Protein 4B4H (pdb70)

Sequence (826 aa):
EKVDNPFEGAKLYVNPVWSAKAAAEPGGSAVANNESTAVWLDRRIGAIEGNMGLRRDHLEEAVRQSGGDPLTIQVVIYNLPGRDCAALASNGELGPDELDRYKSSEYIDPIADIMWDFADYENLRIVAIIEIDSLPNLVTNVGGNGGTELCAYMKQNGGYVNGVGYALRKLLGEIPNVYNYIDAAHHGWIGWDSNFGPSVDIFYEAANASGSTVDYVHGFISNTANYSATVEPYLDVNGTVNGQLIRRQSKKWVDWNQYVDELSFVQDLRQALIAKGFRSDIGMLIDTSRNGWGGPNRPTGPSSSTDLNTYVDESRIDRRIHPGNWCNQAGAGLGERPTVNPAPGVDAYVWVKPPGESDGASEEIPNDEGKGFDRMCDPTYQGNARNGNNPSGALPNNAPISSGHWFSAQFRELLANAYPPLEKVDNPFEGAKLYVNPVWSSAKAAAEPGGSSAVANESTAVWLDRRIGAIEGNMGLRRDHLEEAVRQSGGDPLTIQVVIYNLPGRDCAALASNGELGPDELDRYKSSEYIDPIADIMWDFADYENLRIVAIIEIDSLPNLVTNVGGNGGTELCAYMKQNGGYVNGVGYALRKLGEIPNVYNYIDAAHHGWIGWDSNFGPSVDIFYEAANASGSTVDYVHGFISNTANYSATVEPYLDVNGTVNGQLIRQSSKWVDWNQYVDELSSFVQDLRQALIAKGFRSDIGMLIDTSRNGWGGPNRPTGPSSSTDLNTYVDESRIDRRIHPGNWCNQAGAGLGERPTVNPAPGVDAYVWVKPPGESDGASEEIPNDEGKGFDRMCDPTYQGNARNGNNPSGALPNNAPISSGHWFSAQFRELLANAYPPL

B-factor: mean 16.22, std 5.9, range [4.01, 44.19]

Radius of gyration: 32.82 Å; Cα contacts (8 Å, |Δi|>4): 1994; chains: 2; bounding box: 62×59×100 Å

Nearest PDB structures (foldseek):
  4b4h-assembly2_B  TM=1.001E+00  e=7.498E-89  Thermobifida fusca
  4b4f-assembly2_B  TM=9.931E-01  e=6.959E-86  Thermobifida fusca
  4avo-assembly1_A  TM=9.911E-01  e=8.023E-85  Thermobifida fusca YX
  4avn-assembly1_A  TM=9.928E-01  e=1.930E-84  Thermobifida fusca YX
  5xyh-assembly1_A  TM=9.459E-01  e=1.295E-52  Xanthomonas oryzae pv. oryzae

CATH classification: 3.20.20.40

Organism: Thermobifida fusca (NCBI:txid2021)

Foldseek 3Di:
DADLFLVPQAAEQQDQVLLVLQVPFVVSPVCSRFHAAAEPAALCQCVVCVHPLVSLVSQVVVRVLAAYEHEYEQAAFACALVLFPWDLRPHHLVRLVCLLPRPLVSNLVSLLVVLVRPRYAYEYEQHPNAQLCLQAQCDDFSHGPSSVSCNVVVRRLQSLCSNLVSQLVRRRYAYAYEQEALLRQQAPRRLLVSLVSVQSSCPHNPHHLSSHQAYEYQALFAFAQDQPADDQQDAQVPHGLCVEPANVNGPDRGGNVVRVVSLVSNVVVPHDPSRAYEYAQQWHQLADPQAAPYFDPDSDSHVRPCNRGSRNAPFRLQRFQAPQIAGGDGWDACPDPRHRIYGNHPSFQFGQAAQDDDDDDSRTDHGPLQHQPQQDTPSGVSHGSNHDPGTDGGRDGHNVSSVSRQNGYPVHD/DADLFLPPQADEQQDPVQLVVLVVFVVSPVCSRFHEAAEPLDLCQCVVCVHDLVRLVSQVVVQPLAAHEHEYEDAAFACALVLFPDDLHPHHLVRLVCLLVRPLVSVLVSLLVSLVRPRYAYEYEQHANAQLCLQQAPDDFSHDVRSVSSVVVVRRLQSSLSSLVSQLVRNRYAYAYEDEALQRQQAPRRLQVSLVSVQSSCPHPPHHLSSHQAYEYQALHAFAQDLPADDQQDAQVPHHLCVAPANVNGPDRGGNVSRVVSLVSNCVVPRPPSHAYEYAQFWHALADPQAQPHQDPDRPNHVRSCSRGSRNDPGRLQRFQAPRIAGEDGWDAPPDPRHGIYYHHPSFQFGPAALDDDDDDSSRGHGPLQHQPQQDTPSGPSHGNNHDHPAHGGRDGHRVRSVSHQNGYPVHD

Secondary structure (DSSP, 8-state):
---S-TTTT-EE---HHHHHHHHHSTTGGGTTTS---EEE-STHHHH----HHHHHHHHHHHHBTB-EEEEEEE---TT-STTSSS---SS-TT-HHHIIIIIIHHHHHHHHHHTT-TTEEEEEEE-TT-TTHHHHSSSSTT--HHHHHHHHHTHHHHHHHHHHHHHHTSTTEEEEEE---HHHH-STTTHHHHHHHHHHHHTSTT--GGG--EEEESTT----S--TT--TT-EETTEEGGGSTTTTT-S-SSHHHHHHHHHHHHHHHT--TT-EEEEE-TT----STTS-SS----SSHHHHHHHH-S---S-TT--SSBTT----SPPEES-STTEEEEE--S-TTB-SS-SS----SS-----GGG-TT----GGGTT----BPSS--STTSB-HHHHHHHHHT-SS--/---S-TTTT-EEP--HHHHHHHHTSTTGGGTTTS--PEEE-SSHHHHT---HHHHHHHHHHHHTTS-EEEEEEE---TT-STTSSS---SS-TT-HHHIIIIIIHHHHHHHHHGGG-TTEEEEEEE-TTSTTHHHHSSSSSS--HHHHHHHHS-TTHHHHHHHHHHHHTSTTEEEEEE---HHHH-STTTHHHHHHHHHHHTTSTT--GGG--EEEE-TT----S--TT--TT-EETTEEGGGSTTTTT-S-SSHHHHHHHHHHHHHHHTS-TT-EEEEE-SS----STTS--S-----SHHHHHHHH-S---S-TT--SSBTT----S--EEEEETTEEEEE--S-TTB-SS-SS----SS-----GGG-TT----TTTTS----BPSS--STTSB-HHHHHHHHHT-SS--

InterPro domains:
  IPR001524 Glycoside hydrolase, family 6, conserved site [PS00655] (256-272)
  IPR001919 Carbohydrate-binding type-2 domain [PF00553] (41-139)
  IPR001919 Carbohydrate-binding type-2 domain [PS51173] (34-142)
  IPR001919 Carbohydrate-binding type-2 domain [SM00637] (41-139)
  IPR006311 Twin-arginine translocation pathway, signal sequence [PS51318] (1-36)
  IPR008965 CBM2/CBM3, carbohydrate-binding domain superfamily [SSF49384] (36-140)
  IPR012291 CBM2, carbohydrate-binding domain superfamily [G3DSA:2.60.40.290] (35-141)
  IPR016288 1, 4-beta cellobiohydrolase [PF01341] (203-592)
  IPR016288 1, 4-beta cellobiohydrolase [PIRSF001100] (16-596)
  IPR016288 1, 4-beta cellobiohydrolase [PR00733] (197-216)
  IPR016288 1, 4-beta cellobiohydrolase [PR00733] (251-264)
  IPR016288 1, 4-beta cellobiohydrolase [PR00733] (355-368)
  IPR016288 1, 4-beta cellobiohydrolase [PR00733] (395-405)
  IPR016288 1, 4-beta cellobiohydrolase [PR00733] (458-471)
  IPR016288 1, 4-beta cellobiohydrolase [PR00733] (499-519)
  IPR016288 1, 4-beta cellobiohydrolase [PR00733] (522-536)
  IPR016288 1, 4-beta cellobiohydrolase [PTHR34876] (169-596)
  IPR036434 1, 4-beta cellobiohydrolase superfamily [G3DSA:3.20.20.40] (177-596)
  IPR036434 1, 4-beta cellobiohydrolase superfamily [SSF51989] (179-596)

Structure (mmCIF, N/CA/C/O backbone):
data_4B4H
#
_entry.id   4B4H
#
_cell.length_a   42.750
_cell.length_b   93.350
_cell.length_c   96.590
_cell.angle_alpha   90.00
_cell.angle_beta   90.02
_cell.angle_gamma   90.00
#
_symmetry.space_group_name_H-M   'P 1 21 1'
#
loop_
_entity.id
_entity.type
_entity.pdbx_description
1 polymer BETA-1,4-EXOCELLULASE
2 water water
#
loop_
_atom_site.group_PDB
_atom_site.id
_atom_site.type_symbol
_atom_site.label_atom_id
_atom_site.label_alt_id
_atom_site.label_comp_id
_atom_site.label_asym_id
_atom_site.label_entity_id
_atom_site.label_seq_id
_atom_site.pdbx_PDB_ins_code
_atom_site.Cartn_x
_atom_site.Cartn_y
_atom_site.Cartn_z
_atom_site.occupancy
_atom_site.B_iso_or_equiv
_atom_site.auth_seq_id
_atom_site.auth_comp_id
_atom_site.auth_asym_id
_atom_site.auth_atom_id
_atom_site.pdbx_PDB_model_num
ATOM 1 N N . GLU A 1 1 ? 10.020 -23.024 47.190 1.00 25.54 139 GLU A N 1
ATOM 2 C CA . GLU A 1 1 ? 8.775 -22.216 47.039 1.00 25.31 139 GLU A CA 1
ATOM 3 C C . GLU A 1 1 ? 8.999 -20.803 47.538 1.00 23.71 139 GLU A C 1
ATOM 4 O O . GLU A 1 1 ? 9.228 -19.884 46.740 1.00 24.56 139 GLU A O 1
ATOM 10 N N . LYS A 1 2 ? 8.953 -20.638 48.859 1.00 22.03 140 LYS A N 1
ATOM 11 C CA . LYS A 1 2 ? 8.981 -19.325 49.496 1.00 19.80 140 LYS A CA 1
ATOM 12 C C . LYS A 1 2 ? 7.709 -18.590 49.081 1.00 18.90 140 LYS A C 1
ATOM 13 O O . LYS A 1 2 ? 7.148 -18.873 48.019 1.00 19.29 140 LYS A O 1
ATOM 19 N N . VAL A 1 3 ? 7.241 -17.661 49.908 1.00 18.00 141 VAL A N 1
ATOM 20 C CA . VAL A 1 3 ? 6.041 -16.894 49.560 1.00 16.85 141 VAL A CA 1
ATOM 21 C C . VAL A 1 3 ? 6.201 -16.109 48.248 1.00 16.66 141 VAL A C 1
ATOM 22 O O . VAL A 1 3 ? 7.310 -15.716 47.861 1.00 17.30 141 VAL A O 1
ATOM 26 N N . ASP A 1 4 ? 5.077 -15.918 47.566 1.00 16.10 142 ASP A N 1
ATOM 27 C CA . ASP A 1 4 ? 4.992 -15.185 46.305 1.00 15.42 142 ASP A CA 1
ATOM 28 C C . ASP A 1 4 ? 5.538 -13.759 46.423 1.00 14.09 142 ASP A C 1
ATOM 29 O O . ASP A 1 4 ? 6.138 -13.233 45.488 1.00 14.68 142 ASP A O 1
ATOM 34 N N . ASN A 1 5 ? 5.330 -13.145 47.580 1.00 11.84 143 ASN A N 1
ATOM 35 C CA . ASN A 1 5 ? 5.725 -11.773 47.823 1.00 10.31 143 ASN A CA 1
ATOM 36 C C . ASN A 1 5 ? 6.088 -11.670 49.290 1.00 9.52 143 ASN A C 1
ATOM 37 O O . ASN A 1 5 ? 5.221 -11.741 50.152 1.00 9.52 143 ASN A O 1
ATOM 42 N N . PRO A 1 6 ? 7.384 -11.542 49.593 1.00 8.79 144 PRO A N 1
ATOM 43 C CA . PRO A 1 6 ? 7.741 -11.585 51.012 1.00 8.47 144 PRO A CA 1
ATOM 44 C C . PRO A 1 6 ? 7.202 -10.411 51.825 1.00 8.51 144 PRO A C 1
ATOM 45 O O . PRO A 1 6 ? 7.138 -10.496 53.047 1.00 8.17 144 PRO A O 1
ATOM 49 N N . PHE A 1 7 ? 6.835 -9.323 51.151 1.00 8.90 145 PHE A N 1
ATOM 50 C CA . PHE A 1 7 ? 6.264 -8.146 51.799 1.00 9.36 145 PHE A CA 1
ATOM 51 C C . PHE A 1 7 ? 4.768 -8.288 52.086 1.00 9.98 145 PHE A C 1
ATOM 52 O O . PHE A 1 7 ? 4.214 -7.550 52.905 1.00 10.58 145 PHE A O 1
ATOM 60 N N . GLU A 1 8 ? 4.131 -9.248 51.424 1.00 10.66 146 GLU A N 1
ATOM 61 C CA . GLU A 1 8 ? 2.689 -9.463 51.557 1.00 10.75 146 GLU A CA 1
ATOM 62 C C . GLU A 1 8 ? 2.350 -10.091 52.921 1.00 11.19 146 GLU A C 1
ATOM 63 O O . GLU A 1 8 ? 2.940 -11.105 53.305 1.00 10.75 146 GLU A O 1
ATOM 69 N N . GLY A 1 9 ? 1.431 -9.456 53.652 1.00 11.34 147 GLY A N 1
ATOM 70 C CA . GLY A 1 9 ? 1.000 -9.937 54.970 1.00 11.76 147 GLY A CA 1
ATOM 71 C C . GLY A 1 9 ? 2.093 -10.025 56.022 1.00 11.86 147 GLY A C 1
ATOM 72 O O . GLY A 1 9 ? 2.048 -10.881 56.910 1.00 12.33 147 GLY A O 1
ATOM 73 N N . ALA A 1 10 ? 3.086 -9.152 55.912 1.00 11.62 148 ALA A N 1
ATOM 74 C CA . ALA A 1 10 ? 4.203 -9.125 56.836 1.00 11.52 148 ALA A CA 1
ATOM 75 C C . ALA A 1 10 ? 4.343 -7.755 57.486 1.00 11.39 148 ALA A C 1
ATOM 76 O O . ALA A 1 10 ? 4.089 -6.735 56.849 1.00 11.78 148 ALA A O 1
ATOM 78 N N . LYS A 1 11 ? 4.727 -7.740 58.762 1.00 11.38 149 LYS A N 1
ATOM 79 C CA . LYS A 1 11 ? 5.259 -6.540 59.393 1.00 11.29 149 LYS A CA 1
ATOM 80 C C . LYS A 1 11 ? 6.637 -6.255 58.786 1.00 10.94 149 LYS A C 1
ATOM 81 O O . LYS A 1 11 ? 7.305 -7.172 58.303 1.00 10.75 149 LYS A O 1
ATOM 87 N N . LEU A 1 12 ? 7.063 -5.001 58.812 1.00 10.77 150 LEU A N 1
ATOM 88 C CA . LEU A 1 12 ? 8.389 -4.649 58.315 1.00 10.73 150 LEU A CA 1
ATOM 89 C C . LEU A 1 12 ? 9.333 -4.258 59.455 1.00 10.49 150 LEU A C 1
ATOM 90 O O . LEU A 1 12 ? 8.952 -3.540 60.377 1.00 11.21 150 LEU A O 1
ATOM 95 N N . TYR A 1 13 ? 10.574 -4.736 59.369 1.00 9.91 151 TYR A N 1
ATOM 96 C CA . TYR A 1 13 ? 11.625 -4.404 60.339 1.00 9.86 151 TYR A CA 1
ATOM 97 C C . TYR A 1 13 ? 11.803 -2.894 60.512 1.00 9.61 151 TYR A C 1
ATOM 98 O O . TYR A 1 13 ? 11.798 -2.164 59.526 1.00 9.39 151 TYR A O 1
ATOM 107 N N . VAL A 1 14 ? 11.985 -2.443 61.754 1.00 9.42 152 VAL A N 1
ATOM 108 C CA . VAL A 1 14 ? 12.393 -1.051 62.024 1.00 9.82 152 VAL A CA 1
ATOM 109 C C . VAL A 1 14 ? 13.783 -1.082 62.665 1.00 9.95 152 VAL A C 1
ATOM 110 O O . VAL A 1 14 ? 13.988 -1.697 63.715 1.00 10.20 152 VAL A O 1
ATOM 114 N N . ASN A 1 15 ? 14.741 -0.422 62.027 1.00 10.25 153 ASN A N 1
ATOM 115 C CA . ASN A 1 15 ? 16.121 -0.444 62.501 1.00 10.53 153 ASN A CA 1
ATOM 116 C C . ASN A 1 15 ? 16.259 0.535 63.650 1.00 10.70 153 ASN A C 1
ATOM 117 O O . ASN A 1 15 ? 16.132 1.749 63.440 1.00 10.88 153 ASN A O 1
ATOM 122 N N . PRO A 1 16 ? 16.500 0.017 64.876 1.00 11.08 154 PRO A N 1
ATOM 123 C CA . PRO A 1 16 ? 16.516 0.893 66.049 1.00 11.22 154 PRO A CA 1
ATOM 124 C C . PRO A 1 16 ? 17.610 1.952 65.944 1.00 11.30 154 PRO A C 1
ATOM 125 O O . PRO A 1 16 ? 17.409 3.084 66.370 1.00 12.00 154 PRO A O 1
ATOM 129 N N . VAL A 1 17 ? 18.748 1.574 65.363 1.00 11.70 155 VAL A N 1
ATOM 130 C CA . VAL A 1 17 ? 19.860 2.495 65.140 1.00 11.96 155 VAL A CA 1
ATOM 131 C C . VAL A 1 17 ? 19.405 3.692 64.292 1.00 11.63 155 VAL A C 1
ATOM 132 O O . VAL A 1 17 ? 19.491 4.848 64.729 1.00 12.62 155 VAL A O 1
ATOM 136 N N . TRP A 1 18 ? 18.916 3.417 63.080 1.00 11.27 156 TRP A N 1
ATOM 137 C CA . TRP A 1 18 ? 18.413 4.477 62.204 1.00 11.01 156 TRP A CA 1
ATOM 138 C C . TRP A 1 18 ? 17.302 5.271 62.844 1.00 10.87 156 TRP A C 1
ATOM 139 O O . TRP A 1 18 ? 17.295 6.505 62.800 1.00 10.74 156 TRP A O 1
ATOM 150 N N . SER A 1 19 ? 16.344 4.570 63.446 1.00 11.34 157 SER A N 1
ATOM 151 C CA . SER A 1 19 ? 15.191 5.223 64.052 1.00 11.60 157 SER A CA 1
ATOM 152 C C . SER A 1 19 ? 15.578 6.311 65.063 1.00 11.66 157 SER A C 1
ATOM 153 O O . SER A 1 19 ? 14.918 7.358 65.127 1.00 11.25 157 SER A O 1
ATOM 156 N N . ALA A 1 20 ? 16.631 6.051 65.840 1.00 12.51 158 ALA A N 1
ATOM 157 C CA . ALA A 1 20 ? 17.062 6.961 66.898 1.00 12.87 158 ALA A CA 1
ATOM 158 C C . ALA A 1 20 ? 17.643 8.263 66.345 1.00 12.96 158 ALA A C 1
ATOM 159 O O . ALA A 1 20 ? 17.525 9.312 66.974 1.00 13.35 158 ALA A O 1
ATOM 161 N N . LYS A 1 21 ? 18.246 8.203 65.159 1.00 12.98 159 LYS A N 1
ATOM 162 C CA . LYS A 1 21 ? 18.769 9.413 64.515 1.00 13.36 159 LYS A CA 1
ATOM 163 C C . LYS A 1 21 ? 17.670 10.240 63.843 1.00 13.21 159 LYS A C 1
ATOM 164 O O . LYS A 1 21 ? 17.756 11.466 63.795 1.00 12.86 159 LYS A O 1
ATOM 170 N N . ALA A 1 22 ? 16.647 9.558 63.330 1.00 13.50 160 ALA A N 1
ATOM 171 C CA . ALA A 1 22 ? 15.521 10.200 62.664 1.00 14.11 160 ALA A CA 1
ATOM 172 C C . ALA A 1 22 ? 14.635 10.927 63.675 1.00 14.60 160 ALA A C 1
ATOM 173 O O . ALA A 1 22 ? 14.312 12.109 63.485 1.00 14.86 160 ALA A O 1
ATOM 175 N N . ALA A 1 23 ? 14.285 10.227 64.757 1.00 14.74 161 ALA A N 1
ATOM 176 C CA . ALA A 1 23 ? 13.442 10.785 65.823 1.00 15.23 161 ALA A CA 1
ATOM 177 C C . ALA A 1 23 ? 14.094 11.967 66.539 1.00 15.50 161 ALA A C 1
ATOM 178 O O . ALA A 1 23 ? 13.391 12.790 67.130 1.00 15.57 161 ALA A O 1
ATOM 180 N N . ALA A 1 24 ? 15.427 12.037 66.493 1.00 15.60 162 ALA A N 1
ATOM 181 C CA . ALA A 1 24 ? 16.178 13.113 67.145 1.00 15.79 162 ALA A CA 1
ATOM 182 C C . ALA A 1 24 ? 16.130 14.436 66.389 1.00 15.25 162 ALA A C 1
ATOM 183 O O . ALA A 1 24 ? 16.353 15.497 66.973 1.00 15.86 162 ALA A O 1
ATOM 185 N N . GLU A 1 25 ? 15.868 14.374 65.087 1.00 14.95 163 GLU A N 1
ATOM 186 C CA . GLU A 1 25 ? 15.737 15.585 64.280 1.00 14.77 163 GLU A CA 1
ATOM 187 C C . GLU A 1 25 ? 14.367 16.215 64.470 1.00 14.87 163 GLU A C 1
ATOM 188 O O . GLU A 1 25 ? 13.381 15.498 64.613 1.00 15.03 163 GLU A O 1
ATOM 194 N N . PRO A 1 26 ? 14.298 17.559 64.459 1.00 14.91 164 PRO A N 1
ATOM 195 C CA . PRO A 1 26 ? 12.994 18.221 64.568 1.00 14.66 164 PRO A CA 1
ATOM 196 C C . PRO A 1 26 ? 11.988 17.647 63.575 1.00 14.24 164 PRO A C 1
ATOM 197 O O . PRO A 1 26 ? 12.192 17.715 62.365 1.00 13.94 164 PRO A O 1
ATOM 201 N N . GLY A 1 27 ? 10.929 17.040 64.100 1.00 13.98 165 GLY A N 1
ATOM 202 C CA . GLY A 1 27 ? 9.875 16.452 63.273 1.00 13.87 165 GLY A CA 1
ATOM 203 C C . GLY A 1 27 ? 10.198 15.074 62.725 1.00 14.00 165 GLY A C 1
ATOM 204 O O . GLY A 1 27 ? 9.386 14.477 62.021 1.00 14.43 165 GLY A O 1
ATOM 205 N N . GLY A 1 28 ? 11.383 14.568 63.064 1.00 13.59 166 GLY A N 1
ATOM 206 C CA . GLY A 1 28 ? 11.835 13.262 62.599 1.00 13.14 166 GLY A CA 1
ATOM 207 C C . GLY A 1 28 ? 11.031 12.080 63.109 1.00 13.04 166 GLY A C 1
ATOM 208 O O . GLY A 1 28 ? 11.054 11.013 62.511 1.00 12.91 166 GLY A O 1
ATOM 209 N N . SER A 1 29 ? 10.307 12.255 64.214 1.00 12.81 167 SER A N 1
ATOM 210 C CA . SER A 1 29 ? 9.509 11.149 64.753 1.00 12.62 167 SER A CA 1
ATOM 211 C C . SER A 1 29 ? 8.450 10.658 63.766 1.00 12.62 167 SER A C 1
ATOM 212 O O . SER A 1 29 ? 8.073 9.482 63.794 1.00 12.82 167 SER A O 1
ATOM 215 N N . ALA A 1 30 ? 8.003 11.560 62.888 1.00 13.06 168 ALA A N 1
ATOM 216 C CA . ALA A 1 30 ? 6.981 11.275 61.876 1.00 13.34 168 ALA A CA 1
ATOM 217 C C . ALA A 1 30 ? 7.380 10.141 60.934 1.00 13.74 168 ALA A C 1
ATOM 218 O O . ALA A 1 30 ? 6.527 9.447 60.384 1.00 14.16 168 ALA A O 1
ATOM 220 N N . VAL A 1 31 ? 8.680 9.962 60.758 1.00 13.31 169 VAL A N 1
ATOM 221 C CA . VAL A 1 31 ? 9.180 8.899 59.891 1.00 13.25 169 VAL A CA 1
ATOM 222 C C . VAL A 1 31 ? 10.109 7.927 60.596 1.00 13.14 169 VAL A C 1
ATOM 223 O O . VAL A 1 31 ? 10.595 7.003 59.975 1.00 12.29 169 VAL A O 1
ATOM 227 N N . ALA A 1 32 ? 10.327 8.102 61.898 1.00 12.77 170 ALA A N 1
ATOM 228 C CA . ALA A 1 32 ? 11.304 7.258 62.589 1.00 12.76 170 ALA A CA 1
ATOM 229 C C . ALA A 1 32 ? 10.866 5.800 62.745 1.00 12.49 170 ALA A C 1
ATOM 230 O O . ALA A 1 32 ? 11.688 4.955 63.086 1.00 12.42 170 ALA A O 1
ATOM 232 N N . ASN A 1 33 ? 9.583 5.515 62.495 1.00 12.07 171 ASN A N 1
ATOM 233 C CA A ASN A 1 33 ? 9.019 4.167 62.559 0.50 12.10 171 ASN A CA 1
ATOM 234 C CA B ASN A 1 33 ? 9.113 4.129 62.566 0.50 11.93 171 ASN A CA 1
ATOM 235 C C . ASN A 1 33 ? 8.934 3.493 61.187 1.00 11.73 171 ASN A C 1
ATOM 236 O O . ASN A 1 33 ? 8.237 2.489 61.029 1.00 11.59 171 ASN A O 1
ATOM 245 N N . GLU A 1 34 ? 9.603 4.062 60.188 1.00 11.31 172 GLU A N 1
ATOM 246 C CA . GLU A 1 34 ? 9.584 3.478 58.857 1.00 10.63 172 GLU A CA 1
ATOM 247 C C . GLU A 1 34 ? 10.670 2.421 58.771 1.00 9.80 172 GLU A C 1
ATOM 248 O O . GLU A 1 34 ? 11.666 2.505 59.488 1.00 9.55 172 GLU A O 1
ATOM 254 N N . SER A 1 35 ? 10.441 1.416 57.925 1.00 8.87 173 SER A N 1
ATOM 255 C CA . SER A 1 35 ? 11.409 0.343 57.661 1.00 8.53 173 SER A CA 1
ATOM 256 C C . SER A 1 35 ? 12.503 0.767 56.677 1.00 8.35 173 SER A C 1
ATOM 257 O O . SER A 1 35 ? 12.213 1.278 55.588 1.00 8.38 173 SER A O 1
ATOM 260 N N . THR A 1 36 ? 13.761 0.515 57.058 1.00 7.87 174 THR A N 1
ATOM 261 C CA . THR A 1 36 ? 14.940 0.789 56.218 1.00 7.68 174 THR A CA 1
ATOM 262 C C . THR A 1 36 ? 15.807 -0.467 56.172 1.00 7.61 174 THR A C 1
ATOM 263 O O . THR A 1 36 ? 15.801 -1.271 57.107 1.00 7.39 174 THR A O 1
ATOM 267 N N . ALA A 1 37 ? 16.539 -0.642 55.074 1.00 7.56 175 ALA A N 1
ATOM 268 C CA . ALA A 1 37 ? 17.384 -1.811 54.916 1.00 7.41 175 ALA A CA 1
ATOM 269 C C . ALA A 1 37 ? 18.639 -1.701 55.771 1.00 7.61 175 ALA A C 1
ATOM 270 O O . ALA A 1 37 ? 19.098 -0.601 56.066 1.00 7.89 175 ALA A O 1
ATOM 272 N N . VAL A 1 38 ? 19.171 -2.844 56.194 1.00 7.81 176 VAL A N 1
ATOM 273 C CA . VAL A 1 38 ? 20.443 -2.872 56.903 1.00 8.15 176 VAL A CA 1
ATOM 274 C C . VAL A 1 38 ? 21.498 -3.130 55.843 1.00 7.95 176 VAL A C 1
ATOM 275 O O . VAL A 1 38 ? 21.376 -4.068 55.066 1.00 7.78 176 VAL A O 1
ATOM 279 N N . TRP A 1 39 ? 22.509 -2.269 55.793 1.00 8.08 177 TRP A N 1
ATOM 280 C CA . TRP A 1 39 ? 23.535 -2.344 54.745 1.00 8.35 177 TRP A CA 1
ATOM 281 C C . TRP A 1 39 ? 24.770 -3.079 55.169 1.00 8.72 177 TRP A C 1
ATOM 282 O O . TRP A 1 39 ? 25.493 -2.636 56.068 1.00 9.52 177 TRP A O 1
ATOM 293 N N . LEU A 1 40 ? 25.044 -4.203 54.520 1.00 8.94 178 LEU A N 1
ATOM 294 C CA . LEU A 1 40 ? 26.311 -4.889 54.780 1.00 9.32 178 LEU A CA 1
ATOM 295 C C . LEU A 1 40 ? 27.300 -4.511 53.679 1.00 9.92 178 LEU A C 1
ATOM 296 O O . LEU A 1 40 ? 27.476 -5.233 52.695 1.00 9.37 178 LEU A O 1
ATOM 301 N N . ASP A 1 41 ? 27.895 -3.333 53.838 1.00 10.61 179 ASP A N 1
ATOM 302 C CA . ASP A 1 41 ? 28.689 -2.714 52.794 1.00 11.44 179 ASP A CA 1
ATOM 303 C C . ASP A 1 41 ? 30.181 -2.919 53.005 1.00 11.54 179 ASP A C 1
ATOM 304 O O . ASP A 1 41 ? 31.002 -2.337 52.292 1.00 11.54 179 ASP A O 1
ATOM 309 N N . ARG A 1 42 ? 30.521 -3.748 53.991 1.00 11.43 180 ARG A N 1
ATOM 310 C CA A ARG A 1 42 ? 31.911 -4.140 54.231 0.50 11.42 180 ARG A CA 1
ATOM 311 C CA B ARG A 1 42 ? 31.916 -4.085 54.304 0.50 11.36 180 ARG A CA 1
ATOM 312 C C . ARG A 1 42 ? 31.930 -5.346 55.165 1.00 11.31 180 ARG A C 1
ATOM 313 O O . ARG A 1 42 ? 30.935 -5.637 55.830 1.00 11.01 180 ARG A O 1
ATOM 328 N N . ILE A 1 43 ? 33.055 -6.061 55.184 1.00 11.17 181 ILE A N 1
ATOM 329 C CA . ILE A 1 43 ? 33.199 -7.279 55.992 1.00 11.28 181 ILE A CA 1
ATOM 330 C C . ILE A 1 43 ? 32.846 -7.028 57.467 1.00 10.99 181 ILE A C 1
ATOM 331 O O . ILE A 1 43 ? 32.210 -7.873 58.105 1.00 10.71 181 ILE A O 1
ATOM 336 N N . GLY A 1 44 ? 33.205 -5.851 57.977 1.00 11.05 182 GLY A N 1
ATOM 337 C CA . GLY A 1 44 ? 33.049 -5.535 59.400 1.00 11.48 182 GLY A CA 1
ATOM 338 C C . GLY A 1 44 ? 31.613 -5.331 59.847 1.00 11.90 182 GLY A C 1
ATOM 339 O O . GLY A 1 44 ? 31.316 -5.352 61.049 1.00 12.41 182 GLY A O 1
ATOM 340 N N . ALA A 1 45 ? 30.715 -5.145 58.886 1.00 11.78 183 ALA A N 1
ATOM 341 C CA . ALA A 1 45 ? 29.304 -4.929 59.193 1.00 11.70 183 ALA A CA 1
ATOM 342 C C . ALA A 1 45 ? 28.604 -6.235 59.583 1.00 11.65 183 ALA A C 1
ATOM 343 O O . ALA A 1 45 ? 27.506 -6.227 60.159 1.00 11.77 183 ALA A O 1
ATOM 345 N N . ILE A 1 46 ? 29.230 -7.356 59.237 1.00 11.85 184 ILE A N 1
ATOM 346 C CA . ILE A 1 46 ? 28.626 -8.666 59.449 1.00 12.25 184 ILE A CA 1
ATOM 347 C C . ILE A 1 46 ? 28.544 -8.959 60.948 1.00 13.68 184 ILE A C 1
ATOM 348 O O . ILE A 1 46 ? 27.454 -9.182 61.486 1.00 13.71 184 ILE A O 1
ATOM 353 N N . GLU A 1 47 ? 29.697 -8.930 61.606 1.00 15.25 185 GLU A N 1
ATOM 354 C CA . GLU A 1 47 ? 29.779 -9.033 63.063 1.00 17.58 185 GLU A CA 1
ATOM 355 C C . GLU A 1 47 ? 29.462 -7.724 63.778 1.00 18.53 185 GLU A C 1
ATOM 356 O O . GLU A 1 47 ? 29.161 -7.729 64.973 1.00 19.66 185 GLU A O 1
ATOM 362 N N . GLY A 1 48 ? 29.540 -6.611 63.048 1.00 19.82 186 GLY A N 1
ATOM 363 C CA . GLY A 1 48 ? 29.317 -5.280 63.607 1.00 20.72 186 GLY A CA 1
ATOM 364 C C . GLY A 1 48 ? 30.383 -4.870 64.604 1.00 21.76 186 GLY A C 1
ATOM 365 O O . GLY A 1 48 ? 30.445 -3.707 65.013 1.00 21.98 186 GLY A O 1
ATOM 366 N N . ASN A 1 49 ? 31.208 -5.844 64.997 1.00 22.67 187 ASN A N 1
ATOM 367 C CA . ASN A 1 49 ? 32.314 -5.670 65.945 1.00 24.19 187 ASN A CA 1
ATOM 368 C C . ASN A 1 49 ? 32.034 -4.690 67.085 1.00 24.25 187 ASN A C 1
ATOM 369 O O . ASN A 1 49 ? 31.947 -5.080 68.252 1.00 24.72 187 ASN A O 1
ATOM 374 N N . MET A 1 57 ? 25.489 -2.952 66.070 1.00 18.35 195 MET A N 1
ATOM 375 C CA . MET A 1 57 ? 24.647 -4.063 65.649 1.00 16.87 195 MET A CA 1
ATOM 376 C C . MET A 1 57 ? 25.214 -4.759 64.412 1.00 15.94 195 MET A C 1
ATOM 377 O O . MET A 1 57 ? 25.351 -4.146 63.345 1.00 16.92 195 MET A O 1
ATOM 382 N N . GLY A 1 58 ? 25.542 -6.037 64.564 1.00 14.69 196 GLY A N 1
ATOM 383 C CA . GLY A 1 58 ? 25.916 -6.864 63.429 1.00 13.43 196 GLY A CA 1
ATOM 384 C C . GLY A 1 58 ? 24.679 -7.487 62.829 1.00 12.91 196 GLY A C 1
ATOM 385 O O . GLY A 1 58 ? 23.549 -7.244 63.291 1.00 12.08 196 GLY A O 1
ATOM 386 N N . LEU A 1 59 ? 24.886 -8.296 61.791 1.00 12.13 197 LEU A N 1
ATOM 387 C CA . LEU A 1 59 ? 23.772 -8.955 61.125 1.00 11.92 197 LEU A CA 1
ATOM 388 C C . LEU A 1 59 ? 22.962 -9.768 62.129 1.00 11.81 197 LEU A C 1
ATOM 389 O O . LEU A 1 59 ? 21.728 -9.672 62.153 1.00 10.96 197 LEU A O 1
ATOM 394 N N . ARG A 1 60 ? 23.660 -10.550 62.957 1.00 12.00 198 ARG A N 1
ATOM 395 C CA A ARG A 1 60 ? 23.009 -11.385 63.963 0.50 12.32 198 ARG A CA 1
ATOM 396 C CA B ARG A 1 60 ? 23.000 -11.387 63.954 0.50 12.31 198 ARG A CA 1
ATOM 397 C C . ARG A 1 60 ? 22.152 -10.516 64.886 1.00 12.25 198 ARG A C 1
ATOM 398 O O . ARG A 1 60 ? 21.002 -10.836 65.154 1.00 11.90 198 ARG A O 1
ATOM 413 N N . ASP A 1 61 ? 22.728 -9.403 65.342 1.00 12.63 199 ASP A N 1
ATOM 414 C CA . ASP A 1 61 ? 22.020 -8.408 66.161 1.00 13.15 199 ASP A CA 1
ATOM 415 C C . ASP A 1 61 ? 20.734 -7.874 65.520 1.00 12.76 199 ASP A C 1
ATOM 416 O O . ASP A 1 61 ? 19.693 -7.822 66.184 1.00 13.17 199 ASP A O 1
ATOM 421 N N . HIS A 1 62 ? 20.797 -7.462 64.247 1.00 11.84 200 HIS A N 1
ATOM 422 C CA . HIS A 1 62 ? 19.587 -6.997 63.550 1.00 11.42 200 HIS A CA 1
ATOM 423 C C . HIS A 1 62 ? 18.573 -8.087 63.347 1.00 11.16 200 HIS A C 1
ATOM 424 O O . HIS A 1 62 ? 17.367 -7.838 63.383 1.00 11.33 200 HIS A O 1
ATOM 431 N N . LEU A 1 63 ? 19.038 -9.306 63.088 1.00 10.82 201 LEU A N 1
ATOM 432 C CA . LEU A 1 63 ? 18.109 -10.410 62.847 1.00 11.08 201 LEU A CA 1
ATOM 433 C C . LEU A 1 63 ? 17.345 -10.833 64.103 1.00 11.39 201 LEU A C 1
ATOM 434 O O . LEU A 1 63 ? 16.139 -11.107 64.042 1.00 10.90 201 LEU A O 1
ATOM 439 N N . GLU A 1 64 ? 18.052 -10.867 65.228 1.00 11.98 202 GLU A N 1
ATOM 440 C CA . GLU A 1 64 ? 17.459 -11.065 66.554 1.00 12.52 202 GLU A CA 1
ATOM 441 C C . GLU A 1 64 ? 16.405 -10.007 66.860 1.00 12.37 202 GLU A C 1
ATOM 442 O O . GLU A 1 64 ? 15.336 -10.325 67.378 1.00 12.68 202 GLU A O 1
ATOM 448 N N . GLU A 1 65 ? 16.707 -8.753 66.532 1.00 12.20 203 GLU A N 1
ATOM 449 C CA . GLU A 1 65 ? 15.743 -7.673 66.730 1.00 11.92 203 GLU A CA 1
ATOM 450 C C . GLU A 1 65 ? 14.520 -7.873 65.836 1.00 11.52 203 GLU A C 1
ATOM 451 O O . GLU A 1 65 ? 13.374 -7.679 66.275 1.00 11.09 203 GLU A O 1
ATOM 457 N N . ALA A 1 66 ? 14.745 -8.268 64.579 1.00 10.77 204 ALA A N 1
ATOM 458 C CA . ALA A 1 66 ? 13.624 -8.553 63.679 1.00 10.49 204 ALA A CA 1
ATOM 459 C C . ALA A 1 66 ? 12.688 -9.656 64.212 1.00 10.27 204 ALA A C 1
ATOM 460 O O . ALA A 1 66 ? 11.451 -9.551 64.111 1.00 9.81 204 ALA A O 1
ATOM 462 N N . VAL A 1 67 ? 13.287 -10.709 64.770 1.00 10.79 205 VAL A N 1
ATOM 463 C CA . VAL A 1 67 ? 12.545 -11.828 65.373 1.00 11.28 205 VAL A CA 1
ATOM 464 C C . VAL A 1 67 ? 11.686 -11.304 66.529 1.00 11.78 205 VAL A C 1
ATOM 465 O O . VAL A 1 67 ? 10.482 -11.580 66.604 1.00 11.33 205 VAL A O 1
ATOM 469 N N . ARG A 1 68 ? 12.301 -10.515 67.401 1.00 12.27 206 ARG A N 1
ATOM 470 C CA . ARG A 1 68 ? 11.580 -9.904 68.509 1.00 12.93 206 ARG A CA 1
ATOM 471 C C . ARG A 1 68 ? 10.405 -9.058 68.025 1.00 12.74 206 ARG A C 1
ATOM 472 O O . ARG A 1 68 ? 9.298 -9.187 68.547 1.00 13.67 206 ARG A O 1
ATOM 480 N N . GLN A 1 69 ? 10.629 -8.228 67.004 1.00 11.98 207 GLN A N 1
ATOM 481 C CA . GLN A 1 69 ? 9.558 -7.371 66.475 1.00 11.80 207 GLN A CA 1
ATOM 482 C C . GLN A 1 69 ? 8.424 -8.143 65.801 1.00 11.66 207 GLN A C 1
ATOM 483 O O . GLN A 1 69 ? 7.317 -7.621 65.675 1.00 11.43 207 GLN A O 1
ATOM 489 N N . SER A 1 70 ? 8.703 -9.377 65.366 1.00 11.88 208 SER A N 1
ATOM 490 C CA . SER A 1 70 ? 7.732 -10.202 64.648 1.00 11.90 208 SER A CA 1
ATOM 491 C C . SER A 1 70 ? 6.586 -10.686 65.529 1.00 12.16 208 SER A C 1
ATOM 492 O O . SER A 1 70 ? 5.454 -10.762 65.072 1.00 11.47 208 SER A O 1
ATOM 495 N N . GLY A 1 71 ? 6.891 -11.011 66.783 1.00 12.76 209 GLY A N 1
ATOM 496 C CA . GLY A 1 71 ? 5.895 -11.558 67.712 1.00 13.74 209 GLY A CA 1
ATOM 497 C C . GLY A 1 71 ? 5.346 -12.925 67.337 1.00 14.23 209 GLY A C 1
ATOM 498 O O . GLY A 1 71 ? 4.424 -13.423 67.980 1.00 14.91 209 GLY A O 1
ATOM 499 N N . GLY A 1 72 ? 5.907 -13.540 66.300 1.00 14.62 210 GLY A N 1
ATOM 500 C CA . GLY A 1 72 ? 5.415 -14.828 65.831 1.00 14.60 210 GLY A CA 1
ATOM 501 C C . GLY A 1 72 ? 4.683 -14.763 64.500 1.00 14.46 210 GLY A C 1
ATOM 502 O O . GLY A 1 72 ? 4.443 -15.799 63.885 1.00 14.35 210 GLY A O 1
ATOM 503 N N . ASP A 1 73 ? 4.326 -13.551 64.068 1.00 14.54 211 ASP A N 1
ATOM 504 C CA . ASP A 1 73 ? 3.696 -13.321 62.761 1.00 14.16 211 ASP A CA 1
ATOM 505 C C . ASP A 1 73 ? 4.771 -13.009 61.714 1.00 13.26 211 ASP A C 1
ATOM 506 O O . ASP A 1 73 ? 5.896 -12.656 62.090 1.00 13.17 211 ASP A O 1
ATOM 511 N N . PRO A 1 74 ? 4.442 -13.140 60.408 1.00 12.68 212 PRO A N 1
ATOM 512 C CA . PRO A 1 74 ? 5.461 -12.831 59.392 1.00 12.07 212 PRO A CA 1
ATOM 513 C C . PRO A 1 74 ? 6.044 -11.414 59.498 1.00 11.53 212 PRO A C 1
ATOM 514 O O . PRO A 1 74 ? 5.307 -10.462 59.710 1.00 12.46 212 PRO A O 1
ATOM 518 N N . LEU A 1 75 ? 7.368 -11.297 59.375 1.00 10.48 213 LEU A N 1
ATOM 519 C CA . LEU A 1 75 ? 8.063 -10.010 59.358 1.00 9.65 213 LEU A CA 1
ATOM 520 C C . LEU A 1 75 ? 9.200 -10.057 58.342 1.00 9.43 213 LEU A C 1
ATOM 521 O O . LEU A 1 75 ? 9.792 -11.118 58.132 1.00 9.22 213 LEU A O 1
ATOM 526 N N . THR A 1 76 ? 9.517 -8.887 57.775 1.00 8.86 214 THR A N 1
ATOM 527 C CA . THR A 1 76 ? 10.414 -8.752 56.646 1.00 8.55 214 THR A CA 1
ATOM 528 C C . THR A 1 76 ? 11.483 -7.706 56.939 1.00 7.86 214 THR A C 1
ATOM 529 O O . THR A 1 76 ? 11.180 -6.551 57.267 1.00 7.78 214 THR A O 1
ATOM 533 N N . ILE A 1 77 ? 12.736 -8.152 56.851 1.00 7.51 215 ILE A N 1
ATOM 534 C CA . ILE A 1 77 ? 13.931 -7.307 57.015 1.00 7.27 215 ILE A CA 1
ATOM 535 C C . ILE A 1 77 ? 14.715 -7.304 55.705 1.00 7.06 215 ILE A C 1
ATOM 536 O O . ILE A 1 77 ? 14.916 -8.350 55.079 1.00 7.09 215 ILE A O 1
ATOM 541 N N . GLN A 1 78 ? 15.177 -6.137 55.333 1.00 7.08 216 GLN A N 1
ATOM 542 C CA . GLN A 1 78 ? 15.908 -6.026 54.107 1.00 7.05 216 GLN A CA 1
ATOM 543 C C . GLN A 1 78 ? 17.408 -5.885 54.415 1.00 6.94 216 GLN A C 1
ATOM 544 O O . GLN A 1 78 ? 17.747 -5.203 55.215 1.00 7.08 216 GLN A O 1
ATOM 550 N N . VAL A 1 79 ? 18.211 -6.667 53.754 1.00 6.37 217 VAL A N 1
ATOM 551 C CA . VAL A 1 79 ? 19.656 -6.671 53.966 1.00 6.26 217 VAL A CA 1
ATOM 552 C C . VAL A 1 79 ? 20.323 -6.374 52.622 1.00 6.00 217 VAL A C 1
ATOM 553 O O . VAL A 1 79 ? 20.063 -7.065 51.645 1.00 6.15 217 VAL A O 1
ATOM 557 N N . VAL A 1 80 ? 21.205 -5.373 52.572 1.00 5.81 218 VAL A N 1
ATOM 558 C CA . VAL A 1 80 ? 21.884 -5.038 51.307 1.00 5.70 218 VAL A CA 1
ATOM 559 C C . VAL A 1 80 ? 23.237 -5.724 51.277 1.00 5.71 218 VAL A C 1
ATOM 560 O O . VAL A 1 80 ? 24.023 -5.547 52.195 1.00 5.89 218 VAL A O 1
ATOM 564 N N . ILE A 1 81 ? 23.452 -6.529 50.230 1.00 5.55 219 ILE A N 1
ATOM 565 C CA . ILE A 1 81 ? 24.714 -7.230 49.959 1.00 5.74 219 ILE A CA 1
ATOM 566 C C . ILE A 1 81 ? 25.498 -6.360 48.983 1.00 5.82 219 ILE A C 1
ATOM 567 O O . ILE A 1 81 ? 25.048 -6.120 47.850 1.00 6.01 219 ILE A O 1
ATOM 572 N N . TYR A 1 82 ? 26.687 -5.888 49.373 1.00 5.93 220 TYR A N 1
ATOM 573 C CA . TYR A 1 82 ? 27.328 -4.815 48.626 1.00 6.08 220 TYR A CA 1
ATOM 574 C C . TYR A 1 82 ? 28.823 -4.725 48.884 1.00 6.04 220 TYR A C 1
ATOM 575 O O . TYR A 1 82 ? 29.290 -3.798 49.546 1.00 6.02 220 TYR A O 1
ATOM 584 N N . ASN A 1 83 ? 29.565 -5.702 48.376 1.00 5.70 221 ASN A N 1
ATOM 585 C CA . ASN A 1 83 ? 31.023 -5.745 48.605 1.00 5.43 221 ASN A CA 1
ATOM 586 C C . ASN A 1 83 ? 31.812 -6.432 47.493 1.00 5.38 221 ASN A C 1
ATOM 587 O O . ASN A 1 83 ? 32.892 -6.964 47.773 1.00 5.19 221 ASN A O 1
ATOM 592 N N . LEU A 1 84 ? 31.329 -6.360 46.245 1.00 5.46 222 LEU A N 1
ATOM 593 C CA . LEU A 1 84 ? 31.992 -7.044 45.133 1.00 5.67 222 LEU A CA 1
ATOM 594 C C . LEU A 1 84 ? 33.454 -6.625 44.996 1.00 5.92 222 LEU A C 1
ATOM 595 O O . LEU A 1 84 ? 33.796 -5.493 45.320 1.00 5.87 222 LEU A O 1
ATOM 600 N N . PRO A 1 85 ? 34.322 -7.541 44.504 1.00 6.42 223 PRO A N 1
ATOM 601 C CA . PRO A 1 85 ? 35.674 -7.094 44.196 1.00 6.59 223 PRO A CA 1
ATOM 602 C C . PRO A 1 85 ? 35.653 -6.044 43.094 1.00 6.72 223 PRO A C 1
ATOM 603 O O . PRO A 1 85 ? 34.839 -6.141 42.169 1.00 6.78 223 PRO A O 1
ATOM 607 N N . GLY A 1 86 ? 36.519 -5.042 43.200 1.00 6.76 224 GLY A N 1
ATOM 608 C CA . GLY A 1 86 ? 36.557 -3.958 42.223 1.00 6.90 224 GLY A CA 1
ATOM 609 C C . GLY A 1 86 ? 35.252 -3.183 42.173 1.00 6.88 224 GLY A C 1
ATOM 610 O O . GLY A 1 86 ? 34.812 -2.757 41.109 1.00 6.99 224 GLY A O 1
ATOM 611 N N . ARG A 1 87 ? 34.661 -2.988 43.349 1.00 7.14 225 ARG A N 1
ATOM 612 C CA . ARG A 1 87 ? 33.317 -2.422 43.497 1.00 7.21 225 ARG A CA 1
ATOM 613 C C . ARG A 1 87 ? 33.161 -1.073 42.804 1.00 7.71 225 ARG A C 1
ATOM 614 O O . ARG A 1 87 ? 34.101 -0.273 42.756 1.00 8.15 225 ARG A O 1
ATOM 622 N N . ASP A 1 88 ? 31.967 -0.811 42.278 1.00 8.08 226 ASP A N 1
ATOM 623 C CA . ASP A 1 88 ? 31.663 0.519 41.744 1.00 8.46 226 ASP A CA 1
ATOM 624 C C . ASP A 1 88 ? 32.687 0.913 40.661 1.00 8.99 226 ASP A C 1
ATOM 625 O O . ASP A 1 88 ? 33.253 1.996 40.708 1.00 9.20 226 ASP A O 1
ATOM 630 N N . CYS A 1 89 ? 32.885 0.036 39.670 1.00 9.40 227 CYS A N 1
ATOM 631 C CA . CYS A 1 89 ? 34.055 0.096 38.769 1.00 10.18 227 CYS A CA 1
ATOM 632 C C . CYS A 1 89 ? 34.144 1.341 37.883 1.00 10.58 227 CYS A C 1
ATOM 633 O O . CYS A 1 89 ? 35.186 1.575 37.270 1.00 10.87 227 CYS A O 1
ATOM 636 N N . ALA A 1 90 ? 33.068 2.118 37.812 1.00 11.06 228 ALA A N 1
ATOM 637 C CA . ALA A 1 90 ? 33.059 3.344 37.005 1.00 11.48 228 ALA A CA 1
ATOM 638 C C . ALA A 1 90 ? 33.290 4.590 37.840 1.00 11.65 228 ALA A C 1
ATOM 639 O O . ALA A 1 90 ? 33.500 5.672 37.284 1.00 12.55 228 ALA A O 1
ATOM 641 N N . ALA A 1 91 ? 33.221 4.448 39.163 1.00 11.56 229 ALA A N 1
ATOM 642 C CA . ALA A 1 91 ? 33.307 5.603 40.055 1.00 11.43 229 ALA A CA 1
ATOM 643 C C . ALA A 1 91 ? 34.726 6.155 40.127 1.00 11.83 229 ALA A C 1
ATOM 644 O O . ALA A 1 91 ? 35.704 5.423 39.934 1.00 11.66 229 ALA A O 1
ATOM 646 N N . LEU A 1 92 ? 34.822 7.454 40.384 1.00 12.27 230 LEU A N 1
ATOM 647 C CA . LEU A 1 92 ? 36.116 8.116 40.572 1.00 12.87 230 LEU A CA 1
ATOM 648 C C . LEU A 1 92 ? 36.867 7.555 41.774 1.00 13.79 230 LEU A C 1
ATOM 649 O O . LEU A 1 92 ? 38.102 7.439 41.765 1.00 14.18 230 LEU A O 1
ATOM 654 N N . ALA A 1 93 ? 36.107 7.211 42.810 1.00 14.11 231 ALA A N 1
ATOM 655 C CA . ALA A 1 93 ? 36.624 6.604 44.025 1.00 15.04 231 ALA A CA 1
ATOM 656 C C . ALA A 1 93 ? 35.605 5.591 44.527 1.00 15.17 231 ALA A C 1
ATOM 657 O O . ALA A 1 93 ? 34.397 5.812 44.431 1.00 17.02 231 ALA A O 1
ATOM 659 N N . SER A 1 94 ? 36.083 4.470 45.047 1.00 15.54 232 SER A N 1
ATOM 660 C CA . SER A 1 94 ? 35.172 3.503 45.645 1.00 14.50 232 SER A CA 1
ATOM 661 C C . SER A 1 94 ? 35.526 3.219 47.087 1.00 14.57 232 SER A C 1
ATOM 662 O O . SER A 1 94 ? 36.702 3.079 47.435 1.00 14.82 232 SER A O 1
ATOM 665 N N . ASN A 1 95 ? 34.490 3.138 47.915 1.00 13.99 233 ASN A N 1
ATOM 666 C CA . ASN A 1 95 ? 34.641 2.797 49.316 1.00 13.59 233 ASN A CA 1
ATOM 667 C C . ASN A 1 95 ? 34.721 1.296 49.545 1.00 12.75 233 ASN A C 1
ATOM 668 O O . ASN A 1 95 ? 35.033 0.861 50.647 1.00 13.11 233 ASN A O 1
ATOM 673 N N . GLY A 1 96 ? 34.431 0.511 48.505 1.00 11.93 234 GLY A N 1
ATOM 674 C CA . GLY A 1 96 ? 34.487 -0.949 48.597 1.00 11.12 234 GLY A CA 1
ATOM 675 C C . GLY A 1 96 ? 35.880 -1.377 48.998 1.00 10.71 234 GLY A C 1
ATOM 676 O O . GLY A 1 96 ? 36.858 -0.890 48.440 1.00 11.51 234 GLY A O 1
ATOM 677 N N . GLU A 1 97 ? 35.985 -2.223 50.014 1.00 10.06 235 GLU A N 1
ATOM 678 C CA . GLU A 1 97 ? 37.309 -2.574 50.514 1.00 9.87 235 GLU A CA 1
ATOM 679 C C . GLU A 1 97 ? 37.944 -3.634 49.630 1.00 9.79 235 GLU A C 1
ATOM 680 O O . GLU A 1 97 ? 39.167 -3.797 49.627 1.00 9.97 235 GLU A O 1
ATOM 686 N N . LEU A 1 98 ? 37.141 -4.356 48.859 1.00 9.04 236 LEU A N 1
ATOM 687 C CA . LEU A 1 98 ? 37.709 -5.465 48.097 1.00 8.66 236 LEU A CA 1
ATOM 688 C C . LEU A 1 98 ? 38.156 -5.041 46.703 1.00 8.49 236 LEU A C 1
ATOM 689 O O . LEU A 1 98 ? 37.383 -4.526 45.919 1.00 8.92 236 LEU A O 1
ATOM 694 N N . GLY A 1 99 ? 39.434 -5.269 46.408 1.00 8.61 237 GLY A N 1
ATOM 695 C CA . GLY A 1 99 ? 39.977 -4.957 45.093 1.00 8.09 237 GLY A CA 1
ATOM 696 C C . GLY A 1 99 ? 39.554 -5.878 43.956 1.00 8.06 237 GLY A C 1
ATOM 697 O O . GLY A 1 99 ? 38.917 -6.916 44.180 1.00 7.69 237 GLY A O 1
ATOM 698 N N . PRO A 1 100 ? 39.956 -5.541 42.725 1.00 7.88 238 PRO A N 1
ATOM 699 C CA . PRO A 1 100 ? 39.495 -6.236 41.527 1.00 8.19 238 PRO A CA 1
ATOM 700 C C . PRO A 1 100 ? 39.931 -7.701 41.431 1.00 8.44 238 PRO A C 1
ATOM 701 O O . PRO A 1 100 ? 39.278 -8.492 40.738 1.00 9.17 238 PRO A O 1
ATOM 705 N N . ASP A 1 101 ? 41.021 -8.062 42.105 1.00 9.00 239 ASP A N 1
ATOM 706 C CA . ASP A 1 101 ? 41.480 -9.451 42.053 1.00 9.02 239 ASP A CA 1
ATOM 707 C C . ASP A 1 101 ? 41.016 -10.282 43.256 1.00 9.03 239 ASP A C 1
ATOM 708 O O . ASP A 1 101 ? 41.389 -11.453 43.399 1.00 9.11 239 ASP A O 1
ATOM 713 N N . GLU A 1 102 ? 40.180 -9.675 44.099 1.00 9.29 240 GLU A N 1
ATOM 714 C CA . GLU A 1 102 ? 39.831 -10.258 45.393 1.00 9.59 240 GLU A CA 1
ATOM 715 C C . GLU A 1 102 ? 38.531 -11.085 45.450 1.00 9.13 240 GLU A C 1
ATOM 716 O O . GLU A 1 102 ? 37.954 -11.225 46.520 1.00 9.22 240 GLU A O 1
ATOM 722 N N . LEU A 1 103 ? 38.120 -11.693 44.337 1.00 9.07 241 LEU A N 1
ATOM 723 C CA . LEU A 1 103 ? 36.912 -12.530 44.338 1.00 8.94 241 LEU A CA 1
ATOM 724 C C . LEU A 1 103 ? 36.948 -13.628 45.414 1.00 9.13 241 LEU A C 1
ATOM 725 O O . LEU A 1 103 ? 35.938 -13.883 46.092 1.00 8.75 241 LEU A O 1
ATOM 730 N N . ASP A 1 104 ? 38.101 -14.267 45.578 1.00 9.44 242 ASP A N 1
ATOM 731 C CA . ASP A 1 104 ? 38.221 -15.315 46.592 1.00 9.93 242 ASP A CA 1
ATOM 732 C C . ASP A 1 104 ? 37.911 -14.856 48.028 1.00 9.59 242 ASP A C 1
ATOM 733 O O . ASP A 1 104 ? 37.297 -15.612 48.802 1.00 9.54 242 ASP A O 1
ATOM 738 N N . ARG A 1 105 ? 38.293 -13.616 48.361 1.00 9.16 243 ARG A N 1
ATOM 739 C CA . ARG A 1 105 ? 37.990 -13.004 49.661 1.00 8.71 243 ARG A CA 1
ATOM 740 C C . ARG A 1 105 ? 36.508 -12.638 49.770 1.00 8.25 243 ARG A C 1
ATOM 741 O O . ARG A 1 105 ? 35.873 -12.777 50.836 1.00 8.52 243 ARG A O 1
ATOM 749 N N . TYR A 1 106 ? 35.960 -12.186 48.652 1.00 7.62 244 TYR A N 1
ATOM 750 C CA . TYR A 1 106 ? 34.524 -11.925 48.577 1.00 7.26 244 TYR A CA 1
ATOM 751 C C . TYR A 1 106 ? 33.741 -13.180 48.936 1.00 7.46 244 TYR A C 1
ATOM 752 O O . TYR A 1 106 ? 32.793 -13.111 49.712 1.00 7.56 244 TYR A O 1
ATOM 761 N N . LYS A 1 107 ? 34.154 -14.319 48.382 1.00 7.46 245 LYS A N 1
ATOM 762 C CA . LYS A 1 107 ? 33.421 -15.561 48.565 1.00 7.53 245 LYS A CA 1
ATOM 763 C C . LYS A 1 107 ? 33.566 -16.090 49.990 1.00 7.86 245 LYS A C 1
ATOM 764 O O . LYS A 1 107 ? 32.581 -16.404 50.635 1.00 8.07 245 LYS A O 1
ATOM 770 N N . SER A 1 108 ? 34.801 -16.178 50.469 1.00 8.25 246 SER A N 1
ATOM 771 C CA A SER A 1 108 ? 35.081 -16.816 51.755 0.50 8.45 246 SER A CA 1
ATOM 772 C CA B SER A 1 108 ? 35.077 -16.819 51.757 0.50 8.42 246 SER A CA 1
ATOM 773 C C . SER A 1 108 ? 34.910 -15.965 53.012 1.00 8.60 246 SER A C 1
ATOM 774 O O . SER A 1 108 ? 34.603 -16.504 54.092 1.00 8.82 246 SER A O 1
ATOM 779 N N . GLU A 1 109 ? 35.152 -14.654 52.893 1.00 8.85 247 GLU A N 1
ATOM 780 C CA . GLU A 1 109 ? 35.168 -13.756 54.055 1.00 8.73 247 GLU A CA 1
ATOM 781 C C . GLU A 1 109 ? 33.977 -12.802 54.118 1.00 8.61 247 GLU A C 1
ATOM 782 O O . GLU A 1 109 ? 33.795 -12.110 55.116 1.00 8.85 247 GLU A O 1
ATOM 788 N N . TYR A 1 110 ? 33.189 -12.761 53.046 1.00 8.34 248 TYR A N 1
ATOM 789 C CA . TYR A 1 110 ? 32.009 -11.905 52.998 1.00 8.11 248 TYR A CA 1
ATOM 790 C C . TYR A 1 110 ? 30.691 -12.702 52.832 1.00 7.90 248 TYR A C 1
ATOM 791 O O . TYR A 1 110 ? 29.916 -12.800 53.777 1.00 8.19 248 TYR A O 1
ATOM 800 N N . ILE A 1 111 ? 30.469 -13.307 51.662 1.00 7.89 249 ILE A N 1
ATOM 801 C CA . ILE A 1 111 ? 29.266 -14.123 51.429 1.00 7.72 249 ILE A CA 1
ATOM 802 C C . ILE A 1 111 ? 29.078 -15.300 52.397 1.00 7.79 249 ILE A C 1
ATOM 803 O O . ILE A 1 111 ? 27.986 -15.475 52.955 1.00 8.11 249 ILE A O 1
ATOM 808 N N . ASP A 1 112 ? 30.113 -16.133 52.532 1.00 7.92 250 ASP A N 1
ATOM 809 C CA . ASP A 1 112 ? 30.025 -17.364 53.340 1.00 7.74 250 ASP A CA 1
ATOM 810 C C . ASP A 1 112 ? 29.575 -17.135 54.804 1.00 7.64 250 ASP A C 1
ATOM 811 O O . ASP A 1 112 ? 28.647 -17.816 55.266 1.00 7.47 250 ASP A O 1
ATOM 816 N N . PRO A 1 113 ? 30.197 -16.165 55.509 1.00 7.71 251 PRO A N 1
ATOM 817 C CA . PRO A 1 113 ? 29.770 -15.839 56.885 1.00 7.71 251 PRO A CA 1
ATOM 818 C C . PRO A 1 113 ? 28.370 -15.230 56.935 1.00 7.76 251 PRO A C 1
ATOM 819 O O . PRO A 1 113 ? 27.680 -15.400 57.927 1.00 7.88 251 PRO A O 1
ATOM 823 N N . ILE A 1 114 ? 27.962 -14.504 55.896 1.00 7.61 252 ILE A N 1
ATOM 824 C CA . ILE A 1 114 ? 26.601 -13.972 55.871 1.00 7.41 252 ILE A CA 1
ATOM 825 C C . ILE A 1 114 ? 25.620 -15.114 55.703 1.00 7.64 252 ILE A C 1
ATOM 826 O O . ILE A 1 114 ? 24.563 -15.144 56.338 1.00 7.50 252 ILE A O 1
ATOM 831 N N . ALA A 1 115 ? 25.971 -16.055 54.824 1.00 7.60 253 ALA A N 1
ATOM 832 C CA . ALA A 1 115 ? 25.167 -17.235 54.598 1.00 8.10 253 ALA A CA 1
ATOM 833 C C . ALA A 1 115 ? 25.007 -18.014 55.888 1.00 8.64 253 ALA A C 1
ATOM 834 O O . ALA A 1 115 ? 23.904 -18.459 56.208 1.00 8.75 253 ALA A O 1
ATOM 836 N N . ASP A 1 116 ? 26.102 -18.135 56.633 1.00 9.30 254 ASP A N 1
ATOM 837 C CA . ASP A 1 116 ? 26.128 -18.870 57.904 1.00 10.32 254 ASP A CA 1
ATOM 838 C C . ASP A 1 116 ? 25.189 -18.273 58.950 1.00 10.47 254 ASP A C 1
ATOM 839 O O . ASP A 1 116 ? 24.535 -19.009 59.680 1.00 10.75 254 ASP A O 1
ATOM 844 N N . ILE A 1 117 ? 25.099 -16.948 58.998 1.00 10.18 255 ILE A N 1
ATOM 845 C CA . ILE A 1 117 ? 24.162 -16.302 59.919 1.00 9.89 255 ILE A CA 1
ATOM 846 C C . ILE A 1 117 ? 22.706 -16.450 59.461 1.00 9.79 255 ILE A C 1
ATOM 847 O O . ILE A 1 117 ? 21.816 -16.741 60.266 1.00 10.43 255 ILE A O 1
ATOM 852 N N . MET A 1 118 ? 22.450 -16.275 58.167 1.00 9.36 256 MET A N 1
ATOM 853 C CA . MET A 1 118 ? 21.069 -16.387 57.691 1.00 9.23 256 MET A CA 1
ATOM 854 C C . MET A 1 118 ? 20.528 -17.806 57.852 1.00 9.58 256 MET A C 1
ATOM 855 O O . MET A 1 118 ? 19.349 -18.002 58.159 1.00 9.66 256 MET A O 1
ATOM 860 N N . TRP A 1 119 ? 21.395 -18.791 57.657 1.00 9.92 257 TRP A N 1
ATOM 861 C CA . TRP A 1 119 ? 21.008 -20.174 57.861 1.00 10.55 257 TRP A CA 1
ATOM 862 C C . TRP A 1 119 ? 20.493 -20.385 59.255 1.00 11.01 257 TRP A C 1
ATOM 863 O O . TRP A 1 119 ? 19.471 -21.030 59.430 1.00 10.83 257 TRP A O 1
ATOM 874 N N . ASP A 1 120 ? 21.178 -19.851 60.266 1.00 11.77 258 ASP A N 1
ATOM 875 C CA . ASP A 1 120 ? 20.713 -20.018 61.641 1.00 12.80 258 ASP A CA 1
ATOM 876 C C . ASP A 1 120 ? 19.255 -19.609 61.719 1.00 13.17 258 ASP A C 1
ATOM 877 O O . ASP A 1 120 ? 18.411 -20.353 62.229 1.00 13.91 258 ASP A O 1
ATOM 882 N N . PHE A 1 121 ? 18.963 -18.434 61.168 1.00 12.93 259 PHE A N 1
ATOM 883 C CA . PHE A 1 121 ? 17.637 -17.846 61.273 1.00 12.81 259 PHE A CA 1
ATOM 884 C C . PHE A 1 121 ? 16.529 -18.508 60.436 1.00 13.05 259 PHE A C 1
ATOM 885 O O . PHE A 1 121 ? 15.353 -18.197 60.608 1.00 12.85 259 PHE A O 1
ATOM 893 N N . ALA A 1 122 ? 16.901 -19.451 59.569 1.00 12.70 260 ALA A N 1
ATOM 894 C CA . ALA A 1 122 ? 15.946 -20.188 58.750 1.00 12.98 260 ALA A CA 1
ATOM 895 C C . ALA A 1 122 ? 14.980 -20.994 59.607 1.00 13.49 260 ALA A C 1
ATOM 896 O O . ALA A 1 122 ? 13.889 -21.354 59.152 1.00 13.58 260 ALA A O 1
ATOM 898 N N . ASP A 1 123 ? 15.392 -21.256 60.847 1.00 14.22 261 ASP A N 1
ATOM 899 C CA . ASP A 1 123 ? 14.594 -22.001 61.817 1.00 15.81 261 ASP A CA 1
ATOM 900 C C . ASP A 1 123 ? 13.320 -21.270 62.252 1.00 16.44 261 ASP A C 1
ATOM 901 O O . ASP A 1 123 ? 12.392 -21.889 62.776 1.00 16.83 261 ASP A O 1
ATOM 906 N N . TYR A 1 124 ? 13.284 -19.960 62.036 1.00 16.42 262 TYR A N 1
ATOM 907 C CA . TYR A 1 124 ? 12.088 -19.180 62.300 1.00 16.74 262 TYR A CA 1
ATOM 908 C C . TYR A 1 124 ? 11.327 -18.916 61.010 1.00 16.61 262 TYR A C 1
ATOM 909 O O . TYR A 1 124 ? 11.741 -18.088 60.193 1.00 16.16 262 TYR A O 1
ATOM 918 N N . GLU A 1 125 ? 10.204 -19.617 60.851 1.00 16.56 263 GLU A N 1
ATOM 919 C CA . GLU A 1 125 ? 9.470 -19.665 59.583 1.00 16.23 263 GLU A CA 1
ATOM 920 C C . GLU A 1 125 ? 8.917 -18.314 59.148 1.00 15.52 263 GLU A C 1
ATOM 921 O O . GLU A 1 125 ? 8.861 -18.013 57.957 1.00 16.42 263 GLU A O 1
ATOM 927 N N . ASN A 1 126 ? 8.500 -17.511 60.118 1.00 14.57 264 ASN A N 1
ATOM 928 C CA . ASN A 1 126 ? 7.816 -16.267 59.799 1.00 13.69 264 ASN A CA 1
ATOM 929 C C . ASN A 1 126 ? 8.743 -15.066 59.594 1.00 12.80 264 ASN A C 1
ATOM 930 O O . ASN A 1 126 ? 8.268 -13.946 59.455 1.00 13.23 264 ASN A O 1
ATOM 935 N N . LEU A 1 127 ? 10.061 -15.293 59.585 1.00 11.73 265 LEU A N 1
ATOM 936 C CA . LEU A 1 127 ? 11.006 -14.239 59.224 1.00 11.11 265 LEU A CA 1
ATOM 937 C C . LEU A 1 127 ? 11.330 -14.319 57.739 1.00 10.41 265 LEU A C 1
ATOM 938 O O . LEU A 1 127 ? 11.699 -15.378 57.235 1.00 10.55 265 LEU A O 1
ATOM 943 N N . ARG A 1 128 ? 11.203 -13.190 57.050 1.00 9.74 266 ARG A N 1
ATOM 944 C CA . ARG A 1 128 ? 11.511 -13.125 55.625 1.00 9.46 266 ARG A CA 1
ATOM 945 C C . ARG A 1 128 ? 12.695 -12.185 55.479 1.00 8.66 266 ARG A C 1
ATOM 946 O O . ARG A 1 128 ? 12.642 -11.041 55.944 1.00 8.72 266 ARG A O 1
ATOM 954 N N . ILE A 1 129 ? 13.790 -12.691 54.906 1.00 7.72 267 ILE A N 1
ATOM 955 C CA . ILE A 1 129 ? 14.966 -11.871 54.676 1.00 7.19 267 ILE A CA 1
ATOM 956 C C . ILE A 1 129 ? 14.983 -11.572 53.190 1.00 6.75 267 ILE A C 1
ATOM 957 O O . ILE A 1 129 ? 15.170 -12.470 52.390 1.00 6.98 267 ILE A O 1
ATOM 962 N N . VAL A 1 130 ? 14.752 -10.307 52.842 1.00 6.50 268 VAL A N 1
ATOM 963 C CA . VAL A 1 130 ? 14.863 -9.842 51.465 1.00 6.20 268 VAL A CA 1
ATOM 964 C C . VAL A 1 130 ? 16.286 -9.301 51.338 1.00 6.16 268 VAL A C 1
ATOM 965 O O . VAL A 1 130 ? 16.661 -8.419 52.097 1.00 6.27 268 VAL A O 1
ATOM 969 N N . ALA A 1 131 ? 17.074 -9.904 50.433 1.00 5.62 269 ALA A N 1
ATOM 970 C CA . ALA A 1 131 ? 18.475 -9.544 50.220 1.00 5.51 269 ALA A CA 1
ATOM 971 C C . ALA A 1 131 ? 18.602 -8.783 48.911 1.00 5.45 269 ALA A C 1
ATOM 972 O O . ALA A 1 131 ? 18.180 -9.271 47.844 1.00 5.40 269 ALA A O 1
ATOM 974 N N . ILE A 1 132 ? 19.134 -7.564 49.005 1.00 5.43 270 ILE A N 1
ATOM 975 C CA . ILE A 1 132 ? 19.378 -6.743 47.818 1.00 5.69 270 ILE A CA 1
ATOM 976 C C . ILE A 1 132 ? 20.785 -7.035 47.292 1.00 5.67 270 ILE A C 1
ATOM 977 O O . ILE A 1 132 ? 21.760 -6.770 47.968 1.00 5.83 270 ILE A O 1
ATOM 982 N N . ILE A 1 133 ? 20.875 -7.568 46.074 1.00 5.63 271 ILE A N 1
ATOM 983 C CA . ILE A 1 133 ? 22.154 -8.117 45.600 1.00 5.73 271 ILE A CA 1
ATOM 984 C C . ILE A 1 133 ? 22.952 -7.117 44.748 1.00 5.74 271 ILE A C 1
ATOM 985 O O . ILE A 1 133 ? 22.651 -6.923 43.559 1.00 5.82 271 ILE A O 1
ATOM 990 N N . GLU A 1 134 ? 23.986 -6.541 45.371 1.00 6.07 272 GLU A N 1
ATOM 991 C CA . GLU A 1 134 ? 25.083 -5.784 44.717 1.00 6.14 272 GLU A CA 1
ATOM 992 C C . GLU A 1 134 ? 24.702 -4.587 43.840 1.00 6.17 272 GLU A C 1
ATOM 993 O O . GLU A 1 134 ? 24.573 -4.698 42.611 1.00 5.95 272 GLU A O 1
ATOM 999 N N . ILE A 1 135 ? 24.503 -3.437 44.477 1.00 6.46 273 ILE A N 1
ATOM 1000 C CA . ILE A 1 135 ? 24.125 -2.260 43.716 1.00 6.90 273 ILE A CA 1
ATOM 1001 C C . ILE A 1 135 ? 25.318 -1.753 42.912 1.00 6.80 273 ILE A C 1
ATOM 1002 O O . ILE A 1 135 ? 26.478 -2.081 43.208 1.00 6.66 273 ILE A O 1
ATOM 1007 N N . ASP A 1 136 ? 25.042 -0.967 41.880 1.00 6.93 274 ASP A N 1
ATOM 1008 C CA . ASP A 1 136 ? 26.110 -0.342 41.085 1.00 6.66 274 ASP A CA 1
ATOM 1009 C C . ASP A 1 136 ? 27.108 -1.396 40.566 1.00 6.50 274 ASP A C 1
ATOM 1010 O O . ASP A 1 136 ? 28.332 -1.161 40.605 1.00 6.38 274 ASP A O 1
ATOM 1015 N N . SER A 1 137 ? 26.606 -2.532 40.087 1.00 6.16 275 SER A N 1
ATOM 1016 C CA . SER A 1 137 ? 27.464 -3.629 39.618 1.00 6.06 275 SER A CA 1
ATOM 1017 C C . SER A 1 137 ? 27.251 -3.942 38.142 1.00 6.20 275 SER A C 1
ATOM 1018 O O . SER A 1 137 ? 27.749 -3.230 37.275 1.00 6.39 275 SER A O 1
ATOM 1021 N N . LEU A 1 138 ? 26.462 -4.976 37.864 1.00 6.58 276 LEU A N 1
ATOM 1022 C CA . LEU A 1 138 ? 26.325 -5.531 36.521 1.00 6.66 276 LEU A CA 1
ATOM 1023 C C . LEU A 1 138 ? 26.110 -4.543 35.368 1.00 7.06 276 LEU A C 1
ATOM 1024 O O . LEU A 1 138 ? 26.668 -4.745 34.283 1.00 6.82 276 LEU A O 1
ATOM 1029 N N . PRO A 1 139 ? 25.272 -3.493 35.559 1.00 7.29 277 PRO A N 1
ATOM 1030 C CA . PRO A 1 139 ? 25.043 -2.620 34.388 1.00 7.77 277 PRO A CA 1
ATOM 1031 C C . PRO A 1 139 ? 26.278 -1.803 33.958 1.00 8.12 277 PRO A C 1
ATOM 1032 O O . PRO A 1 139 ? 26.333 -1.324 32.824 1.00 7.78 277 PRO A O 1
ATOM 1036 N N . ASN A 1 140 ? 27.276 -1.692 34.834 1.00 8.72 278 ASN A N 1
ATOM 1037 C CA . ASN A 1 140 ? 28.554 -1.075 34.450 1.00 9.63 278 ASN A CA 1
ATOM 1038 C C . ASN A 1 140 ? 29.229 -1.848 33.313 1.00 10.17 278 ASN A C 1
ATOM 1039 O O . ASN A 1 140 ? 29.898 -1.250 32.468 1.00 10.30 278 ASN A O 1
ATOM 1044 N N . LEU A 1 141 ? 29.042 -3.168 33.293 1.00 10.47 279 LEU A N 1
ATOM 1045 C CA . LEU A 1 141 ? 29.647 -4.026 32.272 1.00 11.25 279 LEU A CA 1
ATOM 1046 C C . LEU A 1 141 ? 28.949 -3.939 30.919 1.00 11.92 279 LEU A C 1
ATOM 1047 O O . LEU A 1 141 ? 29.432 -4.503 29.937 1.00 12.34 279 LEU A O 1
ATOM 1052 N N . VAL A 1 142 ? 27.808 -3.251 30.889 1.00 12.45 280 VAL A N 1
ATOM 1053 C CA . VAL A 1 142 ? 27.079 -2.948 29.648 1.00 12.97 280 VAL A CA 1
ATOM 1054 C C . VAL A 1 142 ? 27.529 -1.587 29.104 1.00 12.68 280 VAL A C 1
ATOM 1055 O O . VAL A 1 142 ? 27.845 -1.457 27.919 1.00 13.16 280 VAL A O 1
ATOM 1059 N N . THR A 1 143 ? 27.578 -0.593 29.985 1.00 12.62 281 THR A N 1
ATOM 1060 C CA . THR A 1 143 ? 27.614 0.818 29.586 1.00 13.06 281 THR A CA 1
ATOM 1061 C C . THR A 1 143 ? 28.960 1.515 29.790 1.00 13.39 281 THR A C 1
ATOM 1062 O O . THR A 1 143 ? 29.261 2.518 29.129 1.00 13.31 281 THR A O 1
ATOM 1066 N N . ASN A 1 144 ? 29.759 1.001 30.720 1.00 13.26 282 ASN A N 1
ATOM 1067 C CA . ASN A 1 144 ? 31.009 1.666 31.086 1.00 13.56 282 ASN A CA 1
ATOM 1068 C C . ASN A 1 144 ? 32.292 0.906 30.706 1.00 14.38 282 ASN A C 1
ATOM 1069 O O . ASN A 1 144 ? 33.329 1.082 31.337 1.00 14.51 282 ASN A O 1
ATOM 1074 N N . VAL A 1 145 ? 32.235 0.100 29.645 1.00 14.99 283 VAL A N 1
ATOM 1075 C CA . VAL A 1 145 ? 33.392 -0.710 29.248 1.00 16.17 283 VAL A CA 1
ATOM 1076 C C . VAL A 1 145 ? 34.136 -0.127 28.040 1.00 17.33 283 VAL A C 1
ATOM 1077 O O . VAL A 1 145 ? 35.307 -0.436 27.813 1.00 18.13 283 VAL A O 1
ATOM 1081 N N . GLY A 1 146 ? 33.452 0.708 27.273 1.00 18.02 284 GLY A N 1
ATOM 1082 C CA . GLY A 1 146 ? 34.060 1.339 26.101 1.00 18.46 284 GLY A CA 1
ATOM 1083 C C . GLY A 1 146 ? 33.697 2.806 26.018 1.00 19.85 284 GLY A C 1
ATOM 1084 O O . GLY A 1 146 ? 32.987 3.321 26.882 1.00 19.92 284 GLY A O 1
ATOM 1085 N N . GLY A 1 147 ? 34.203 3.482 24.987 1.00 20.12 285 GLY A N 1
ATOM 1086 C CA . GLY A 1 147 ? 33.828 4.867 24.689 1.00 20.79 285 GLY A CA 1
ATOM 1087 C C . GLY A 1 147 ? 34.192 5.896 25.743 1.00 21.25 285 GLY A C 1
ATOM 1088 O O . GLY A 1 147 ? 34.827 5.574 26.751 1.00 21.25 285 GLY A O 1
ATOM 1089 N N . ASN A 1 148 ? 33.809 7.146 25.481 1.00 21.81 286 ASN A N 1
ATOM 1090 C CA . ASN A 1 148 ? 33.882 8.211 26.466 1.00 22.16 286 ASN A CA 1
ATOM 1091 C C . ASN A 1 148 ? 33.049 7.831 27.688 1.00 21.94 286 ASN A C 1
ATOM 1092 O O . ASN A 1 148 ? 31.817 7.704 27.605 1.00 23.16 286 ASN A O 1
ATOM 1097 N N . GLY A 1 149 ? 33.722 7.652 28.818 1.00 20.79 287 GLY A N 1
ATOM 1098 C CA . GLY A 1 149 ? 33.064 7.216 30.046 1.00 19.64 287 GLY A CA 1
ATOM 1099 C C . GLY A 1 149 ? 33.414 5.792 30.433 1.00 18.45 287 GLY A C 1
ATOM 1100 O O . GLY A 1 149 ? 33.164 5.370 31.560 1.00 18.82 287 GLY A O 1
ATOM 1101 N N . GLY A 1 150 ? 33.987 5.044 29.496 1.00 18.22 288 GLY A N 1
ATOM 1102 C CA . GLY A 1 150 ? 34.490 3.709 29.809 1.00 17.51 288 GLY A CA 1
ATOM 1103 C C . GLY A 1 150 ? 35.620 3.780 30.820 1.00 16.74 288 GLY A C 1
ATOM 1104 O O . GLY A 1 150 ? 36.398 4.738 30.824 1.00 17.43 288 GLY A O 1
ATOM 1105 N N . THR A 1 151 ? 35.697 2.787 31.703 1.00 15.46 289 THR A N 1
ATOM 1106 C CA . THR A 1 151 ? 36.813 2.707 32.640 1.00 14.81 289 THR A CA 1
ATOM 1107 C C . THR A 1 151 ? 37.589 1.404 32.495 1.00 14.33 289 THR A C 1
ATOM 1108 O O . THR A 1 151 ? 37.015 0.344 32.207 1.00 13.61 289 THR A O 1
ATOM 1112 N N . GLU A 1 152 ? 38.896 1.482 32.718 1.00 13.55 290 GLU A N 1
ATOM 1113 C CA . GLU A 1 152 ? 39.762 0.307 32.668 1.00 13.75 290 GLU A CA 1
ATOM 1114 C C . GLU A 1 152 ? 39.378 -0.698 33.751 1.00 12.48 290 GLU A C 1
ATOM 1115 O O . GLU A 1 152 ? 39.432 -1.906 33.524 1.00 11.97 290 GLU A O 1
ATOM 1121 N N . LEU A 1 153 ? 38.973 -0.199 34.914 1.00 11.46 291 LEU A N 1
ATOM 1122 C CA . LEU A 1 153 ? 38.429 -1.070 35.952 1.00 10.66 291 LEU A CA 1
ATOM 1123 C C . LEU A 1 153 ? 37.211 -1.886 35.512 1.00 10.35 291 LEU A C 1
ATOM 1124 O O . LEU A 1 153 ? 37.186 -3.099 35.737 1.00 9.66 291 LEU A O 1
ATOM 1129 N N . CYS A 1 154 ? 36.209 -1.250 34.904 1.00 10.44 292 CYS A N 1
ATOM 1130 C CA . CYS A 1 154 ? 35.043 -2.007 34.431 1.00 10.47 292 CYS A CA 1
ATOM 1131 C C . CYS A 1 154 ? 35.401 -3.054 33.373 1.00 10.11 292 CYS A C 1
ATOM 1132 O O . CYS A 1 154 ? 34.953 -4.203 33.461 1.00 9.98 292 CYS A O 1
ATOM 1135 N N . ALA A 1 155 ? 36.191 -2.661 32.373 1.00 10.09 293 ALA A N 1
ATOM 1136 C CA . ALA A 1 155 ? 36.662 -3.597 31.360 1.00 10.14 293 ALA A CA 1
ATOM 1137 C C . ALA A 1 155 ? 37.331 -4.824 32.003 1.00 10.06 293 ALA A C 1
ATOM 1138 O O . ALA A 1 155 ? 37.052 -5.972 31.623 1.00 10.00 293 ALA A O 1
ATOM 1140 N N . TYR A 1 156 ? 38.177 -4.576 33.006 1.00 10.05 294 TYR A N 1
ATOM 1141 C CA . TYR A 1 156 ? 38.846 -5.645 33.753 1.00 9.90 294 TYR A CA 1
ATOM 1142 C C . TYR A 1 156 ? 37.885 -6.603 34.477 1.00 9.41 294 TYR A C 1
ATOM 1143 O O . TYR A 1 156 ? 38.085 -7.825 34.463 1.00 9.04 294 TYR A O 1
ATOM 1152 N N . MET A 1 157 ? 36.877 -6.039 35.144 1.00 9.00 295 MET A N 1
ATOM 1153 C CA . MET A 1 157 ? 35.886 -6.848 35.859 1.00 9.44 295 MET A CA 1
ATOM 1154 C C . MET A 1 157 ? 35.014 -7.651 34.885 1.00 9.67 295 MET A C 1
ATOM 1155 O O . MET A 1 157 ? 34.602 -8.779 35.190 1.00 10.02 295 MET A O 1
ATOM 1160 N N . LYS A 1 158 ? 34.792 -7.107 33.691 1.00 10.28 296 LYS A N 1
ATOM 1161 C CA . LYS A 1 158 ? 34.076 -7.836 32.636 1.00 10.84 296 LYS A CA 1
ATOM 1162 C C . LYS A 1 158 ? 34.948 -8.978 32.106 1.00 10.68 296 LYS A C 1
ATOM 1163 O O . LYS A 1 158 ? 34.494 -10.109 31.959 1.00 11.13 296 LYS A O 1
ATOM 1169 N N . GLN A 1 159 ? 36.210 -8.671 31.836 1.00 11.14 297 GLN A N 1
ATOM 1170 C CA . GLN A 1 159 ? 37.121 -9.673 31.340 1.00 11.54 297 GLN A CA 1
ATOM 1171 C C . GLN A 1 159 ? 37.333 -10.799 32.348 1.00 11.16 297 GLN A C 1
ATOM 1172 O O . GLN A 1 159 ? 37.371 -11.961 31.959 1.00 11.88 297 GLN A O 1
ATOM 1178 N N . ASN A 1 160 ? 37.468 -10.463 33.634 1.00 10.97 298 ASN A N 1
ATOM 1179 C CA . ASN A 1 160 ? 37.795 -11.476 34.639 1.00 10.86 298 ASN A CA 1
ATOM 1180 C C . ASN A 1 160 ? 36.570 -12.171 35.252 1.00 10.65 298 ASN A C 1
ATOM 1181 O O . ASN A 1 160 ? 36.703 -13.138 35.987 1.00 11.17 298 ASN A O 1
ATOM 1186 N N . GLY A 1 161 ? 35.388 -11.649 34.926 1.00 10.20 299 GLY A N 1
ATOM 1187 C CA . GLY A 1 161 ? 34.118 -12.236 35.358 1.00 9.46 299 GLY A CA 1
ATOM 1188 C C . GLY A 1 161 ? 33.854 -12.066 36.843 1.00 9.28 299 GLY A C 1
ATOM 1189 O O . GLY A 1 161 ? 33.124 -12.851 37.442 1.00 9.52 299 GLY A O 1
ATOM 1190 N N . GLY A 1 162 ? 34.444 -11.034 37.436 1.00 8.39 300 GLY A N 1
ATOM 1191 C CA . GLY A 1 162 ? 34.402 -10.871 38.901 1.00 7.92 300 GLY A CA 1
ATOM 1192 C C . GLY A 1 162 ? 33.013 -10.502 39.381 1.00 7.60 300 GLY A C 1
ATOM 1193 O O . GLY A 1 162 ? 32.544 -11.058 40.359 1.00 7.51 300 GLY A O 1
ATOM 1194 N N . TYR A 1 163 ? 32.396 -9.527 38.715 1.00 7.38 301 TYR A N 1
ATOM 1195 C CA . TYR A 1 163 ? 30.994 -9.174 38.979 1.00 7.06 301 TYR A CA 1
ATOM 1196 C C . TYR A 1 163 ? 30.026 -10.305 38.682 1.00 7.06 301 TYR A C 1
ATOM 1197 O O . TYR A 1 163 ? 29.207 -10.651 39.525 1.00 6.88 301 TYR A O 1
ATOM 1206 N N . VAL A 1 164 ? 30.123 -10.890 37.492 1.00 6.93 302 VAL A N 1
ATOM 1207 C CA . VAL A 1 164 ? 29.181 -11.937 37.083 1.00 7.15 302 VAL A CA 1
ATOM 1208 C C . VAL A 1 164 ? 29.277 -13.131 38.045 1.00 7.23 302 VAL A C 1
ATOM 1209 O O . VAL A 1 164 ? 28.266 -13.616 38.567 1.00 7.62 302 VAL A O 1
ATOM 1213 N N . ASN A 1 165 ? 30.494 -13.603 38.286 1.00 7.59 303 ASN A N 1
ATOM 1214 C CA . ASN A 1 165 ? 30.708 -14.761 39.150 1.00 7.71 303 ASN A CA 1
ATOM 1215 C C . ASN A 1 165 ? 30.468 -14.480 40.633 1.00 7.23 303 ASN A C 1
ATOM 1216 O O . ASN A 1 165 ? 29.993 -15.358 41.347 1.00 7.12 303 ASN A O 1
ATOM 1221 N N . GLY A 1 166 ? 30.814 -13.269 41.083 1.00 7.14 304 GLY A N 1
ATOM 1222 C CA . GLY A 1 166 ? 30.537 -12.843 42.458 1.00 6.83 304 GLY A CA 1
ATOM 1223 C C . GLY A 1 166 ? 29.043 -12.873 42.714 1.00 6.80 304 GLY A C 1
ATOM 1224 O O . GLY A 1 166 ? 28.592 -13.535 43.648 1.00 6.86 304 GLY A O 1
ATOM 1225 N N . VAL A 1 167 ? 28.297 -12.158 41.876 1.00 6.68 305 VAL A N 1
ATOM 1226 C CA . VAL A 1 167 ? 26.836 -12.116 41.958 1.00 6.49 305 VAL A CA 1
ATOM 1227 C C . VAL A 1 167 ? 26.217 -13.515 41.913 1.00 6.63 305 VAL A C 1
ATOM 1228 O O . VAL A 1 167 ? 25.338 -13.821 42.728 1.00 6.54 305 VAL A O 1
ATOM 1232 N N . GLY A 1 168 ? 26.675 -14.359 40.978 1.00 6.49 306 GLY A N 1
ATOM 1233 C CA . GLY A 1 168 ? 26.201 -15.741 40.895 1.00 6.39 306 GLY A CA 1
ATOM 1234 C C . GLY A 1 168 ? 26.339 -16.465 42.207 1.00 6.29 306 GLY A C 1
ATOM 1235 O O . GLY A 1 168 ? 25.390 -17.106 42.676 1.00 6.25 306 GLY A O 1
ATOM 1236 N N . TYR A 1 169 ? 27.529 -16.345 42.794 1.00 6.11 307 TYR A N 1
ATOM 1237 C CA . TYR A 1 169 ? 27.845 -16.958 44.060 1.00 6.02 307 TYR A CA 1
ATOM 1238 C C . TYR A 1 169 ? 26.865 -16.578 45.183 1.00 6.14 307 TYR A C 1
ATOM 1239 O O . TYR A 1 169 ? 26.380 -17.465 45.913 1.00 6.21 307 TYR A O 1
ATOM 1248 N N . ALA A 1 170 ? 26.534 -15.282 45.256 1.00 5.99 308 ALA A N 1
ATOM 1249 C CA . ALA A 1 170 ? 25.663 -14.749 46.308 1.00 5.71 308 ALA A CA 1
ATOM 1250 C C . ALA A 1 170 ? 24.269 -15.303 46.089 1.00 5.67 308 ALA A C 1
ATOM 1251 O O . ALA A 1 170 ? 23.610 -15.727 47.031 1.00 5.95 308 ALA A O 1
ATOM 1253 N N . LEU A 1 171 ? 23.852 -15.328 44.830 1.00 5.56 309 LEU A N 1
ATOM 1254 C CA . LEU A 1 171 ? 22.530 -15.841 44.523 1.00 5.62 309 LEU A CA 1
ATOM 1255 C C . LEU A 1 171 ? 22.419 -17.278 44.983 1.00 5.99 309 LEU A C 1
ATOM 1256 O O . LEU A 1 171 ? 21.439 -17.651 45.608 1.00 6.02 309 LEU A O 1
ATOM 1261 N N . ARG A 1 172 ? 23.427 -18.096 44.693 1.00 6.42 310 ARG A N 1
ATOM 1262 C CA . ARG A 1 172 ? 23.338 -19.488 45.104 1.00 6.61 310 ARG A CA 1
ATOM 1263 C C . ARG A 1 172 ? 23.393 -19.665 46.623 1.00 6.70 310 ARG A C 1
ATOM 1264 O O . ARG A 1 172 ? 22.614 -20.429 47.199 1.00 7.14 310 ARG A O 1
ATOM 1272 N N . LYS A 1 173 ? 24.358 -19.014 47.260 1.00 6.73 311 LYS A N 1
ATOM 1273 C CA . LYS A 1 173 ? 24.585 -19.206 48.690 1.00 6.93 311 LYS A CA 1
ATOM 1274 C C . LYS A 1 173 ? 23.402 -18.725 49.511 1.00 6.93 311 LYS A C 1
ATOM 1275 O O . LYS A 1 173 ? 22.965 -19.397 50.452 1.00 6.66 311 LYS A O 1
ATOM 1281 N N . LEU A 1 174 ? 22.878 -17.561 49.153 1.00 7.10 312 LEU A N 1
ATOM 1282 C CA A LEU A 1 174 ? 21.762 -16.993 49.883 0.50 7.15 312 LEU A CA 1
ATOM 1283 C CA B LEU A 1 174 ? 21.749 -16.984 49.864 0.50 7.20 312 LEU A CA 1
ATOM 1284 C C . LEU A 1 174 ? 20.471 -17.623 49.375 1.00 7.29 312 LEU A C 1
ATOM 1285 O O . LEU A 1 174 ? 19.570 -17.885 50.152 1.00 7.39 312 LEU A O 1
ATOM 1294 N N . GLY A 1 175 ? 20.409 -17.896 48.073 1.00 7.44 313 GLY A N 1
ATOM 1295 C CA . GLY A 1 175 ? 19.210 -18.509 47.477 1.00 7.83 313 GLY A CA 1
ATOM 1296 C C . GLY A 1 175 ? 18.876 -19.903 47.972 1.00 8.25 313 GLY A C 1
ATOM 1297 O O . GLY A 1 175 ? 17.707 -20.305 47.943 1.00 8.66 313 GLY A O 1
ATOM 1298 N N . GLU A 1 176 ? 19.879 -20.669 48.390 1.00 8.60 314 GLU A N 1
ATOM 1299 C CA . GLU A 1 176 ? 19.590 -21.987 48.981 1.00 8.89 314 GLU A CA 1
ATOM 1300 C C . GLU A 1 176 ? 18.761 -21.858 50.277 1.00 9.17 314 GLU A C 1
ATOM 1301 O O . GLU A 1 176 ? 17.896 -22.711 50.558 1.00 9.42 314 GLU A O 1
ATOM 1307 N N . ILE A 1 177 ? 19.001 -20.779 51.026 1.00 8.87 315 ILE A N 1
ATOM 1308 C CA . ILE A 1 177 ? 18.427 -20.567 52.367 1.00 9.03 315 ILE A CA 1
ATOM 1309 C C . ILE A 1 177 ? 16.902 -20.350 52.243 1.00 9.34 315 ILE A C 1
ATOM 1310 O O . ILE A 1 177 ? 16.446 -19.509 51.464 1.00 8.95 315 ILE A O 1
ATOM 1315 N N . PRO A 1 178 ? 16.104 -21.142 52.984 1.00 9.93 316 PRO A N 1
ATOM 1316 C CA . PRO A 1 178 ? 14.649 -21.206 52.764 1.00 10.16 316 PRO A CA 1
ATOM 1317 C C . PRO A 1 178 ? 13.862 -19.908 52.885 1.00 10.36 316 PRO A C 1
ATOM 1318 O O . PRO A 1 178 ? 12.862 -19.752 52.181 1.00 10.76 316 PRO A O 1
ATOM 1322 N N . ASN A 1 179 ? 14.268 -19.004 53.766 1.00 9.82 317 ASN A N 1
ATOM 1323 C CA . ASN A 1 179 ? 13.485 -17.768 53.950 1.00 9.37 317 ASN A CA 1
ATOM 1324 C C . ASN A 1 179 ? 14.245 -16.523 53.484 1.00 8.60 317 ASN A C 1
ATOM 1325 O O . ASN A 1 179 ? 14.037 -15.427 53.986 1.00 8.06 317 ASN A O 1
ATOM 1330 N N . VAL A 1 180 ? 15.141 -16.719 52.526 1.00 7.96 318 VAL A N 1
ATOM 1331 C CA . VAL A 1 180 ? 15.851 -15.596 51.906 1.00 7.44 318 VAL A CA 1
ATOM 1332 C C . VAL A 1 180 ? 15.302 -15.359 50.495 1.00 7.40 318 VAL A C 1
ATOM 1333 O O . VAL A 1 180 ? 15.099 -16.302 49.720 1.00 7.68 318 VAL A O 1
ATOM 1337 N N . TYR A 1 181 ? 15.025 -14.088 50.202 1.00 6.89 319 TYR A N 1
ATOM 1338 C CA . TYR A 1 181 ? 14.439 -13.665 48.938 1.00 6.98 319 TYR A CA 1
ATOM 1339 C C . TYR A 1 181 ? 15.396 -12.701 48.243 1.00 6.67 319 TYR A C 1
ATOM 1340 O O . TYR A 1 181 ? 15.499 -11.534 48.615 1.00 6.38 319 TYR A O 1
ATOM 1349 N N . ASN A 1 182 ? 16.048 -13.195 47.194 1.00 6.24 320 ASN A N 1
ATOM 1350 C CA . ASN A 1 182 ? 17.075 -12.413 46.490 1.00 6.02 320 ASN A CA 1
ATOM 1351 C C . ASN A 1 182 ? 16.518 -11.490 45.436 1.00 5.81 320 ASN A C 1
ATOM 1352 O O . ASN A 1 182 ? 15.839 -11.937 44.528 1.00 5.71 320 ASN A O 1
ATOM 1357 N N . TYR A 1 183 ? 16.890 -10.216 45.501 1.00 5.68 321 TYR A N 1
ATOM 1358 C CA . TYR A 1 183 ? 16.567 -9.281 44.431 1.00 5.77 321 TYR A CA 1
ATOM 1359 C C . TYR A 1 183 ? 17.857 -8.738 43.845 1.00 5.82 321 TYR A C 1
ATOM 1360 O O . TYR A 1 183 ? 18.666 -8.154 44.553 1.00 6.00 321 TYR A O 1
ATOM 1369 N N . ILE A 1 184 ? 18.024 -8.907 42.535 1.00 5.80 322 ILE A N 1
ATOM 1370 C CA . ILE A 1 184 ? 19.207 -8.365 41.854 1.00 6.04 322 ILE A CA 1
ATOM 1371 C C . ILE A 1 184 ? 18.983 -6.885 41.578 1.00 6.32 322 ILE A C 1
ATOM 1372 O O . ILE A 1 184 ? 17.927 -6.480 41.091 1.00 6.54 322 ILE A O 1
ATOM 1377 N N . ASP A 1 185 ? 19.959 -6.057 41.924 1.00 6.64 323 ASP A N 1
ATOM 1378 C CA . ASP A 1 185 ? 19.856 -4.653 41.626 1.00 6.95 323 ASP A CA 1
ATOM 1379 C C . ASP A 1 185 ? 19.851 -4.426 40.114 1.00 7.04 323 ASP A C 1
ATOM 1380 O O . ASP A 1 185 ? 20.664 -5.001 39.393 1.00 7.64 323 ASP A O 1
ATOM 1385 N N . ALA A 1 186 ? 18.964 -3.545 39.653 1.00 6.78 324 ALA A N 1
ATOM 1386 C CA . ALA A 1 186 ? 18.716 -3.337 38.226 1.00 6.71 324 ALA A CA 1
ATOM 1387 C C . ALA A 1 186 ? 18.846 -1.860 37.853 1.00 6.88 324 ALA A C 1
ATOM 1388 O O . ALA A 1 186 ? 18.118 -1.336 36.984 1.00 7.11 324 ALA A O 1
ATOM 1390 N N . ALA A 1 187 ? 19.787 -1.199 38.523 1.00 6.93 325 ALA A N 1
ATOM 1391 C CA . ALA A 1 187 ? 20.075 0.206 38.271 1.00 7.17 325 ALA A CA 1
ATOM 1392 C C . ALA A 1 187 ? 18.783 1.041 38.294 1.00 7.51 325 ALA A C 1
ATOM 1393 O O . ALA A 1 187 ? 17.914 0.867 39.169 1.00 7.16 325 ALA A O 1
ATOM 1395 N N . HIS A 1 188 ? 18.674 1.956 37.338 1.00 7.88 326 HIS A N 1
ATOM 1396 C CA . HIS A 1 188 ? 17.490 2.827 37.200 1.00 8.12 326 HIS A CA 1
ATOM 1397 C C . HIS A 1 188 ? 17.340 3.264 35.767 1.00 8.57 326 HIS A C 1
ATOM 1398 O O . HIS A 1 188 ? 18.230 3.030 34.941 1.00 8.83 326 HIS A O 1
ATOM 1405 N N . HIS A 1 189 ? 16.203 3.876 35.448 1.00 8.74 327 HIS A N 1
ATOM 1406 C CA . HIS A 1 189 ? 15.852 4.096 34.046 1.00 9.54 327 HIS A CA 1
ATOM 1407 C C . HIS A 1 189 ? 16.776 5.074 33.388 1.00 10.08 327 HIS A C 1
ATOM 1408 O O . HIS A 1 189 ? 17.060 4.953 32.187 1.00 9.97 327 HIS A O 1
ATOM 1415 N N . GLY A 1 190 ? 17.277 6.032 34.164 1.00 10.60 328 GLY A N 1
ATOM 1416 C CA . GLY A 1 190 ? 18.274 6.983 33.683 1.00 10.90 328 GLY A CA 1
ATOM 1417 C C . GLY A 1 190 ? 19.668 6.409 33.496 1.00 11.43 328 GLY A C 1
ATOM 1418 O O . GLY A 1 190 ? 20.614 7.161 33.306 1.00 12.19 328 GLY A O 1
ATOM 1419 N N . TRP A 1 191 ? 19.805 5.089 33.571 1.00 11.36 329 TRP A N 1
ATOM 1420 C CA . TRP A 1 191 ? 21.071 4.417 33.291 1.00 11.63 329 TRP A CA 1
ATOM 1421 C C . TRP A 1 191 ? 20.915 3.419 32.175 1.00 12.07 329 TRP A C 1
ATOM 1422 O O . TRP A 1 191 ? 21.679 3.442 31.207 1.00 12.81 329 TRP A O 1
ATOM 1433 N N . ILE A 1 192 ? 19.909 2.547 32.281 1.00 11.88 330 ILE A N 1
ATOM 1434 C CA . ILE A 1 192 ? 19.776 1.444 31.325 1.00 11.70 330 ILE A CA 1
ATOM 1435 C C . ILE A 1 192 ? 18.423 1.429 30.604 1.00 11.68 330 ILE A C 1
ATOM 1436 O O . ILE A 1 192 ? 17.932 0.372 30.185 1.00 11.94 330 ILE A O 1
ATOM 1441 N N . GLY A 1 193 ? 17.839 2.612 30.434 1.00 12.24 331 GLY A N 1
ATOM 1442 C CA . GLY A 1 193 ? 16.532 2.723 29.800 1.00 12.48 331 GLY A CA 1
ATOM 1443 C C . GLY A 1 193 ? 16.548 2.832 28.282 1.00 12.34 331 GLY A C 1
ATOM 1444 O O . GLY A 1 193 ? 15.498 2.748 27.665 1.00 12.45 331 GLY A O 1
ATOM 1445 N N . TRP A 1 194 ? 17.730 3.027 27.692 1.00 12.85 332 TRP A N 1
ATOM 1446 C CA . TRP A 1 194 ? 17.869 3.196 26.235 1.00 13.50 332 TRP A CA 1
ATOM 1447 C C . TRP A 1 194 ? 17.784 1.917 25.443 1.00 14.43 332 TRP A C 1
ATOM 1448 O O . TRP A 1 194 ? 18.176 0.846 25.915 1.00 15.12 332 TRP A O 1
ATOM 1459 N N . ASP A 1 195 ? 17.310 2.037 24.200 1.00 15.66 333 ASP A N 1
ATOM 1460 C CA . ASP A 1 195 ? 17.259 0.921 23.251 1.00 16.26 333 ASP A CA 1
ATOM 1461 C C . ASP A 1 195 ? 18.572 0.135 23.210 1.00 15.94 333 ASP A C 1
ATOM 1462 O O . ASP A 1 195 ? 18.556 -1.079 23.000 1.00 16.41 333 ASP A O 1
ATOM 1467 N N . SER A 1 196 ? 19.690 0.834 23.422 1.00 15.48 334 SER A N 1
ATOM 1468 C CA . SER A 1 196 ? 21.031 0.254 23.291 1.00 15.31 334 SER A CA 1
ATOM 1469 C C . SER A 1 196 ? 21.571 -0.482 24.518 1.00 14.88 334 SER A C 1
ATOM 1470 O O . SER A 1 196 ? 22.484 -1.295 24.389 1.00 14.66 334 SER A O 1
ATOM 1473 N N . ASN A 1 197 ? 21.023 -0.209 25.700 1.00 14.48 335 ASN A N 1
ATOM 1474 C CA . ASN A 1 197 ? 21.512 -0.878 26.918 1.00 14.08 335 ASN A CA 1
ATOM 1475 C C . ASN A 1 197 ? 20.492 -1.692 27.721 1.00 13.85 335 ASN A C 1
ATOM 1476 O O . ASN A 1 197 ? 20.878 -2.498 28.564 1.00 13.53 335 ASN A O 1
ATOM 1481 N N . PHE A 1 198 ? 19.206 -1.509 27.435 1.00 13.23 336 PHE A N 1
ATOM 1482 C CA . PHE A 1 198 ? 18.129 -2.238 28.125 1.00 13.04 336 PHE A CA 1
ATOM 1483 C C . PHE A 1 198 ? 18.247 -3.752 27.891 1.00 12.94 336 PHE A C 1
ATOM 1484 O O . PHE A 1 198 ? 18.440 -4.520 28.840 1.00 13.27 336 PHE A O 1
ATOM 1492 N N . GLY A 1 199 ? 18.160 -4.176 26.630 1.00 12.44 337 GLY A N 1
ATOM 1493 C CA . GLY A 1 199 ? 18.362 -5.584 26.262 1.00 12.16 337 GLY A CA 1
ATOM 1494 C C . GLY A 1 199 ? 19.689 -6.164 26.750 1.00 12.14 337 GLY A C 1
ATOM 1495 O O . GLY A 1 199 ? 19.714 -7.248 27.347 1.00 12.17 337 GLY A O 1
ATOM 1496 N N . PRO A 1 200 ? 20.803 -5.450 26.509 1.00 12.41 338 PRO A N 1
ATOM 1497 C CA . PRO A 1 200 ? 22.121 -5.891 26.986 1.00 12.17 338 PRO A CA 1
ATOM 1498 C C . PRO A 1 200 ? 22.207 -6.103 28.510 1.00 11.68 338 PRO A C 1
ATOM 1499 O O . PRO A 1 200 ? 22.856 -7.052 28.969 1.00 12.02 338 PRO A O 1
ATOM 1503 N N . SER A 1 201 ? 21.542 -5.240 29.279 1.00 11.24 339 SER A N 1
ATOM 1504 C CA . SER A 1 201 ? 21.461 -5.413 30.725 1.00 10.62 339 SER A CA 1
ATOM 1505 C C . SER A 1 201 ? 20.701 -6.694 31.060 1.00 10.84 339 SER A C 1
ATOM 1506 O O . SER A 1 201 ? 21.125 -7.458 31.929 1.00 10.81 339 SER A O 1
ATOM 1509 N N . VAL A 1 202 ? 19.582 -6.925 30.374 1.00 11.08 340 VAL A N 1
ATOM 1510 C CA . VAL A 1 202 ? 18.786 -8.136 30.590 1.00 10.85 340 VAL A CA 1
ATOM 1511 C C . VAL A 1 202 ? 19.650 -9.383 30.401 1.00 10.97 340 VAL A C 1
ATOM 1512 O O . VAL A 1 202 ? 19.604 -10.319 31.215 1.00 10.33 340 VAL A O 1
ATOM 1516 N N . ASP A 1 203 ? 20.460 -9.366 29.342 1.00 10.97 341 ASP A N 1
ATOM 1517 C CA . ASP A 1 203 ? 21.348 -10.479 29.027 1.00 11.31 341 ASP A CA 1
ATOM 1518 C C . ASP A 1 203 ? 22.348 -10.736 30.145 1.00 10.68 341 ASP A C 1
ATOM 1519 O O . ASP A 1 203 ? 22.550 -11.897 30.528 1.00 10.58 341 ASP A O 1
ATOM 1524 N N . ILE A 1 204 ? 22.939 -9.657 30.667 1.00 10.72 342 ILE A N 1
ATOM 1525 C CA . ILE A 1 204 ? 23.919 -9.752 31.746 1.00 10.11 342 ILE A CA 1
ATOM 1526 C C . ILE A 1 204 ? 23.307 -10.192 33.083 1.00 9.77 342 ILE A C 1
ATOM 1527 O O . ILE A 1 204 ? 23.936 -10.932 33.830 1.00 9.50 342 ILE A O 1
ATOM 1532 N N . PHE A 1 205 ? 22.078 -9.761 33.364 1.00 9.36 343 PHE A N 1
ATOM 1533 C CA . PHE A 1 205 ? 21.382 -10.260 34.558 1.00 9.48 343 PHE A CA 1
ATOM 1534 C C . PHE A 1 205 ? 21.240 -11.782 34.497 1.00 9.54 343 PHE A C 1
ATOM 1535 O O . PHE A 1 205 ? 21.451 -12.486 35.496 1.00 9.00 343 PHE A O 1
ATOM 1543 N N . TYR A 1 206 ? 20.920 -12.269 33.299 1.00 9.71 344 TYR A N 1
ATOM 1544 C CA . TYR A 1 206 ? 20.687 -13.688 33.054 1.00 10.24 344 TYR A CA 1
ATOM 1545 C C . TYR A 1 206 ? 21.996 -14.454 33.161 1.00 10.19 344 TYR A C 1
ATOM 1546 O O . TYR A 1 206 ? 22.049 -15.503 33.788 1.00 10.42 344 TYR A O 1
ATOM 1555 N N . GLU A 1 207 ? 23.056 -13.901 32.579 1.00 10.13 345 GLU A N 1
ATOM 1556 C CA . GLU A 1 207 ? 24.399 -14.466 32.708 1.00 10.33 345 GLU A CA 1
ATOM 1557 C C . GLU A 1 207 ? 24.748 -14.675 34.187 1.00 9.90 345 GLU A C 1
ATOM 1558 O O . GLU A 1 207 ? 25.142 -15.780 34.568 1.00 10.05 345 GLU A O 1
ATOM 1564 N N . ALA A 1 208 ? 24.570 -13.628 34.998 1.00 9.40 346 ALA A N 1
ATOM 1565 C CA . ALA A 1 208 ? 24.912 -13.662 36.442 1.00 8.95 346 ALA A CA 1
ATOM 1566 C C . ALA A 1 208 ? 24.114 -14.714 37.198 1.00 8.76 346 ALA A C 1
ATOM 1567 O O . ALA A 1 208 ? 24.652 -15.463 38.011 1.00 8.51 346 ALA A O 1
ATOM 1569 N N . ALA A 1 209 ? 22.816 -14.744 36.930 1.00 8.66 347 ALA A N 1
ATOM 1570 C CA . ALA A 1 209 ? 21.903 -15.701 37.554 1.00 8.74 347 ALA A CA 1
ATOM 1571 C C . ALA A 1 209 ? 22.235 -17.155 37.249 1.00 8.81 347 ALA A C 1
ATOM 1572 O O . ALA A 1 209 ? 21.833 -18.051 37.984 1.00 8.28 347 ALA A O 1
ATOM 1574 N N . ASN A 1 210 ? 22.926 -17.394 36.139 1.00 8.98 348 ASN A N 1
ATOM 1575 C CA . ASN A 1 210 ? 23.349 -18.748 35.793 1.00 9.02 348 ASN A CA 1
ATOM 1576 C C . ASN A 1 210 ? 24.821 -19.032 36.072 1.00 9.09 348 ASN A C 1
ATOM 1577 O O . ASN A 1 210 ? 25.293 -20.140 35.807 1.00 9.58 348 ASN A O 1
ATOM 1582 N N . ALA A 1 211 ? 25.524 -18.044 36.636 1.00 8.85 349 ALA A N 1
ATOM 1583 C CA . ALA A 1 211 ? 26.955 -18.171 36.952 1.00 8.72 349 ALA A CA 1
ATOM 1584 C C . ALA A 1 211 ? 27.197 -18.829 38.318 1.00 8.72 349 ALA A C 1
ATOM 1585 O O . ALA A 1 211 ? 26.327 -18.801 39.180 1.00 8.89 349 ALA A O 1
ATOM 1587 N N . SER A 1 212 ? 28.394 -19.392 38.526 1.00 8.64 350 SER A N 1
ATOM 1588 C CA . SER A 1 212 ? 28.818 -19.910 39.842 1.00 8.47 350 SER A CA 1
ATOM 1589 C C . SER A 1 212 ? 27.882 -20.945 40.463 1.00 8.34 350 SER A C 1
ATOM 1590 O O . SER A 1 212 ? 27.828 -21.079 41.699 1.00 8.59 350 SER A O 1
ATOM 1593 N N . GLY A 1 213 ? 27.147 -21.656 39.619 1.00 8.62 351 GLY A N 1
ATOM 1594 C CA . GLY A 1 213 ? 26.224 -22.686 40.089 1.00 8.46 351 GLY A CA 1
ATOM 1595 C C . GLY A 1 213 ? 24.801 -22.213 40.294 1.00 8.54 351 GLY A C 1
ATOM 1596 O O . GLY A 1 213 ? 23.932 -23.012 40.595 1.00 8.60 351 GLY A O 1
ATOM 1597 N N . SER A 1 214 ? 24.564 -20.913 40.150 1.00 8.61 352 SER A N 1
ATOM 1598 C CA . SER A 1 214 ? 23.221 -20.349 40.308 1.00 8.79 352 SER A CA 1
ATOM 1599 C C . SER A 1 214 ? 22.281 -20.727 39.144 1.00 9.03 352 SER A C 1
ATOM 1600 O O . SER A 1 214 ? 22.735 -21.154 38.064 1.00 9.24 352 SER A O 1
ATOM 1603 N N . THR A 1 215 ? 20.973 -20.647 39.398 1.00 9.57 353 THR A N 1
ATOM 1604 C CA . THR A 1 215 ? 19.956 -20.728 38.343 1.00 9.86 353 THR A CA 1
ATOM 1605 C C . THR A 1 215 ? 19.004 -19.566 38.571 1.00 10.07 353 THR A C 1
ATOM 1606 O O . THR A 1 215 ? 19.069 -18.914 39.620 1.00 10.53 353 THR A O 1
ATOM 1610 N N . VAL A 1 216 ? 18.133 -19.298 37.599 1.00 10.41 354 VAL A N 1
ATOM 1611 C CA . VAL A 1 216 ? 17.068 -18.280 37.757 1.00 11.12 354 VAL A CA 1
ATOM 1612 C C . VAL A 1 216 ? 16.169 -18.567 38.955 1.00 11.65 354 VAL A C 1
ATOM 1613 O O . VAL A 1 216 ? 15.544 -17.667 39.493 1.00 11.64 354 VAL A O 1
ATOM 1617 N N . ASP A 1 217 ? 16.124 -19.826 39.379 1.00 12.30 355 ASP A N 1
ATOM 1618 C CA . ASP A 1 217 ? 15.345 -20.236 40.548 1.00 12.81 355 ASP A CA 1
ATOM 1619 C C . ASP A 1 217 ? 15.873 -19.680 41.886 1.00 12.15 355 ASP A C 1
ATOM 1620 O O . ASP A 1 217 ? 15.223 -19.832 42.929 1.00 12.74 355 ASP A O 1
ATOM 1625 N N . TYR A 1 218 ? 17.048 -19.034 41.856 1.00 11.14 356 TYR A N 1
ATOM 1626 C CA . TYR A 1 218 ? 17.565 -18.321 43.033 1.00 10.34 356 TYR A CA 1
ATOM 1627 C C . TYR A 1 218 ? 17.311 -16.807 42.982 1.00 9.72 356 TYR A C 1
ATOM 1628 O O . TYR A 1 218 ? 17.746 -16.066 43.868 1.00 10.24 356 TYR A O 1
ATOM 1637 N N . VAL A 1 219 ? 16.617 -16.348 41.941 1.00 9.26 357 VAL A N 1
ATOM 1638 C CA . VAL A 1 219 ? 16.268 -14.930 41.832 1.00 8.60 357 VAL A CA 1
ATOM 1639 C C . VAL A 1 219 ? 14.776 -14.750 42.029 1.00 8.52 357 VAL A C 1
ATOM 1640 O O . VAL A 1 219 ? 13.972 -15.297 41.272 1.00 8.87 357 VAL A O 1
ATOM 1644 N N . HIS A 1 220 ? 14.422 -13.982 43.058 1.00 8.33 358 HIS A N 1
ATOM 1645 C CA . HIS A 1 220 ? 13.029 -13.773 43.388 1.00 8.39 358 HIS A CA 1
ATOM 1646 C C . HIS A 1 220 ? 12.503 -12.551 42.702 1.00 7.90 358 HIS A C 1
ATOM 1647 O O . HIS A 1 220 ? 11.281 -12.402 42.528 1.00 7.94 358 HIS A O 1
ATOM 1654 N N . GLY A 1 221 ? 13.414 -11.669 42.298 1.00 7.56 359 GLY A N 1
ATOM 1655 C CA . GLY A 1 221 ? 13.029 -10.448 41.632 1.00 7.19 359 GLY A CA 1
ATOM 1656 C C . GLY A 1 221 ? 14.177 -9.505 41.421 1.00 6.90 359 GLY A C 1
ATOM 1657 O O . GLY A 1 221 ? 15.339 -9.911 41.498 1.00 6.93 359 GLY A O 1
ATOM 1658 N N . PHE A 1 222 ? 13.816 -8.264 41.127 1.00 6.54 360 PHE A N 1
ATOM 1659 C CA . PHE A 1 222 ? 14.766 -7.208 40.838 1.00 6.38 360 PHE A CA 1
ATOM 1660 C C . PHE A 1 222 ? 14.370 -5.934 41.577 1.00 6.17 360 PHE A C 1
ATOM 1661 O O . PHE A 1 222 ? 13.208 -5.709 41.856 1.00 6.01 360 PHE A O 1
ATOM 1669 N N . ILE A 1 223 ? 15.354 -5.115 41.900 1.00 5.96 361 ILE A N 1
ATOM 1670 C CA . ILE A 1 223 ? 15.116 -3.813 42.517 1.00 5.64 361 ILE A CA 1
ATOM 1671 C C . ILE A 1 223 ? 15.736 -2.681 41.703 1.00 5.76 361 ILE A C 1
ATOM 1672 O O . ILE A 1 223 ? 16.947 -2.724 41.374 1.00 5.62 361 ILE A O 1
ATOM 1677 N N . SER A 1 224 ? 14.925 -1.658 41.456 1.00 5.51 362 SER A N 1
ATOM 1678 C CA . SER A 1 224 ? 15.395 -0.422 40.832 1.00 5.53 362 SER A CA 1
ATOM 1679 C C . SER A 1 224 ? 15.423 0.773 41.774 1.00 5.42 362 SER A C 1
ATOM 1680 O O . SER A 1 224 ? 14.732 0.798 42.836 1.00 5.23 362 SER A O 1
ATOM 1683 N N . ASN A 1 225 ? 16.224 1.758 41.352 1.00 5.36 363 ASN A N 1
ATOM 1684 C CA . ASN A 1 225 ? 16.328 3.070 41.984 1.00 5.46 363 ASN A CA 1
ATOM 1685 C C . ASN A 1 225 ? 17.046 3.055 43.335 1.00 5.37 363 ASN A C 1
ATOM 1686 O O . ASN A 1 225 ? 16.926 4.011 44.098 1.00 5.46 363 ASN A O 1
ATOM 1691 N N . THR A 1 226 ? 17.791 1.979 43.625 1.00 5.34 364 THR A N 1
ATOM 1692 C CA . THR A 1 226 ? 18.318 1.775 44.990 1.00 5.45 364 THR A CA 1
ATOM 1693 C C . THR A 1 226 ? 19.278 2.899 45.332 1.00 5.74 364 THR A C 1
ATOM 1694 O O . THR A 1 226 ? 20.227 3.159 44.584 1.00 6.08 364 THR A O 1
ATOM 1698 N N . ALA A 1 227 ? 19.015 3.562 46.456 1.00 5.86 365 ALA A N 1
ATOM 1699 C CA . ALA A 1 227 ? 19.782 4.735 46.896 1.00 6.19 365 ALA A CA 1
ATOM 1700 C C . ALA A 1 227 ? 19.797 5.898 45.893 1.00 6.41 365 ALA A C 1
ATOM 1701 O O . ALA A 1 227 ? 20.621 6.827 46.024 1.00 6.90 365 ALA A O 1
ATOM 1703 N N . ASN A 1 228 ? 18.891 5.864 44.912 1.00 6.67 366 ASN A N 1
ATOM 1704 C CA . ASN A 1 228 ? 18.855 6.909 43.879 1.00 6.53 366 ASN A CA 1
ATOM 1705 C C . ASN A 1 228 ? 17.608 7.785 44.021 1.00 6.53 366 ASN A C 1
ATOM 1706 O O . ASN A 1 228 ? 16.974 7.828 45.081 1.00 6.27 366 ASN A O 1
ATOM 1711 N N . TYR A 1 229 ? 17.306 8.524 42.968 1.00 6.47 367 TYR A N 1
ATOM 1712 C CA . TYR A 1 229 ? 16.364 9.643 43.094 1.00 6.50 367 TYR A CA 1
ATOM 1713 C C . TYR A 1 229 ? 15.359 9.724 41.937 1.00 6.54 367 TYR A C 1
ATOM 1714 O O . TYR A 1 229 ? 14.573 10.666 41.873 1.00 6.22 367 TYR A O 1
ATOM 1723 N N . SER A 1 230 ? 15.378 8.742 41.038 1.00 6.71 368 SER A N 1
ATOM 1724 C CA . SER A 1 230 ? 14.533 8.735 39.847 1.00 7.17 368 SER A CA 1
ATOM 1725 C C . SER A 1 230 ? 13.078 8.588 40.267 1.00 7.27 368 SER A C 1
ATOM 1726 O O . SER A 1 230 ? 12.794 7.932 41.273 1.00 7.12 368 SER A O 1
ATOM 1729 N N . ALA A 1 231 ? 12.186 9.261 39.551 1.00 7.89 369 ALA A N 1
ATOM 1730 C CA . ALA A 1 231 ? 10.777 9.332 39.913 1.00 8.06 369 ALA A CA 1
ATOM 1731 C C . ALA A 1 231 ? 10.078 7.993 39.693 1.00 8.34 369 ALA A C 1
ATOM 1732 O O . ALA A 1 231 ? 10.335 7.335 38.689 1.00 8.30 369 ALA A O 1
ATOM 1734 N N . THR A 1 232 ? 9.198 7.602 40.629 1.00 8.62 370 THR A N 1
ATOM 1735 C CA . THR A 1 232 ? 8.371 6.398 40.464 1.00 9.04 370 THR A CA 1
ATOM 1736 C C . THR A 1 232 ? 7.457 6.564 39.248 1.00 9.39 370 THR A C 1
ATOM 1737 O O . THR A 1 232 ? 7.529 5.768 38.300 1.00 9.03 370 THR A O 1
ATOM 1741 N N . VAL A 1 233 ? 6.608 7.597 39.302 1.00 9.59 371 VAL A N 1
ATOM 1742 C CA . VAL A 1 233 ? 5.847 8.062 38.133 1.00 10.53 371 VAL A CA 1
ATOM 1743 C C . VAL A 1 233 ? 6.116 9.565 37.963 1.00 10.87 371 VAL A C 1
ATOM 1744 O O . VAL A 1 233 ? 6.233 10.279 38.944 1.00 11.76 371 VAL A O 1
ATOM 1748 N N . GLU A 1 234 ? 6.268 10.021 36.722 1.00 11.43 372 GLU A N 1
ATOM 1749 C CA . GLU A 1 234 ? 6.241 11.453 36.430 1.00 12.10 372 GLU A CA 1
ATOM 1750 C C . GLU A 1 234 ? 4.799 11.828 36.081 1.00 13.14 372 GLU A C 1
ATOM 1751 O O . GLU A 1 234 ? 4.324 11.477 35.007 1.00 12.85 372 GLU A O 1
ATOM 1757 N N . PRO A 1 235 ? 4.103 12.546 36.989 1.00 14.39 373 PRO A N 1
ATOM 1758 C CA . PRO A 1 235 ? 2.672 12.798 36.805 1.00 15.38 373 PRO A CA 1
ATOM 1759 C C . PRO A 1 235 ? 2.344 13.642 35.571 1.00 16.55 373 PRO A C 1
ATOM 1760 O O . PRO A 1 235 ? 1.302 13.427 34.944 1.00 17.10 373 PRO A O 1
ATOM 1764 N N . TYR A 1 236 ? 3.236 14.563 35.207 1.00 17.13 374 TYR A N 1
ATOM 1765 C CA . TYR A 1 236 ? 2.932 15.570 34.190 1.00 18.71 374 TYR A CA 1
ATOM 1766 C C . TYR A 1 236 ? 3.696 15.351 32.885 1.00 19.75 374 TYR A C 1
ATOM 1767 O O . TYR A 1 236 ? 3.619 16.164 31.956 1.00 20.76 374 TYR A O 1
ATOM 1776 N N . LEU A 1 237 ? 4.416 14.236 32.809 1.00 20.59 375 LEU A N 1
ATOM 1777 C CA . LEU A 1 237 ? 5.225 13.939 31.644 1.00 21.52 375 LEU A CA 1
ATOM 1778 C C . LEU A 1 237 ? 4.798 12.626 31.003 1.00 22.02 375 LEU A C 1
ATOM 1779 O O . LEU A 1 237 ? 4.652 11.604 31.682 1.00 21.90 375 LEU A O 1
ATOM 1784 N N . ASP A 1 238 ? 4.587 12.677 29.692 1.00 22.90 376 ASP A N 1
ATOM 1785 C CA . ASP A 1 238 ? 4.251 11.511 28.885 1.00 23.59 376 ASP A CA 1
ATOM 1786 C C . ASP A 1 238 ? 5.399 11.306 27.902 1.00 23.83 376 ASP A C 1
ATOM 1787 O O . ASP A 1 238 ? 5.674 12.173 27.072 1.00 23.43 376 ASP A O 1
ATOM 1792 N N . VAL A 1 239 ? 6.068 10.160 28.004 1.00 24.03 377 VAL A N 1
ATOM 1793 C CA . VAL A 1 239 ? 7.267 9.871 27.208 1.00 23.78 377 VAL A CA 1
ATOM 1794 C C . VAL A 1 239 ? 6.990 9.981 25.697 1.00 24.25 377 VAL A C 1
ATOM 1795 O O . VAL A 1 239 ? 7.910 10.175 24.902 1.00 24.50 377 VAL A O 1
ATOM 1799 N N . ASN A 1 240 ? 5.712 9.883 25.322 1.00 23.83 378 ASN A N 1
ATOM 1800 C CA . ASN A 1 240 ? 5.291 9.965 23.923 1.00 24.15 378 ASN A CA 1
ATOM 1801 C C . ASN A 1 240 ? 4.611 11.292 23.582 1.00 23.78 378 ASN A C 1
ATOM 1802 O O . ASN A 1 240 ? 4.233 11.528 22.430 1.00 23.82 378 ASN A O 1
ATOM 1807 N N . GLY A 1 241 ? 4.467 12.152 24.590 1.00 23.38 379 GLY A N 1
ATOM 1808 C CA . GLY A 1 241 ? 3.818 13.451 24.428 1.00 22.98 379 GLY A CA 1
ATOM 1809 C C . GLY A 1 241 ? 4.627 14.414 23.579 1.00 23.00 379 GLY A C 1
ATOM 1810 O O . GLY A 1 241 ? 5.668 14.057 23.029 1.00 22.99 379 GLY A O 1
ATOM 1811 N N . THR A 1 242 ? 4.154 15.650 23.482 1.00 23.24 380 THR A N 1
ATOM 1812 C CA . THR A 1 242 ? 4.831 16.637 22.657 1.00 22.71 380 THR A CA 1
ATOM 1813 C C . THR A 1 242 ? 4.636 18.064 23.179 1.00 23.00 380 THR A C 1
ATOM 1814 O O . THR A 1 242 ? 3.657 18.362 23.875 1.00 22.75 380 THR A O 1
ATOM 1818 N N . VAL A 1 243 ? 5.602 18.922 22.873 1.00 22.90 381 VAL A N 1
ATOM 1819 C CA . VAL A 1 243 ? 5.544 20.346 23.196 1.00 22.65 381 VAL A CA 1
ATOM 1820 C C . VAL A 1 243 ? 5.526 21.046 21.850 1.00 22.32 381 VAL A C 1
ATOM 1821 O O . VAL A 1 243 ? 6.557 21.119 21.170 1.00 21.81 381 VAL A O 1
ATOM 1825 N N . ASN A 1 244 ? 4.348 21.537 21.465 1.00 21.77 382 ASN A N 1
ATOM 1826 C CA . ASN A 1 244 ? 4.100 21.942 20.085 1.00 22.33 382 ASN A CA 1
ATOM 1827 C C . ASN A 1 244 ? 4.470 20.789 19.133 1.00 21.83 382 ASN A C 1
ATOM 1828 O O . ASN A 1 244 ? 3.991 19.675 19.323 1.00 21.85 382 ASN A O 1
ATOM 1833 N N . GLY A 1 245 ? 5.340 21.032 18.153 1.00 21.34 383 GLY A N 1
ATOM 1834 C CA . GLY A 1 245 ? 5.772 19.974 17.235 1.00 21.26 383 GLY A CA 1
ATOM 1835 C C . GLY A 1 245 ? 6.932 19.109 17.707 1.00 21.04 383 GLY A C 1
ATOM 1836 O O . GLY A 1 245 ? 7.358 18.198 16.998 1.00 20.82 383 GLY A O 1
ATOM 1837 N N . GLN A 1 246 ? 7.429 19.369 18.914 1.00 20.02 384 GLN A N 1
ATOM 1838 C CA . GLN A 1 246 ? 8.631 18.701 19.416 1.00 19.28 384 GLN A CA 1
ATOM 1839 C C . GLN A 1 246 ? 8.326 17.610 20.432 1.00 18.67 384 GLN A C 1
ATOM 1840 O O . GLN A 1 246 ? 7.576 17.832 21.379 1.00 19.42 384 GLN A O 1
ATOM 1846 N N . LEU A 1 247 ? 8.941 16.447 20.249 1.00 18.04 385 LEU A N 1
ATOM 1847 C CA . LEU A 1 247 ? 8.704 15.304 21.125 1.00 17.70 385 LEU A CA 1
ATOM 1848 C C . LEU A 1 247 ? 9.413 15.442 22.466 1.00 17.68 385 LEU A C 1
ATOM 1849 O O . LEU A 1 247 ? 10.560 15.893 22.538 1.00 17.19 385 LEU A O 1
ATOM 1854 N N . ILE A 1 248 ? 8.714 15.051 23.526 1.00 17.06 386 ILE A N 1
ATOM 1855 C CA . ILE A 1 248 ? 9.316 14.881 24.855 1.00 16.94 386 ILE A CA 1
ATOM 1856 C C . ILE A 1 248 ? 10.641 14.099 24.749 1.00 16.66 386 ILE A C 1
ATOM 1857 O O . ILE A 1 248 ? 11.615 14.412 25.447 1.00 15.92 386 ILE A O 1
ATOM 1862 N N . ARG A 1 249 ? 10.664 13.124 23.836 1.00 16.32 387 ARG A N 1
ATOM 1863 C CA A ARG A 1 249 ? 11.836 12.279 23.600 0.50 16.46 387 ARG A CA 1
ATOM 1864 C CA B ARG A 1 249 ? 11.830 12.278 23.556 0.50 16.17 387 ARG A CA 1
ATOM 1865 C C . ARG A 1 249 ? 13.109 13.052 23.258 1.00 16.01 387 ARG A C 1
ATOM 1866 O O . ARG A 1 249 ? 14.210 12.606 23.585 1.00 15.99 387 ARG A O 1
ATOM 1881 N N . GLN A 1 250 ? 12.967 14.197 22.595 1.00 15.97 388 GLN A N 1
ATOM 1882 C CA . GLN A 1 250 ? 14.136 14.929 22.109 1.00 16.28 388 GLN A CA 1
ATOM 1883 C C . GLN A 1 250 ? 14.684 15.935 23.104 1.00 16.28 388 GLN A C 1
ATOM 1884 O O . GLN A 1 250 ? 15.721 16.556 22.843 1.00 16.13 388 GLN A O 1
ATOM 1890 N N . SER A 1 251 ? 14.000 16.094 24.239 1.00 16.03 389 SER A N 1
ATOM 1891 C CA . SER A 1 251 ? 14.443 17.019 25.280 1.00 15.73 389 SER A CA 1
ATOM 1892 C C . SER A 1 251 ? 15.801 16.635 25.854 1.00 15.63 389 SER A C 1
ATOM 1893 O O . SER A 1 251 ? 16.220 15.464 25.785 1.00 15.28 389 SER A O 1
ATOM 1896 N N . LYS A 1 252 ? 16.475 17.637 26.414 1.00 15.52 390 LYS A N 1
ATOM 1897 C CA A LYS A 1 252 ? 17.786 17.424 27.016 0.50 15.87 390 LYS A CA 1
ATOM 1898 C CA B LYS A 1 252 ? 17.775 17.484 27.064 0.50 15.62 390 LYS A CA 1
ATOM 1899 C C . LYS A 1 252 ? 17.684 16.483 28.220 1.00 15.58 390 LYS A C 1
ATOM 1900 O O . LYS A 1 252 ? 18.599 15.689 28.449 1.00 16.04 390 LYS A O 1
ATOM 1911 N N . TRP A 1 253 ? 16.564 16.543 28.952 1.00 15.46 391 TRP A N 1
ATOM 1912 C CA . TRP A 1 253 ? 16.313 15.632 30.082 1.00 14.63 391 TRP A CA 1
ATOM 1913 C C . TRP A 1 253 ? 16.102 14.202 29.651 1.00 14.95 391 TRP A C 1
ATOM 1914 O O . TRP A 1 253 ? 16.821 13.301 30.096 1.00 14.91 391 TRP A O 1
ATOM 1925 N N . VAL A 1 254 ? 15.111 13.978 28.788 1.00 15.16 392 VAL A N 1
ATOM 1926 C CA . VAL A 1 254 ? 14.717 12.612 28.407 1.00 15.44 392 VAL A CA 1
ATOM 1927 C C . VAL A 1 254 ? 15.764 11.952 27.504 1.00 15.48 392 VAL A C 1
ATOM 1928 O O . VAL A 1 254 ? 16.074 10.768 27.665 1.00 15.77 392 VAL A O 1
ATOM 1932 N N . ASP A 1 255 ? 16.321 12.727 26.572 1.00 16.00 393 ASP A N 1
ATOM 1933 C CA . ASP A 1 255 ? 17.419 12.279 25.693 1.00 16.21 393 ASP A CA 1
ATOM 1934 C C . ASP A 1 255 ? 17.202 10.918 24.998 1.00 15.77 393 ASP A C 1
ATOM 1935 O O . ASP A 1 255 ? 18.126 10.105 24.894 1.00 15.70 393 ASP A O 1
ATOM 1940 N N . TRP A 1 256 ? 15.973 10.695 24.526 1.00 15.95 394 TRP A N 1
ATOM 1941 C CA . TRP A 1 256 ? 15.583 9.474 23.804 1.00 16.06 394 TRP A CA 1
ATOM 1942 C C . TRP A 1 256 ? 15.617 8.210 24.606 1.00 15.20 394 TRP A C 1
ATOM 1943 O O . TRP A 1 256 ? 15.666 7.102 24.059 1.00 15.36 394 TRP A O 1
ATOM 1954 N N . ASN A 1 257 ? 15.563 8.369 25.924 1.00 14.58 395 ASN A N 1
ATOM 1955 C CA . ASN A 1 257 ? 15.292 7.260 26.809 1.00 14.15 395 ASN A CA 1
ATOM 1956 C C . ASN A 1 257 ? 13.896 6.746 26.494 1.00 13.61 395 ASN A C 1
ATOM 1957 O O . ASN A 1 257 ? 13.010 7.518 26.116 1.00 13.60 395 ASN A O 1
ATOM 1962 N N . GLN A 1 258 ? 13.700 5.446 26.638 1.00 12.87 396 GLN A N 1
ATOM 1963 C CA . GLN A 1 258 ? 12.362 4.865 26.463 1.00 12.49 396 GLN A CA 1
ATOM 1964 C C . GLN A 1 258 ? 11.411 5.198 27.605 1.00 12.10 396 GLN A C 1
ATOM 1965 O O . GLN A 1 258 ? 10.190 5.014 27.474 1.00 11.88 396 GLN A O 1
ATOM 1971 N N . TYR A 1 259 ? 11.975 5.650 28.724 1.00 11.50 397 TYR A N 1
ATOM 1972 C CA . TYR A 1 259 ? 11.221 5.877 29.954 1.00 10.69 397 TYR A CA 1
ATOM 1973 C C . TYR A 1 259 ? 11.574 7.223 30.560 1.00 10.44 397 TYR A C 1
ATOM 1974 O O . TYR A 1 259 ? 12.704 7.698 30.411 1.00 9.97 397 TYR A O 1
ATOM 1983 N N . VAL A 1 260 ? 10.596 7.813 31.244 1.00 10.31 398 VAL A N 1
ATOM 1984 C CA . VAL A 1 260 ? 10.771 9.017 32.062 1.00 10.24 398 VAL A CA 1
ATOM 1985 C C . VAL A 1 260 ? 10.607 8.757 33.575 1.00 10.07 398 VAL A C 1
ATOM 1986 O O . VAL A 1 260 ? 10.693 9.680 34.389 1.00 10.27 398 VAL A O 1
ATOM 1990 N N . ASP A 1 261 ? 10.350 7.504 33.940 1.00 10.03 399 ASP A N 1
ATOM 1991 C CA . ASP A 1 261 ? 10.154 7.138 35.350 1.00 10.04 399 ASP A CA 1
ATOM 1992 C C . ASP A 1 261 ? 10.462 5.664 35.619 1.00 9.25 399 ASP A C 1
ATOM 1993 O O . ASP A 1 261 ? 10.639 4.878 34.694 1.00 9.24 399 ASP A O 1
ATOM 1998 N N . GLU A 1 262 ? 10.510 5.296 36.896 1.00 8.70 400 GLU A N 1
ATOM 1999 C CA . GLU A 1 262 ? 10.934 3.958 37.304 1.00 8.27 400 GLU A CA 1
ATOM 2000 C C . GLU A 1 262 ? 9.865 2.893 37.104 1.00 8.07 400 GLU A C 1
ATOM 2001 O O . GLU A 1 262 ? 10.174 1.744 36.775 1.00 8.04 400 GLU A O 1
ATOM 2007 N N . LEU A 1 263 ? 8.608 3.264 37.305 1.00 8.36 401 LEU A N 1
ATOM 2008 C CA . LEU A 1 263 ? 7.560 2.274 37.227 1.00 8.52 401 LEU A CA 1
ATOM 2009 C C . LEU A 1 263 ? 7.400 1.718 35.813 1.00 8.52 401 LEU A C 1
ATOM 2010 O O . LEU A 1 263 ? 7.341 0.494 35.629 1.00 8.71 401 LEU A O 1
ATOM 2015 N N . SER A 1 264 ? 7.343 2.607 34.817 1.00 8.73 402 SER A N 1
ATOM 2016 C CA . SER A 1 264 ? 7.263 2.159 33.433 1.00 9.11 402 SER A CA 1
ATOM 2017 C C . SER A 1 264 ? 8.422 1.227 33.129 1.00 8.97 402 SER A C 1
ATOM 2018 O O . SER A 1 264 ? 8.249 0.186 32.511 1.00 9.39 402 SER A O 1
ATOM 2021 N N . PHE A 1 265 ? 9.603 1.628 33.595 1.00 8.56 403 PHE A N 1
ATOM 2022 C CA . PHE A 1 265 ? 10.846 0.904 33.394 1.00 8.61 403 PHE A CA 1
ATOM 2023 C C . PHE A 1 265 ? 10.828 -0.515 33.981 1.00 8.47 403 PHE A C 1
ATOM 2024 O O . PHE A 1 265 ? 11.000 -1.493 33.246 1.00 8.34 403 PHE A O 1
ATOM 2032 N N . VAL A 1 266 ? 10.643 -0.643 35.293 1.00 8.34 404 VAL A N 1
ATOM 2033 C CA . VAL A 1 266 ? 10.633 -1.998 35.900 1.00 8.37 404 VAL A CA 1
ATOM 2034 C C . VAL A 1 266 ? 9.522 -2.914 35.359 1.00 8.64 404 VAL A C 1
ATOM 2035 O O . VAL A 1 266 ? 9.697 -4.130 35.314 1.00 8.27 404 VAL A O 1
ATOM 2039 N N . GLN A 1 267 ? 8.406 -2.336 34.924 1.00 9.18 405 GLN A N 1
ATOM 2040 C CA . GLN A 1 267 ? 7.349 -3.170 34.335 1.00 9.64 405 GLN A CA 1
ATOM 2041 C C . GLN A 1 267 ? 7.771 -3.769 32.998 1.00 9.83 405 GLN A C 1
ATOM 2042 O O . GLN A 1 267 ? 7.575 -4.961 32.765 1.00 9.67 405 GLN A O 1
ATOM 2048 N N . ASP A 1 268 ? 8.371 -2.946 32.142 1.00 10.33 406 ASP A N 1
ATOM 2049 C CA . ASP A 1 268 ? 8.945 -3.445 30.887 1.00 10.47 406 ASP A CA 1
ATOM 2050 C C . ASP A 1 268 ? 10.098 -4.414 31.137 1.00 10.79 406 ASP A C 1
ATOM 2051 O O . ASP A 1 268 ? 10.148 -5.473 30.532 1.00 11.47 406 ASP A O 1
ATOM 2056 N N . LEU A 1 269 ? 10.996 -4.062 32.057 1.00 10.95 407 LEU A N 1
ATOM 2057 C CA . LEU A 1 269 ? 12.128 -4.919 32.398 1.00 11.19 407 LEU A CA 1
ATOM 2058 C C . LEU A 1 269 ? 11.648 -6.292 32.878 1.00 11.33 407 LEU A C 1
ATOM 2059 O O . LEU A 1 269 ? 12.196 -7.319 32.462 1.00 11.28 407 LEU A O 1
ATOM 2064 N N . ARG A 1 270 ? 10.598 -6.297 33.712 1.00 11.71 408 ARG A N 1
ATOM 2065 C CA . ARG A 1 270 ? 10.034 -7.534 34.264 1.00 12.05 408 ARG A CA 1
ATOM 2066 C C . ARG A 1 270 ? 9.639 -8.503 33.145 1.00 12.06 408 ARG A C 1
ATOM 2067 O O . ARG A 1 270 ? 9.972 -9.691 33.198 1.00 11.59 408 ARG A O 1
ATOM 2075 N N . GLN A 1 271 ? 8.958 -7.975 32.131 1.00 12.25 409 GLN A N 1
ATOM 2076 C CA . GLN A 1 271 ? 8.568 -8.750 30.950 1.00 12.37 409 GLN A CA 1
ATOM 2077 C C . GLN A 1 271 ? 9.768 -9.233 30.136 1.00 12.04 409 GLN A C 1
ATOM 2078 O O . GLN A 1 271 ? 9.835 -10.399 29.764 1.00 11.48 409 GLN A O 1
ATOM 2084 N N . ALA A 1 272 ? 10.720 -8.335 29.886 1.00 11.52 410 ALA A N 1
ATOM 2085 C CA . ALA A 1 272 ? 11.955 -8.696 29.188 1.00 11.16 410 ALA A CA 1
ATOM 2086 C C . ALA A 1 272 ? 12.682 -9.840 29.889 1.00 10.90 410 ALA A C 1
ATOM 2087 O O . ALA A 1 272 ? 13.141 -10.782 29.242 1.00 10.78 410 ALA A O 1
ATOM 2089 N N . LEU A 1 273 ? 12.744 -9.781 31.220 1.00 10.42 411 LEU A N 1
ATOM 2090 C CA . LEU A 1 273 ? 13.503 -10.767 31.986 1.00 10.22 411 LEU A CA 1
ATOM 2091 C C . LEU A 1 273 ? 12.847 -12.130 31.946 1.00 10.26 411 LEU A C 1
ATOM 2092 O O . LEU A 1 273 ? 13.526 -13.147 31.850 1.00 10.10 411 LEU A O 1
ATOM 2097 N N . ILE A 1 274 ? 11.520 -12.153 32.020 1.00 10.56 412 ILE A N 1
ATOM 2098 C CA . ILE A 1 274 ? 10.805 -13.417 31.949 1.00 11.28 412 ILE A CA 1
ATOM 2099 C C . ILE A 1 274 ? 11.013 -14.060 30.578 1.00 11.62 412 ILE A C 1
ATOM 2100 O O . ILE A 1 274 ? 11.281 -15.259 30.498 1.00 11.85 412 ILE A O 1
ATOM 2105 N N . ALA A 1 275 ? 10.955 -13.240 29.529 1.00 12.29 413 ALA A N 1
ATOM 2106 C CA . ALA A 1 275 ? 11.203 -13.691 28.154 1.00 12.50 413 ALA A CA 1
ATOM 2107 C C . ALA A 1 275 ? 12.607 -14.286 27.987 1.00 13.07 413 ALA A C 1
ATOM 2108 O O . ALA A 1 275 ? 12.786 -15.315 27.324 1.00 13.17 413 ALA A O 1
ATOM 2110 N N . LYS A 1 276 ? 13.592 -13.642 28.605 1.00 12.85 414 LYS A N 1
ATOM 2111 C CA . LYS A 1 276 ? 14.966 -14.144 28.649 1.00 13.35 414 LYS A CA 1
ATOM 2112 C C . LYS A 1 276 ? 15.091 -15.500 29.355 1.00 13.27 414 LYS A C 1
ATOM 2113 O O . LYS A 1 276 ? 15.972 -16.310 29.015 1.00 13.48 414 LYS A O 1
ATOM 2119 N N . GLY A 1 277 ? 14.228 -15.751 30.340 1.00 13.25 415 GLY A N 1
ATOM 2120 C CA . GLY A 1 277 ? 14.217 -17.041 31.019 1.00 12.79 415 GLY A CA 1
ATOM 2121 C C . GLY A 1 277 ? 14.171 -17.030 32.535 1.00 13.00 415 GLY A C 1
ATOM 2122 O O . GLY A 1 277 ? 14.491 -18.032 33.164 1.00 13.35 415 GLY A O 1
ATOM 2123 N N . PHE A 1 278 ? 13.773 -15.899 33.116 1.00 12.93 416 PHE A N 1
ATOM 2124 C CA . PHE A 1 278 ? 13.547 -15.806 34.557 1.00 12.77 416 PHE A CA 1
ATOM 2125 C C . PHE A 1 278 ? 12.149 -16.333 34.895 1.00 13.18 416 PHE A C 1
ATOM 2126 O O . PHE A 1 278 ? 11.296 -16.470 34.008 1.00 14.54 416 PHE A O 1
ATOM 2134 N N . ARG A 1 279 ? 11.924 -16.626 36.175 1.00 13.90 417 ARG A N 1
ATOM 2135 C CA . ARG A 1 279 ? 10.654 -17.203 36.629 1.00 14.57 417 ARG A CA 1
ATOM 2136 C C . ARG A 1 279 ? 9.483 -16.267 36.367 1.00 14.40 417 ARG A C 1
ATOM 2137 O O . ARG A 1 279 ? 9.612 -15.054 36.542 1.00 13.76 417 ARG A O 1
ATOM 2145 N N . SER A 1 280 ? 8.343 -16.843 35.973 1.00 14.60 418 SER A N 1
ATOM 2146 C CA . SER A 1 280 ? 7.147 -16.080 35.582 1.00 14.37 418 SER A CA 1
ATOM 2147 C C . SER A 1 280 ? 6.590 -15.222 36.717 1.00 14.00 418 SER A C 1
ATOM 2148 O O . SER A 1 280 ? 5.889 -14.234 36.474 1.00 13.70 418 SER A O 1
ATOM 2151 N N . ASP A 1 281 ? 6.897 -15.617 37.949 1.00 13.56 419 ASP A N 1
ATOM 2152 C CA . ASP A 1 281 ? 6.390 -14.946 39.138 1.00 13.87 419 ASP A CA 1
ATOM 2153 C C . ASP A 1 281 ? 7.402 -13.986 39.789 1.00 12.98 419 ASP A C 1
ATOM 2154 O O . ASP A 1 281 ? 7.280 -13.673 40.973 1.00 12.97 419 ASP A O 1
ATOM 2159 N N . ILE A 1 282 ? 8.384 -13.500 39.031 1.00 12.19 420 ILE A N 1
ATOM 2160 C CA . ILE A 1 282 ? 9.258 -12.454 39.590 1.00 11.24 420 ILE A CA 1
ATOM 2161 C C . ILE A 1 282 ? 8.453 -11.187 39.889 1.00 11.01 420 ILE A C 1
ATOM 2162 O O . ILE A 1 282 ? 7.543 -10.816 39.141 1.00 11.42 420 ILE A O 1
ATOM 2167 N N . GLY A 1 283 ? 8.753 -10.571 41.026 1.00 10.30 421 GLY A N 1
ATOM 2168 C CA . GLY A 1 283 ? 8.205 -9.257 41.373 1.00 9.57 421 GLY A CA 1
ATOM 2169 C C . GLY A 1 283 ? 9.323 -8.231 41.389 1.00 8.94 421 GLY A C 1
ATOM 2170 O O . GLY A 1 283 ? 10.501 -8.569 41.583 1.00 9.06 421 GLY A O 1
ATOM 2171 N N . MET A 1 284 ? 8.963 -6.974 41.188 1.00 8.71 422 MET A N 1
ATOM 2172 C CA . MET A 1 284 ? 9.954 -5.897 41.163 1.00 8.31 422 MET A CA 1
ATOM 2173 C C . MET A 1 284 ? 9.839 -5.020 42.412 1.00 7.94 422 MET A C 1
ATOM 2174 O O . MET A 1 284 ? 8.762 -4.844 42.948 1.00 8.30 422 MET A O 1
ATOM 2179 N N . LEU A 1 285 ? 10.952 -4.446 42.857 1.00 7.37 423 LEU A N 1
ATOM 2180 C CA . LEU A 1 285 ? 10.920 -3.423 43.901 1.00 7.07 423 LEU A CA 1
ATOM 2181 C C . LEU A 1 285 ? 11.394 -2.095 43.325 1.00 6.90 423 LEU A C 1
ATOM 2182 O O . LEU A 1 285 ? 12.181 -2.085 42.379 1.00 6.43 423 LEU A O 1
ATOM 2187 N N . ILE A 1 286 ? 10.873 -0.987 43.866 1.00 6.61 424 ILE A N 1
ATOM 2188 C CA . ILE A 1 286 ? 11.465 0.345 43.639 1.00 6.70 424 ILE A CA 1
ATOM 2189 C C . ILE A 1 286 ? 11.749 1.009 44.985 1.00 6.85 424 ILE A C 1
ATOM 2190 O O . ILE A 1 286 ? 10.872 1.073 45.847 1.00 7.07 424 ILE A O 1
ATOM 2195 N N . ASP A 1 287 ? 12.966 1.524 45.148 1.00 6.73 425 ASP A N 1
ATOM 2196 C CA . ASP A 1 287 ? 13.328 2.249 46.360 1.00 6.72 425 ASP A CA 1
ATOM 2197 C C . ASP A 1 287 ? 12.855 3.683 46.231 1.00 6.73 425 ASP A C 1
ATOM 2198 O O . ASP A 1 287 ? 13.379 4.430 45.394 1.00 6.62 425 ASP A O 1
ATOM 2203 N N . THR A 1 288 ? 11.893 4.054 47.081 1.00 6.53 426 THR A N 1
ATOM 2204 C CA . THR A 1 288 ? 11.241 5.363 47.065 1.00 6.47 426 THR A CA 1
ATOM 2205 C C . THR A 1 288 ? 11.653 6.212 48.262 1.00 6.51 426 THR A C 1
ATOM 2206 O O . THR A 1 288 ? 10.974 7.188 48.606 1.00 6.68 426 THR A O 1
ATOM 2210 N N . SER A 1 289 ? 12.767 5.838 48.888 1.00 6.67 427 SER A N 1
ATOM 2211 C CA . SER A 1 289 ? 13.288 6.531 50.078 1.00 6.58 427 SER A CA 1
ATOM 2212 C C . SER A 1 289 ? 13.461 8.027 49.852 1.00 6.21 427 SER A C 1
ATOM 2213 O O . SER A 1 289 ? 13.188 8.839 50.745 1.00 5.74 427 SER A O 1
ATOM 2216 N N . ARG A 1 290 ? 13.944 8.399 48.665 1.00 5.91 428 ARG A N 1
ATOM 2217 C CA . ARG A 1 290 ? 14.338 9.784 48.445 1.00 5.85 428 ARG A CA 1
ATOM 2218 C C . ARG A 1 290 ? 13.858 10.330 47.109 1.00 5.87 428 ARG A C 1
ATOM 2219 O O . ARG A 1 290 ? 14.414 11.301 46.602 1.00 5.77 428 ARG A O 1
ATOM 2227 N N . ASN A 1 291 ? 12.781 9.761 46.571 1.00 5.97 429 ASN A N 1
ATOM 2228 C CA . ASN A 1 291 ? 12.298 10.255 45.267 1.00 6.09 429 ASN A CA 1
ATOM 2229 C C . ASN A 1 291 ? 10.919 10.922 45.293 1.00 6.31 429 ASN A C 1
ATOM 2230 O O . ASN A 1 291 ? 10.215 10.950 44.273 1.00 6.57 429 ASN A O 1
ATOM 2235 N N . GLY A 1 292 ? 10.557 11.484 46.435 1.00 6.59 430 GLY A N 1
ATOM 2236 C CA . GLY A 1 292 ? 9.274 12.187 46.547 1.00 6.91 430 GLY A CA 1
ATOM 2237 C C . GLY A 1 292 ? 9.241 13.456 45.708 1.00 7.33 430 GLY A C 1
ATOM 2238 O O . GLY A 1 292 ? 8.224 13.790 45.090 1.00 7.75 430 GLY A O 1
ATOM 2239 N N . TRP A 1 293 ? 10.377 14.146 45.671 1.00 7.27 431 TRP A N 1
ATOM 2240 C CA . TRP A 1 293 ? 10.508 15.430 44.985 1.00 7.33 431 TRP A CA 1
ATOM 2241 C C . TRP A 1 293 ? 9.352 16.365 45.293 1.00 7.66 431 TRP A C 1
ATOM 2242 O O . TRP A 1 293 ? 8.735 16.925 44.401 1.00 8.02 431 TRP A O 1
ATOM 2253 N N . GLY A 1 294 ? 9.070 16.545 46.572 1.00 8.06 432 GLY A N 1
ATOM 2254 C CA . GLY A 1 294 ? 8.001 17.446 46.986 1.00 8.70 432 GLY A CA 1
ATOM 2255 C C . GLY A 1 294 ? 8.502 18.806 47.434 1.00 9.18 432 GLY A C 1
ATOM 2256 O O . GLY A 1 294 ? 9.669 19.151 47.267 1.00 9.22 432 GLY A O 1
ATOM 2257 N N . GLY A 1 295 ? 7.609 19.583 48.040 1.00 9.75 433 GLY A N 1
ATOM 2258 C CA . GLY A 1 295 ? 7.970 20.907 48.519 1.00 10.08 433 GLY A CA 1
ATOM 2259 C C . GLY A 1 295 ? 7.662 21.992 47.510 1.00 10.50 433 GLY A C 1
ATOM 2260 O O . GLY A 1 295 ? 7.141 21.702 46.429 1.00 10.61 433 GLY A O 1
ATOM 2261 N N . PRO A 1 296 ? 8.011 23.257 47.842 1.00 10.92 434 PRO A N 1
ATOM 2262 C CA . PRO A 1 296 ? 7.622 24.416 47.010 1.00 11.71 434 PRO A CA 1
ATOM 2263 C C . PRO A 1 296 ? 8.008 24.305 45.535 1.00 12.13 434 PRO A C 1
ATOM 2264 O O . PRO A 1 296 ? 7.334 24.881 44.683 1.00 13.44 434 PRO A O 1
ATOM 2268 N N . ASN A 1 297 ? 9.092 23.584 45.239 1.00 11.96 435 ASN A N 1
ATOM 2269 C CA . ASN A 1 297 ? 9.564 23.462 43.859 1.00 12.37 435 ASN A CA 1
ATOM 2270 C C . ASN A 1 297 ? 8.853 22.398 43.024 1.00 12.52 435 ASN A C 1
ATOM 2271 O O . ASN A 1 297 ? 9.032 22.325 41.804 1.00 12.29 435 ASN A O 1
ATOM 2276 N N . ARG A 1 298 ? 8.037 21.570 43.671 1.00 12.87 436 ARG A N 1
ATOM 2277 C CA . ARG A 1 298 ? 7.337 20.527 42.942 1.00 13.91 436 ARG A CA 1
ATOM 2278 C C . ARG A 1 298 ? 6.273 21.126 42.031 1.00 14.45 436 ARG A C 1
ATOM 2279 O O . ARG A 1 298 ? 5.459 21.937 42.486 1.00 14.27 436 ARG A O 1
ATOM 2287 N N . PRO A 1 299 ? 6.285 20.749 40.735 1.00 15.02 437 PRO A N 1
ATOM 2288 C CA . PRO A 1 299 ? 5.213 21.185 39.836 1.00 16.07 437 PRO A CA 1
ATOM 2289 C C . PRO A 1 299 ? 3.861 20.706 40.354 1.00 16.85 437 PRO A C 1
ATOM 2290 O O . PRO A 1 299 ? 3.767 19.604 40.884 1.00 17.54 437 PRO A O 1
ATOM 2294 N N . THR A 1 300 ? 2.840 21.546 40.222 1.00 18.55 438 THR A N 1
ATOM 2295 C CA . THR A 1 300 ? 1.481 21.187 40.642 1.00 19.22 438 THR A CA 1
ATOM 2296 C C . THR A 1 300 ? 0.594 20.900 39.423 1.00 20.41 438 THR A C 1
ATOM 2297 O O . THR A 1 300 ? -0.633 20.763 39.531 1.00 20.49 438 THR A O 1
ATOM 2301 N N . GLY A 1 301 ? 1.246 20.801 38.268 1.00 20.45 439 GLY A N 1
ATOM 2302 C CA . GLY A 1 301 ? 0.596 20.570 36.983 1.00 20.77 439 GLY A CA 1
ATOM 2303 C C . GLY A 1 301 ? 1.574 20.809 35.846 1.00 21.15 439 GLY A C 1
ATOM 2304 O O . GLY A 1 301 ? 2.689 21.277 36.085 1.00 21.24 439 GLY A O 1
ATOM 2305 N N . PRO A 1 302 ? 1.166 20.496 34.602 1.00 21.21 440 PRO A N 1
ATOM 2306 C CA . PRO A 1 302 ? 2.048 20.647 33.441 1.00 21.08 440 PRO A CA 1
ATOM 2307 C C . PRO A 1 302 ? 2.412 22.101 33.167 1.00 20.81 440 PRO A C 1
ATOM 2308 O O . PRO A 1 302 ? 1.607 23.005 33.428 1.00 20.51 440 PRO A O 1
ATOM 2312 N N . SER A 1 303 ? 3.619 22.308 32.637 1.00 20.23 441 SER A N 1
ATOM 2313 C CA . SER A 1 303 ? 4.095 23.625 32.219 1.00 20.50 441 SER A CA 1
ATOM 2314 C C . SER A 1 303 ? 3.211 24.223 31.130 1.00 21.26 441 SER A C 1
ATOM 2315 O O . SER A 1 303 ? 2.483 23.506 30.435 1.00 20.90 441 SER A O 1
ATOM 2318 N N . SER A 1 304 ? 3.281 25.543 30.990 1.00 21.86 442 SER A N 1
ATOM 2319 C CA . SER A 1 304 ? 2.550 26.235 29.937 1.00 22.36 442 SER A CA 1
ATOM 2320 C C . SER A 1 304 ? 3.481 26.689 28.821 1.00 22.50 442 SER A C 1
ATOM 2321 O O . SER A 1 304 ? 3.015 27.152 27.777 1.00 23.12 442 SER A O 1
ATOM 2324 N N . SER A 1 305 ? 4.789 26.531 29.040 1.00 22.43 443 SER A N 1
ATOM 2325 C CA . SER A 1 305 ? 5.820 27.023 28.121 1.00 22.51 443 SER A CA 1
ATOM 2326 C C . SER A 1 305 ? 5.850 26.308 26.771 1.00 22.55 443 SER A C 1
ATOM 2327 O O . SER A 1 305 ? 5.703 25.084 26.701 1.00 23.27 443 SER A O 1
ATOM 2330 N N . THR A 1 306 ? 6.059 27.094 25.714 1.00 23.08 444 THR A N 1
ATOM 2331 C CA . THR A 1 306 ? 6.178 26.582 24.340 1.00 22.75 444 THR A CA 1
ATOM 2332 C C . THR A 1 306 ? 7.571 26.043 23.998 1.00 22.61 444 THR A C 1
ATOM 2333 O O . THR A 1 306 ? 7.772 25.435 22.944 1.00 22.17 444 THR A O 1
ATOM 2337 N N . ASP A 1 307 ? 8.532 26.278 24.882 1.00 21.81 445 ASP A N 1
ATOM 2338 C CA . ASP A 1 307 ? 9.865 25.729 24.693 1.00 21.87 445 ASP A CA 1
ATOM 2339 C C . ASP A 1 307 ? 9.860 24.269 25.142 1.00 21.35 445 ASP A C 1
ATOM 2340 O O . ASP A 1 307 ? 9.288 23.937 26.186 1.00 21.24 445 ASP A O 1
ATOM 2345 N N . LEU A 1 308 ? 10.480 23.407 24.342 1.00 20.64 446 LEU A N 1
ATOM 2346 C CA . LEU A 1 308 ? 10.596 21.980 24.657 1.00 19.32 446 LEU A CA 1
ATOM 2347 C C . LEU A 1 308 ? 11.267 21.750 26.007 1.00 18.66 446 LEU A C 1
ATOM 2348 O O . LEU A 1 308 ? 10.722 21.055 26.869 1.00 18.69 446 LEU A O 1
ATOM 2353 N N . ASN A 1 309 ? 12.443 22.340 26.189 1.00 17.79 447 ASN A N 1
ATOM 2354 C CA . ASN A 1 309 ? 13.200 22.114 27.408 1.00 17.24 447 ASN A CA 1
ATOM 2355 C C . ASN A 1 309 ? 12.646 22.853 28.620 1.00 17.34 447 ASN A C 1
ATOM 2356 O O . ASN A 1 309 ? 12.803 22.393 29.745 1.00 16.92 447 ASN A O 1
ATOM 2361 N N . THR A 1 310 ? 11.959 23.971 28.392 1.00 17.84 448 THR A N 1
ATOM 2362 C CA . THR A 1 310 ? 11.319 24.692 29.493 1.00 18.52 448 THR A CA 1
ATOM 2363 C C . THR A 1 310 ? 10.022 23.991 29.944 1.00 18.52 448 THR A C 1
ATOM 2364 O O . THR A 1 310 ? 9.699 23.987 31.130 1.00 18.76 448 THR A O 1
ATOM 2368 N N . TYR A 1 311 ? 9.309 23.369 29.006 1.00 18.34 449 TYR A N 1
ATOM 2369 C CA . TYR A 1 311 ? 8.148 22.530 29.339 1.00 17.95 449 TYR A CA 1
ATOM 2370 C C . TYR A 1 311 ? 8.571 21.357 30.216 1.00 17.60 449 TYR A C 1
ATOM 2371 O O . TYR A 1 311 ? 7.959 21.082 31.267 1.00 17.26 449 TYR A O 1
ATOM 2380 N N . VAL A 1 312 ? 9.618 20.670 29.764 1.00 16.29 450 VAL A N 1
ATOM 2381 C CA . VAL A 1 312 ? 10.095 19.459 30.416 1.00 15.12 450 VAL A CA 1
ATOM 2382 C C . VAL A 1 312 ? 10.707 19.809 31.773 1.00 14.67 450 VAL A C 1
ATOM 2383 O O . VAL A 1 312 ? 10.381 19.178 32.780 1.00 15.10 450 VAL A O 1
ATOM 2387 N N . ASP A 1 313 ? 11.551 20.843 31.811 1.00 14.71 451 ASP A N 1
ATOM 2388 C CA . ASP A 1 313 ? 12.191 21.243 33.068 1.00 14.54 451 ASP A CA 1
ATOM 2389 C C . ASP A 1 313 ? 11.202 21.766 34.112 1.00 14.16 451 ASP A C 1
ATOM 2390 O O . ASP A 1 313 ? 11.430 21.588 35.302 1.00 14.16 451 ASP A O 1
ATOM 2395 N N . GLU A 1 314 ? 10.108 22.388 33.670 1.00 14.77 452 GLU A N 1
ATOM 2396 C CA . GLU A 1 314 ? 9.071 22.914 34.581 1.00 14.94 452 GLU A CA 1
ATOM 2397 C C . GLU A 1 314 ? 7.941 21.952 34.977 1.00 14.76 452 GLU A C 1
ATOM 2398 O O . GLU A 1 314 ? 7.147 22.270 35.871 1.00 14.62 452 GLU A O 1
ATOM 2404 N N . SER A 1 315 ? 7.868 20.803 34.310 1.00 14.11 453 SER A N 1
ATOM 2405 C CA . SER A 1 315 ? 6.816 19.807 34.542 1.00 13.45 453 SER A CA 1
ATOM 2406 C C . SER A 1 315 ? 7.298 18.588 35.306 1.00 12.98 453 SER A C 1
ATOM 2407 O O . SER A 1 315 ? 6.490 17.867 35.886 1.00 13.38 453 SER A O 1
ATOM 2410 N N . ARG A 1 316 ? 8.607 18.344 35.277 1.00 12.41 454 ARG A N 1
ATOM 2411 C CA . ARG A 1 316 ? 9.183 17.138 35.880 1.00 11.71 454 ARG A CA 1
ATOM 2412 C C . ARG A 1 316 ? 9.405 17.269 37.377 1.00 10.83 454 ARG A C 1
ATOM 2413 O O . ARG A 1 316 ? 9.830 18.324 37.860 1.00 10.87 454 ARG A O 1
ATOM 2421 N N . ILE A 1 317 ? 9.100 16.198 38.105 1.00 10.74 455 ILE A N 1
ATOM 2422 C CA . ILE A 1 317 ? 9.271 16.202 39.557 1.00 10.05 455 ILE A CA 1
ATOM 2423 C C . ILE A 1 317 ? 10.722 15.895 39.942 1.00 9.84 455 ILE A C 1
ATOM 2424 O O . ILE A 1 317 ? 11.222 16.468 40.882 1.00 9.61 455 ILE A O 1
ATOM 2429 N N . ASP A 1 318 ? 11.364 14.980 39.218 1.00 9.63 456 ASP A N 1
ATOM 2430 C CA . ASP A 1 318 ? 12.802 14.757 39.355 1.00 9.32 456 ASP A CA 1
ATOM 2431 C C . ASP A 1 318 ? 13.492 15.978 38.767 1.00 9.47 456 ASP A C 1
ATOM 2432 O O . ASP A 1 318 ? 13.536 16.127 37.533 1.00 10.17 456 ASP A O 1
ATOM 2437 N N . ARG A 1 319 ? 14.012 16.843 39.641 1.00 9.38 457 ARG A N 1
ATOM 2438 C CA . ARG A 1 319 ? 14.582 18.133 39.234 1.00 9.09 457 ARG A CA 1
ATOM 2439 C C . ARG A 1 319 ? 16.097 18.112 39.048 1.00 8.77 457 ARG A C 1
ATOM 2440 O O . ARG A 1 319 ? 16.731 19.158 38.905 1.00 8.36 457 ARG A O 1
ATOM 2448 N N . ARG A 1 320 ? 16.691 16.932 39.020 1.00 8.70 458 ARG A N 1
ATOM 2449 C CA . ARG A 1 320 ? 18.141 16.857 38.899 1.00 8.69 458 ARG A CA 1
ATOM 2450 C C . ARG A 1 320 ? 18.649 17.449 37.582 1.00 8.56 458 ARG A C 1
ATOM 2451 O O . ARG A 1 320 ? 17.909 17.585 36.622 1.00 8.63 458 ARG A O 1
ATOM 2459 N N . ILE A 1 321 ? 19.940 17.767 37.533 1.00 8.26 459 ILE A N 1
ATOM 2460 C CA . ILE A 1 321 ? 20.513 18.306 36.293 1.00 8.41 459 ILE A CA 1
ATOM 2461 C C . ILE A 1 321 ? 20.612 17.199 35.241 1.00 8.11 459 ILE A C 1
ATOM 2462 O O . ILE A 1 321 ? 20.389 17.432 34.054 1.00 8.60 459 ILE A O 1
ATOM 2467 N N . HIS A 1 322 ? 20.920 15.990 35.701 1.00 7.79 460 HIS A N 1
ATOM 2468 C CA . HIS A 1 322 ? 21.177 14.849 34.841 1.00 7.72 460 HIS A CA 1
ATOM 2469 C C . HIS A 1 322 ? 20.902 13.605 35.635 1.00 7.62 460 HIS A C 1
ATOM 2470 O O . HIS A 1 322 ? 21.187 13.587 36.829 1.00 7.19 460 HIS A O 1
ATOM 2477 N N . PRO A 1 323 ? 20.348 12.547 34.998 1.00 8.08 461 PRO A N 1
ATOM 2478 C CA . PRO A 1 323 ? 20.027 11.343 35.789 1.00 8.26 461 PRO A CA 1
ATOM 2479 C C . PRO A 1 323 ? 21.237 10.596 36.370 1.00 8.41 461 PRO A C 1
ATOM 2480 O O . PRO A 1 323 ? 21.071 9.808 37.291 1.00 8.54 461 PRO A O 1
ATOM 2484 N N . GLY A 1 324 ? 22.435 10.872 35.859 1.00 8.63 462 GLY A N 1
ATOM 2485 C CA . GLY A 1 324 ? 23.678 10.331 36.412 1.00 8.60 462 GLY A CA 1
ATOM 2486 C C . GLY A 1 324 ? 24.186 11.003 37.689 1.00 8.74 462 GLY A C 1
ATOM 2487 O O . GLY A 1 324 ? 25.206 10.588 38.261 1.00 8.58 462 GLY A O 1
ATOM 2488 N N . ASN A 1 325 ? 23.493 12.050 38.140 1.00 8.34 463 ASN A N 1
ATOM 2489 C CA . ASN A 1 325 ? 23.825 12.676 39.425 1.00 8.20 463 ASN A CA 1
ATOM 2490 C C . ASN A 1 325 ? 23.209 11.920 40.611 1.00 8.23 463 ASN A C 1
ATOM 2491 O O . ASN A 1 325 ? 21.993 12.007 40.862 1.00 7.90 463 ASN A O 1
ATOM 2496 N N . TRP A 1 326 ? 24.051 11.190 41.336 1.00 8.01 464 TRP A N 1
ATOM 2497 C CA . TRP A 1 326 ? 23.603 10.228 42.339 1.00 7.98 464 TRP A CA 1
ATOM 2498 C C . TRP A 1 326 ? 23.906 10.579 43.774 1.00 7.73 464 TRP A C 1
ATOM 2499 O O . TRP A 1 326 ? 23.440 9.894 44.677 1.00 7.47 464 TRP A O 1
ATOM 2510 N N . CYS A 1 327 ? 24.715 11.619 44.001 1.00 7.33 465 CYS A N 1
ATOM 2511 C CA . CYS A 1 327 ? 25.231 11.885 45.355 1.00 7.61 465 CYS A CA 1
ATOM 2512 C C . CYS A 1 327 ? 24.541 13.045 46.053 1.00 7.64 465 CYS A C 1
ATOM 2513 O O . CYS A 1 327 ? 24.595 14.189 45.579 1.00 8.00 465 CYS A O 1
ATOM 2516 N N . ASN A 1 328 ? 23.963 12.739 47.217 1.00 7.57 466 ASN A N 1
ATOM 2517 C CA . ASN A 1 328 ? 23.316 13.728 48.097 1.00 7.59 466 ASN A CA 1
ATOM 2518 C C . ASN A 1 328 ? 22.575 14.841 47.343 1.00 7.52 466 ASN A C 1
ATOM 2519 O O . ASN A 1 328 ? 22.912 16.030 47.468 1.00 7.56 466 ASN A O 1
ATOM 2524 N N . GLN A 1 329 ? 21.584 14.452 46.548 1.00 7.71 467 GLN A N 1
ATOM 2525 C CA . GLN A 1 329 ? 21.015 15.349 45.548 1.00 7.52 467 GLN A CA 1
ATOM 2526 C C . GLN A 1 329 ? 20.196 16.513 46.115 1.00 7.66 467 GLN A C 1
ATOM 2527 O O . GLN A 1 329 ? 19.225 16.310 46.850 1.00 7.64 467 GLN A O 1
ATOM 2533 N N . ALA A 1 330 ? 20.609 17.736 45.766 1.00 7.56 468 ALA A N 1
ATOM 2534 C CA . ALA A 1 330 ? 19.984 18.973 46.265 1.00 7.70 468 ALA A CA 1
ATOM 2535 C C . ALA A 1 330 ? 18.481 19.019 46.031 1.00 7.63 468 ALA A C 1
ATOM 2536 O O . ALA A 1 330 ? 18.020 18.793 44.914 1.00 7.90 468 ALA A O 1
ATOM 2538 N N . GLY A 1 331 ? 17.732 19.327 47.087 1.00 7.95 469 GLY A N 1
ATOM 2539 C CA . GLY A 1 331 ? 16.293 19.515 46.948 1.00 8.09 469 GLY A CA 1
ATOM 2540 C C . GLY A 1 331 ? 15.460 18.255 46.964 1.00 8.11 469 GLY A C 1
ATOM 2541 O O . GLY A 1 331 ? 14.237 18.333 46.886 1.00 8.50 469 GLY A O 1
ATOM 2542 N N . ALA A 1 332 ? 16.093 17.095 47.087 1.00 7.93 470 ALA A N 1
ATOM 2543 C CA . ALA A 1 332 ? 15.345 15.845 47.073 1.00 7.98 470 ALA A CA 1
ATOM 2544 C C . ALA A 1 332 ? 14.389 15.770 48.266 1.00 7.73 470 ALA A C 1
ATOM 2545 O O . ALA A 1 332 ? 14.581 16.440 49.291 1.00 8.20 470 ALA A O 1
ATOM 2547 N N . GLY A 1 333 ? 13.342 14.965 48.141 1.00 7.63 471 GLY A N 1
ATOM 2548 C CA . GLY A 1 333 ? 12.450 14.742 49.274 1.00 7.53 471 GLY A CA 1
ATOM 2549 C C . GLY A 1 333 ? 12.157 13.279 49.519 1.00 7.00 471 GLY A C 1
ATOM 2550 O O . GLY A 1 333 ? 12.234 12.469 48.603 1.00 7.10 471 GLY A O 1
ATOM 2551 N N . LEU A 1 334 ? 11.789 12.949 50.757 1.00 7.19 472 LEU A N 1
ATOM 2552 C CA . LEU A 1 334 ? 11.336 11.594 51.074 1.00 7.19 472 LEU A CA 1
ATOM 2553 C C . LEU A 1 334 ? 10.241 11.185 50.114 1.00 7.32 472 LEU A C 1
ATOM 2554 O O . LEU A 1 334 ? 9.366 11.981 49.794 1.00 7.03 472 LEU A O 1
ATOM 2559 N N . GLY A 1 335 ? 10.297 9.944 49.649 1.00 7.34 473 GLY A N 1
ATOM 2560 C CA . GLY A 1 335 ? 9.274 9.425 48.754 1.00 7.68 473 GLY A CA 1
ATOM 2561 C C . GLY A 1 335 ? 8.119 8.748 49.455 1.00 7.81 473 GLY A C 1
ATOM 2562 O O . GLY A 1 335 ? 7.986 8.819 50.686 1.00 7.42 473 GLY A O 1
ATOM 2563 N N . GLU A 1 336 ? 7.278 8.095 48.654 1.00 8.52 474 GLU A N 1
ATOM 2564 C CA . GLU A 1 336 ? 6.201 7.248 49.163 1.00 8.92 474 GLU A CA 1
ATOM 2565 C C . GLU A 1 336 ? 6.748 6.282 50.201 1.00 8.97 474 GLU A C 1
ATOM 2566 O O . GLU A 1 336 ? 7.839 5.712 50.032 1.00 8.17 474 GLU A O 1
ATOM 2572 N N . ARG A 1 337 ? 6.003 6.106 51.283 1.00 8.97 475 ARG A N 1
ATOM 2573 C CA . ARG A 1 337 ? 6.410 5.215 52.337 1.00 9.11 475 ARG A CA 1
ATOM 2574 C C . ARG A 1 337 ? 6.300 3.751 51.889 1.00 8.94 475 ARG A C 1
ATOM 2575 O O . ARG A 1 337 ? 5.552 3.421 50.962 1.00 8.55 475 ARG A O 1
ATOM 2583 N N . PRO A 1 338 ? 7.112 2.875 52.497 1.00 8.97 476 PRO A N 1
ATOM 2584 C CA . PRO A 1 338 ? 7.114 1.466 52.119 1.00 8.82 476 PRO A CA 1
ATOM 2585 C C . PRO A 1 338 ? 5.709 0.842 52.060 1.00 9.11 476 PRO A C 1
ATOM 2586 O O . PRO A 1 338 ? 4.939 0.957 53.007 1.00 10.14 476 PRO A O 1
ATOM 2590 N N . THR A 1 339 ? 5.382 0.261 50.912 1.00 9.23 477 THR A N 1
ATOM 2591 C CA . THR A 1 339 ? 4.018 -0.182 50.634 1.00 9.54 477 THR A CA 1
ATOM 2592 C C . THR A 1 339 ? 4.009 -1.406 49.722 1.00 9.40 477 THR A C 1
ATOM 2593 O O . THR A 1 339 ? 4.891 -1.570 48.864 1.00 9.18 477 THR A O 1
ATOM 2597 N N . VAL A 1 340 ? 3.012 -2.266 49.930 1.00 9.10 478 VAL A N 1
ATOM 2598 C CA . VAL A 1 340 ? 2.972 -3.616 49.368 1.00 9.33 478 VAL A CA 1
ATOM 2599 C C . VAL A 1 340 ? 2.172 -3.673 48.069 1.00 9.22 478 VAL A C 1
ATOM 2600 O O . VAL A 1 340 ? 1.068 -3.121 48.000 1.00 9.30 478 VAL A O 1
ATOM 2604 N N . ASN A 1 341 ? 2.747 -4.299 47.039 1.00 8.77 479 ASN A N 1
ATOM 2605 C CA . ASN A 1 341 ? 2.109 -4.497 45.727 1.00 8.42 479 ASN A CA 1
ATOM 2606 C C . ASN A 1 341 ? 1.325 -3.273 45.212 1.00 8.21 479 ASN A C 1
ATOM 2607 O O . ASN A 1 341 ? 0.117 -3.349 44.938 1.00 8.08 479 ASN A O 1
ATOM 2612 N N . PRO A 1 342 ? 2.005 -2.122 45.097 1.00 7.86 480 PRO A N 1
ATOM 2613 C CA . PRO A 1 342 ? 1.385 -0.857 44.665 1.00 7.96 480 PRO A CA 1
ATOM 2614 C C . PRO A 1 342 ? 0.944 -0.788 43.197 1.00 7.99 480 PRO A C 1
ATOM 2615 O O . PRO A 1 342 ? 0.133 0.079 42.842 1.00 8.20 480 PRO A O 1
ATOM 2619 N N . ALA A 1 343 ? 1.459 -1.686 42.360 1.00 7.84 481 ALA A N 1
ATOM 2620 C CA . ALA A 1 343 ? 1.276 -1.603 40.915 1.00 7.88 481 ALA A CA 1
ATOM 2621 C C . ALA A 1 343 ? 1.539 -2.969 40.291 1.00 8.03 481 ALA A C 1
ATOM 2622 O O . ALA A 1 343 ? 2.220 -3.773 40.902 1.00 8.57 481 ALA A O 1
ATOM 2624 N N . PRO A 1 344 ? 0.999 -3.231 39.081 1.00 8.43 482 PRO A N 1
ATOM 2625 C CA . PRO A 1 344 ? 1.262 -4.491 38.374 1.00 8.24 482 PRO A CA 1
ATOM 2626 C C . PRO A 1 344 ? 2.756 -4.869 38.354 1.00 8.14 482 PRO A C 1
ATOM 2627 O O . PRO A 1 344 ? 3.587 -4.082 37.887 1.00 8.13 482 PRO A O 1
ATOM 2631 N N . GLY A 1 345 ? 3.076 -6.048 38.886 1.00 7.71 483 GLY A N 1
ATOM 2632 C CA . GLY A 1 345 ? 4.443 -6.581 38.823 1.00 8.02 483 GLY A CA 1
ATOM 2633 C C . GLY A 1 345 ? 5.448 -6.107 39.853 1.00 7.88 483 GLY A C 1
ATOM 2634 O O . GLY A 1 345 ? 6.580 -6.586 39.860 1.00 7.80 483 GLY A O 1
ATOM 2635 N N . VAL A 1 346 ? 5.036 -5.175 40.716 1.00 7.68 484 VAL A N 1
ATOM 2636 C CA . VAL A 1 346 ? 5.857 -4.643 41.794 1.00 7.75 484 VAL A CA 1
ATOM 2637 C C . VAL A 1 346 ? 5.456 -5.297 43.133 1.00 7.57 484 VAL A C 1
ATOM 2638 O O . VAL A 1 346 ? 4.304 -5.205 43.557 1.00 7.77 484 VAL A O 1
ATOM 2642 N N . ASP A 1 347 ? 6.382 -6.017 43.762 1.00 7.26 485 ASP A N 1
ATOM 2643 C CA . ASP A 1 347 ? 6.175 -6.604 45.092 1.00 7.12 485 ASP A CA 1
ATOM 2644 C C . ASP A 1 347 ? 6.004 -5.546 46.179 1.00 7.02 485 ASP A C 1
ATOM 2645 O O . ASP A 1 347 ? 5.285 -5.763 47.155 1.00 7.04 485 ASP A O 1
ATOM 2650 N N . ALA A 1 348 ? 6.692 -4.415 46.024 1.00 6.67 486 ALA A N 1
ATOM 2651 C CA . ALA A 1 348 ? 6.674 -3.349 47.001 1.00 6.68 486 ALA A CA 1
ATOM 2652 C C . ALA A 1 348 ? 7.462 -2.135 46.554 1.00 6.68 486 ALA A C 1
ATOM 2653 O O . ALA A 1 348 ? 8.393 -2.229 45.738 1.00 6.88 486 ALA A O 1
ATOM 2655 N N . TYR A 1 349 ? 7.057 -0.996 47.101 1.00 6.75 487 TYR A N 1
ATOM 2656 C CA . TYR A 1 349 ? 7.968 0.126 47.226 1.00 6.56 487 TYR A CA 1
ATOM 2657 C C . TYR A 1 349 ? 8.666 -0.011 48.568 1.00 6.43 487 TYR A C 1
ATOM 2658 O O . TYR A 1 349 ? 8.026 -0.281 49.577 1.00 6.60 487 TYR A O 1
ATOM 2667 N N . VAL A 1 350 ? 9.990 0.160 48.566 1.00 6.26 488 VAL A N 1
ATOM 2668 C CA . VAL A 1 350 ? 10.810 -0.051 49.755 1.00 6.10 488 VAL A CA 1
ATOM 2669 C C . VAL A 1 350 ? 11.695 1.167 50.055 1.00 5.84 488 VAL A C 1
ATOM 2670 O O . VAL A 1 350 ? 11.878 1.991 49.194 1.00 5.90 488 VAL A O 1
ATOM 2674 N N . TRP A 1 351 ? 12.128 1.334 51.305 1.00 5.68 489 TRP A N 1
ATOM 2675 C CA . TRP A 1 351 ? 13.154 2.309 51.634 1.00 5.91 489 TRP A CA 1
ATOM 2676 C C . TRP A 1 351 ? 14.418 1.536 51.888 1.00 5.95 489 TRP A C 1
ATOM 2677 O O . TRP A 1 351 ? 14.671 1.119 53.025 1.00 6.08 489 TRP A O 1
ATOM 2688 N N . VAL A 1 352 ? 15.236 1.345 50.855 1.00 6.26 490 VAL A N 1
ATOM 2689 C CA . VAL A 1 352 ? 16.468 0.566 51.023 1.00 6.39 490 VAL A CA 1
ATOM 2690 C C . VAL A 1 352 ? 17.568 1.475 51.602 1.00 6.57 490 VAL A C 1
ATOM 2691 O O . VAL A 1 352 ? 18.032 1.240 52.728 1.00 6.46 490 VAL A O 1
ATOM 2695 N N . LYS A 1 353 ? 17.912 2.554 50.894 1.00 7.17 491 LYS A N 1
ATOM 2696 C CA . LYS A 1 353 ? 18.741 3.624 51.468 1.00 7.50 491 LYS A CA 1
ATOM 2697 C C . LYS A 1 353 ? 18.070 4.262 52.682 1.00 7.62 491 LYS A C 1
ATOM 2698 O O . LYS A 1 353 ? 16.945 4.734 52.572 1.00 7.73 491 LYS A O 1
ATOM 2704 N N . PRO A 1 354 ? 18.758 4.287 53.836 1.00 8.18 492 PRO A N 1
ATOM 2705 C CA . PRO A 1 354 ? 18.125 4.952 54.981 1.00 8.14 492 PRO A CA 1
ATOM 2706 C C . PRO A 1 354 ? 18.306 6.476 54.925 1.00 7.92 492 PRO A C 1
ATOM 2707 O O . PRO A 1 354 ? 19.418 6.965 55.018 1.00 8.34 492 PRO A O 1
ATOM 2711 N N . PRO A 1 355 ? 17.203 7.231 54.774 1.00 7.66 493 PRO A N 1
ATOM 2712 C CA . PRO A 1 355 ? 17.328 8.677 54.573 1.00 7.78 493 PRO A CA 1
ATOM 2713 C C . PRO A 1 355 ? 17.993 9.408 55.732 1.00 7.69 493 PRO A C 1
ATOM 2714 O O . PRO A 1 355 ? 17.733 9.107 56.903 1.00 7.49 493 PRO A O 1
ATOM 2718 N N . GLY A 1 356 ? 18.877 10.357 55.409 1.00 7.87 494 GLY A N 1
ATOM 2719 C CA . GLY A 1 356 ? 19.638 11.061 56.431 1.00 8.28 494 GLY A CA 1
ATOM 2720 C C . GLY A 1 356 ? 21.058 10.545 56.471 1.00 8.62 494 GLY A C 1
ATOM 2721 O O . GLY A 1 356 ? 21.970 11.244 56.893 1.00 9.02 494 GLY A O 1
ATOM 2722 N N . GLU A 1 357 ? 21.254 9.312 56.022 1.00 8.99 495 GLU A N 1
ATOM 2723 C CA . GLU A 1 357 ? 22.611 8.828 55.859 1.00 9.38 495 GLU A CA 1
ATOM 2724 C C . GLU A 1 357 ? 23.216 9.340 54.567 1.00 9.33 495 GLU A C 1
ATOM 2725 O O . GLU A 1 357 ? 22.648 9.166 53.479 1.00 9.03 495 GLU A O 1
ATOM 2731 N N . SER A 1 358 ? 24.403 9.935 54.694 1.00 9.26 496 SER A N 1
ATOM 2732 C CA . SER A 1 358 ? 25.093 10.539 53.564 1.00 9.58 496 SER A CA 1
ATOM 2733 C C . SER A 1 358 ? 25.431 9.478 52.523 1.00 9.48 496 SER A C 1
ATOM 2734 O O . SER A 1 358 ? 25.616 8.301 52.865 1.00 9.79 496 SER A O 1
ATOM 2737 N N . ASP A 1 359 ? 25.496 9.934 51.274 1.00 9.39 497 ASP A N 1
ATOM 2738 C CA . ASP A 1 359 ? 25.934 9.160 50.121 1.00 9.64 497 ASP A CA 1
ATOM 2739 C C . ASP A 1 359 ? 27.457 9.137 49.967 1.00 10.08 497 ASP A C 1
ATOM 2740 O O . ASP A 1 359 ? 27.986 8.279 49.257 1.00 10.02 497 ASP A O 1
ATOM 2745 N N . GLY A 1 360 ? 28.139 10.072 50.633 1.00 10.40 498 GLY A N 1
ATOM 2746 C CA . GLY A 1 360 ? 29.587 10.267 50.496 1.00 10.70 498 GLY A CA 1
ATOM 2747 C C . GLY A 1 360 ? 30.009 11.658 50.931 1.00 11.10 498 GLY A C 1
ATOM 2748 O O . GLY A 1 360 ? 29.169 12.547 51.066 1.00 11.59 498 GLY A O 1
ATOM 2749 N N . ALA A 1 361 ? 31.306 11.849 51.142 1.00 11.16 499 ALA A N 1
ATOM 2750 C CA . ALA A 1 361 ? 31.846 13.136 51.609 1.00 11.64 499 ALA A CA 1
ATOM 2751 C C . ALA A 1 361 ? 31.882 14.152 50.477 1.00 11.88 499 ALA A C 1
ATOM 2752 O O . ALA A 1 361 ? 32.117 13.779 49.337 1.00 12.44 499 ALA A O 1
ATOM 2754 N N . SER A 1 362 ? 31.668 15.433 50.783 1.00 12.54 500 SER A N 1
ATOM 2755 C CA . SER A 1 362 ? 31.700 16.473 49.736 1.00 13.32 500 SER A CA 1
ATOM 2756 C C . SER A 1 362 ? 33.088 17.100 49.543 1.00 14.22 500 SER A C 1
ATOM 2757 O O . SER A 1 362 ? 33.312 17.849 48.589 1.00 14.28 500 SER A O 1
ATOM 2760 N N . GLU A 1 363 ? 33.992 16.798 50.464 1.00 15.50 501 GLU A N 1
ATOM 2761 C CA . GLU A 1 363 ? 35.402 17.188 50.363 1.00 17.19 501 GLU A CA 1
ATOM 2762 C C . GLU A 1 363 ? 36.213 15.985 50.788 1.00 17.39 501 GLU A C 1
ATOM 2763 O O . GLU A 1 363 ? 35.649 14.947 51.114 1.00 17.79 501 GLU A O 1
ATOM 2769 N N . GLU A 1 364 ? 37.535 16.111 50.800 1.00 17.67 502 GLU A N 1
ATOM 2770 C CA . GLU A 1 364 ? 38.342 15.088 51.448 1.00 18.02 502 GLU A CA 1
ATOM 2771 C C . GLU A 1 364 ? 38.150 15.186 52.959 1.00 18.42 502 GLU A C 1
ATOM 2772 O O . GLU A 1 364 ? 38.331 16.255 53.556 1.00 18.42 502 GLU A O 1
ATOM 2778 N N . ILE A 1 365 ? 37.720 14.076 53.550 1.00 18.56 503 ILE A N 1
ATOM 2779 C CA . ILE A 1 365 ? 37.699 13.913 54.998 1.00 18.79 503 ILE A CA 1
ATOM 2780 C C . ILE A 1 365 ? 38.615 12.730 55.296 1.00 19.87 503 ILE A C 1
ATOM 2781 O O . ILE A 1 365 ? 38.257 11.586 55.006 1.00 20.19 503 ILE A O 1
ATOM 2786 N N . PRO A 1 366 ? 39.819 13.003 55.835 1.00 21.15 504 PRO A N 1
ATOM 2787 C CA . PRO A 1 366 ? 40.767 11.926 56.139 1.00 22.09 504 PRO A CA 1
ATOM 2788 C C . PRO A 1 366 ? 40.179 10.872 57.075 1.00 23.10 504 PRO A C 1
ATOM 2789 O O . PRO A 1 366 ? 39.487 11.214 58.041 1.00 22.84 504 PRO A O 1
ATOM 2793 N N . ASN A 1 367 ? 40.449 9.602 56.770 1.00 23.94 505 ASN A N 1
ATOM 2794 C CA . ASN A 1 367 ? 39.835 8.481 57.478 1.00 25.05 505 ASN A CA 1
ATOM 2795 C C . ASN A 1 367 ? 40.701 7.220 57.496 1.00 26.67 505 ASN A C 1
ATOM 2796 O O . ASN A 1 367 ? 41.634 7.082 56.702 1.00 27.34 505 ASN A O 1
ATOM 2801 N N . ASP A 1 368 ? 40.374 6.304 58.405 1.00 28.70 506 ASP A N 1
ATOM 2802 C CA . ASP A 1 368 ? 41.121 5.057 58.560 1.00 30.13 506 ASP A CA 1
ATOM 2803 C C . ASP A 1 368 ? 40.410 3.869 57.913 1.00 30.82 506 ASP A C 1
ATOM 2804 O O . ASP A 1 368 ? 41.010 2.811 57.710 1.00 31.93 506 ASP A O 1
ATOM 2809 N N . GLU A 1 369 ? 39.135 4.057 57.580 1.00 31.68 507 GLU A N 1
ATOM 2810 C CA . GLU A 1 369 ? 38.278 2.959 57.127 1.00 31.09 507 GLU A CA 1
ATOM 2811 C C . GLU A 1 369 ? 38.261 2.774 55.604 1.00 30.65 507 GLU A C 1
ATOM 2812 O O . GLU A 1 369 ? 37.467 1.989 55.067 1.00 30.89 507 GLU A O 1
ATOM 2818 N N . GLY A 1 370 ? 39.151 3.496 54.924 1.00 29.57 508 GLY A N 1
ATOM 2819 C CA . GLY A 1 370 ? 39.385 3.328 53.497 1.00 27.08 508 GLY A CA 1
ATOM 2820 C C . GLY A 1 370 ? 38.261 3.839 52.619 1.00 25.32 508 GLY A C 1
ATOM 2821 O O . GLY A 1 370 ? 37.652 3.071 51.880 1.00 26.03 508 GLY A O 1
ATOM 2822 N N . LYS A 1 371 ? 37.985 5.138 52.694 1.00 23.34 509 LYS A N 1
ATOM 2823 C CA . LYS A 1 371 ? 36.933 5.734 51.870 1.00 21.41 509 LYS A CA 1
ATOM 2824 C C . LYS A 1 371 ? 37.426 6.957 51.097 1.00 20.39 509 LYS A C 1
ATOM 2825 O O . LYS A 1 371 ? 37.450 8.078 51.619 1.00 20.27 509 LYS A O 1
ATOM 2831 N N . GLY A 1 372 ? 37.810 6.719 49.842 1.00 19.21 510 GLY A N 1
ATOM 2832 C CA . GLY A 1 372 ? 38.392 7.743 48.978 1.00 18.27 510 GLY A CA 1
ATOM 2833 C C . GLY A 1 372 ? 37.410 8.814 48.548 1.00 17.65 510 GLY A C 1
ATOM 2834 O O . GLY A 1 372 ? 36.216 8.556 48.386 1.00 17.23 510 GLY A O 1
ATOM 2835 N N . PHE A 1 373 ? 37.924 10.025 48.367 1.00 16.71 511 PHE A N 1
ATOM 2836 C CA . PHE A 1 373 ? 37.110 11.166 47.958 1.00 15.41 511 PHE A CA 1
ATOM 2837 C C . PHE A 1 373 ? 36.576 10.988 46.531 1.00 14.67 511 PHE A C 1
ATOM 2838 O O . PHE A 1 373 ? 37.342 10.903 45.580 1.00 14.89 511 PHE A O 1
ATOM 2846 N N . ASP A 1 374 ? 35.252 10.921 46.394 1.00 13.50 512 ASP A N 1
ATOM 2847 C CA . ASP A 1 374 ? 34.611 10.774 45.089 1.00 13.42 512 ASP A CA 1
ATOM 2848 C C . ASP A 1 374 ? 34.021 12.125 44.708 1.00 13.04 512 ASP A C 1
ATOM 2849 O O . ASP A 1 374 ? 33.127 12.621 45.390 1.00 13.26 512 ASP A O 1
ATOM 2854 N N . ARG A 1 375 ? 34.524 12.712 43.620 1.00 13.03 513 ARG A N 1
ATOM 2855 C CA . ARG A 1 375 ? 34.175 14.087 43.263 1.00 12.26 513 ARG A CA 1
ATOM 2856 C C . ARG A 1 375 ? 32.722 14.247 42.805 1.00 11.47 513 ARG A C 1
ATOM 2857 O O . ARG A 1 375 ? 32.196 15.354 42.819 1.00 10.93 513 ARG A O 1
ATOM 2865 N N . MET A 1 376 ? 32.054 13.150 42.460 1.00 10.57 514 MET A N 1
ATOM 2866 C CA . MET A 1 376 ? 30.607 13.220 42.210 1.00 9.99 514 MET A CA 1
ATOM 2867 C C . MET A 1 376 ? 29.793 13.676 43.439 1.00 9.85 514 MET A C 1
ATOM 2868 O O . MET A 1 376 ? 28.629 14.065 43.306 1.00 9.81 514 MET A O 1
ATOM 2873 N N . CYS A 1 377 ? 30.408 13.655 44.619 1.00 9.56 515 CYS A N 1
ATOM 2874 C CA . CYS A 1 377 ? 29.781 14.160 45.844 1.00 9.50 515 CYS A CA 1
ATOM 2875 C C . CYS A 1 377 ? 30.162 15.603 46.153 1.00 9.91 515 CYS A C 1
ATOM 2876 O O . CYS A 1 377 ? 29.669 16.204 47.120 1.00 10.19 515 CYS A O 1
ATOM 2879 N N . ASP A 1 378 ? 31.050 16.139 45.333 1.00 10.17 516 ASP A N 1
ATOM 2880 C CA . ASP A 1 378 ? 31.615 17.470 45.513 1.00 10.69 516 ASP A CA 1
ATOM 2881 C C . ASP A 1 378 ? 30.734 18.455 44.740 1.00 10.39 516 ASP A C 1
ATOM 2882 O O . ASP A 1 378 ? 30.566 18.316 43.528 1.00 9.65 516 ASP A O 1
ATOM 2887 N N . PRO A 1 379 ? 30.132 19.435 45.446 1.00 10.35 517 PRO A N 1
ATOM 2888 C CA . PRO A 1 379 ? 29.241 20.373 44.766 1.00 10.45 517 PRO A CA 1
ATOM 2889 C C . PRO A 1 379 ? 29.904 21.059 43.572 1.00 10.60 517 PRO A C 1
ATOM 2890 O O . PRO A 1 379 ? 29.246 21.305 42.567 1.00 10.36 517 PRO A O 1
ATOM 2894 N N . THR A 1 380 ? 31.209 21.313 43.684 1.00 10.90 518 THR A N 1
ATOM 2895 C CA . THR A 1 380 ? 31.942 22.095 42.694 1.00 11.28 518 THR A CA 1
ATOM 2896 C C . THR A 1 380 ? 32.371 21.290 41.466 1.00 11.06 518 THR A C 1
ATOM 2897 O O . THR A 1 380 ? 32.807 21.864 40.468 1.00 10.90 518 THR A O 1
ATOM 2901 N N . TYR A 1 381 ? 32.283 19.966 41.536 1.00 10.84 519 TYR A N 1
ATOM 2902 C CA . TYR A 1 381 ? 32.700 19.116 40.416 1.00 11.08 519 TYR A CA 1
ATOM 2903 C C . TYR A 1 381 ? 31.875 19.374 39.147 1.00 11.08 519 TYR A C 1
ATOM 2904 O O . TYR A 1 381 ? 30.656 19.525 39.197 1.00 11.13 519 TYR A O 1
ATOM 2913 N N . GLN A 1 382 ? 32.555 19.448 38.009 1.00 11.38 520 GLN A N 1
ATOM 2914 C CA . GLN A 1 382 ? 31.923 19.822 36.754 1.00 11.54 520 GLN A CA 1
ATOM 2915 C C . GLN A 1 382 ? 31.582 18.620 35.877 1.00 11.33 520 GLN A C 1
ATOM 2916 O O . GLN A 1 382 ? 31.243 18.772 34.702 1.00 11.32 520 GLN A O 1
ATOM 2922 N N . GLY A 1 383 ? 31.682 17.429 36.464 1.00 11.07 521 GLY A N 1
ATOM 2923 C CA . GLY A 1 383 ? 31.171 16.227 35.838 1.00 11.22 521 GLY A CA 1
ATOM 2924 C C . GLY A 1 383 ? 32.152 15.526 34.932 1.00 11.49 521 GLY A C 1
ATOM 2925 O O . GLY A 1 383 ? 33.317 15.926 34.815 1.00 11.78 521 GLY A O 1
ATOM 2926 N N . ASN A 1 384 ? 31.648 14.480 34.298 1.00 11.70 522 ASN A N 1
ATOM 2927 C CA . ASN A 1 384 ? 32.377 13.670 33.345 1.00 11.69 522 ASN A CA 1
ATOM 2928 C C . ASN A 1 384 ? 31.392 13.063 32.355 1.00 11.44 522 ASN A C 1
ATOM 2929 O O . ASN A 1 384 ? 30.192 13.336 32.426 1.00 11.36 522 ASN A O 1
ATOM 2934 N N . ALA A 1 385 ? 31.876 12.233 31.436 1.00 11.75 523 ALA A N 1
ATOM 2935 C CA . ALA A 1 385 ? 31.017 11.641 30.417 1.00 11.93 523 ALA A CA 1
ATOM 2936 C C . ALA A 1 385 ? 29.759 10.986 31.011 1.00 11.82 523 ALA A C 1
ATOM 2937 O O . ALA A 1 385 ? 28.682 11.084 30.426 1.00 12.06 523 ALA A O 1
ATOM 2939 N N . ARG A 1 386 ? 29.881 10.374 32.193 1.00 11.69 524 ARG A N 1
ATOM 2940 C CA . ARG A 1 386 ? 28.763 9.598 32.753 1.00 11.68 524 ARG A CA 1
ATOM 2941 C C . ARG A 1 386 ? 27.621 10.432 33.338 1.00 11.36 524 ARG A C 1
ATOM 2942 O O . ARG A 1 386 ? 26.525 9.903 33.585 1.00 12.05 524 ARG A O 1
ATOM 2950 N N . ASN A 1 387 ? 27.847 11.728 33.554 1.00 10.82 525 ASN A N 1
ATOM 2951 C CA . ASN A 1 387 ? 26.744 12.598 33.990 1.00 10.56 525 ASN A CA 1
ATOM 2952 C C . ASN A 1 387 ? 26.474 13.781 33.044 1.00 10.47 525 ASN A C 1
ATOM 2953 O O . ASN A 1 387 ? 26.075 14.856 33.486 1.00 10.43 525 ASN A O 1
ATOM 2958 N N . GLY A 1 388 ? 26.699 13.576 31.752 1.00 10.99 526 GLY A N 1
ATOM 2959 C CA . GLY A 1 388 ? 26.606 14.660 30.765 1.00 11.25 526 GLY A CA 1
ATOM 2960 C C . GLY A 1 388 ? 27.513 15.861 31.010 1.00 11.33 526 GLY A C 1
ATOM 2961 O O . GLY A 1 388 ? 27.185 16.989 30.625 1.00 11.92 526 GLY A O 1
ATOM 2962 N N . ASN A 1 389 ? 28.653 15.638 31.662 1.00 11.43 527 ASN A N 1
ATOM 2963 C CA . ASN A 1 389 ? 29.584 16.725 31.993 1.00 11.46 527 ASN A CA 1
ATOM 2964 C C . ASN A 1 389 ? 28.898 17.941 32.651 1.00 11.35 527 ASN A C 1
ATOM 2965 O O . ASN A 1 389 ? 29.065 19.101 32.243 1.00 11.19 527 ASN A O 1
ATOM 2970 N N . ASN A 1 390 ? 28.147 17.642 33.704 1.00 11.11 528 ASN A N 1
ATOM 2971 C CA . ASN A 1 390 ? 27.324 18.601 34.421 1.00 10.76 528 ASN A CA 1
ATOM 2972 C C . ASN A 1 390 ? 27.806 18.799 35.844 1.00 10.52 528 ASN A C 1
ATOM 2973 O O . ASN A 1 390 ? 28.478 17.926 36.389 1.00 10.99 528 ASN A O 1
ATOM 2978 N N . PRO A 1 391 ? 27.431 19.930 36.474 1.00 10.08 529 PRO A N 1
ATOM 2979 C CA . PRO A 1 391 ? 27.613 20.005 37.923 1.00 9.83 529 PRO A CA 1
ATOM 2980 C C . PRO A 1 391 ? 27.049 18.745 38.583 1.00 9.54 529 PRO A C 1
ATOM 2981 O O . PRO A 1 391 ? 26.073 18.159 38.088 1.00 9.64 529 PRO A O 1
ATOM 2985 N N . SER A 1 392 ? 27.664 18.356 39.692 1.00 9.51 530 SER A N 1
ATOM 2986 C CA . SER A 1 392 ? 27.362 17.093 40.379 1.00 9.61 530 SER A CA 1
ATOM 2987 C C . SER A 1 392 ? 25.991 17.137 41.032 1.00 9.40 530 SER A C 1
ATOM 2988 O O . SER A 1 392 ? 25.355 16.088 41.274 1.00 9.14 530 SER A O 1
ATOM 2991 N N . GLY A 1 393 ? 25.557 18.350 41.366 1.00 9.33 531 GLY A N 1
ATOM 2992 C CA . GLY A 1 393 ? 24.258 18.536 42.010 1.00 8.91 531 GLY A CA 1
ATOM 2993 C C . GLY A 1 393 ? 24.229 18.141 43.475 1.00 9.09 531 GLY A C 1
ATOM 2994 O O . GLY A 1 393 ? 23.177 18.111 44.096 1.00 8.73 531 GLY A O 1
ATOM 2995 N N . ALA A 1 394 ? 25.383 17.819 44.033 1.00 8.68 532 ALA A N 1
ATOM 2996 C CA . ALA A 1 394 ? 25.471 17.340 45.405 1.00 9.08 532 ALA A CA 1
ATOM 2997 C C . ALA A 1 394 ? 25.356 18.468 46.425 1.00 9.29 532 ALA A C 1
ATOM 2998 O O . ALA A 1 394 ? 25.878 19.567 46.203 1.00 9.09 532 ALA A O 1
ATOM 3000 N N . LEU A 1 3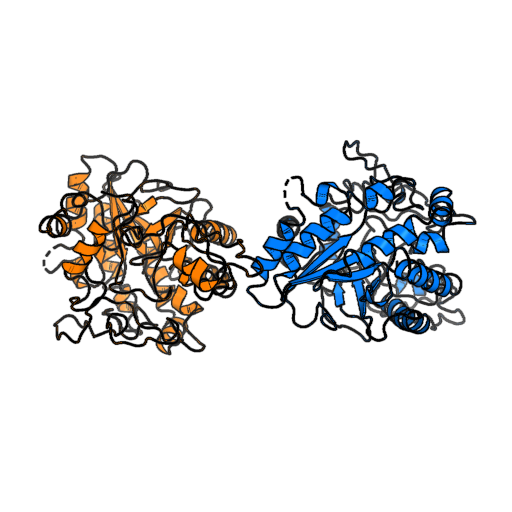95 ? 24.709 18.161 47.550 1.00 9.65 533 LEU A N 1
ATOM 3001 C CA . LEU A 1 395 ? 24.607 19.065 48.697 1.00 10.14 533 LEU A CA 1
ATOM 3002 C C . LEU A 1 395 ? 25.960 19.301 49.377 1.00 10.16 533 LEU A C 1
ATOM 3003 O O . LEU A 1 395 ? 26.720 18.347 49.600 1.00 10.64 533 LEU A O 1
ATOM 3008 N N . PRO A 1 396 ? 26.254 20.568 49.734 1.00 10.42 534 PRO A N 1
ATOM 3009 C CA . PRO A 1 396 ? 27.512 20.928 50.408 1.00 10.53 534 PRO A CA 1
ATOM 3010 C C . PRO A 1 396 ? 27.654 20.387 51.827 1.00 10.66 534 PRO A C 1
ATOM 3011 O O . PRO A 1 396 ? 26.653 20.078 52.478 1.00 11.33 534 PRO A O 1
ATOM 3015 N N . ASN A 1 397 ? 28.909 20.285 52.278 1.00 10.63 535 ASN A N 1
ATOM 3016 C CA A ASN A 1 397 ? 29.267 19.882 53.644 0.50 10.79 535 ASN A CA 1
ATOM 3017 C CA B ASN A 1 397 ? 29.233 19.907 53.664 0.50 10.67 535 ASN A CA 1
ATOM 3018 C C . ASN A 1 397 ? 28.624 18.580 54.138 1.00 10.59 535 ASN A C 1
ATOM 3019 O O . ASN A 1 397 ? 28.087 18.483 55.255 1.00 10.44 535 ASN A O 1
ATOM 3028 N N . ALA A 1 398 ? 28.750 17.563 53.287 1.00 10.65 536 ALA A N 1
ATOM 3029 C CA . ALA A 1 398 ? 28.302 16.181 53.544 1.00 10.50 536 ALA A CA 1
ATOM 3030 C C . ALA A 1 398 ? 29.374 15.334 54.253 1.00 10.75 536 ALA A C 1
ATOM 3031 O O . ALA A 1 398 ? 30.562 15.399 53.881 1.00 11.25 536 ALA A O 1
ATOM 3033 N N . PRO A 1 399 ? 28.975 14.526 55.268 1.00 10.92 537 PRO A N 1
ATOM 3034 C CA . PRO A 1 399 ? 29.930 13.643 55.937 1.00 11.66 537 PRO A CA 1
ATOM 3035 C C . PRO A 1 399 ? 30.272 12.404 55.097 1.00 11.44 537 PRO A C 1
ATOM 3036 O O . PRO A 1 399 ? 29.784 12.267 53.971 1.00 10.93 537 PRO A O 1
ATOM 3040 N N . ILE A 1 400 ? 31.142 11.538 55.614 1.00 11.99 538 ILE A N 1
ATOM 3041 C CA . ILE A 1 400 ? 31.431 10.251 54.986 1.00 12.59 538 ILE A CA 1
ATOM 3042 C C . ILE A 1 400 ? 30.144 9.444 54.784 1.00 12.19 538 ILE A C 1
ATOM 3043 O O . ILE A 1 400 ? 29.177 9.563 55.563 1.00 12.47 538 ILE A O 1
ATOM 3048 N N . SER A 1 401 ? 30.129 8.667 53.703 1.00 11.87 539 SER A N 1
ATOM 3049 C CA A SER A 1 401 ? 28.983 7.841 53.347 0.50 11.85 539 SER A CA 1
ATOM 3050 C CA B SER A 1 401 ? 28.969 7.861 53.354 0.50 11.91 539 SER A CA 1
ATOM 3051 C C . SER A 1 401 ? 28.492 7.044 54.554 1.00 12.03 539 SER A C 1
ATOM 3052 O O . SER A 1 401 ? 29.290 6.414 55.252 1.00 12.01 539 SER A O 1
ATOM 3057 N N . GLY A 1 402 ? 27.182 7.086 54.792 1.00 11.76 540 GLY A N 1
ATOM 3058 C CA . GLY A 1 402 ? 26.552 6.397 55.914 1.00 11.86 540 GLY A CA 1
ATOM 3059 C C . GLY A 1 402 ? 26.487 7.187 57.211 1.00 11.62 540 GLY A C 1
ATOM 3060 O O . GLY A 1 402 ? 25.739 6.818 58.112 1.00 11.95 540 GLY A O 1
ATOM 3061 N N . HIS A 1 403 ? 27.283 8.256 57.316 1.00 12.00 541 HIS A N 1
ATOM 3062 C CA . HIS A 1 403 ? 27.279 9.118 58.496 1.00 11.89 541 HIS A CA 1
ATOM 3063 C C . HIS A 1 403 ? 26.084 10.017 58.432 1.00 11.02 541 HIS A C 1
ATOM 3064 O O . HIS A 1 403 ? 25.625 10.356 57.358 1.00 10.44 541 HIS A O 1
ATOM 3071 N N . TRP A 1 404 ? 25.581 10.415 59.591 1.00 10.55 542 TRP A N 1
ATOM 3072 C CA . TRP A 1 404 ? 24.374 11.215 59.646 1.00 10.41 542 TRP A CA 1
ATOM 3073 C C . TRP A 1 404 ? 24.541 12.578 59.009 1.00 10.48 542 TRP A C 1
ATOM 3074 O O . TRP A 1 404 ? 25.509 13.284 59.295 1.00 11.38 542 TRP A O 1
ATOM 3085 N N . PHE A 1 405 ? 23.606 12.956 58.136 1.00 10.13 543 PHE A N 1
ATOM 3086 C CA . PHE A 1 405 ? 23.683 14.224 57.398 1.00 9.89 543 PHE A CA 1
ATOM 3087 C C . PHE A 1 405 ? 22.434 15.039 57.712 1.00 10.23 543 PHE A C 1
ATOM 3088 O O . PHE A 1 405 ? 21.404 14.877 57.054 1.00 10.14 543 PHE A O 1
ATOM 3096 N N . SER A 1 406 ? 22.528 15.892 58.738 1.00 10.49 544 SER A N 1
ATOM 3097 C CA . SER A 1 406 ? 21.346 16.556 59.302 1.00 10.69 544 SER A CA 1
ATOM 3098 C C . SER A 1 406 ? 20.698 17.564 58.351 1.00 10.32 544 SER A C 1
ATOM 3099 O O . SER A 1 406 ? 19.473 17.555 58.151 1.00 9.93 544 SER A O 1
ATOM 3102 N N . ALA A 1 407 ? 21.510 18.444 57.772 1.00 10.17 545 ALA A N 1
ATOM 3103 C CA . ALA A 1 407 ? 21.025 19.338 56.729 1.00 9.79 545 ALA A CA 1
ATOM 3104 C C . ALA A 1 407 ? 20.223 18.582 55.649 1.00 9.53 545 ALA A C 1
ATOM 3105 O O . ALA A 1 407 ? 19.120 19.003 55.282 1.00 9.13 545 ALA A O 1
ATOM 3107 N N . GLN A 1 408 ? 20.737 17.446 55.189 1.00 9.26 546 GLN A N 1
ATOM 3108 C CA . GLN A 1 408 ? 20.030 16.648 54.190 1.00 8.98 546 GLN A CA 1
ATOM 3109 C C . GLN A 1 408 ? 18.754 16.007 54.729 1.00 8.88 546 GLN A C 1
ATOM 3110 O O . GLN A 1 408 ? 17.757 15.937 54.013 1.00 8.73 546 GLN A O 1
ATOM 3116 N N . PHE A 1 409 ? 18.783 15.526 55.970 1.00 9.06 547 PHE A N 1
ATOM 3117 C CA . PHE A 1 409 ? 17.563 14.942 56.534 1.00 9.25 547 PHE A CA 1
ATOM 3118 C C . PHE A 1 409 ? 16.439 15.979 56.682 1.00 9.07 547 PHE A C 1
ATOM 3119 O O . PHE A 1 409 ? 15.294 15.722 56.305 1.00 9.13 547 PHE A O 1
ATOM 3127 N N . ARG A 1 410 ? 16.760 17.140 57.243 1.00 9.70 548 ARG A N 1
ATOM 3128 C CA . ARG A 1 410 ? 15.768 18.221 57.344 1.00 10.10 548 ARG A CA 1
ATOM 3129 C C . ARG A 1 410 ? 15.154 18.602 55.991 1.00 9.84 548 ARG A C 1
ATOM 3130 O O . ARG A 1 410 ? 13.941 18.820 55.893 1.00 9.90 548 ARG A O 1
ATOM 3138 N N . GLU A 1 411 ? 15.980 18.699 54.955 1.00 9.63 549 GLU A N 1
ATOM 3139 C CA . GLU A 1 411 ? 15.518 18.983 53.601 1.00 9.24 549 GLU A CA 1
ATOM 3140 C C . GLU A 1 411 ? 14.665 17.854 53.042 1.00 8.93 549 GLU A C 1
ATOM 3141 O O . GLU A 1 411 ? 13.573 18.093 52.508 1.00 9.09 549 GLU A O 1
ATOM 3147 N N . LEU A 1 412 ? 15.161 16.624 53.164 1.00 8.75 550 LEU A N 1
ATOM 3148 C CA . LEU A 1 412 ? 14.402 15.455 52.720 1.00 8.65 550 LEU A CA 1
ATOM 3149 C C . LEU A 1 412 ? 13.052 15.431 53.394 1.00 8.63 550 LEU A C 1
ATOM 3150 O O . LEU A 1 412 ? 12.056 15.156 52.747 1.00 8.49 550 LEU A O 1
ATOM 3155 N N . LEU A 1 413 ? 13.053 15.724 54.695 1.00 9.00 551 LEU A N 1
ATOM 3156 C CA . LEU A 1 413 ? 11.844 15.717 55.493 1.00 9.54 551 LEU A CA 1
ATOM 3157 C C . LEU A 1 413 ? 10.859 16.802 55.056 1.00 9.28 551 LEU A C 1
ATOM 3158 O O . LEU A 1 413 ? 9.676 16.520 54.955 1.00 9.63 551 LEU A O 1
ATOM 3163 N N . ALA A 1 414 ? 11.328 18.021 54.789 1.00 9.19 552 ALA A N 1
ATOM 3164 C CA . ALA A 1 414 ? 10.412 19.104 54.389 1.00 9.32 552 ALA A CA 1
ATOM 3165 C C . ALA A 1 414 ? 9.874 18.916 52.966 1.00 9.48 552 ALA A C 1
ATOM 3166 O O . ALA A 1 414 ? 8.802 19.433 52.602 1.00 9.78 552 ALA A O 1
ATOM 3168 N N . ASN A 1 415 ? 10.607 18.158 52.162 1.00 9.15 553 ASN A N 1
ATOM 3169 C CA . ASN A 1 415 ? 10.257 17.942 50.760 1.00 9.15 553 ASN A CA 1
ATOM 3170 C C . ASN A 1 415 ? 9.554 16.603 50.500 1.00 8.91 553 ASN A C 1
ATOM 3171 O O . ASN A 1 415 ? 9.339 16.211 49.359 1.00 8.55 553 ASN A O 1
ATOM 3176 N N . ALA A 1 416 ? 9.156 15.929 51.570 1.00 8.81 554 ALA A N 1
ATOM 3177 C CA . ALA A 1 416 ? 8.462 14.645 51.475 1.00 8.97 554 ALA A CA 1
ATOM 3178 C C . ALA A 1 416 ? 7.218 14.750 50.582 1.00 9.41 554 ALA A C 1
ATOM 3179 O O . ALA A 1 416 ? 6.492 15.738 50.656 1.00 9.35 554 ALA A O 1
ATOM 3181 N N . TYR A 1 417 ? 7.011 13.749 49.728 1.00 9.72 555 TYR A N 1
ATOM 3182 C CA . TYR A 1 417 ? 5.801 13.606 48.937 1.00 10.49 555 TYR A CA 1
ATOM 3183 C C . TYR A 1 417 ? 5.444 12.129 48.877 1.00 10.47 555 TYR A C 1
ATOM 3184 O O . TYR A 1 417 ? 6.309 11.309 48.593 1.00 9.73 555 TYR A O 1
ATOM 3193 N N . PRO A 1 418 ? 4.183 11.767 49.208 1.00 11.00 556 PRO A N 1
ATOM 3194 C CA . PRO A 1 418 ? 3.098 12.580 49.772 1.00 12.09 556 PRO A CA 1
ATOM 3195 C C . PRO A 1 418 ? 3.599 13.238 51.057 1.00 12.74 556 PRO A C 1
ATOM 3196 O O . PRO A 1 418 ? 4.505 12.711 51.690 1.00 12.47 556 PRO A O 1
ATOM 3200 N N . PRO A 1 419 ? 3.042 14.404 51.428 1.00 13.42 557 PRO A N 1
ATOM 3201 C CA . PRO A 1 419 ? 3.509 15.050 52.653 1.00 14.24 557 PRO A CA 1
ATOM 3202 C C . PRO A 1 419 ? 3.124 14.260 53.910 1.00 14.76 557 PRO A C 1
ATOM 3203 O O . PRO A 1 419 ? 2.243 13.381 53.862 1.00 14.56 557 PRO A O 1
ATOM 3207 N N . LEU A 1 420 ? 3.767 14.595 55.025 1.00 16.26 558 LEU A N 1
ATOM 3208 C CA . LEU A 1 420 ? 3.588 13.896 56.293 1.00 17.14 558 LEU A CA 1
ATOM 3209 C C . LEU A 1 420 ? 2.608 14.589 57.243 1.00 17.53 558 LEU A C 1
ATOM 3210 O O . LEU A 1 420 ? 2.210 15.743 57.067 1.00 17.77 558 LEU A O 1
ATOM 3216 N N . GLU B 1 1 ? 11.931 18.222 95.055 1.00 27.20 139 GLU B N 1
ATOM 3217 C CA . GLU B 1 1 ? 13.135 17.493 95.553 1.00 28.10 139 GLU B CA 1
ATOM 3218 C C . GLU B 1 1 ? 12.852 15.992 95.652 1.00 28.33 139 GLU B C 1
ATOM 3219 O O . GLU B 1 1 ? 12.733 15.308 94.628 1.00 29.15 139 GLU B O 1
ATOM 3225 N N . LYS B 1 2 ? 12.725 15.513 96.892 1.00 28.52 140 LYS B N 1
ATOM 3226 C CA . LYS B 1 2 ? 12.666 14.086 97.248 1.00 27.68 140 LYS B CA 1
ATOM 3227 C C . LYS B 1 2 ? 13.970 13.363 96.922 1.00 27.07 140 LYS B C 1
ATOM 3228 O O . LYS B 1 2 ? 14.694 13.745 95.996 1.00 27.12 140 LYS B O 1
ATOM 3234 N N . VAL B 1 3 ? 14.274 12.325 97.697 1.00 25.89 141 VAL B N 1
ATOM 3235 C CA . VAL B 1 3 ? 15.471 11.522 97.457 1.00 25.14 141 VAL B CA 1
ATOM 3236 C C . VAL B 1 3 ? 15.254 10.644 96.225 1.00 25.14 141 VAL B C 1
ATOM 3237 O O . VAL B 1 3 ? 14.111 10.300 95.894 1.00 24.92 141 VAL B O 1
ATOM 3241 N N . ASP B 1 4 ? 16.343 10.304 95.540 1.00 24.79 142 ASP B N 1
ATOM 3242 C CA . ASP B 1 4 ? 16.260 9.492 94.325 1.00 24.32 142 ASP B CA 1
ATOM 3243 C C . ASP B 1 4 ? 15.592 8.151 94.639 1.00 24.15 142 ASP B C 1
ATOM 3244 O O . ASP B 1 4 ? 14.468 7.898 94.196 1.00 24.06 142 ASP B O 1
ATOM 3249 N N . ASN B 1 5 ? 16.269 7.315 95.425 1.00 22.78 143 ASN B N 1
ATOM 3250 C CA . ASN B 1 5 ? 15.706 6.042 95.876 1.00 21.19 143 ASN B CA 1
ATOM 3251 C C . ASN B 1 5 ? 15.397 6.073 97.375 1.00 20.47 143 ASN B C 1
ATOM 3252 O O . ASN B 1 5 ? 16.315 6.097 98.192 1.00 19.90 143 ASN B O 1
ATOM 3257 N N . PRO B 1 6 ? 14.097 6.077 97.736 1.00 19.91 144 PRO B N 1
ATOM 3258 C CA . PRO B 1 6 ? 13.641 6.065 99.135 1.00 19.80 144 PRO B CA 1
ATOM 3259 C C . PRO B 1 6 ? 14.067 4.846 99.960 1.00 19.85 144 PRO B C 1
ATOM 3260 O O . PRO B 1 6 ? 13.851 4.825 101.175 1.00 18.87 144 PRO B O 1
ATOM 3264 N N . PHE B 1 7 ? 14.661 3.846 99.316 1.00 20.08 145 PHE B N 1
ATOM 3265 C CA . PHE B 1 7 ? 15.164 2.673 100.029 1.00 20.78 145 PHE B CA 1
ATOM 3266 C C . PHE B 1 7 ? 16.634 2.817 100.386 1.00 22.17 145 PHE B C 1
ATOM 3267 O O . PHE B 1 7 ? 17.147 2.072 101.224 1.00 22.79 145 PHE B O 1
ATOM 3275 N N . GLU B 1 8 ? 17.298 3.781 99.753 1.00 23.27 146 GLU B N 1
ATOM 3276 C CA . GLU B 1 8 ? 18.723 4.023 99.951 1.00 24.94 146 GLU B CA 1
ATOM 3277 C C . GLU B 1 8 ? 19.044 4.608 101.335 1.00 25.40 146 GLU B C 1
ATOM 3278 O O . GLU B 1 8 ? 18.620 5.722 101.671 1.00 25.98 146 GLU B O 1
ATOM 3284 N N . GLY B 1 9 ? 19.805 3.844 102.117 1.00 25.38 147 GLY B N 1
ATOM 3285 C CA . GLY B 1 9 ? 20.185 4.223 103.478 1.00 24.80 147 GLY B CA 1
ATOM 3286 C C . GLY B 1 9 ? 19.087 4.019 104.507 1.00 24.27 147 GLY B C 1
ATOM 3287 O O . GLY B 1 9 ? 19.132 4.605 105.591 1.00 23.77 147 GLY B O 1
ATOM 3288 N N . ALA B 1 10 ? 18.113 3.175 104.175 1.00 23.91 148 ALA B N 1
ATOM 3289 C CA . ALA B 1 10 ? 16.910 3.025 104.984 1.00 22.76 148 ALA B CA 1
ATOM 3290 C C . ALA B 1 10 ? 16.826 1.706 105.749 1.00 22.73 148 ALA B C 1
ATOM 3291 O O . ALA B 1 10 ? 17.085 0.630 105.206 1.00 22.66 148 ALA B O 1
ATOM 3293 N N . LYS B 1 11 ? 16.474 1.807 107.026 1.00 22.33 149 LYS B N 1
ATOM 3294 C CA . LYS B 1 11 ? 16.036 0.650 107.786 1.00 21.69 149 LYS B CA 1
ATOM 3295 C C . LYS B 1 11 ? 14.638 0.344 107.276 1.00 21.20 149 LYS B C 1
ATOM 3296 O O . LYS B 1 11 ? 13.857 1.262 107.019 1.00 20.73 149 LYS B O 1
ATOM 3302 N N . LEU B 1 12 ? 14.321 -0.930 107.095 1.00 20.27 150 LEU B N 1
ATOM 3303 C CA . LEU B 1 12 ? 13.007 -1.284 106.581 1.00 20.04 150 LEU B CA 1
ATOM 3304 C C . LEU B 1 12 ? 12.038 -1.671 107.699 1.00 19.85 150 LEU B C 1
ATOM 3305 O O . LEU B 1 12 ? 12.423 -2.345 108.658 1.00 20.01 150 LEU B O 1
ATOM 3310 N N . TYR B 1 13 ? 10.791 -1.219 107.573 1.00 20.28 151 TYR B N 1
ATOM 3311 C CA . TYR B 1 13 ? 9.755 -1.429 108.596 1.00 19.81 151 TYR B CA 1
ATOM 3312 C C . TYR B 1 13 ? 9.349 -2.893 108.778 1.00 19.61 151 TYR B C 1
ATOM 3313 O O . TYR B 1 13 ? 8.858 -3.533 107.840 1.00 18.66 151 TYR B O 1
ATOM 3322 N N . VAL B 1 14 ? 9.535 -3.394 110.000 1.00 18.64 152 VAL B N 1
ATOM 3323 C CA . VAL B 1 14 ? 9.167 -4.760 110.365 1.00 18.69 152 VAL B CA 1
ATOM 3324 C C . VAL B 1 14 ? 7.811 -4.722 111.062 1.00 18.61 152 VAL B C 1
ATOM 3325 O O . VAL B 1 14 ? 7.694 -4.216 112.183 1.00 19.20 152 VAL B O 1
ATOM 3329 N N . ASN B 1 15 ? 6.792 -5.239 110.380 1.00 18.87 153 ASN B N 1
ATOM 3330 C CA . ASN B 1 15 ? 5.412 -5.265 110.875 1.00 18.70 153 ASN B CA 1
ATOM 3331 C C . ASN B 1 15 ? 5.295 -6.218 112.071 1.00 18.70 153 ASN B C 1
ATOM 3332 O O . ASN B 1 15 ? 5.620 -7.398 111.948 1.00 17.59 153 ASN B O 1
ATOM 3337 N N . PRO B 1 16 ? 4.860 -5.697 113.241 1.00 18.56 154 PRO B N 1
ATOM 3338 C CA . PRO B 1 16 ? 4.666 -6.519 114.447 1.00 18.89 154 PRO B CA 1
ATOM 3339 C C . PRO B 1 16 ? 3.606 -7.625 114.351 1.00 19.00 154 PRO B C 1
ATOM 3340 O O . PRO B 1 16 ? 3.809 -8.710 114.908 1.00 19.11 154 PRO B O 1
ATOM 3344 N N . VAL B 1 17 ? 2.497 -7.357 113.665 1.00 19.22 155 VAL B N 1
ATOM 3345 C CA . VAL B 1 17 ? 1.392 -8.317 113.547 1.00 19.58 155 VAL B CA 1
ATOM 3346 C C . VAL B 1 17 ? 1.773 -9.506 112.659 1.00 19.43 155 VAL B C 1
ATOM 3347 O O . VAL B 1 17 ? 1.268 -10.614 112.842 1.00 19.67 155 VAL B O 1
ATOM 3351 N N . TRP B 1 18 ? 2.656 -9.267 111.692 1.00 19.21 156 TRP B N 1
ATOM 3352 C CA . TRP B 1 18 ? 3.091 -10.322 110.777 1.00 18.80 156 TRP B CA 1
ATOM 3353 C C . TRP B 1 18 ? 4.318 -11.060 111.254 1.00 18.85 156 TRP B C 1
ATOM 3354 O O . TRP B 1 18 ? 4.402 -12.292 111.110 1.00 17.98 156 TRP B O 1
ATOM 3365 N N . SER B 1 19 ? 5.282 -10.319 111.815 1.00 19.39 157 SER B N 1
ATOM 3366 C CA A SER B 1 19 ? 6.520 -10.890 112.365 0.50 19.64 157 SER B CA 1
ATOM 3367 C CA B SER B 1 19 ? 6.508 -10.921 112.338 0.50 19.69 157 SER B CA 1
ATOM 3368 C C . SER B 1 19 ? 6.222 -11.973 113.406 1.00 20.02 157 SER B C 1
ATOM 3369 O O . SER B 1 19 ? 6.882 -13.019 113.442 1.00 19.68 157 SER B O 1
ATOM 3374 N N . ALA B 1 20 ? 5.229 -11.693 114.247 1.00 20.61 158 ALA B N 1
ATOM 3375 C CA . ALA B 1 20 ? 4.754 -12.594 115.299 1.00 20.65 158 ALA B CA 1
ATOM 3376 C C . ALA B 1 20 ? 4.092 -13.847 114.720 1.00 21.32 158 ALA B C 1
ATOM 3377 O O . ALA B 1 20 ? 4.311 -14.965 115.212 1.00 20.62 158 ALA B O 1
ATOM 3379 N N . LYS B 1 21 ? 3.289 -13.650 113.672 1.00 22.21 159 LYS B N 1
ATOM 3380 C CA . LYS B 1 21 ? 2.608 -14.745 112.985 1.00 22.72 159 LYS B CA 1
ATOM 3381 C C . LYS B 1 21 ? 3.619 -15.687 112.355 1.00 22.41 159 LYS B C 1
ATOM 3382 O O . LYS B 1 21 ? 3.536 -16.907 112.535 1.00 22.41 159 LYS B O 1
ATOM 3388 N N . ALA B 1 22 ? 4.585 -15.113 111.638 1.00 22.60 160 ALA B N 1
ATOM 3389 C CA . ALA B 1 22 ? 5.686 -15.882 111.060 1.00 22.14 160 ALA B CA 1
ATOM 3390 C C . ALA B 1 22 ? 6.446 -16.648 112.139 1.00 22.29 160 ALA B C 1
ATOM 3391 O O . ALA B 1 22 ? 6.920 -17.759 111.900 1.00 22.52 160 ALA B O 1
ATOM 3393 N N . ALA B 1 23 ? 6.546 -16.051 113.326 1.00 22.07 161 ALA B N 1
ATOM 3394 C CA . ALA B 1 23 ? 7.301 -16.640 114.429 1.00 22.27 161 ALA B CA 1
ATOM 3395 C C . ALA B 1 23 ? 6.594 -17.847 115.043 1.00 21.70 161 ALA B C 1
ATOM 3396 O O . ALA B 1 23 ? 7.255 -18.788 115.486 1.00 22.52 161 ALA B O 1
ATOM 3398 N N . ALA B 1 24 ? 5.258 -17.823 115.054 1.00 21.58 162 ALA B N 1
ATOM 3399 C CA . ALA B 1 24 ? 4.460 -18.948 115.564 1.00 21.52 162 ALA B CA 1
ATOM 3400 C C . ALA B 1 24 ? 4.595 -20.224 114.711 1.00 21.61 162 ALA B C 1
ATOM 3401 O O . ALA B 1 24 ? 3.922 -21.231 114.971 1.00 21.76 162 ALA B O 1
ATOM 3403 N N . GLU B 1 25 ? 5.484 -20.167 113.715 1.00 21.90 163 GLU B N 1
ATOM 3404 C CA . GLU B 1 25 ? 5.753 -21.264 112.782 1.00 21.38 163 GLU B CA 1
ATOM 3405 C C . GLU B 1 25 ? 7.148 -21.879 112.960 1.00 21.59 163 GLU B C 1
ATOM 3406 O O . GLU B 1 25 ? 8.096 -21.171 113.308 1.00 21.59 163 GLU B O 1
ATOM 3412 N N . PRO B 1 26 ? 7.281 -23.199 112.714 1.00 21.70 164 PRO B N 1
ATOM 3413 C CA . PRO B 1 26 ? 8.594 -23.849 112.807 1.00 21.34 164 PRO B CA 1
ATOM 3414 C C . PRO B 1 26 ? 9.563 -23.333 111.740 1.00 21.40 164 PRO B C 1
ATOM 3415 O O . PRO B 1 26 ? 9.222 -23.302 110.555 1.00 21.23 164 PRO B O 1
ATOM 3419 N N . GLY B 1 27 ? 10.756 -22.918 112.165 1.00 21.16 165 GLY B N 1
ATOM 3420 C CA . GLY B 1 27 ? 11.746 -22.333 111.259 1.00 21.67 165 GLY B CA 1
ATOM 3421 C C . GLY B 1 27 ? 11.423 -20.914 110.814 1.00 22.17 165 GLY B C 1
ATOM 3422 O O . GLY B 1 27 ? 12.233 -20.275 110.139 1.00 22.68 165 GLY B O 1
ATOM 3423 N N . GLY B 1 28 ? 10.244 -20.424 111.196 1.00 21.79 166 GLY B N 1
ATOM 3424 C CA . GLY B 1 28 ? 9.760 -19.096 110.804 1.00 22.13 166 GLY B CA 1
ATOM 3425 C C . GLY B 1 28 ? 10.611 -17.920 111.249 1.00 21.93 166 GLY B C 1
ATOM 3426 O O . GLY B 1 28 ? 10.723 -16.917 110.529 1.00 21.89 166 GLY B O 1
ATOM 3427 N N . SER B 1 29 ? 11.213 -18.043 112.434 1.00 22.44 167 SER B N 1
ATOM 3428 C CA A SER B 1 29 ? 12.079 -17.003 112.997 0.50 22.54 167 SER B CA 1
ATOM 3429 C CA B SER B 1 29 ? 12.060 -16.983 112.985 0.50 22.60 167 SER B CA 1
ATOM 3430 C C . SER B 1 29 ? 13.166 -16.560 112.022 1.00 22.67 167 SER B C 1
ATOM 3431 O O . SER B 1 29 ? 13.720 -15.467 112.156 1.00 23.19 167 SER B O 1
ATOM 3436 N N . ALA B 1 30 ? 13.462 -17.416 111.041 1.00 22.41 168 ALA B N 1
ATOM 3437 C CA . ALA B 1 30 ? 14.515 -17.154 110.057 1.00 22.36 168 ALA B CA 1
ATOM 3438 C C . ALA B 1 30 ? 14.182 -16.026 109.075 1.00 22.15 168 ALA B C 1
ATOM 3439 O O . ALA B 1 30 ? 15.075 -15.502 108.405 1.00 22.28 168 ALA B O 1
ATOM 3441 N N . VAL B 1 31 ? 12.904 -15.668 108.979 1.00 21.49 169 VAL B N 1
ATOM 3442 C CA . VAL B 1 31 ? 12.471 -14.574 108.102 1.00 21.37 169 VAL B CA 1
ATOM 3443 C C . VAL B 1 31 ? 11.601 -13.567 108.860 1.00 20.66 169 VAL B C 1
ATOM 3444 O O . VAL B 1 31 ? 11.159 -12.560 108.295 1.00 20.51 169 VAL B O 1
ATOM 3448 N N . ALA B 1 32 ? 11.377 -13.848 110.145 1.00 21.01 170 ALA B N 1
ATOM 3449 C CA . ALA B 1 32 ? 10.523 -13.025 111.013 1.00 20.33 170 ALA B CA 1
ATOM 3450 C C . ALA B 1 32 ? 10.912 -11.545 111.033 1.00 19.90 170 ALA B C 1
ATOM 3451 O O . ALA B 1 32 ? 10.043 -10.681 111.125 1.00 20.63 170 ALA B O 1
ATOM 3453 N N . ASN B 1 33 ? 12.212 -11.259 110.952 1.00 19.66 171 ASN B N 1
ATOM 3454 C CA . ASN B 1 33 ? 12.708 -9.881 111.022 1.00 19.05 171 ASN B CA 1
ATOM 3455 C C . ASN B 1 33 ? 12.787 -9.134 109.685 1.00 18.56 171 ASN B C 1
ATOM 3456 O O . ASN B 1 33 ? 13.172 -7.966 109.661 1.00 17.89 171 ASN B O 1
ATOM 3461 N N . GLU B 1 34 ? 12.423 -9.803 108.590 1.00 17.61 172 GLU B N 1
ATOM 3462 C CA . GLU B 1 34 ? 12.372 -9.168 107.269 1.00 17.04 172 GLU B CA 1
ATOM 3463 C C . GLU B 1 34 ? 11.203 -8.179 107.146 1.00 16.34 172 GLU B C 1
ATOM 3464 O O . GLU B 1 34 ? 10.192 -8.315 107.830 1.00 16.10 172 GLU B O 1
ATOM 3470 N N . SER B 1 35 ? 11.354 -7.176 106.279 1.00 15.41 173 SER B N 1
ATOM 3471 C CA . SER B 1 35 ? 10.345 -6.135 106.101 1.00 15.86 173 SER B CA 1
ATOM 3472 C C . SER B 1 35 ? 9.311 -6.496 105.055 1.00 15.24 173 SER B C 1
ATOM 3473 O O . SER B 1 35 ? 9.653 -6.975 103.967 1.00 14.79 173 SER B O 1
ATOM 3476 N N . THR B 1 36 ? 8.054 -6.198 105.385 1.00 15.17 174 THR B N 1
ATOM 3477 C CA . THR B 1 36 ? 6.882 -6.498 104.567 1.00 15.52 174 THR B CA 1
ATOM 3478 C C . THR B 1 36 ? 5.925 -5.302 104.599 1.00 16.01 174 THR B C 1
ATOM 3479 O O . THR B 1 36 ? 5.987 -4.491 105.521 1.00 15.76 174 THR B O 1
ATOM 3483 N N . ALA B 1 37 ? 5.027 -5.214 103.615 1.00 16.56 175 ALA B N 1
ATOM 3484 C CA . ALA B 1 37 ? 4.137 -4.055 103.421 1.00 16.58 175 ALA B CA 1
ATOM 3485 C C . ALA B 1 37 ? 2.807 -4.073 104.190 1.00 16.91 175 ALA B C 1
ATOM 3486 O O . ALA B 1 37 ? 2.323 -5.129 104.613 1.00 17.66 175 ALA B O 1
ATOM 3488 N N . VAL B 1 38 ? 2.211 -2.888 104.325 1.00 17.38 176 VAL B N 1
ATOM 3489 C CA . VAL B 1 38 ? 0.924 -2.702 105.007 1.00 17.77 176 VAL B CA 1
ATOM 3490 C C . VAL B 1 38 ? -0.216 -2.505 104.000 1.00 18.28 176 VAL B C 1
ATOM 3491 O O . VAL B 1 38 ? -0.149 -1.629 103.138 1.00 18.24 176 VAL B O 1
ATOM 3495 N N . TRP B 1 39 ? -1.261 -3.315 104.119 1.00 18.87 177 TRP B N 1
ATOM 3496 C CA . TRP B 1 39 ? -2.360 -3.316 103.156 1.00 19.04 177 TRP B CA 1
ATOM 3497 C C . TRP B 1 39 ? -3.554 -2.521 103.616 1.00 19.53 177 TRP B C 1
ATOM 3498 O O . TRP B 1 39 ? -4.128 -2.791 104.676 1.00 19.96 177 TRP B O 1
ATOM 3509 N N . LEU B 1 40 ? -3.944 -1.528 102.820 1.00 19.58 178 LEU B N 1
ATOM 3510 C CA . LEU B 1 40 ? -5.197 -0.816 103.056 1.00 20.43 178 LEU B CA 1
ATOM 3511 C C . LEU B 1 40 ? -6.245 -1.260 102.036 1.00 20.87 178 LEU B C 1
ATOM 3512 O O . LEU B 1 40 ? -6.744 -0.466 101.234 1.00 20.22 178 LEU B O 1
ATOM 3517 N N . ASP B 1 41 ? -6.565 -2.550 102.074 1.00 21.76 179 ASP B N 1
ATOM 3518 C CA . ASP B 1 41 ? -7.482 -3.142 101.112 1.00 22.55 179 ASP B CA 1
ATOM 3519 C C . ASP B 1 41 ? -8.957 -2.860 101.424 1.00 22.21 179 ASP B C 1
ATOM 3520 O O . ASP B 1 41 ? -9.850 -3.408 100.768 1.00 22.43 179 ASP B O 1
ATOM 3525 N N . ARG B 1 42 ? -9.196 -2.016 102.435 1.00 22.22 180 ARG B N 1
ATOM 3526 C CA A ARG B 1 42 ? -10.547 -1.615 102.835 0.50 21.93 180 ARG B CA 1
ATOM 3527 C CA B ARG B 1 42 ? -10.547 -1.610 102.827 0.50 21.82 180 ARG B CA 1
ATOM 3528 C C . ARG B 1 42 ? -10.511 -0.288 103.596 1.00 21.77 180 ARG B C 1
ATOM 3529 O O . ARG B 1 42 ? -9.447 0.153 104.032 1.00 21.53 180 ARG B O 1
ATOM 3544 N N . ILE B 1 43 ? -11.680 0.335 103.756 1.00 21.82 181 ILE B N 1
ATOM 3545 C CA . ILE B 1 43 ? -11.811 1.588 104.522 1.00 21.48 181 ILE B CA 1
ATOM 3546 C C . ILE B 1 43 ? -11.662 1.337 106.032 1.00 21.88 181 ILE B C 1
ATOM 3547 O O . ILE B 1 43 ? -11.258 2.229 106.780 1.00 22.71 181 ILE B O 1
ATOM 3552 N N . GLY B 1 44 ? -11.961 0.115 106.466 1.00 22.13 182 GLY B N 1
ATOM 3553 C CA . GLY B 1 44 ? -11.810 -0.277 107.875 1.00 22.37 182 GLY B CA 1
ATOM 3554 C C . GLY B 1 44 ? -10.358 -0.329 108.321 1.00 22.64 182 GLY B C 1
ATOM 3555 O O . GLY B 1 44 ? -10.044 -0.052 109.481 1.00 24.07 182 GLY B O 1
ATOM 3556 N N . ALA B 1 45 ? -9.468 -0.668 107.390 1.00 22.31 183 ALA B N 1
ATOM 3557 C CA . ALA B 1 45 ? -8.046 -0.820 107.689 1.00 21.96 183 ALA B CA 1
ATOM 3558 C C . ALA B 1 45 ? -7.334 0.516 107.930 1.00 22.02 183 ALA B C 1
ATOM 3559 O O . ALA B 1 45 ? -6.196 0.542 108.413 1.00 22.48 183 ALA B O 1
ATOM 3561 N N . ILE B 1 46 ? -8.000 1.616 107.577 1.00 22.85 184 ILE B N 1
ATOM 3562 C CA . ILE B 1 46 ? -7.481 2.963 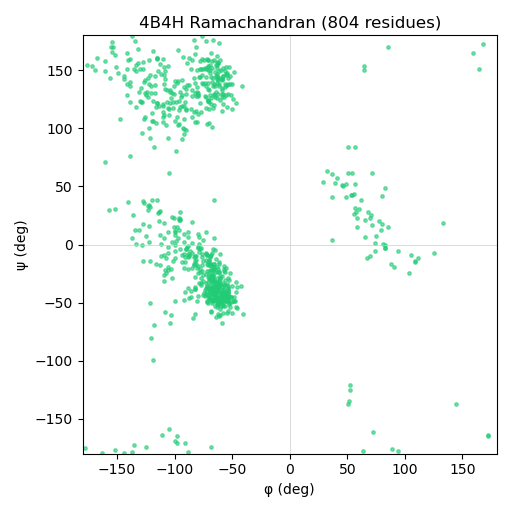107.832 1.00 23.51 184 ILE B CA 1
ATOM 3563 C C . ILE B 1 46 ? -7.441 3.223 109.341 1.00 24.18 184 ILE B C 1
ATOM 3564 O O . ILE B 1 46 ? -6.424 3.680 109.866 1.00 24.15 184 ILE B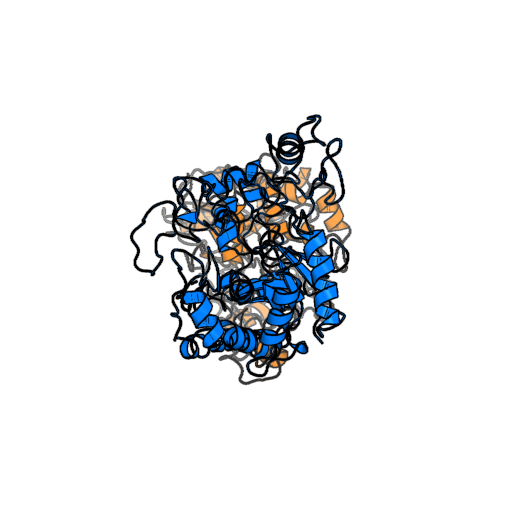 O 1
ATOM 3569 N N . GLU B 1 47 ? -8.544 2.916 110.023 1.00 25.90 185 GLU B N 1
ATOM 3570 C CA . GLU B 1 47 ? -8.622 3.022 111.481 1.00 27.70 185 GLU B CA 1
ATOM 3571 C C . GLU B 1 47 ? -8.102 1.766 112.168 1.00 28.49 185 GLU B C 1
ATOM 3572 O O . GLU B 1 47 ? -7.347 1.851 113.139 1.00 29.09 185 GLU B O 1
ATOM 3578 N N . GLY B 1 48 ? -8.521 0.607 111.660 1.00 29.07 186 GLY B N 1
ATOM 3579 C CA . GLY B 1 48 ? -8.133 -0.687 112.214 1.00 29.79 186 GLY B CA 1
ATOM 3580 C C . GLY B 1 48 ? -8.997 -1.074 113.398 1.00 30.67 186 GLY B C 1
ATOM 3581 O O . GLY B 1 48 ? -8.478 -1.483 114.439 1.00 30.32 186 GLY B O 1
ATOM 3582 N N . ASN B 1 49 ? -10.315 -0.950 113.225 1.00 30.75 187 ASN B N 1
ATOM 3583 C CA . ASN B 1 49 ? -11.292 -1.193 114.293 1.00 31.27 187 ASN B CA 1
ATOM 3584 C C . ASN B 1 49 ? -11.339 -2.643 114.757 1.00 31.00 187 ASN B C 1
ATOM 3585 O O . ASN B 1 49 ? -11.430 -2.913 115.954 1.00 31.11 187 ASN B O 1
ATOM 3590 N N . MET B 1 57 ? -4.704 -3.154 114.186 1.00 24.00 195 MET B N 1
ATOM 3591 C CA . MET B 1 57 ? -3.850 -2.004 113.895 1.00 23.91 195 MET B CA 1
ATOM 3592 C C . MET B 1 57 ? -4.244 -1.264 112.618 1.00 23.21 195 MET B C 1
ATOM 3593 O O . MET B 1 57 ? -4.381 -1.864 111.548 1.00 22.98 195 MET B O 1
ATOM 3598 N N . GLY B 1 58 ? -4.409 0.047 112.746 1.00 22.49 196 GLY B N 1
ATOM 3599 C CA . GLY B 1 58 ? -4.686 0.913 111.607 1.00 21.43 196 GLY B CA 1
ATOM 3600 C C . GLY B 1 58 ? -3.430 1.599 111.106 1.00 20.62 196 GLY B C 1
ATOM 3601 O O . GLY B 1 58 ? -2.315 1.278 111.537 1.00 19.53 196 GLY B O 1
ATOM 3602 N N . LEU B 1 59 ? -3.619 2.557 110.200 1.00 20.23 197 LEU B N 1
ATOM 3603 C CA . LEU B 1 59 ? -2.509 3.241 109.525 1.00 20.36 197 LEU B CA 1
ATOM 3604 C C . LEU B 1 59 ? -1.601 4.022 110.484 1.00 20.22 197 LEU B C 1
ATOM 3605 O O . LEU B 1 59 ? -0.380 3.844 110.466 1.00 20.40 197 LEU B O 1
ATOM 3610 N N . ARG B 1 60 ? -2.214 4.870 111.315 1.00 20.44 198 ARG B N 1
ATOM 3611 C CA A ARG B 1 60 ? -1.493 5.673 112.304 0.50 20.41 198 ARG B CA 1
ATOM 3612 C CA B ARG B 1 60 ? -1.483 5.672 112.298 0.50 20.28 198 ARG B CA 1
ATOM 3613 C C . ARG B 1 60 ? -0.673 4.792 113.256 1.00 20.16 198 ARG B C 1
ATOM 3614 O O . ARG B 1 60 ? 0.486 5.096 113.547 1.00 19.83 198 ARG B O 1
ATOM 3629 N N . ASP B 1 61 ? -1.277 3.697 113.722 1.00 20.15 199 ASP B N 1
ATOM 3630 C CA . ASP B 1 61 ? -0.606 2.738 114.606 1.00 20.43 199 ASP B CA 1
ATOM 3631 C C . ASP B 1 61 ? 0.663 2.201 113.955 1.00 20.13 199 ASP B C 1
ATOM 3632 O O . ASP B 1 61 ? 1.690 2.030 114.614 1.00 21.36 199 ASP B O 1
ATOM 3637 N N . HIS B 1 62 ? 0.578 1.933 112.652 1.00 19.88 200 HIS B N 1
ATOM 3638 C CA . HIS B 1 62 ? 1.715 1.424 111.894 1.00 18.89 200 HIS B CA 1
ATOM 3639 C C . HIS B 1 62 ? 2.771 2.467 111.672 1.00 18.92 200 HIS B C 1
ATOM 3640 O O . HIS B 1 62 ? 3.964 2.194 111.805 1.00 18.37 200 HIS B O 1
ATOM 3647 N N . LEU B 1 63 ? 2.343 3.678 111.328 1.00 18.78 201 LEU B N 1
ATOM 3648 C CA . LEU B 1 63 ? 3.282 4.778 111.099 1.00 19.38 201 LEU B CA 1
ATOM 3649 C C . LEU B 1 63 ? 4.028 5.201 112.370 1.00 20.32 201 LEU B C 1
ATOM 3650 O O . LEU B 1 63 ? 5.198 5.599 112.303 1.00 20.09 201 LEU B O 1
ATOM 3655 N N . GLU B 1 64 ? 3.350 5.103 113.513 1.00 20.86 202 GLU B N 1
ATOM 3656 C CA . GLU B 1 64 ? 3.951 5.354 114.829 1.00 21.99 202 GLU B CA 1
ATOM 3657 C C . GLU B 1 64 ? 5.041 4.327 115.138 1.00 21.97 202 GLU B C 1
ATOM 3658 O O . GLU B 1 64 ? 6.143 4.689 115.554 1.00 22.80 202 GLU B O 1
ATOM 3664 N N . GLU B 1 65 ? 4.727 3.048 114.925 1.00 21.79 203 GLU B N 1
ATOM 3665 C CA . GLU B 1 65 ? 5.689 1.961 115.126 1.00 21.53 203 GLU B CA 1
ATOM 3666 C C . GLU B 1 65 ? 6.898 2.126 114.194 1.00 21.11 203 GLU B C 1
ATOM 3667 O O . GLU B 1 65 ? 8.032 1.824 114.575 1.00 20.93 203 GLU B O 1
ATOM 3673 N N . ALA B 1 66 ? 6.650 2.641 112.990 1.00 20.66 204 ALA B N 1
ATOM 3674 C CA . ALA B 1 66 ? 7.713 2.928 112.023 1.00 20.38 204 ALA B CA 1
ATOM 3675 C C . ALA B 1 66 ? 8.698 4.006 112.499 1.00 20.53 204 ALA B C 1
ATOM 3676 O O . ALA B 1 66 ? 9.907 3.874 112.300 1.00 19.75 204 ALA B O 1
ATOM 3678 N N . VAL B 1 67 ? 8.177 5.062 113.124 1.00 20.93 205 VAL B N 1
ATOM 3679 C CA . VAL B 1 67 ? 9.004 6.147 113.663 1.00 21.13 205 VAL B CA 1
ATOM 3680 C C . VAL B 1 67 ? 9.876 5.610 114.803 1.00 21.29 205 VAL B C 1
ATOM 3681 O O . VAL B 1 67 ? 11.080 5.867 114.867 1.00 22.04 205 VAL B O 1
ATOM 3685 N N . ARG B 1 68 ? 9.244 4.844 115.683 1.00 21.32 206 ARG B N 1
ATOM 3686 C CA . ARG B 1 68 ? 9.894 4.200 116.819 1.00 21.38 206 ARG B CA 1
ATOM 3687 C C . ARG B 1 68 ? 11.104 3.351 116.397 1.00 21.13 206 ARG B C 1
ATOM 3688 O O . ARG B 1 68 ? 12.185 3.459 116.984 1.00 21.38 206 ARG B O 1
ATOM 3696 N N . GLN B 1 69 ? 10.924 2.539 115.357 1.00 20.15 207 GLN B N 1
ATOM 3697 C CA . GLN B 1 69 ? 11.976 1.653 114.855 1.00 19.75 207 GLN B CA 1
ATOM 3698 C C . GLN B 1 69 ? 13.152 2.394 114.210 1.00 19.80 207 GLN B C 1
ATOM 3699 O O . GLN B 1 69 ? 14.242 1.831 114.089 1.00 20.19 207 GLN B O 1
ATOM 3705 N N . SER B 1 70 ? 12.924 3.641 113.795 1.00 20.07 208 SER B N 1
ATOM 3706 C CA . SER B 1 70 ? 13.913 4.418 113.032 1.00 20.04 208 SER B CA 1
ATOM 3707 C C . SER B 1 70 ? 15.136 4.870 113.834 1.00 20.26 208 SER B C 1
ATOM 3708 O O . SER B 1 70 ? 16.218 5.048 113.270 1.00 20.58 208 SER B O 1
ATOM 3711 N N . GLY B 1 71 ? 14.961 5.057 115.142 1.00 20.38 209 GLY B N 1
ATOM 3712 C CA . GLY B 1 71 ? 16.018 5.579 116.013 1.00 21.04 209 GLY B CA 1
ATOM 3713 C C . GLY B 1 71 ? 16.540 6.953 115.601 1.00 21.42 209 GLY B C 1
ATOM 3714 O O . GLY B 1 71 ? 17.671 7.330 115.935 1.00 21.59 209 GLY B O 1
ATOM 3715 N N . GLY B 1 72 ? 15.718 7.700 114.869 1.00 22.37 210 GLY B N 1
ATOM 3716 C CA . GLY B 1 72 ? 16.114 9.007 114.352 1.00 22.35 210 GLY B CA 1
ATOM 3717 C C . GLY B 1 72 ? 16.865 8.935 113.038 1.00 22.42 210 GLY B C 1
ATOM 3718 O O . GLY B 1 72 ? 17.486 9.909 112.621 1.00 23.11 210 GLY B O 1
ATOM 3719 N N . ASP B 1 73 ? 16.800 7.780 112.383 1.00 22.06 211 ASP B N 1
ATOM 3720 C CA . ASP B 1 73 ? 17.529 7.559 111.138 1.00 22.12 211 ASP B CA 1
ATOM 3721 C C . ASP B 1 73 ? 16.546 7.270 110.004 1.00 20.91 211 ASP B C 1
ATOM 3722 O O . ASP B 1 73 ? 15.362 7.036 110.268 1.00 21.52 211 ASP B O 1
ATOM 3727 N N . PRO B 1 74 ? 17.016 7.314 108.735 1.00 20.25 212 PRO B N 1
ATOM 3728 C CA . PRO B 1 74 ? 16.071 7.033 107.652 1.00 19.94 212 PRO B CA 1
ATOM 3729 C C . PRO B 1 74 ? 15.421 5.653 107.782 1.00 19.36 212 PRO B C 1
ATOM 3730 O O . PRO B 1 74 ? 16.115 4.662 107.993 1.00 20.44 212 PRO B O 1
ATOM 3734 N N . LEU B 1 75 ? 14.092 5.612 107.694 1.00 18.78 213 LEU B N 1
ATOM 3735 C CA . LEU B 1 75 ? 13.348 4.358 107.718 1.00 18.77 213 LEU B CA 1
ATOM 3736 C C . LEU B 1 75 ? 12.213 4.365 106.707 1.00 18.42 213 LEU B C 1
ATOM 3737 O O . LEU B 1 75 ? 11.320 5.217 106.763 1.00 18.52 213 LEU B O 1
ATOM 3742 N N . THR B 1 76 ? 12.238 3.391 105.802 1.00 17.60 214 THR B N 1
ATOM 3743 C CA . THR B 1 76 ? 11.209 3.284 104.785 1.00 17.60 214 THR B CA 1
ATO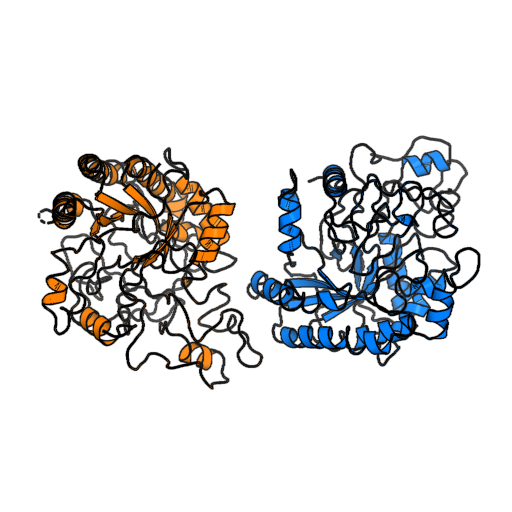M 3744 C C . THR B 1 76 ? 10.164 2.218 105.130 1.00 16.95 214 THR B C 1
ATOM 3745 O O . THR B 1 76 ? 10.502 1.080 105.474 1.00 16.59 214 THR B O 1
ATOM 3749 N N . ILE B 1 77 ? 8.899 2.620 105.060 1.00 16.86 215 ILE B N 1
ATOM 3750 C CA . ILE B 1 77 ? 7.748 1.732 105.253 1.00 16.85 215 ILE B CA 1
ATOM 3751 C C . ILE B 1 77 ? 6.993 1.672 103.925 1.00 16.57 215 ILE B C 1
ATOM 3752 O O . ILE B 1 77 ? 7.174 2.560 103.092 1.00 15.63 215 ILE B O 1
ATOM 3757 N N . GLN B 1 78 ? 6.159 0.640 103.720 1.00 16.94 216 GLN B N 1
ATOM 3758 C CA . GLN B 1 78 ? 5.443 0.405 102.457 1.00 16.56 216 GLN B CA 1
ATOM 3759 C C . GLN B 1 78 ? 3.920 0.291 102.655 1.00 16.85 216 GLN B C 1
ATOM 3760 O O . GLN B 1 78 ? 3.483 -0.424 103.441 1.00 17.81 216 GLN B O 1
ATOM 3766 N N . VAL B 1 79 ? 3.143 1.024 101.927 1.00 16.92 217 VAL B N 1
ATOM 3767 C CA . VAL B 1 79 ? 1.702 1.026 102.138 1.00 17.07 217 VAL B CA 1
ATOM 3768 C C . VAL B 1 79 ? 0.924 0.809 100.840 1.00 17.42 217 VAL B C 1
ATOM 3769 O O . VAL B 1 79 ? 1.068 1.572 99.885 1.00 18.72 217 VAL B O 1
ATOM 3773 N N . VAL B 1 80 ? 0.084 -0.226 100.828 1.00 17.43 218 VAL B N 1
ATOM 3774 C CA . VAL B 1 80 ? -0.680 -0.597 99.629 1.00 17.00 218 VAL B CA 1
ATOM 3775 C C . VAL B 1 80 ? -2.054 0.079 99.529 1.00 17.07 218 VAL B C 1
ATOM 3776 O O . VAL B 1 80 ? -2.953 -0.149 100.351 1.00 16.87 218 VAL B O 1
ATOM 3780 N N . ILE B 1 81 ? -2.195 0.909 98.495 1.00 16.11 219 ILE B N 1
ATOM 3781 C CA . ILE B 1 81 ? -3.452 1.573 98.182 1.00 17.18 219 ILE B CA 1
ATOM 3782 C C . ILE B 1 81 ? -4.227 0.658 97.234 1.00 17.35 219 ILE B C 1
ATOM 3783 O O . ILE B 1 81 ? -3.967 0.619 96.034 1.00 18.30 219 ILE B O 1
ATOM 3788 N N . TYR B 1 82 ? -5.168 -0.099 97.784 1.00 17.49 220 TYR B N 1
ATOM 3789 C CA . TYR B 1 82 ? -5.832 -1.149 97.031 1.00 17.05 220 TYR B CA 1
ATOM 3790 C C . TYR B 1 82 ? -7.311 -1.129 97.357 1.00 16.94 220 TYR B C 1
ATOM 3791 O O . TYR B 1 82 ? -7.820 -1.954 98.122 1.00 16.72 220 TYR B O 1
ATOM 3800 N N . ASN B 1 83 ? -7.997 -0.153 96.782 1.00 16.64 221 ASN B N 1
ATOM 3801 C CA . ASN B 1 83 ? -9.433 -0.046 96.967 1.00 16.15 221 ASN B CA 1
ATOM 3802 C C . ASN B 1 83 ? -10.138 0.730 95.868 1.00 16.50 221 ASN B C 1
ATOM 3803 O O . ASN B 1 83 ? -11.188 1.339 96.102 1.00 16.69 221 ASN B O 1
ATOM 3808 N N . LEU B 1 84 ? -9.575 0.686 94.660 1.00 16.52 222 LEU B N 1
ATOM 3809 C CA . LEU B 1 84 ? -10.207 1.333 93.511 1.00 16.36 222 LEU B CA 1
ATOM 3810 C C . LEU B 1 84 ? -11.640 0.847 93.378 1.00 15.91 222 LEU B C 1
ATOM 3811 O O . LEU B 1 84 ? -11.923 -0.318 93.663 1.00 15.67 222 LEU B O 1
ATOM 3816 N N . PRO B 1 85 ? -12.549 1.752 92.970 1.00 16.04 223 PRO B N 1
ATOM 3817 C CA . PRO B 1 85 ? -13.917 1.382 92.630 1.00 16.02 223 PRO B CA 1
ATOM 3818 C C . PRO B 1 85 ? -13.917 0.353 91.498 1.00 16.17 223 PRO B C 1
ATOM 3819 O O . PRO B 1 85 ? -13.068 0.429 90.597 1.00 16.24 223 PRO B O 1
ATOM 3823 N N . GLY B 1 86 ? -14.837 -0.607 91.576 1.00 16.18 224 GLY B N 1
ATOM 3824 C CA . GLY B 1 86 ? -14.917 -1.719 90.630 1.00 15.98 224 GLY B CA 1
ATOM 3825 C C . GLY B 1 86 ? -13.577 -2.418 90.533 1.00 15.43 224 GLY B C 1
ATOM 3826 O O . GLY B 1 86 ? -13.120 -2.740 89.439 1.00 15.43 224 GLY B O 1
ATOM 3827 N N . ARG B 1 87 ? -12.942 -2.617 91.687 1.00 15.42 225 ARG B N 1
ATOM 3828 C CA . ARG B 1 87 ? -11.603 -3.207 91.787 1.00 15.09 225 ARG B CA 1
ATOM 3829 C C . ARG B 1 87 ? -11.560 -4.591 91.145 1.00 15.88 225 ARG B C 1
ATOM 3830 O O . ARG B 1 87 ? -12.539 -5.330 91.195 1.00 16.06 225 ARG B O 1
ATOM 3838 N N . ASP B 1 88 ? -10.434 -4.934 90.529 1.00 16.90 226 ASP B N 1
ATOM 3839 C CA . ASP B 1 88 ? -10.276 -6.257 89.910 1.00 17.94 226 ASP B CA 1
ATOM 3840 C C . ASP B 1 88 ? -11.420 -6.535 88.932 1.00 18.63 226 ASP B C 1
ATOM 3841 O O . ASP B 1 88 ? -12.181 -7.484 89.099 1.00 18.39 226 ASP B O 1
ATOM 3846 N N . CYS B 1 89 ? -11.528 -5.699 87.903 1.00 19.63 227 CYS B N 1
ATOM 3847 C CA . CYS B 1 89 ? -12.623 -5.794 86.947 1.00 19.94 227 CYS B CA 1
ATOM 3848 C C . CYS B 1 89 ? -12.674 -7.138 86.202 1.00 19.66 227 CYS B C 1
ATOM 3849 O O . CYS B 1 89 ? -13.755 -7.594 85.838 1.00 21.21 227 CYS B O 1
ATOM 3852 N N . ALA B 1 90 ? -11.512 -7.765 86.005 1.00 19.94 228 ALA B N 1
ATOM 3853 C CA . ALA B 1 90 ? -11.399 -9.023 85.252 1.00 20.03 228 ALA B CA 1
ATOM 3854 C C . ALA B 1 90 ? -11.487 -10.279 86.118 1.00 19.52 228 ALA B C 1
ATOM 3855 O O . ALA B 1 90 ? -11.539 -11.394 85.594 1.00 20.56 228 ALA B O 1
ATOM 3857 N N . ALA B 1 91 ? -11.481 -10.106 87.437 1.00 18.97 229 ALA B N 1
ATOM 3858 C CA . ALA B 1 91 ? -11.581 -11.246 88.346 1.00 18.54 229 ALA B CA 1
ATOM 3859 C C . ALA B 1 91 ? -12.981 -11.839 88.302 1.00 18.83 229 ALA B C 1
ATOM 3860 O O . ALA B 1 91 ? -13.951 -11.128 88.047 1.00 18.85 229 ALA B O 1
ATOM 3862 N N . LEU B 1 92 ? -13.080 -13.143 88.552 1.00 18.90 230 LEU B N 1
ATOM 3863 C CA . LEU B 1 92 ? -14.385 -13.805 88.659 1.00 19.55 230 LEU B CA 1
ATOM 3864 C C . LEU B 1 92 ? -15.147 -13.209 89.841 1.00 20.24 230 LEU B C 1
ATOM 3865 O O . LEU B 1 92 ? -16.377 -13.061 89.810 1.00 20.65 230 LEU B O 1
ATOM 3870 N N . ALA B 1 93 ? -14.386 -12.845 90.867 1.00 20.14 231 ALA B N 1
ATOM 3871 C CA . ALA B 1 93 ? -14.898 -12.199 92.060 1.00 20.75 231 ALA B CA 1
ATOM 3872 C C . ALA B 1 93 ? -13.877 -11.176 92.544 1.00 20.51 231 ALA B C 1
ATOM 3873 O O . ALA B 1 93 ? -12.665 -11.373 92.391 1.00 21.60 231 ALA B O 1
ATOM 3875 N N . SER B 1 94 ? -14.356 -10.066 93.092 1.00 20.64 232 SER B N 1
ATOM 3876 C CA . SER B 1 94 ? -13.472 -9.131 93.771 1.00 20.19 232 SER B CA 1
ATOM 3877 C C . SER B 1 94 ? -13.863 -9.059 95.229 1.00 20.38 232 SER B C 1
ATOM 3878 O O . SER B 1 94 ? -15.044 -9.188 95.563 1.00 19.38 232 SER B O 1
ATOM 3881 N N . ASN B 1 95 ? -12.859 -8.889 96.085 1.00 20.06 233 ASN B N 1
ATOM 3882 C CA . ASN B 1 95 ? -13.074 -8.561 97.491 1.00 19.80 233 ASN B CA 1
ATOM 3883 C C . ASN B 1 95 ? -12.985 -7.055 97.702 1.00 19.22 233 ASN B C 1
ATOM 3884 O O . ASN B 1 95 ? -12.728 -6.590 98.807 1.00 18.95 233 ASN B O 1
ATOM 3889 N N . GLY B 1 96 ? -13.186 -6.304 96.623 1.00 19.34 234 GLY B N 1
ATOM 3890 C CA . GLY B 1 96 ? -13.165 -4.853 96.677 1.00 18.86 234 GLY B CA 1
ATOM 3891 C C . GLY B 1 96 ? -14.511 -4.345 97.142 1.00 19.08 234 GLY B C 1
ATOM 3892 O O . GLY B 1 96 ? -15.540 -4.743 96.607 1.00 19.06 234 GLY B O 1
ATOM 3893 N N . GLU B 1 97 ? -14.501 -3.454 98.131 1.00 19.39 235 GLU B N 1
ATOM 3894 C CA . GLU B 1 97 ? -15.733 -3.029 98.799 1.00 19.42 235 GLU B CA 1
ATOM 3895 C C . GLU B 1 97 ? -16.461 -1.866 98.112 1.00 19.49 235 GLU B C 1
ATOM 3896 O O . GLU B 1 97 ? -17.568 -1.487 98.517 1.00 20.54 235 GLU B O 1
ATOM 3902 N N . LEU B 1 98 ? -15.836 -1.309 97.078 1.00 19.47 236 LEU B N 1
ATOM 3903 C CA . LEU B 1 98 ? -16.393 -0.180 96.348 1.00 19.81 236 LEU B CA 1
ATOM 3904 C C . LEU B 1 98 ? -16.747 -0.587 94.917 1.00 19.62 236 LEU B C 1
ATOM 3905 O O . LEU B 1 98 ? -15.885 -1.009 94.142 1.00 20.40 236 LEU B O 1
ATOM 3910 N N . GLY B 1 99 ? -18.031 -0.468 94.584 1.00 20.42 237 GLY B N 1
ATOM 3911 C CA . GLY B 1 99 ? -18.529 -0.819 93.256 1.00 20.34 237 GLY B CA 1
ATOM 3912 C C . GLY B 1 99 ? -18.014 0.096 92.153 1.00 20.43 237 GLY B C 1
ATOM 3913 O O . GLY B 1 99 ? -17.309 1.073 92.432 1.00 20.03 237 GLY B O 1
ATOM 3914 N N . PRO B 1 100 ? -18.368 -0.208 90.891 1.00 20.49 238 PRO B N 1
ATOM 3915 C CA . PRO B 1 100 ? -17.871 0.541 89.726 1.00 21.12 238 PRO B CA 1
ATOM 3916 C C . PRO B 1 100 ? -18.395 1.973 89.609 1.00 21.62 238 PRO B C 1
ATOM 3917 O O . PRO B 1 100 ? -17.904 2.740 88.775 1.00 22.03 238 PRO B O 1
ATOM 3921 N N . ASP B 1 101 ? -19.373 2.324 90.443 1.00 21.51 239 ASP B N 1
ATOM 3922 C CA . ASP B 1 101 ? -20.050 3.622 90.367 1.00 20.68 239 ASP B CA 1
ATOM 3923 C C . ASP B 1 101 ? -19.776 4.488 91.592 1.00 20.34 239 ASP B C 1
ATOM 3924 O O . ASP B 1 101 ? -20.528 5.438 91.874 1.00 20.02 239 ASP B O 1
ATOM 3929 N N . GLU B 1 102 ? -18.699 4.165 92.310 1.00 19.10 240 GLU B N 1
ATOM 3930 C CA . GLU B 1 102 ? -18.438 4.768 93.622 1.00 19.08 240 GLU B CA 1
ATOM 3931 C C . GLU B 1 102 ? -17.095 5.514 93.748 1.00 18.70 240 GLU B C 1
ATOM 3932 O O . GLU B 1 102 ? -16.497 5.545 94.825 1.00 19.65 240 GLU B O 1
ATOM 3938 N N . LEU B 1 103 ? -16.652 6.148 92.659 1.00 18.27 241 LEU B N 1
ATOM 3939 C CA . LEU B 1 103 ? -15.384 6.892 92.642 1.00 17.90 241 LEU B CA 1
ATOM 3940 C C . LEU B 1 103 ? -15.362 8.071 93.630 1.00 17.86 241 LEU B C 1
ATOM 3941 O O . LEU B 1 103 ? -14.339 8.329 94.277 1.00 17.43 241 LEU B O 1
ATOM 3946 N N . ASP B 1 104 ? -16.489 8.776 93.734 1.00 18.68 242 ASP B N 1
ATOM 3947 C CA . ASP B 1 104 ? -16.672 9.833 94.737 1.00 18.80 242 ASP B CA 1
ATOM 3948 C C . ASP B 1 104 ? -16.186 9.316 96.103 1.00 18.28 242 ASP B C 1
ATOM 3949 O O . ASP B 1 104 ? -15.331 9.938 96.751 1.00 17.64 242 ASP B O 1
ATOM 3954 N N . ARG B 1 105 ? -16.714 8.159 96.511 1.00 18.39 243 ARG B N 1
ATOM 3955 C CA . ARG B 1 105 ? -16.412 7.567 97.819 1.00 17.93 243 ARG B CA 1
ATOM 3956 C C . ARG B 1 105 ? -14.966 7.065 97.963 1.00 17.44 243 ARG B C 1
ATOM 3957 O O . ARG B 1 105 ? -14.412 7.105 99.063 1.00 17.73 243 ARG B O 1
ATOM 3965 N N . TYR B 1 106 ? -14.372 6.585 96.868 1.00 17.25 244 TYR B N 1
ATOM 3966 C CA . TYR B 1 106 ? -12.937 6.253 96.836 1.00 17.73 244 TYR B CA 1
ATOM 3967 C C . TYR B 1 106 ? -12.069 7.466 97.199 1.00 18.12 244 TYR B C 1
ATOM 3968 O O . TYR B 1 106 ? -11.152 7.363 98.004 1.00 18.33 244 TYR B O 1
ATOM 3977 N N . LYS B 1 107 ? -12.376 8.610 96.598 1.00 18.90 245 LYS B N 1
ATOM 3978 C CA . LYS B 1 107 ? -11.652 9.838 96.866 1.00 19.58 245 LYS B CA 1
ATOM 3979 C C . LYS B 1 107 ? -11.901 10.328 98.289 1.00 19.91 245 LYS B C 1
ATOM 3980 O O . LYS B 1 107 ? -10.949 10.562 99.032 1.00 20.16 245 LYS B O 1
ATOM 3986 N N . SER B 1 108 ? -13.183 10.408 98.657 1.00 20.03 246 SER B N 1
ATOM 3987 C CA A SER B 1 108 ? -13.632 11.130 99.855 0.50 20.19 246 SER B CA 1
ATOM 3988 C CA B SER B 1 108 ? -13.612 11.129 99.855 0.50 20.36 246 SER B CA 1
ATOM 3989 C C . SER B 1 108 ? -13.614 10.329 101.155 1.00 20.14 246 SER B C 1
ATOM 3990 O O . SER B 1 108 ? -13.489 10.904 102.236 1.00 20.59 246 SER B O 1
ATOM 3995 N N . GLU B 1 109 ? -13.755 9.007 101.056 1.00 19.87 247 GLU B N 1
ATOM 3996 C CA . GLU B 1 109 ? -13.792 8.157 102.251 1.00 19.87 247 GLU B CA 1
ATOM 3997 C C . GLU B 1 109 ? -12.630 7.172 102.337 1.00 19.26 247 GLU B C 1
ATOM 3998 O O . GLU B 1 109 ? -12.350 6.618 103.403 1.00 18.09 247 GLU B O 1
ATOM 4004 N N . TYR B 1 110 ? -11.950 6.950 101.218 1.00 18.53 248 TYR B N 1
ATOM 4005 C CA . TYR B 1 110 ? -10.732 6.152 101.249 1.00 18.24 248 TYR B CA 1
ATOM 4006 C C . TYR B 1 110 ? -9.481 7.026 101.146 1.00 17.66 248 TYR B C 1
ATOM 4007 O O . TYR B 1 110 ? -8.732 7.153 102.112 1.00 18.30 248 TYR B O 1
ATOM 4016 N N . ILE B 1 111 ? -9.272 7.653 99.989 1.00 16.84 249 ILE B N 1
ATOM 4017 C CA . ILE B 1 111 ? -8.063 8.441 99.753 1.00 16.93 249 ILE B CA 1
ATOM 4018 C C . ILE B 1 111 ? -7.948 9.649 100.683 1.00 16.98 249 ILE B C 1
ATOM 4019 O O . ILE B 1 111 ? -6.855 9.955 101.151 1.00 17.46 249 ILE B O 1
ATOM 4024 N N . ASP B 1 112 ? -9.068 10.317 100.956 1.00 17.85 250 ASP B N 1
ATOM 4025 C CA . ASP B 1 112 ? -9.053 11.504 101.829 1.00 18.52 250 ASP B CA 1
ATOM 4026 C C . ASP B 1 112 ? -8.589 11.194 103.270 1.00 18.60 250 ASP B C 1
ATOM 4027 O O . ASP B 1 112 ? -7.686 11.859 103.778 1.00 18.11 250 ASP B O 1
ATOM 4032 N N . PRO B 1 113 ? -9.199 10.185 103.925 1.00 18.98 251 PRO B N 1
ATOM 4033 C CA . PRO B 1 113 ? -8.682 9.778 105.237 1.00 19.06 251 PRO B CA 1
ATOM 4034 C C . PRO B 1 113 ? -7.224 9.321 105.228 1.00 18.69 251 PRO B C 1
ATOM 4035 O O . PRO B 1 113 ? -6.455 9.765 106.075 1.00 19.30 251 PRO B O 1
ATOM 4039 N N . ILE B 1 114 ? -6.837 8.456 104.285 1.00 17.92 252 ILE B N 1
ATOM 4040 C CA . ILE B 1 114 ? -5.429 8.055 104.175 1.00 18.06 252 ILE B CA 1
ATOM 4041 C C . ILE B 1 114 ? -4.526 9.279 104.117 1.00 18.35 252 ILE B C 1
ATOM 4042 O O . ILE B 1 114 ? -3.605 9.405 104.919 1.00 19.26 252 ILE B O 1
ATOM 4047 N N . ALA B 1 115 ? -4.820 10.185 103.183 1.00 18.69 253 ALA B N 1
ATOM 4048 C CA . ALA B 1 115 ? -4.020 11.392 102.973 1.00 18.33 253 ALA B CA 1
ATOM 4049 C C . ALA B 1 115 ? -3.910 12.253 104.226 1.00 18.65 253 ALA B C 1
ATOM 4050 O O . ALA B 1 115 ? -2.835 12.765 104.520 1.00 19.64 253 ALA B O 1
ATOM 4052 N N . ASP B 1 116 ? -5.012 12.401 104.961 1.00 20.00 254 ASP B N 1
ATOM 4053 C CA . ASP B 1 116 ? -4.985 13.082 106.268 1.00 20.35 254 ASP B CA 1
ATOM 4054 C C . ASP B 1 116 ? -3.868 12.525 107.152 1.00 20.85 254 ASP B C 1
ATOM 4055 O O . ASP B 1 116 ? -2.965 13.260 107.571 1.00 19.43 254 ASP B O 1
ATOM 4060 N N . ILE B 1 117 ? -3.933 11.220 107.410 1.00 20.65 255 ILE B N 1
ATOM 4061 C CA . ILE B 1 117 ? -2.995 10.550 108.303 1.00 21.38 255 ILE B CA 1
ATOM 4062 C C . ILE B 1 117 ? -1.545 10.663 107.814 1.00 21.60 255 ILE B C 1
ATOM 4063 O O . ILE B 1 117 ? -0.662 11.001 108.598 1.00 22.80 255 ILE B O 1
ATOM 4068 N N . MET B 1 118 ? -1.307 10.416 106.524 1.00 21.62 256 MET B N 1
ATOM 4069 C CA . MET B 1 118 ? 0.042 10.538 105.954 1.00 21.99 256 MET B CA 1
ATOM 4070 C C . MET B 1 118 ? 0.593 11.970 106.043 1.00 22.69 256 MET B C 1
ATOM 4071 O O . MET B 1 118 ? 1.796 12.168 106.240 1.00 23.23 256 MET B O 1
ATOM 4076 N N . TRP B 1 119 ? -0.294 12.954 105.899 1.00 23.49 257 TRP B N 1
ATOM 4077 C CA . TRP B 1 119 ? 0.046 14.371 106.075 1.00 24.10 257 TRP B CA 1
ATOM 4078 C C . TRP B 1 119 ? 0.488 14.689 107.479 1.00 24.24 257 TRP B C 1
ATOM 4079 O O . TRP B 1 119 ? 1.318 15.573 107.689 1.00 23.98 257 TRP B O 1
ATOM 4090 N N . ASP B 1 120 ? -0.066 13.971 108.455 1.00 24.52 258 ASP B N 1
ATOM 4091 C CA . ASP B 1 120 ? 0.303 14.157 109.859 1.00 24.20 258 ASP B CA 1
ATOM 4092 C C . ASP B 1 120 ? 1.727 13.703 110.172 1.00 23.94 258 ASP B C 1
ATOM 4093 O O . ASP B 1 120 ? 2.375 14.256 111.062 1.00 24.56 258 ASP B O 1
ATOM 4098 N N . PHE B 1 121 ? 2.217 12.706 109.436 1.00 23.46 259 PHE B N 1
ATOM 4099 C CA . PHE B 1 121 ? 3.578 12.197 109.629 1.00 22.72 259 PHE B CA 1
ATOM 4100 C C . PHE B 1 121 ? 4.640 12.873 108.756 1.00 22.77 259 PHE B C 1
ATOM 4101 O O . PHE B 1 121 ? 5.821 12.516 108.813 1.00 22.30 259 PHE B O 1
ATOM 4109 N N . ALA B 1 122 ? 4.215 13.860 107.968 1.00 22.91 260 ALA B N 1
ATOM 4110 C CA . ALA B 1 122 ? 5.111 14.637 107.106 1.00 23.54 260 ALA B CA 1
ATOM 4111 C C . ALA B 1 122 ? 6.103 15.475 107.908 1.00 23.53 260 ALA B C 1
ATOM 4112 O O . ALA B 1 122 ? 7.115 15.940 107.373 1.00 24.17 260 ALA B O 1
ATOM 4114 N N . ASP B 1 123 ? 5.806 15.660 109.192 1.00 23.37 261 ASP B N 1
ATOM 4115 C CA . ASP B 1 123 ? 6.627 16.476 110.078 1.00 24.06 261 ASP B CA 1
ATOM 4116 C C . ASP B 1 123 ? 7.878 15.747 110.582 1.00 24.10 261 ASP B C 1
ATOM 4117 O O . ASP B 1 123 ? 8.590 16.249 111.456 1.00 24.11 261 ASP B O 1
ATOM 4122 N N . TYR B 1 124 ? 8.143 14.570 110.019 1.00 24.35 262 TYR B N 1
ATOM 4123 C CA . TYR B 1 124 ? 9.383 13.846 110.286 1.00 24.32 262 TYR B CA 1
ATOM 4124 C C . TYR B 1 124 ? 10.115 13.490 108.994 1.00 24.75 262 TYR B C 1
ATOM 4125 O O . TYR B 1 124 ? 9.678 12.618 108.237 1.00 23.51 262 TYR B O 1
ATOM 4134 N N . GLU B 1 125 ? 11.247 14.165 108.781 1.00 25.03 263 GLU B N 1
ATOM 4135 C CA . GLU B 1 125 ? 11.987 14.150 107.512 1.00 25.46 263 GLU B CA 1
ATOM 4136 C C . GLU B 1 125 ? 12.786 12.866 107.252 1.00 24.91 263 GLU B C 1
ATOM 4137 O O . GLU B 1 125 ? 13.496 12.768 106.250 1.00 25.37 263 GLU B O 1
ATOM 4143 N N . ASN B 1 126 ? 12.671 11.882 108.141 1.00 24.38 264 ASN B N 1
ATOM 4144 C CA . ASN B 1 126 ? 13.352 10.600 107.931 1.00 23.72 264 ASN B CA 1
ATOM 4145 C C . ASN B 1 126 ? 12.397 9.429 107.674 1.00 22.78 264 ASN B C 1
ATOM 4146 O O . ASN B 1 126 ? 12.806 8.387 107.150 1.00 22.82 264 ASN B O 1
ATOM 4151 N N . LEU B 1 127 ? 11.126 9.613 108.028 1.00 21.40 265 LEU B N 1
ATOM 4152 C CA . LEU B 1 127 ? 10.088 8.629 107.721 1.00 20.57 265 LEU B CA 1
ATOM 4153 C C . LEU B 1 127 ? 9.649 8.778 106.268 1.00 19.78 265 LEU B C 1
ATOM 4154 O O . LEU B 1 127 ? 9.303 9.874 105.826 1.00 19.92 265 LEU B O 1
ATOM 4159 N N . ARG B 1 128 ? 9.646 7.659 105.548 1.00 19.01 266 ARG B N 1
ATOM 4160 C CA . ARG B 1 128 ? 9.364 7.639 104.116 1.00 18.80 266 ARG B CA 1
ATOM 4161 C C . ARG B 1 128 ? 8.284 6.606 103.865 1.00 17.81 266 ARG B C 1
ATOM 4162 O O . ARG B 1 128 ? 8.446 5.438 104.214 1.00 18.73 266 ARG B O 1
ATOM 4170 N N . ILE B 1 129 ? 7.179 7.034 103.271 1.00 16.77 267 ILE B N 1
ATOM 4171 C CA . ILE B 1 129 ? 6.091 6.125 102.987 1.00 16.77 267 ILE B CA 1
ATOM 4172 C C . ILE B 1 129 ? 6.172 5.796 101.501 1.00 16.28 267 ILE B C 1
ATOM 4173 O O . ILE B 1 129 ? 6.344 6.688 100.673 1.00 16.14 267 ILE B O 1
ATOM 4178 N N . VAL B 1 130 ? 6.126 4.503 101.190 1.00 16.22 268 VAL B N 1
ATOM 4179 C CA . VAL B 1 130 ? 6.178 4.017 99.816 1.00 16.30 268 VAL B CA 1
ATOM 4180 C C . VAL B 1 130 ? 4.790 3.531 99.472 1.00 16.24 268 VAL B C 1
ATOM 4181 O O . VAL B 1 130 ? 4.365 2.450 99.898 1.00 15.89 268 VAL B O 1
ATOM 4185 N N . ALA B 1 131 ? 4.085 4.359 98.712 1.00 16.11 269 ALA B N 1
ATOM 4186 C CA . ALA B 1 131 ? 2.699 4.129 98.387 1.00 16.12 269 ALA B CA 1
ATOM 4187 C C . ALA B 1 131 ? 2.626 3.358 97.079 1.00 16.22 269 ALA B C 1
ATOM 4188 O O . ALA B 1 131 ? 2.723 3.934 95.999 1.00 16.29 269 ALA B O 1
ATOM 4190 N N . ILE B 1 132 ? 2.515 2.041 97.198 1.00 15.99 270 ILE B N 1
ATOM 4191 C CA . ILE B 1 132 ? 2.321 1.154 96.051 1.00 16.66 270 ILE B CA 1
ATOM 4192 C C . ILE B 1 132 ? 0.890 1.350 95.561 1.00 16.64 270 ILE B C 1
ATOM 4193 O O . ILE B 1 132 ? -0.067 1.085 96.283 1.00 16.90 270 ILE B O 1
ATOM 4198 N N . ILE B 1 133 ? 0.751 1.817 94.326 1.00 16.30 271 ILE B N 1
ATOM 4199 C CA . ILE B 1 133 ? -0.522 2.325 93.858 1.00 16.48 271 ILE B CA 1
ATOM 4200 C C . ILE B 1 133 ? -1.372 1.324 93.053 1.00 16.74 271 ILE B C 1
ATOM 4201 O O . ILE B 1 133 ? -1.117 1.062 91.874 1.00 16.74 271 ILE B O 1
ATOM 4206 N N . GLU B 1 134 ? -2.385 0.778 93.721 1.00 17.51 272 GLU B N 1
ATOM 4207 C CA . GLU B 1 134 ? -3.449 -0.006 93.090 1.00 17.25 272 GLU B CA 1
ATOM 4208 C C . GLU B 1 134 ? -2.976 -1.130 92.175 1.00 16.99 272 GLU B C 1
ATOM 4209 O O . GLU B 1 134 ? -2.907 -0.975 90.947 1.00 15.90 272 GLU B O 1
ATOM 4215 N N . ILE B 1 135 ? -2.671 -2.264 92.797 1.00 16.77 273 ILE B N 1
ATOM 4216 C CA . ILE B 1 135 ? -2.282 -3.474 92.087 1.00 17.48 273 ILE B CA 1
ATOM 4217 C C . ILE B 1 135 ? -3.454 -3.948 91.230 1.00 17.98 273 ILE B C 1
ATOM 4218 O O . ILE B 1 135 ? -4.603 -3.616 91.518 1.00 17.98 273 ILE B O 1
ATOM 4223 N N . ASP B 1 136 ? -3.167 -4.681 90.155 1.00 18.24 274 ASP B N 1
ATOM 4224 C CA . ASP B 1 136 ? -4.223 -5.349 89.379 1.00 18.85 274 ASP B CA 1
ATOM 4225 C C . ASP B 1 136 ? -5.334 -4.382 88.873 1.00 18.60 274 ASP B C 1
ATOM 4226 O O . ASP B 1 136 ? -6.532 -4.696 88.933 1.00 18.38 274 ASP B O 1
ATOM 4231 N N . SER B 1 137 ? -4.947 -3.209 88.367 1.00 19.06 275 SER B N 1
ATOM 4232 C CA . SER B 1 137 ? -5.963 -2.246 87.892 1.00 18.78 275 SER B CA 1
ATOM 4233 C C . SER B 1 137 ? -5.902 -1.826 86.412 1.00 18.66 275 SER B C 1
ATOM 4234 O O . SER B 1 137 ? -6.676 -2.334 85.604 1.00 19.19 275 SER B O 1
ATOM 4237 N N . LEU B 1 138 ? -5.013 -0.892 86.071 1.00 19.03 276 LEU B N 1
ATOM 4238 C CA . LEU B 1 138 ? -5.007 -0.295 84.721 1.00 19.09 276 LEU B CA 1
ATOM 4239 C C . LEU B 1 138 ? -4.604 -1.255 83.583 1.00 19.64 276 LEU B C 1
ATOM 4240 O O . LEU B 1 138 ? -5.198 -1.190 82.505 1.00 19.66 276 LEU B O 1
ATOM 4245 N N . PRO B 1 139 ? -3.594 -2.129 83.804 1.00 19.94 277 PRO B N 1
ATOM 4246 C CA . PRO B 1 139 ? -3.268 -3.125 82.764 1.00 20.02 277 PRO B CA 1
ATOM 4247 C C . PRO B 1 139 ? -4.480 -3.940 82.282 1.00 19.93 277 PRO B C 1
ATOM 4248 O O . PRO B 1 139 ? -4.469 -4.443 81.152 1.00 18.68 277 PRO B O 1
ATOM 4252 N N . ASN B 1 140 ? -5.507 -4.054 83.127 1.00 20.06 278 ASN B N 1
ATOM 4253 C CA . ASN B 1 140 ? -6.769 -4.728 82.788 1.00 20.57 278 ASN B CA 1
ATOM 4254 C C . ASN B 1 140 ? -7.497 -4.043 81.641 1.00 21.26 278 ASN B C 1
ATOM 4255 O O . ASN B 1 140 ? -8.101 -4.706 80.795 1.00 21.90 278 ASN B O 1
ATOM 4260 N N . LEU B 1 141 ? -7.439 -2.709 81.623 1.00 21.00 279 LEU B N 1
ATOM 4261 C CA . LEU B 1 141 ? -8.178 -1.911 80.643 1.00 21.73 279 LEU B CA 1
ATOM 4262 C C . LEU B 1 141 ? -7.577 -2.022 79.239 1.00 21.52 279 LEU B C 1
ATOM 4263 O O . LEU B 1 141 ? -8.172 -1.569 78.263 1.00 21.75 279 LEU B O 1
ATOM 4268 N N . VAL B 1 142 ? -6.404 -2.640 79.150 1.00 21.68 280 VAL B N 1
ATOM 4269 C CA . VAL B 1 142 ? -5.701 -2.800 77.877 1.00 22.20 280 VAL B CA 1
ATOM 4270 C C . VAL B 1 142 ? -5.708 -4.257 77.410 1.00 22.15 280 VAL B C 1
ATOM 4271 O O . VAL B 1 142 ? -5.724 -4.529 76.208 1.00 22.60 280 VAL B O 1
ATOM 4275 N N . THR B 1 143 ? -5.716 -5.184 78.365 1.00 22.22 281 THR B N 1
ATOM 4276 C CA . THR B 1 143 ? -5.676 -6.615 78.065 1.00 21.32 281 THR B CA 1
ATOM 4277 C C . THR B 1 143 ? -7.030 -7.322 78.179 1.00 21.64 281 THR B C 1
ATOM 4278 O O . THR B 1 143 ? -7.261 -8.315 77.483 1.00 21.09 281 THR B O 1
ATOM 4282 N N . ASN B 1 144 ? -7.915 -6.819 79.042 1.00 21.21 282 ASN B N 1
ATOM 4283 C CA . ASN B 1 144 ? -9.138 -7.549 79.408 1.00 21.41 282 ASN B CA 1
ATOM 4284 C C . ASN B 1 144 ? -10.465 -6.827 79.162 1.00 22.46 282 ASN B C 1
ATOM 4285 O O . ASN B 1 144 ? -11.426 -7.026 79.910 1.00 23.33 282 ASN B O 1
ATOM 4290 N N . VAL B 1 145 ? -10.534 -6.014 78.110 1.00 24.46 283 VAL B N 1
ATOM 4291 C CA . VAL B 1 145 ? -11.753 -5.243 77.823 1.00 25.72 283 VAL B CA 1
ATOM 4292 C C . VAL B 1 145 ? -12.598 -5.903 76.733 1.00 27.46 283 VAL B C 1
ATOM 4293 O O . VAL B 1 145 ? -13.813 -6.080 76.899 1.00 28.06 283 VAL B O 1
ATOM 4297 N N . GLY B 1 146 ? -11.947 -6.266 75.630 1.00 28.31 284 GLY B N 1
ATOM 4298 C CA . GLY B 1 146 ? -12.617 -6.904 74.499 1.00 30.02 284 GLY B CA 1
ATOM 4299 C C . GLY B 1 146 ? -11.780 -8.027 73.929 1.00 30.93 284 GLY B C 1
ATOM 4300 O O . GLY B 1 146 ? -10.565 -7.882 73.763 1.00 31.92 284 GLY B O 1
ATOM 4301 N N . GLY B 1 147 ? -12.434 -9.146 73.630 1.00 31.65 285 GLY B N 1
ATOM 4302 C CA . GLY B 1 147 ? -11.768 -10.328 73.097 1.00 31.17 285 GLY B CA 1
ATOM 4303 C C . GLY B 1 147 ? -12.394 -11.603 73.621 1.00 31.43 285 GLY B C 1
ATOM 4304 O O . GLY B 1 147 ? -13.624 -11.714 73.703 1.00 32.49 285 GLY B O 1
ATOM 4305 N N . ASN B 1 148 ? -11.549 -12.566 73.982 1.00 30.75 286 ASN B N 1
ATOM 4306 C CA . ASN B 1 148 ? -12.013 -13.850 74.500 1.00 30.03 286 ASN B CA 1
ATOM 4307 C C . ASN B 1 148 ? -12.230 -13.824 76.013 1.00 29.67 286 ASN B C 1
ATOM 4308 O O . ASN B 1 148 ? -13.252 -14.307 76.510 1.00 30.94 286 ASN B O 1
ATOM 4313 N N . GLY B 1 149 ? -11.264 -13.256 76.734 1.00 29.13 287 GLY B N 1
ATOM 4314 C CA . GLY B 1 149 ? -11.296 -13.218 78.194 1.00 27.48 287 GLY B CA 1
ATOM 4315 C C . GLY B 1 149 ? -11.766 -11.907 78.803 1.00 26.79 287 GLY B C 1
ATOM 4316 O O . GLY B 1 149 ? -11.825 -11.783 80.024 1.00 26.74 287 GLY B O 1
ATOM 4317 N N . GLY B 1 150 ? -12.096 -10.930 77.959 1.00 26.36 288 GLY B N 1
ATOM 4318 C CA . GLY B 1 150 ? -12.563 -9.620 78.427 1.00 26.73 288 GLY B CA 1
ATOM 4319 C C . GLY B 1 150 ? -13.873 -9.680 79.196 1.00 26.44 288 GLY B C 1
ATOM 4320 O O . GLY B 1 150 ? -14.662 -10.610 79.009 1.00 27.13 288 GLY B O 1
ATOM 4321 N N . THR B 1 151 ? -14.097 -8.704 80.079 1.00 26.20 289 THR B N 1
ATOM 4322 C CA . THR B 1 151 ? -15.375 -8.599 80.796 1.00 26.13 289 THR B CA 1
ATOM 4323 C C . THR B 1 151 ? -16.052 -7.252 80.562 1.00 25.32 289 THR B C 1
ATOM 4324 O O . THR B 1 151 ? -15.398 -6.267 80.196 1.00 25.53 289 THR B O 1
ATOM 4328 N N . GLU B 1 152 ? -17.365 -7.228 80.787 1.00 24.14 290 GLU B N 1
ATOM 4329 C CA . GLU B 1 152 ? -18.169 -6.006 80.749 1.00 23.49 290 GLU B CA 1
ATOM 4330 C C . GLU B 1 152 ? -17.662 -4.959 81.746 1.00 22.50 290 GLU B C 1
ATOM 4331 O O . GLU B 1 152 ? -17.666 -3.766 81.452 1.00 21.97 290 GLU B O 1
ATOM 4337 N N . LEU B 1 153 ? -17.239 -5.419 82.924 1.00 21.98 291 LEU B N 1
ATOM 4338 C CA . LEU B 1 153 ? -16.783 -4.528 83.995 1.00 21.47 291 LEU B CA 1
ATOM 4339 C C . LEU B 1 153 ? -15.483 -3.778 83.681 1.00 21.10 291 LEU B C 1
ATOM 4340 O O . LEU B 1 153 ? -15.342 -2.621 84.072 1.00 20.96 291 LEU B O 1
ATOM 4345 N N . CYS B 1 154 ? -14.542 -4.424 82.992 1.00 20.99 292 CYS B N 1
ATOM 4346 C CA . CYS B 1 154 ? -13.330 -3.735 82.549 1.00 21.20 292 CYS B CA 1
ATOM 4347 C C . CYS B 1 154 ? -13.676 -2.720 81.458 1.00 21.38 292 CYS B C 1
ATOM 4348 O O . CYS B 1 154 ? -13.137 -1.607 81.438 1.00 21.04 292 CYS B O 1
ATOM 4351 N N . ALA B 1 155 ? -14.602 -3.100 80.579 1.00 21.91 293 ALA B N 1
ATOM 4352 C CA . ALA B 1 155 ? -15.158 -2.186 79.579 1.00 22.29 293 ALA B CA 1
ATOM 4353 C C . ALA B 1 155 ? -15.993 -1.060 80.213 1.00 22.52 293 ALA B C 1
ATOM 4354 O O . ALA B 1 155 ? -16.115 0.022 79.637 1.00 22.90 293 ALA B O 1
ATOM 4356 N N . TYR B 1 156 ? -16.569 -1.316 81.388 1.00 22.81 294 TYR B N 1
ATOM 4357 C CA . TYR B 1 156 ? -17.295 -0.274 82.129 1.00 22.54 294 TYR B CA 1
ATOM 4358 C C . TYR B 1 156 ? -16.341 0.611 82.928 1.00 22.10 294 TYR B C 1
ATOM 4359 O O . TYR B 1 156 ? -16.542 1.825 83.018 1.00 22.85 294 TYR B O 1
ATOM 4368 N N . MET B 1 157 ? -15.302 0.003 83.502 1.00 21.22 295 MET B N 1
ATOM 4369 C CA . MET B 1 157 ? -14.294 0.757 84.249 1.00 20.67 295 MET B CA 1
ATOM 4370 C C . MET B 1 157 ? -13.473 1.652 83.331 1.00 20.32 295 MET B C 1
ATOM 4371 O O . MET B 1 157 ? -12.999 2.709 83.748 1.00 20.10 295 MET B O 1
ATOM 4376 N N . LYS B 1 158 ? -13.326 1.235 82.077 1.00 20.74 296 LYS B N 1
ATOM 4377 C CA . LYS B 1 158 ? -12.688 2.072 81.066 1.00 21.49 296 LYS B CA 1
ATOM 4378 C C . LYS B 1 158 ? -13.626 3.201 80.612 1.00 21.68 296 LYS B C 1
ATOM 4379 O O . LYS B 1 158 ? -13.198 4.347 80.494 1.00 21.95 296 LYS B O 1
ATOM 4385 N N . GLN B 1 159 ? -14.898 2.872 80.381 1.00 21.97 297 GLN B N 1
ATOM 4386 C CA . GLN B 1 159 ? -15.910 3.850 79.944 1.00 22.55 297 GLN B CA 1
ATOM 4387 C C . GLN B 1 159 ? -16.123 5.029 80.911 1.00 22.40 297 GLN B C 1
ATOM 4388 O O . GLN B 1 159 ? -16.131 6.183 80.481 1.00 22.50 297 GLN B O 1
ATOM 4394 N N . ASN B 1 160 ? -16.289 4.739 82.202 1.00 22.12 298 ASN B N 1
ATOM 4395 C CA . ASN B 1 160 ? -16.632 5.774 83.189 1.00 21.61 298 ASN B CA 1
ATOM 4396 C C . ASN B 1 160 ? -15.451 6.562 83.769 1.00 21.22 298 ASN B C 1
ATOM 4397 O O . ASN B 1 160 ? -15.650 7.527 84.505 1.00 21.34 298 ASN B O 1
ATOM 4402 N N . GLY B 1 161 ? -14.233 6.137 83.447 1.00 20.54 299 GLY B N 1
ATOM 4403 C CA . GLY B 1 161 ? -13.027 6.822 83.907 1.00 20.04 299 GLY B CA 1
ATOM 4404 C C . GLY B 1 161 ? -12.565 6.462 85.311 1.00 19.85 299 GLY B C 1
ATOM 4405 O O . GLY B 1 161 ? -11.516 6.924 85.752 1.00 18.95 299 GLY B O 1
ATOM 4406 N N . GLY B 1 162 ? -13.332 5.617 85.999 1.00 19.81 300 GLY B N 1
ATOM 4407 C CA . GLY B 1 162 ? -13.094 5.282 87.410 1.00 19.46 300 GLY B CA 1
ATOM 4408 C C . GLY B 1 162 ? -11.740 4.714 87.812 1.00 19.09 300 GLY B C 1
ATOM 4409 O O . GLY B 1 162 ? -11.359 4.814 88.978 1.00 18.94 300 GLY B O 1
ATOM 4410 N N . TYR B 1 163 ? -11.023 4.097 86.869 1.00 18.49 301 TYR B N 1
ATOM 4411 C CA . TYR B 1 163 ? -9.673 3.593 87.135 1.00 17.95 301 TYR B CA 1
ATOM 4412 C C . TYR B 1 163 ? -8.650 4.709 86.961 1.00 17.52 301 TYR B C 1
ATOM 4413 O O . TYR B 1 163 ? -8.008 5.103 87.926 1.00 18.40 301 TYR B O 1
ATOM 4422 N N . VAL B 1 164 ? -8.533 5.230 85.739 1.00 17.68 302 VAL B N 1
ATOM 4423 C CA . VAL B 1 164 ? -7.589 6.308 85.400 1.00 17.15 302 VAL B CA 1
ATOM 4424 C C . VAL B 1 164 ? -7.731 7.531 86.321 1.00 16.67 302 VAL B C 1
ATOM 4425 O O . VAL B 1 164 ? -6.725 8.071 86.801 1.00 16.46 302 VAL B O 1
ATOM 4429 N N . ASN B 1 165 ? -8.973 7.960 86.546 1.00 16.31 303 ASN B N 1
ATOM 4430 C CA . ASN B 1 165 ? -9.271 9.090 87.439 1.00 16.42 303 ASN B CA 1
ATOM 4431 C C . ASN B 1 165 ? -8.876 8.780 88.891 1.00 16.09 303 ASN B C 1
ATOM 4432 O O . ASN B 1 165 ? -8.386 9.648 89.606 1.00 16.11 303 ASN B O 1
ATOM 4437 N N . GLY B 1 166 ? -9.090 7.536 89.316 1.00 15.68 304 GLY B N 1
ATOM 4438 C CA . GLY B 1 166 ? -8.860 7.143 90.704 1.00 15.50 304 GLY B CA 1
ATOM 4439 C C . GLY B 1 166 ? -7.389 7.036 91.013 1.00 15.71 304 GLY B C 1
ATOM 4440 O O . GLY B 1 166 ? -6.935 7.478 92.074 1.00 15.20 304 GLY B O 1
ATOM 4441 N N . VAL B 1 167 ? -6.647 6.420 90.096 1.00 14.92 305 VAL B N 1
ATOM 4442 C CA . VAL B 1 167 ? -5.206 6.361 90.211 1.00 15.48 305 VAL B CA 1
ATOM 4443 C C . VAL B 1 167 ? -4.738 7.809 90.218 1.00 15.25 305 VAL B C 1
ATOM 4444 O O . VAL B 1 167 ? -4.062 8.219 91.148 1.00 15.84 305 VAL B O 1
ATOM 4448 N N . GLY B 1 168 ? -5.155 8.585 89.215 1.00 15.63 306 GLY B N 1
ATOM 4449 C CA . GLY B 1 168 ? -4.854 10.022 89.137 1.00 15.27 306 GLY B CA 1
ATOM 4450 C C . GLY B 1 168 ? -5.116 10.830 90.401 1.00 15.77 306 GLY B C 1
ATOM 4451 O O . GLY B 1 168 ? -4.261 11.630 90.817 1.00 15.96 306 GLY B O 1
ATOM 4452 N N . TYR B 1 169 ? -6.310 10.649 90.976 1.00 15.79 307 TYR B N 1
ATOM 4453 C CA . TYR B 1 169 ? -6.693 11.257 92.259 1.00 15.64 307 TYR B CA 1
ATOM 4454 C C . TYR B 1 169 ? -5.826 10.753 93.405 1.00 16.23 307 TYR B C 1
ATOM 4455 O O . TYR B 1 169 ? -5.265 11.554 94.158 1.00 15.86 307 TYR B O 1
ATOM 4464 N N . ALA B 1 170 ? -5.709 9.427 93.525 1.00 14.77 308 ALA B N 1
ATOM 4465 C CA . ALA B 1 170 ? -4.823 8.814 94.508 1.00 14.85 308 ALA B CA 1
ATOM 4466 C C . ALA B 1 170 ? -3.452 9.476 94.406 1.00 14.70 308 ALA B C 1
ATOM 4467 O O . ALA B 1 170 ? -2.887 9.929 95.405 1.00 14.87 308 ALA B O 1
ATOM 4469 N N . LEU B 1 171 ? -2.970 9.575 93.168 1.00 14.67 309 LEU B N 1
ATOM 4470 C CA . LEU B 1 171 ? -1.650 10.109 92.835 1.00 14.80 309 LEU B CA 1
ATOM 4471 C C . LEU B 1 171 ? -1.464 11.582 93.165 1.00 15.55 309 LEU B C 1
ATOM 4472 O O . LEU B 1 171 ? -0.383 11.974 93.596 1.00 15.51 309 LEU B O 1
ATOM 4477 N N . ARG B 1 172 ? -2.490 12.395 92.910 1.00 16.34 310 ARG B N 1
ATOM 4478 C CA . ARG B 1 172 ? -2.419 13.822 93.228 1.00 16.93 310 ARG B CA 1
ATOM 4479 C C . ARG B 1 172 ? -2.291 13.987 94.737 1.00 17.57 310 ARG B C 1
ATOM 4480 O O . ARG B 1 172 ? -1.264 14.464 95.222 1.00 17.18 310 ARG B O 1
ATOM 4488 N N . LYS B 1 173 ? -3.311 13.535 95.463 1.00 17.65 311 LYS B N 1
ATOM 4489 C CA . LYS B 1 173 ? -3.397 13.717 96.916 1.00 17.82 311 LYS B CA 1
ATOM 4490 C C . LYS B 1 173 ? -2.183 13.214 97.709 1.00 18.30 311 LYS B C 1
ATOM 4491 O O . LYS B 1 173 ? -1.733 13.870 98.654 1.00 18.17 311 LYS B O 1
ATOM 4497 N N . LEU B 1 174 ? -1.652 12.058 97.325 1.00 18.32 312 LEU B N 1
ATOM 4498 C CA . LEU B 1 174 ? -0.581 11.429 98.089 1.00 18.50 312 LEU B CA 1
ATOM 4499 C C . LEU B 1 174 ? 0.820 11.929 97.703 1.00 18.96 312 LEU B C 1
ATOM 4500 O O . LEU B 1 174 ? 1.653 12.145 98.573 1.00 19.24 312 LEU B O 1
ATOM 4505 N N . GLY B 1 175 ? 1.068 12.143 96.412 1.00 18.72 313 GLY B N 1
ATOM 4506 C CA . GLY B 1 175 ? 2.383 12.616 95.948 1.00 18.97 313 GLY B CA 1
ATOM 4507 C C . GLY B 1 175 ? 2.644 14.067 96.313 1.00 18.56 313 GLY B C 1
ATOM 4508 O O . GLY B 1 175 ? 3.748 14.574 96.147 1.00 18.88 313 GLY B O 1
ATOM 4509 N N . GLU B 1 176 ? 1.617 14.743 96.815 1.00 18.45 314 GLU B N 1
ATOM 4510 C CA . GLU B 1 176 ? 1.781 16.112 97.311 1.00 18.35 314 GLU B CA 1
ATOM 4511 C C . GLU B 1 176 ? 2.470 16.168 98.678 1.00 18.22 314 GLU B C 1
ATOM 4512 O O . GLU B 1 176 ? 2.862 17.243 99.139 1.00 18.08 314 GLU B O 1
ATOM 4518 N N . ILE B 1 177 ? 2.623 15.006 99.308 1.00 18.00 315 ILE B N 1
ATOM 4519 C CA . ILE B 1 177 ? 3.289 14.891 100.604 1.00 18.05 315 ILE B CA 1
ATOM 4520 C C . ILE B 1 177 ? 4.794 14.655 100.407 1.00 18.57 315 ILE B C 1
ATOM 4521 O O . ILE B 1 177 ? 5.188 13.784 99.635 1.00 18.87 315 ILE B O 1
ATOM 4526 N N . PRO B 1 178 ? 5.636 15.445 101.096 1.00 18.57 316 PRO B N 1
ATOM 4527 C CA . PRO B 1 178 ? 7.083 15.478 100.857 1.00 18.99 316 PRO B CA 1
ATOM 4528 C C . PRO B 1 178 ? 7.854 14.202 101.217 1.00 19.05 316 PRO B C 1
ATOM 4529 O O . PRO B 1 178 ? 9.063 14.136 100.976 1.00 19.18 316 PRO B O 1
ATOM 4533 N N . ASN B 1 179 ? 7.167 13.215 101.791 1.00 19.26 317 ASN B N 1
ATOM 4534 C CA . ASN B 1 179 ? 7.793 11.945 102.169 1.00 19.27 317 ASN B CA 1
ATOM 4535 C C . ASN B 1 179 ? 7.013 10.714 101.685 1.00 18.99 317 ASN B C 1
ATOM 4536 O O . ASN B 1 179 ? 7.286 9.590 102.108 1.00 19.11 317 ASN B O 1
ATOM 4541 N N . VAL B 1 180 ? 6.046 10.943 100.799 1.00 18.70 318 VAL B N 1
ATOM 4542 C CA . VAL B 1 180 ? 5.323 9.859 100.140 1.00 17.96 318 VAL B CA 1
ATOM 4543 C C . VAL B 1 180 ? 5.876 9.687 98.735 1.00 18.15 318 VAL B C 1
ATOM 4544 O O . VAL B 1 180 ? 5.900 10.634 97.950 1.00 17.93 318 VAL B O 1
ATOM 4548 N N . TYR B 1 181 ? 6.346 8.477 98.445 1.00 18.17 319 TYR B N 1
ATOM 4549 C CA . TYR B 1 181 ? 6.814 8.106 97.118 1.00 18.30 319 TYR B CA 1
ATOM 4550 C C . TYR B 1 181 ? 5.827 7.117 96.504 1.00 18.38 319 TYR B C 1
ATOM 4551 O O . TYR B 1 181 ? 5.663 5.998 97.004 1.00 17.67 319 TYR B O 1
ATOM 4560 N N . ASN B 1 182 ? 5.155 7.549 95.438 1.00 17.66 320 ASN B N 1
ATOM 4561 C CA . ASN B 1 182 ? 4.259 6.682 94.681 1.00 17.56 320 ASN B CA 1
ATOM 4562 C C . ASN B 1 182 ? 5.024 5.794 93.693 1.00 17.02 320 ASN B C 1
ATOM 4563 O O . ASN B 1 182 ? 5.880 6.269 92.932 1.00 16.32 320 ASN B O 1
ATOM 4568 N N . TYR B 1 183 ? 4.752 4.498 93.774 1.00 16.30 321 TYR B N 1
ATOM 4569 C CA . TYR B 1 183 ? 5.166 3.539 92.757 1.00 15.25 321 TYR B CA 1
ATOM 4570 C C . TYR B 1 183 ? 3.934 2.891 92.182 1.00 14.95 321 TYR B C 1
ATOM 4571 O O . TYR B 1 183 ? 3.258 2.129 92.867 1.00 15.14 321 TYR B O 1
ATOM 4580 N N . ILE B 1 184 ? 3.673 3.171 90.908 1.00 14.88 322 ILE B N 1
ATOM 4581 C CA . ILE B 1 184 ? 2.525 2.598 90.210 1.00 14.67 322 ILE B CA 1
ATOM 4582 C C . ILE B 1 184 ? 2.750 1.098 89.965 1.00 14.41 322 ILE B C 1
ATOM 4583 O O . ILE B 1 184 ? 3.833 0.671 89.575 1.00 14.32 322 ILE B O 1
ATOM 4588 N N . ASP B 1 185 ? 1.732 0.300 90.257 1.00 14.37 323 ASP B N 1
ATOM 4589 C CA . ASP B 1 185 ? 1.755 -1.118 89.923 1.00 14.39 323 ASP B CA 1
ATOM 4590 C C . ASP B 1 185 ? 1.926 -1.295 88.412 1.00 14.70 323 ASP B C 1
ATOM 4591 O O . ASP B 1 185 ? 1.252 -0.637 87.631 1.00 15.20 323 ASP B O 1
ATOM 4596 N N . ALA B 1 186 ? 2.813 -2.194 88.006 1.00 14.99 324 ALA B N 1
ATOM 4597 C CA . ALA B 1 186 ? 3.041 -2.425 86.580 1.00 15.41 324 ALA B CA 1
ATOM 4598 C C . ALA B 1 186 ? 2.922 -3.898 86.210 1.00 15.72 324 ALA B C 1
ATOM 4599 O O . ALA B 1 186 ? 3.654 -4.396 85.346 1.00 15.92 324 ALA B O 1
ATOM 4601 N N . ALA B 1 187 ? 1.973 -4.583 86.856 1.00 16.20 325 ALA B N 1
ATOM 4602 C CA . ALA B 1 187 ? 1.692 -5.995 86.591 1.00 16.12 325 ALA B CA 1
ATOM 4603 C C . ALA B 1 187 ? 2.967 -6.845 86.647 1.00 16.03 325 ALA B C 1
ATOM 4604 O O . ALA B 1 187 ? 3.766 -6.693 87.566 1.00 16.46 325 ALA B O 1
ATOM 4606 N N . HIS B 1 188 ? 3.149 -7.730 85.672 1.00 16.17 326 HIS B N 1
ATOM 4607 C CA . HIS B 1 188 ? 4.368 -8.537 85.557 1.00 15.55 326 HIS B CA 1
ATOM 4608 C C . HIS B 1 188 ? 4.549 -8.916 84.108 1.00 15.78 326 HIS B C 1
ATOM 4609 O O . HIS B 1 188 ? 3.631 -8.742 83.315 1.00 16.19 326 HIS B O 1
ATOM 4616 N N . HIS B 1 189 ? 5.735 -9.399 83.739 1.00 15.57 327 HIS B N 1
ATOM 4617 C CA . HIS B 1 189 ? 6.024 -9.732 82.336 1.00 15.50 327 HIS B CA 1
ATOM 4618 C C . HIS B 1 189 ? 5.029 -10.731 81.778 1.00 15.91 327 HIS B C 1
ATOM 4619 O O . HIS B 1 189 ? 4.764 -10.742 80.574 1.00 15.92 327 HIS B O 1
ATOM 4626 N N . GLY B 1 190 ? 4.508 -11.599 82.647 1.00 16.00 328 GLY B N 1
ATOM 4627 C CA . GLY B 1 190 ? 3.570 -12.658 82.254 1.00 16.15 328 GLY B CA 1
ATOM 4628 C C . GLY B 1 190 ? 2.202 -12.151 81.831 1.00 16.37 328 GLY B C 1
ATOM 4629 O O . GLY B 1 190 ? 1.381 -12.910 81.309 1.00 16.70 328 GLY B O 1
ATOM 4630 N N . TRP B 1 191 ? 1.963 -10.866 82.058 1.00 16.13 329 TRP B N 1
ATOM 4631 C CA . TRP B 1 191 ? 0.702 -10.232 81.730 1.00 16.62 329 TRP B CA 1
ATOM 4632 C C . TRP B 1 191 ? 0.889 -9.310 80.554 1.00 16.55 329 TRP B C 1
ATOM 4633 O O . TRP B 1 191 ? 0.241 -9.485 79.518 1.00 16.70 329 TRP B O 1
ATOM 4644 N N . ILE B 1 192 ? 1.796 -8.341 80.682 1.00 16.56 330 ILE B N 1
ATOM 4645 C CA . ILE B 1 192 ? 1.949 -7.308 79.651 1.00 16.21 330 ILE B CA 1
ATOM 4646 C C . ILE B 1 192 ? 3.343 -7.286 79.017 1.00 16.52 330 ILE B C 1
ATOM 4647 O O . ILE B 1 192 ? 3.878 -6.226 78.686 1.00 17.04 330 ILE B O 1
ATOM 4652 N N . GLY B 1 193 ? 3.912 -8.467 78.816 1.00 17.16 331 GLY B N 1
ATOM 4653 C CA . GLY B 1 193 ? 5.232 -8.556 78.207 1.00 18.04 331 GLY B CA 1
ATOM 4654 C C . GLY B 1 193 ? 5.205 -8.798 76.705 1.00 18.67 331 GLY B C 1
ATOM 4655 O O . GLY B 1 193 ? 6.181 -9.280 76.146 1.00 19.04 331 GLY B O 1
ATOM 4656 N N . TRP B 1 194 ? 4.089 -8.482 76.054 1.00 18.91 332 TRP B N 1
ATOM 4657 C CA . TRP B 1 194 ? 3.957 -8.723 74.612 1.00 19.21 332 TRP B CA 1
ATOM 4658 C C . TRP B 1 194 ? 3.956 -7.456 73.809 1.00 20.49 332 TRP B C 1
ATOM 4659 O O . TRP B 1 194 ? 3.561 -6.407 74.311 1.00 20.83 332 TRP B O 1
ATOM 4670 N N . ASP B 1 195 ? 4.390 -7.544 72.549 1.00 21.78 333 ASP B N 1
ATOM 4671 C CA . ASP B 1 195 ? 4.355 -6.405 71.620 1.00 22.69 333 ASP B CA 1
ATOM 4672 C C . ASP B 1 195 ? 2.961 -5.783 71.545 1.00 22.49 333 ASP B C 1
ATOM 4673 O O . ASP B 1 195 ? 2.817 -4.580 71.319 1.00 22.87 333 ASP B O 1
ATOM 4678 N N . SER B 1 196 ? 1.949 -6.626 71.738 1.00 22.36 334 SER B N 1
ATOM 4679 C CA . SER B 1 196 ? 0.541 -6.255 71.651 1.00 21.79 334 SER B CA 1
ATOM 4680 C C . SER B 1 196 ? 0.000 -5.515 72.879 1.00 21.72 334 SER B C 1
ATOM 4681 O O . SER B 1 196 ? -1.008 -4.807 72.784 1.00 22.19 334 SER B O 1
ATOM 4684 N N . ASN B 1 197 ? 0.645 -5.694 74.030 1.00 21.54 335 ASN B N 1
ATOM 4685 C CA . ASN B 1 197 ? 0.146 -5.092 75.274 1.00 21.19 335 ASN B CA 1
ATOM 4686 C C . ASN B 1 197 ? 1.140 -4.250 76.077 1.00 21.21 335 ASN B C 1
ATOM 4687 O O . ASN B 1 197 ? 0.727 -3.497 76.965 1.00 20.65 335 ASN B O 1
ATOM 4692 N N . PHE B 1 198 ? 2.429 -4.361 75.754 1.00 21.59 336 PHE B N 1
ATOM 4693 C CA . PHE B 1 198 ? 3.483 -3.589 76.417 1.00 21.33 336 PHE B CA 1
ATOM 4694 C C . PHE B 1 198 ? 3.320 -2.086 76.177 1.00 21.15 336 PHE B C 1
ATOM 4695 O O . PHE B 1 198 ? 3.287 -1.297 77.128 1.00 20.47 336 PHE B O 1
ATOM 4703 N N . GLY B 1 199 ? 3.231 -1.706 74.902 1.00 21.05 337 GLY B N 1
ATOM 4704 C CA . GLY B 1 199 ? 3.093 -0.309 74.482 1.00 21.39 337 GLY B CA 1
ATOM 4705 C C . GLY B 1 199 ? 1.842 0.415 74.964 1.00 21.29 337 GLY B C 1
ATOM 4706 O O . GLY B 1 199 ? 1.942 1.549 75.444 1.00 22.14 337 GLY B O 1
ATOM 4707 N N . PRO B 1 200 ? 0.652 -0.212 74.828 1.00 20.96 338 PRO B N 1
ATOM 4708 C CA . PRO B 1 200 ? -0.578 0.444 75.295 1.00 21.18 338 PRO B CA 1
ATOM 4709 C C . PRO B 1 200 ? -0.714 0.529 76.818 1.00 20.91 338 PRO B C 1
ATOM 4710 O O . PRO B 1 200 ? -1.536 1.310 77.312 1.00 20.89 338 PRO B O 1
ATOM 4714 N N . SER B 1 201 ? 0.059 -0.279 77.543 1.00 20.45 339 SER B N 1
ATOM 4715 C CA . SER B 1 201 ? 0.115 -0.195 79.003 1.00 20.23 339 SER B CA 1
ATOM 4716 C C . SER B 1 201 ? 0.860 1.061 79.425 1.00 20.64 339 SER B C 1
ATOM 4717 O O . SER B 1 201 ? 0.384 1.810 80.281 1.00 19.86 339 SER B O 1
ATOM 4720 N N . VAL B 1 202 ? 2.033 1.270 78.830 1.00 20.98 340 VAL B N 1
ATOM 4721 C CA . VAL B 1 202 ? 2.756 2.534 78.950 1.00 20.70 340 VAL B CA 1
ATOM 4722 C C . VAL B 1 202 ? 1.761 3.679 78.734 1.00 20.88 340 VAL B C 1
ATOM 4723 O O . VAL B 1 202 ? 1.599 4.541 79.605 1.00 20.97 340 VAL B O 1
ATOM 4727 N N . ASP B 1 203 ? 1.060 3.640 77.600 1.00 20.41 341 ASP B N 1
ATOM 4728 C CA . ASP B 1 203 ? 0.050 4.646 77.242 1.00 20.41 341 ASP B CA 1
ATOM 4729 C C . ASP B 1 203 ? -1.013 4.842 78.323 1.00 20.63 341 ASP B C 1
ATOM 4730 O O . ASP B 1 203 ? -1.406 5.978 78.609 1.00 20.53 341 ASP B O 1
ATOM 4735 N N . ILE B 1 204 ? -1.473 3.746 78.925 1.00 20.28 342 ILE B N 1
ATOM 4736 C CA . ILE B 1 204 ? -2.495 3.864 79.963 1.00 20.59 342 ILE B CA 1
ATOM 4737 C C . ILE B 1 204 ? -1.912 4.378 81.293 1.00 20.17 342 ILE B C 1
ATOM 4738 O O . ILE B 1 204 ? -2.585 5.117 82.013 1.00 20.29 342 ILE B O 1
ATOM 4743 N N . PHE B 1 205 ? -0.651 4.042 81.578 1.00 20.28 343 PHE B N 1
ATOM 4744 C CA . PHE B 1 205 ? 0.019 4.546 82.787 1.00 20.41 343 PHE B CA 1
ATOM 4745 C C . PHE B 1 205 ? 0.280 6.059 82.713 1.00 20.33 343 PHE B C 1
ATOM 4746 O O . PHE B 1 205 ? 0.422 6.711 83.741 1.00 20.42 343 PHE B O 1
ATOM 4754 N N . TYR B 1 206 ? 0.332 6.605 81.499 1.00 19.84 344 TYR B N 1
ATOM 4755 C CA . TYR B 1 206 ? 0.562 8.043 81.282 1.00 19.61 344 TYR B CA 1
ATOM 4756 C C . TYR B 1 206 ? -0.728 8.850 81.427 1.00 19.34 344 TYR B C 1
ATOM 4757 O O . TYR B 1 206 ? -0.718 9.979 81.940 1.00 18.68 344 TYR B O 1
ATOM 4766 N N . GLU B 1 207 ? -1.834 8.269 80.973 1.00 19.23 345 GLU B N 1
ATOM 4767 C CA . GLU B 1 207 ? -3.142 8.906 81.087 1.00 19.19 345 GLU B CA 1
ATOM 4768 C C . GLU B 1 207 ? -3.557 9.033 82.551 1.00 19.01 345 GLU B C 1
ATOM 4769 O O . GLU B 1 207 ? -4.139 10.044 82.952 1.00 19.34 345 GLU B O 1
ATOM 4775 N N . ALA B 1 208 ? -3.273 7.994 83.337 1.00 19.24 346 ALA B N 1
ATOM 4776 C CA . ALA B 1 208 ? -3.576 7.999 84.768 1.00 18.70 346 ALA B CA 1
ATOM 4777 C C . ALA B 1 208 ? -2.625 8.893 85.554 1.00 18.52 346 ALA B C 1
ATOM 4778 O O . ALA B 1 208 ? -3.052 9.591 86.474 1.00 18.70 346 ALA B O 1
ATOM 4780 N N . ALA B 1 209 ? -1.343 8.879 85.180 1.00 18.69 347 ALA B N 1
ATOM 4781 C CA . ALA B 1 209 ? -0.349 9.777 85.775 1.00 18.66 347 ALA B CA 1
ATOM 4782 C C . ALA B 1 209 ? -0.637 11.243 85.456 1.00 18.75 347 ALA B C 1
ATOM 4783 O O . ALA B 1 209 ? 0.055 12.134 85.953 1.00 19.19 347 ALA B O 1
ATOM 4785 N N . ASN B 1 210 ? -1.652 11.480 84.627 1.00 19.39 348 ASN B N 1
ATOM 4786 C CA . ASN B 1 210 ? -2.068 12.827 84.228 1.00 19.26 348 ASN B CA 1
ATOM 4787 C C . ASN B 1 210 ? -3.556 13.097 84.455 1.00 19.39 348 ASN B C 1
ATOM 4788 O O . ASN B 1 210 ? -4.111 14.032 83.881 1.00 20.52 348 ASN B O 1
ATOM 4793 N N . ALA B 1 211 ? -4.200 12.276 85.283 1.00 19.25 349 ALA B N 1
ATOM 4794 C CA . ALA B 1 211 ? -5.635 12.411 85.532 1.00 19.25 349 ALA B CA 1
ATOM 4795 C C . ALA B 1 211 ? -5.943 12.999 86.913 1.00 19.15 349 ALA B C 1
ATOM 4796 O O . ALA B 1 211 ? -5.147 12.861 87.848 1.00 18.75 349 ALA B O 1
ATOM 4798 N N . SER B 1 212 ? -7.100 13.652 87.025 1.00 18.99 350 SER B N 1
ATOM 4799 C CA . SER B 1 212 ? -7.557 14.262 88.282 1.00 19.25 350 SER B CA 1
ATOM 4800 C C . SER B 1 212 ? -6.464 15.158 88.886 1.00 19.21 350 SER B C 1
ATOM 4801 O O . SER B 1 212 ? -5.959 14.916 89.991 1.00 19.28 350 SER B O 1
ATOM 4804 N N . GLY B 1 213 ? -6.096 16.189 88.136 1.00 19.52 351 GLY B N 1
ATOM 4805 C CA . GLY B 1 213 ? -5.026 17.097 88.538 1.00 19.79 351 GLY B CA 1
ATOM 4806 C C . GLY B 1 213 ? -3.607 16.555 88.532 1.00 19.61 351 GLY B C 1
ATOM 4807 O O . GLY B 1 213 ? -2.661 17.326 88.681 1.00 20.06 351 GLY B O 1
ATOM 4808 N N . SER B 1 214 ? -3.434 15.248 88.357 1.00 19.22 352 SER B N 1
ATOM 4809 C CA . SER B 1 214 ? -2.092 14.674 88.460 1.00 19.28 352 SER B CA 1
ATOM 4810 C C . SER B 1 214 ? -1.193 15.051 87.285 1.00 19.77 352 SER B C 1
ATOM 4811 O O . SER B 1 214 ? -1.666 15.468 86.226 1.00 20.31 352 SER B O 1
ATOM 4814 N N . THR B 1 215 ? 0.109 14.940 87.519 1.00 19.98 353 THR B N 1
ATOM 4815 C CA . THR B 1 215 ? 1.133 15.014 86.485 1.00 20.35 353 THR B CA 1
ATOM 4816 C C . THR B 1 215 ? 2.088 13.867 86.759 1.00 20.03 353 THR B C 1
ATOM 4817 O O . THR B 1 215 ? 1.938 13.165 87.772 1.00 19.20 353 THR B O 1
ATOM 4821 N N . VAL B 1 216 ? 3.064 13.667 85.876 1.00 20.29 354 VAL B N 1
ATOM 4822 C CA . VAL B 1 216 ? 4.049 12.594 86.068 1.00 19.55 354 VAL B CA 1
ATOM 4823 C C . VAL B 1 216 ? 4.994 12.851 87.243 1.00 19.30 354 VAL B C 1
ATOM 4824 O O . VAL B 1 216 ? 5.731 11.961 87.653 1.00 19.16 354 VAL B O 1
ATOM 4828 N N . ASP B 1 217 ? 4.963 14.067 87.786 1.00 19.12 355 ASP B N 1
ATOM 4829 C CA . ASP B 1 217 ? 5.829 14.433 88.907 1.00 18.49 355 ASP B CA 1
ATOM 4830 C C . ASP B 1 217 ? 5.459 13.716 90.199 1.00 17.84 355 ASP B C 1
ATOM 4831 O O . ASP B 1 217 ? 6.306 13.508 91.065 1.00 18.45 355 ASP B O 1
ATOM 4836 N N . TYR B 1 218 ? 4.189 13.339 90.303 1.00 16.82 356 TYR B N 1
ATOM 4837 C CA . TYR B 1 218 ? 3.684 12.585 91.447 1.00 15.86 356 TYR B CA 1
ATOM 4838 C C . TYR B 1 218 ? 3.901 11.078 91.309 1.00 15.28 356 TYR B C 1
ATOM 4839 O O . TYR B 1 218 ? 3.245 10.288 91.994 1.00 14.39 356 TYR B O 1
ATOM 4848 N N . VAL B 1 219 ? 4.826 10.690 90.432 1.00 14.88 357 VAL B N 1
ATOM 4849 C CA . VAL B 1 219 ? 5.110 9.280 90.152 1.00 14.77 357 VAL B CA 1
ATOM 4850 C C . VAL B 1 219 ? 6.603 9.017 90.323 1.00 14.70 357 VAL B C 1
ATOM 4851 O O . VAL B 1 219 ? 7.433 9.460 89.517 1.00 15.47 357 VAL B O 1
ATOM 4855 N N . HIS B 1 220 ? 6.934 8.308 91.396 1.00 15.12 358 HIS B N 1
ATOM 4856 C CA . HIS B 1 220 ? 8.327 8.034 91.730 1.00 14.82 358 HIS B CA 1
ATOM 4857 C C . HIS B 1 220 ? 8.835 6.786 91.069 1.00 14.68 358 HIS B C 1
ATOM 4858 O O . HIS B 1 220 ? 10.036 6.587 90.926 1.00 15.36 358 HIS B O 1
ATOM 4865 N N . GLY B 1 221 ? 7.928 5.913 90.666 1.00 14.27 359 GLY B N 1
ATOM 4866 C CA . GLY B 1 221 ? 8.367 4.694 90.036 1.00 14.39 359 GLY B CA 1
ATOM 4867 C C . GLY B 1 221 ? 7.292 3.686 89.789 1.00 13.92 359 GLY B C 1
ATOM 4868 O O . GLY B 1 221 ? 6.104 3.997 89.818 1.00 14.01 359 GLY B O 1
ATOM 4869 N N . PHE B 1 222 ? 7.738 2.467 89.513 1.00 13.90 360 PHE B N 1
ATOM 4870 C CA . PHE B 1 222 ? 6.863 1.398 89.062 1.00 13.59 360 PHE B CA 1
ATOM 4871 C C . PHE B 1 222 ? 7.284 0.083 89.700 1.00 13.63 360 PHE B C 1
ATOM 4872 O O . PHE B 1 222 ? 8.476 -0.195 89.819 1.00 13.34 360 PHE B O 1
ATOM 4880 N N . ILE B 1 223 ? 6.303 -0.704 90.134 1.00 13.80 361 ILE B N 1
ATOM 4881 C CA . ILE B 1 223 ? 6.542 -2.031 90.697 1.00 13.96 361 ILE B CA 1
ATOM 4882 C C . ILE B 1 223 ? 5.839 -3.136 89.903 1.00 14.49 361 ILE B C 1
ATOM 4883 O O . ILE B 1 223 ? 4.668 -3.021 89.530 1.00 14.72 361 ILE B O 1
ATOM 4888 N N . SER B 1 224 ? 6.564 -4.221 89.673 1.00 15.08 362 SER B N 1
ATOM 4889 C CA . SER B 1 224 ? 5.965 -5.394 89.076 1.00 15.67 362 SER B CA 1
ATOM 4890 C C . SER B 1 224 ? 5.974 -6.569 90.047 1.00 15.98 362 SER B C 1
ATOM 4891 O O . SER B 1 224 ? 6.743 -6.587 91.033 1.00 15.86 362 SER B O 1
ATOM 4894 N N . ASN B 1 225 ? 5.104 -7.536 89.754 1.00 16.17 363 ASN B N 1
ATOM 4895 C CA . ASN B 1 225 ? 5.032 -8.806 90.470 1.00 16.52 363 ASN B CA 1
ATOM 4896 C C . ASN B 1 225 ? 4.269 -8.685 91.797 1.00 16.51 363 ASN B C 1
ATOM 4897 O O . ASN B 1 225 ? 4.382 -9.576 92.641 1.00 16.52 363 ASN B O 1
ATOM 4902 N N . THR B 1 226 ? 3.481 -7.613 91.986 1.00 16.95 364 THR B N 1
ATOM 4903 C CA . THR B 1 226 ? 2.811 -7.404 93.288 1.00 17.09 364 THR B CA 1
ATOM 4904 C C . THR B 1 226 ? 1.919 -8.595 93.628 1.00 17.39 364 THR B C 1
ATOM 4905 O O . THR B 1 226 ? 0.987 -8.905 92.885 1.00 18.00 364 THR B O 1
ATOM 4909 N N . ALA B 1 227 ? 2.194 -9.239 94.761 1.00 17.77 365 ALA B N 1
ATOM 4910 C CA . ALA B 1 227 ? 1.439 -10.419 95.199 1.00 16.86 365 ALA B CA 1
ATOM 4911 C C . ALA B 1 227 ? 1.464 -11.540 94.147 1.00 17.11 365 ALA B C 1
ATOM 4912 O O . ALA B 1 227 ? 0.512 -12.339 94.052 1.00 16.79 365 ALA B O 1
ATOM 4914 N N . ASN B 1 228 ? 2.573 -11.608 93.396 1.00 16.75 366 ASN B N 1
ATOM 4915 C CA . ASN B 1 228 ? 2.738 -12.564 92.295 1.00 16.79 366 ASN B CA 1
ATOM 4916 C C . ASN B 1 228 ? 3.987 -13.431 92.436 1.00 16.73 366 ASN B C 1
ATOM 4917 O O . ASN B 1 228 ? 4.673 -13.352 93.450 1.00 16.57 366 ASN B O 1
ATOM 4922 N N . TYR B 1 229 ? 4.273 -14.244 91.415 1.00 16.89 367 TYR B N 1
ATOM 4923 C CA . TYR B 1 229 ? 5.216 -15.360 91.516 1.00 17.32 367 TYR B CA 1
ATOM 4924 C C . TYR B 1 229 ? 6.216 -15.480 90.364 1.00 16.86 367 TYR B C 1
ATOM 4925 O O . TYR B 1 229 ? 6.882 -16.515 90.240 1.00 17.19 367 TYR B O 1
ATOM 4934 N N . SER B 1 230 ? 6.330 -14.454 89.520 1.00 16.73 368 SER B N 1
ATOM 4935 C CA . SER B 1 230 ? 7.206 -14.554 88.354 1.00 16.32 368 SER B CA 1
ATOM 4936 C C . SER B 1 230 ? 8.670 -14.488 88.772 1.00 16.31 368 SER B C 1
ATOM 4937 O O . SER B 1 230 ? 9.019 -13.784 89.726 1.00 16.30 368 SER B O 1
ATOM 4940 N N . ALA B 1 231 ? 9.511 -15.249 88.075 1.00 16.15 369 ALA B N 1
ATOM 4941 C CA . ALA B 1 231 ? 10.945 -15.276 88.325 1.00 17.08 369 ALA B CA 1
ATOM 4942 C C . ALA B 1 231 ? 11.503 -13.877 88.166 1.00 17.30 369 ALA B C 1
ATOM 4943 O O . ALA B 1 231 ? 11.012 -13.113 87.336 1.00 16.98 369 ALA B O 1
ATOM 4945 N N . THR B 1 232 ? 12.502 -13.527 88.977 1.00 17.68 370 THR B N 1
ATOM 4946 C CA . THR B 1 232 ? 13.198 -12.261 88.785 1.00 18.44 370 THR B CA 1
ATOM 4947 C C . THR B 1 232 ? 14.212 -12.459 87.660 1.00 18.88 370 THR B C 1
ATOM 4948 O O . THR B 1 232 ? 14.278 -11.659 86.724 1.00 19.20 370 THR B O 1
ATOM 4952 N N . VAL B 1 233 ? 14.983 -13.539 87.754 1.00 18.85 371 VAL B N 1
ATOM 4953 C CA . VAL B 1 233 ? 15.856 -13.971 86.669 1.00 19.20 371 VAL B CA 1
ATOM 4954 C C . VAL B 1 233 ? 15.615 -15.457 86.392 1.00 19.39 371 VAL B C 1
ATOM 4955 O O . VAL B 1 233 ? 15.502 -16.253 87.322 1.00 19.59 371 VAL B O 1
ATOM 4959 N N . GLU B 1 234 ? 15.506 -15.818 85.113 1.00 19.83 372 GLU B N 1
ATOM 4960 C CA . GLU B 1 234 ? 15.581 -17.220 84.703 1.00 20.39 372 GLU B CA 1
ATOM 4961 C C . GLU B 1 234 ? 17.034 -17.552 84.340 1.00 21.18 372 GLU B C 1
ATOM 4962 O O . GLU B 1 234 ? 17.487 -17.225 83.243 1.00 21.95 372 GLU B O 1
ATOM 4968 N N . PRO B 1 235 ? 17.771 -18.201 85.262 1.00 21.60 373 PRO B N 1
ATOM 4969 C CA . PRO B 1 235 ? 19.209 -18.411 85.048 1.00 22.05 373 PRO B CA 1
ATOM 4970 C C . PRO B 1 235 ? 19.550 -19.414 83.943 1.00 22.45 373 PRO B C 1
ATOM 4971 O O . PRO B 1 235 ? 20.654 -19.361 83.392 1.00 24.37 373 PRO B O 1
ATOM 4975 N N . TYR B 1 236 ? 18.618 -20.316 83.630 1.00 22.22 374 TYR B N 1
ATOM 4976 C CA . TYR B 1 236 ? 18.849 -21.378 82.649 1.00 22.19 374 TYR B CA 1
ATOM 4977 C C . TYR B 1 236 ? 17.994 -21.226 81.378 1.00 22.86 374 TYR B C 1
ATOM 4978 O O . TYR B 1 236 ? 17.971 -22.122 80.533 1.00 22.67 374 TYR B O 1
ATOM 4987 N N . LEU B 1 237 ? 17.293 -20.101 81.253 1.00 22.93 375 LEU B N 1
ATOM 4988 C CA . LEU B 1 237 ? 16.483 -19.817 80.068 1.00 23.61 375 LEU B CA 1
ATOM 4989 C C . LEU B 1 237 ? 16.696 -18.397 79.555 1.00 24.70 375 LEU B C 1
ATOM 4990 O O . LEU B 1 237 ? 16.415 -17.422 80.261 1.00 25.52 375 LEU B O 1
ATOM 4995 N N . ASP B 1 238 ? 17.197 -18.286 78.325 1.00 25.56 376 ASP B N 1
ATOM 4996 C CA . ASP B 1 238 ? 17.305 -16.993 77.650 1.00 26.45 376 ASP B CA 1
ATOM 4997 C C . ASP B 1 238 ? 16.152 -16.842 76.663 1.00 26.65 376 ASP B C 1
ATOM 4998 O O . ASP B 1 238 ? 15.825 -17.781 75.926 1.00 26.40 376 ASP B O 1
ATOM 5003 N N . VAL B 1 239 ? 15.546 -15.657 76.650 1.00 27.13 377 VAL B N 1
ATOM 5004 C CA . VAL B 1 239 ? 14.355 -15.401 75.835 1.00 27.30 377 VAL B CA 1
ATOM 5005 C C . VAL B 1 239 ? 14.657 -15.448 74.333 1.00 27.62 377 VAL B C 1
ATOM 5006 O O . VAL B 1 239 ? 13.786 -15.790 73.535 1.00 27.50 377 VAL B O 1
ATOM 5010 N N . ASN B 1 240 ? 15.897 -15.123 73.969 1.00 27.26 378 ASN B N 1
ATOM 5011 C CA . ASN B 1 240 ? 16.353 -15.159 72.579 1.00 26.61 378 ASN B CA 1
ATOM 5012 C C . ASN B 1 240 ? 16.884 -16.540 72.172 1.00 25.84 378 ASN B C 1
ATOM 5013 O O . ASN B 1 240 ? 17.142 -16.793 70.994 1.00 26.01 378 ASN B O 1
ATOM 5018 N N . GLY B 1 241 ? 17.036 -17.428 73.153 1.00 25.61 379 GLY B N 1
ATOM 5019 C CA . GLY B 1 241 ? 17.633 -18.752 72.947 1.00 25.10 379 GLY B CA 1
ATOM 5020 C C . GLY B 1 241 ? 16.917 -19.684 71.983 1.00 24.77 379 GLY B C 1
ATOM 5021 O O . GLY B 1 241 ? 15.822 -19.387 71.492 1.00 24.67 379 GLY B O 1
ATOM 5022 N N . THR B 1 242 ? 17.547 -20.822 71.716 1.00 24.25 380 THR B N 1
ATOM 5023 C CA . THR B 1 242 ? 17.000 -21.808 70.796 1.00 23.64 380 THR B CA 1
ATOM 5024 C C . THR B 1 242 ? 17.222 -23.214 71.369 1.00 23.78 380 THR B C 1
ATOM 5025 O O . THR B 1 242 ? 18.272 -23.485 71.963 1.00 23.79 380 THR B O 1
ATOM 5029 N N . VAL B 1 243 ? 16.216 -24.079 71.227 1.00 23.09 381 VAL B N 1
ATOM 5030 C CA . VAL B 1 243 ? 16.335 -25.500 71.577 1.00 22.00 381 VAL B CA 1
ATOM 5031 C C . VAL B 1 243 ? 16.317 -26.294 70.282 1.00 22.12 381 VAL B C 1
ATOM 5032 O O . VAL B 1 243 ? 15.256 -26.459 69.657 1.00 21.25 381 VAL B O 1
ATOM 5036 N N . ASN B 1 244 ? 17.490 -26.792 69.895 1.00 21.14 382 ASN B N 1
ATOM 5037 C CA . ASN B 1 244 ? 17.702 -27.345 68.557 1.00 21.17 382 ASN B CA 1
ATOM 5038 C C . ASN B 1 244 ? 17.261 -26.327 67.498 1.00 20.57 382 ASN B C 1
ATOM 5039 O O . ASN B 1 244 ? 17.775 -25.205 67.478 1.00 20.43 382 ASN B O 1
ATOM 5044 N N . GLY B 1 245 ? 16.301 -26.688 66.650 1.00 19.85 383 GLY B N 1
ATOM 5045 C CA . GLY B 1 245 ? 15.818 -25.771 65.614 1.00 19.57 383 GLY B CA 1
ATOM 5046 C C . GLY B 1 245 ? 14.598 -24.958 66.007 1.00 19.46 383 GLY B C 1
ATOM 5047 O O . GLY B 1 245 ? 14.198 -24.040 65.291 1.00 18.67 383 GLY B O 1
ATOM 5048 N N . GLN B 1 246 ? 14.005 -25.289 67.151 1.00 19.44 384 GLN B N 1
ATOM 5049 C CA . GLN B 1 246 ? 12.867 -24.531 67.675 1.00 19.37 384 GLN B CA 1
ATOM 5050 C C . GLN B 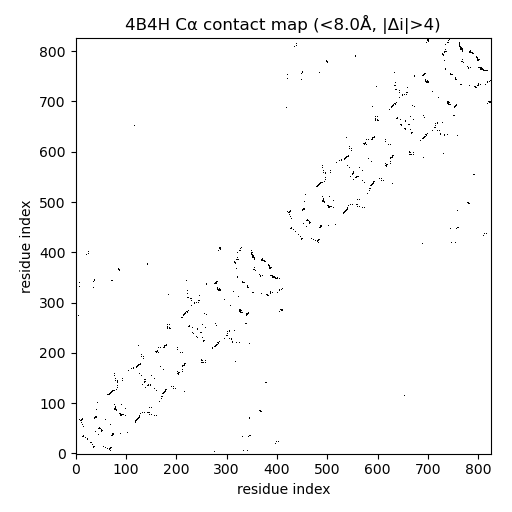1 246 ? 13.333 -23.378 68.571 1.00 19.66 384 GLN B C 1
ATOM 5051 O O . GLN B 1 246 ? 14.438 -23.405 69.121 1.00 19.00 384 GLN B O 1
ATOM 5057 N N . LEU B 1 247 ? 12.476 -22.368 68.699 1.00 20.04 385 LEU B N 1
ATOM 5058 C CA . LEU B 1 247 ? 12.786 -21.147 69.438 1.00 19.69 385 LEU B CA 1
ATOM 5059 C C . LEU B 1 247 ? 12.222 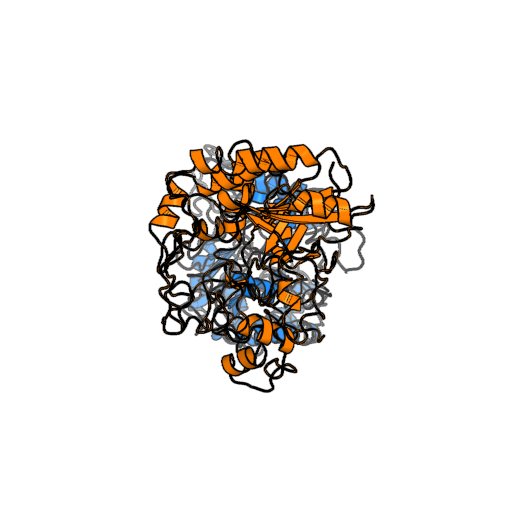-21.215 70.849 1.00 20.47 385 LEU B C 1
ATOM 5060 O O . LEU B 1 247 ? 11.108 -21.701 71.051 1.00 20.57 385 LEU B O 1
ATOM 5065 N N . ILE B 1 248 ? 12.984 -20.717 71.819 1.00 20.84 386 ILE B N 1
ATOM 5066 C CA . ILE B 1 248 ? 12.509 -20.625 73.201 1.00 21.04 386 ILE B CA 1
ATOM 5067 C C . ILE B 1 248 ? 11.175 -19.869 73.233 1.00 21.44 386 ILE B C 1
ATOM 5068 O O . ILE B 1 248 ? 10.216 -20.312 73.882 1.00 22.25 386 ILE B O 1
ATOM 5073 N N . ARG B 1 249 ? 11.118 -18.758 72.493 1.00 21.50 387 ARG B N 1
ATOM 5074 C CA . ARG B 1 249 ? 9.904 -17.944 72.348 1.00 21.66 387 ARG B CA 1
ATOM 5075 C C . ARG B 1 249 ? 8.698 -18.720 71.816 1.00 20.81 387 ARG B C 1
ATOM 5076 O O . ARG B 1 249 ? 7.560 -18.268 71.949 1.00 21.95 387 ARG B O 1
ATOM 5084 N N . GLN B 1 250 ? 8.959 -19.873 71.197 1.00 20.08 388 GLN B N 1
ATOM 5085 C CA . GLN B 1 250 ? 7.914 -20.685 70.574 1.00 19.07 388 GLN B CA 1
ATOM 5086 C C . GLN B 1 250 ? 7.283 -21.725 71.496 1.00 18.70 388 GLN B C 1
ATOM 5087 O O . GLN B 1 250 ? 6.349 -22.415 71.088 1.00 17.44 388 GLN B O 1
ATOM 5093 N N . SER B 1 251 ? 7.792 -21.835 72.723 1.00 18.68 389 SER B N 1
ATOM 5094 C CA A SER B 1 251 ? 7.253 -22.783 73.694 0.70 18.54 389 SER B CA 1
ATOM 5095 C CA B SER B 1 251 ? 7.259 -22.775 73.701 0.30 18.95 389 SER B CA 1
ATOM 5096 C C . SER B 1 251 ? 5.891 -22.318 74.184 1.00 18.87 389 SER B C 1
ATOM 5097 O O . SER B 1 251 ? 5.561 -21.132 74.095 1.00 18.96 389 SER B O 1
ATOM 5102 N N . LYS B 1 252 ? 5.106 -23.263 74.692 1.00 19.07 390 LYS B N 1
ATOM 5103 C CA . LYS B 1 252 ? 3.779 -22.975 75.225 1.00 19.51 390 LYS B CA 1
ATOM 5104 C C . LYS B 1 252 ? 3.854 -21.971 76.381 1.00 19.12 390 LYS B C 1
ATOM 5105 O O . LYS B 1 252 ? 3.058 -21.030 76.439 1.00 18.68 390 LYS B O 1
ATOM 5111 N N . TRP B 1 253 ? 4.821 -22.180 77.277 1.00 18.95 391 TRP B N 1
ATOM 5112 C CA . TRP B 1 253 ? 5.020 -21.329 78.460 1.00 18.30 391 TRP B CA 1
ATOM 5113 C C . TRP B 1 253 ? 5.284 -19.895 78.103 1.00 17.89 391 TRP B C 1
ATOM 5114 O O . TRP B 1 253 ? 4.686 -18.987 78.685 1.00 16.90 391 TRP B O 1
ATOM 5125 N N . VAL B 1 254 ? 6.187 -19.682 77.148 1.00 18.46 392 VAL B N 1
ATOM 5126 C CA . VAL B 1 254 ? 6.591 -18.334 76.732 1.00 18.99 392 VAL B CA 1
ATOM 5127 C C . VAL B 1 254 ? 5.564 -17.700 75.781 1.00 19.51 392 VAL B C 1
ATOM 5128 O O . VAL B 1 254 ? 5.208 -16.527 75.937 1.00 19.33 392 VAL B O 1
ATOM 5132 N N . ASP B 1 255 ? 5.088 -18.486 74.810 1.00 19.55 393 ASP B N 1
ATOM 5133 C CA . ASP B 1 255 ? 4.099 -18.050 73.812 1.00 19.91 393 ASP B CA 1
ATOM 5134 C C . ASP B 1 255 ? 4.312 -16.615 73.306 1.00 19.53 393 ASP B C 1
ATOM 5135 O O . ASP B 1 255 ? 3.400 -15.780 73.354 1.00 19.60 393 ASP B O 1
ATOM 5140 N N . TRP B 1 256 ? 5.536 -16.350 72.849 1.00 18.74 394 TRP B N 1
ATOM 5141 C CA . TRP B 1 256 ? 5.909 -15.096 72.177 1.00 18.47 394 TRP B CA 1
ATOM 5142 C C . TRP B 1 256 ? 5.939 -13.875 73.048 1.00 17.69 394 TRP B C 1
ATOM 5143 O O . TRP B 1 256 ? 5.832 -12.755 72.555 1.00 17.67 394 TRP B O 1
ATOM 5154 N N . ASN B 1 257 ? 6.093 -14.080 74.352 1.00 16.97 395 ASN B N 1
ATOM 5155 C CA . ASN B 1 257 ? 6.438 -13.000 75.263 1.00 16.53 395 ASN B CA 1
ATOM 5156 C C . ASN B 1 257 ? 7.799 -12.440 74.885 1.00 16.19 395 ASN B C 1
ATOM 5157 O O . ASN B 1 257 ? 8.695 -13.189 74.486 1.00 16.49 395 ASN B O 1
ATOM 5162 N N . GLN B 1 258 ? 7.962 -11.129 75.023 1.00 15.59 396 GLN B N 1
ATOM 5163 C CA . GLN B 1 258 ? 9.280 -10.518 74.861 1.00 15.51 396 GLN B CA 1
ATOM 5164 C C . GLN B 1 258 ? 10.250 -10.947 75.965 1.00 15.45 396 GLN B C 1
ATOM 5165 O O . GLN B 1 258 ? 11.478 -10.887 75.797 1.00 15.63 396 GLN B O 1
ATOM 5171 N N . TYR B 1 259 ? 9.681 -11.386 77.089 1.00 14.72 397 TYR B N 1
ATOM 5172 C CA . TYR B 1 259 ? 10.415 -11.610 78.335 1.00 14.58 397 TYR B CA 1
ATOM 5173 C C . TYR B 1 259 ? 10.191 -13.001 78.898 1.00 14.83 397 TYR B C 1
ATOM 5174 O O . TYR B 1 259 ? 9.138 -13.608 78.689 1.00 14.79 397 TYR B O 1
ATOM 5183 N N . VAL B 1 260 ? 11.198 -13.497 79.607 1.00 15.83 398 VAL B N 1
ATOM 5184 C CA . VAL B 1 260 ? 11.099 -14.741 80.367 1.00 15.93 398 VAL B CA 1
ATOM 5185 C C . VAL B 1 260 ? 11.076 -14.453 81.874 1.00 16.29 398 VAL B C 1
ATOM 5186 O O . VAL B 1 260 ? 10.598 -15.273 82.665 1.00 17.23 398 VAL B O 1
ATOM 5190 N N . ASP B 1 261 ? 11.586 -13.285 82.263 1.00 16.32 399 ASP B N 1
ATOM 5191 C CA . ASP B 1 261 ? 11.605 -12.888 83.683 1.00 16.29 399 ASP B CA 1
ATOM 5192 C C . ASP B 1 261 ? 11.176 -11.437 83.953 1.00 15.97 399 ASP B C 1
ATOM 5193 O O . ASP B 1 261 ? 10.733 -10.738 83.043 1.00 16.30 399 ASP B O 1
ATOM 5198 N N . GLU B 1 262 ? 11.337 -10.996 85.205 1.00 15.88 400 GLU B N 1
ATOM 5199 C CA . GLU B 1 262 ? 10.925 -9.655 85.648 1.00 16.11 400 GLU B CA 1
ATOM 5200 C C . GLU B 1 262 ? 11.982 -8.577 85.477 1.00 15.49 400 GLU B C 1
ATOM 5201 O O . GLU B 1 262 ? 11.652 -7.429 85.181 1.00 16.03 400 GLU B O 1
ATOM 5207 N N . LEU B 1 263 ? 13.247 -8.923 85.703 1.00 15.31 401 LEU B N 1
ATOM 5208 C CA . LEU B 1 263 ? 14.314 -7.940 85.581 1.00 16.03 401 LEU B CA 1
ATOM 5209 C C . LEU B 1 263 ? 14.252 -7.273 84.209 1.00 16.28 401 LEU B C 1
ATOM 5210 O O . LEU B 1 263 ? 14.096 -6.054 84.113 1.00 16.87 401 LEU B O 1
ATOM 5215 N N . SER B 1 264 ? 14.330 -8.084 83.156 1.00 16.41 402 SER B N 1
ATOM 5216 C CA A SER B 1 264 ? 14.328 -7.578 81.786 0.50 16.43 402 SER B CA 1
ATOM 5217 C CA B SER B 1 264 ? 14.326 -7.570 81.787 0.50 16.53 402 SER B CA 1
ATOM 5218 C C . SER B 1 264 ? 13.080 -6.742 81.478 1.00 16.57 402 SER B C 1
ATOM 5219 O O . SER B 1 264 ? 13.176 -5.658 80.892 1.00 16.60 402 SER B O 1
ATOM 5224 N N . PHE B 1 265 ? 11.921 -7.259 81.883 1.00 16.56 403 PHE B N 1
ATOM 5225 C CA . PHE B 1 265 ? 10.628 -6.622 81.672 1.00 17.22 403 PHE B CA 1
ATOM 5226 C C . PHE B 1 265 ? 10.513 -5.239 82.320 1.00 17.56 403 PHE B C 1
ATOM 5227 O O . PHE B 1 265 ? 9.976 -4.314 81.710 1.00 17.85 403 PHE B O 1
ATOM 5235 N N . VAL B 1 266 ? 11.006 -5.105 83.552 1.00 17.90 404 VAL B N 1
ATOM 5236 C CA . VAL B 1 266 ? 10.991 -3.802 84.232 1.00 17.53 404 VAL B CA 1
ATOM 5237 C C . VAL B 1 266 ? 12.089 -2.886 83.695 1.00 17.72 404 VAL B C 1
ATOM 5238 O O . VAL B 1 266 ? 11.938 -1.670 83.700 1.00 18.26 404 VAL B O 1
ATOM 5242 N N . GLN B 1 267 ? 13.185 -3.470 83.219 1.00 17.59 405 GLN B N 1
ATOM 5243 C CA . GLN B 1 267 ? 14.297 -2.673 82.682 1.00 17.68 405 GLN B CA 1
ATOM 5244 C C . GLN B 1 267 ? 13.958 -1.965 81.372 1.00 17.83 405 GLN B C 1
ATOM 5245 O O . GLN B 1 267 ? 14.380 -0.821 81.156 1.00 17.80 405 GLN B O 1
ATOM 5251 N N . ASP B 1 268 ? 13.187 -2.643 80.520 1.00 18.33 406 ASP B N 1
ATOM 5252 C CA . ASP B 1 268 ? 12.688 -2.067 79.272 1.00 18.14 406 ASP B CA 1
ATOM 5253 C C . ASP B 1 268 ? 11.435 -1.226 79.514 1.00 17.77 406 ASP B C 1
ATOM 5254 O O . ASP B 1 268 ? 11.153 -0.286 78.771 1.00 17.88 406 ASP B O 1
ATOM 5259 N N . LEU B 1 269 ? 10.682 -1.566 80.555 1.00 17.38 407 LEU B N 1
ATOM 5260 C CA . LEU B 1 269 ? 9.501 -0.800 80.914 1.00 17.05 407 LEU B CA 1
ATOM 5261 C C . LEU B 1 269 ? 9.933 0.603 81.334 1.00 17.25 407 LEU B C 1
ATOM 5262 O O . LEU B 1 269 ? 9.351 1.606 80.896 1.00 16.91 407 LEU B O 1
ATOM 5267 N N . ARG B 1 270 ? 10.979 0.652 82.161 1.00 17.69 408 ARG B N 1
ATOM 5268 C CA . ARG B 1 270 ? 11.565 1.903 82.622 1.00 17.72 408 ARG B CA 1
ATOM 5269 C C . ARG B 1 270 ? 12.025 2.743 81.426 1.00 17.89 408 ARG B C 1
ATOM 5270 O O . ARG B 1 270 ? 11.638 3.900 81.303 1.00 17.48 408 ARG B O 1
ATOM 5278 N N . GLN B 1 271 ? 12.831 2.142 80.546 1.00 17.68 409 GLN B N 1
ATOM 5279 C CA . GLN B 1 271 ? 13.285 2.800 79.310 1.00 18.52 409 GLN B CA 1
ATOM 5280 C C . GLN B 1 271 ? 12.138 3.394 78.492 1.00 18.09 409 GLN B C 1
ATOM 5281 O O . GLN B 1 271 ? 12.239 4.519 78.000 1.00 17.59 409 GLN B O 1
ATOM 5287 N N . ALA B 1 272 ? 11.067 2.620 78.339 1.00 17.84 410 ALA B N 1
ATOM 5288 C CA . ALA B 1 272 ? 9.885 3.035 77.583 1.00 17.65 410 ALA B CA 1
ATOM 5289 C C . ALA B 1 272 ? 9.060 4.130 78.269 1.00 17.04 410 ALA B C 1
ATOM 5290 O O . ALA B 1 272 ? 8.516 5.005 77.597 1.00 17.35 410 ALA B O 1
ATOM 5292 N N . LEU B 1 273 ? 8.952 4.066 79.599 1.00 15.94 411 LEU B N 1
ATOM 5293 C CA . LEU B 1 273 ? 8.227 5.084 80.370 1.00 15.45 411 LEU B CA 1
ATOM 5294 C C . LEU B 1 273 ? 8.993 6.416 80.402 1.00 15.40 411 LEU B C 1
ATOM 5295 O O . LEU B 1 273 ? 8.385 7.487 80.435 1.00 16.17 411 LEU B O 1
ATOM 5300 N N . ILE B 1 274 ? 10.323 6.344 80.382 1.00 15.82 412 ILE B N 1
ATOM 5301 C CA . ILE B 1 274 ? 11.169 7.540 80.273 1.00 15.42 412 ILE B CA 1
ATOM 5302 C C . ILE B 1 274 ? 11.007 8.206 78.907 1.00 15.80 412 ILE B C 1
ATOM 5303 O O . ILE B 1 274 ? 10.941 9.431 78.813 1.00 16.21 412 ILE B O 1
ATOM 5308 N N . ALA B 1 275 ? 10.942 7.389 77.859 1.00 16.09 413 ALA B N 1
ATOM 5309 C CA . ALA B 1 275 ? 10.778 7.877 76.489 1.00 16.02 413 ALA B CA 1
ATOM 5310 C C . ALA B 1 275 ? 9.403 8.501 76.307 1.00 16.45 413 ALA B C 1
ATOM 5311 O O . ALA B 1 275 ? 9.215 9.378 75.463 1.00 16.74 413 ALA B O 1
ATOM 5313 N N . LYS B 1 276 ? 8.454 8.044 77.120 1.00 17.07 414 LYS B N 1
ATOM 5314 C CA . LYS B 1 276 ? 7.069 8.502 77.063 1.00 17.10 414 LYS B CA 1
ATOM 5315 C C . LYS B 1 276 ? 6.832 9.811 77.827 1.00 17.55 414 LYS B C 1
ATOM 5316 O O . LYS B 1 276 ? 5.807 10.473 77.628 1.00 18.64 414 LYS B O 1
ATOM 5322 N N . GLY B 1 277 ? 7.752 10.185 78.710 1.00 17.68 415 GLY B N 1
ATOM 5323 C CA . GLY B 1 277 ? 7.594 11.435 79.449 1.00 17.78 415 GLY B CA 1
ATOM 5324 C C . GLY B 1 277 ? 7.646 11.321 80.957 1.00 18.09 415 GLY B C 1
ATOM 5325 O O . GLY B 1 277 ? 7.648 12.336 81.650 1.00 17.99 415 GLY B O 1
ATOM 5326 N N . PHE B 1 278 ? 7.675 10.092 81.474 1.00 18.44 416 PHE B N 1
ATOM 5327 C CA . PHE B 1 278 ? 7.966 9.895 82.898 1.00 18.77 416 PHE B CA 1
ATOM 5328 C C . PHE B 1 278 ? 9.429 10.283 83.117 1.00 19.40 416 PHE B C 1
ATOM 5329 O O . PHE B 1 278 ? 10.269 10.058 82.241 1.00 19.73 416 PHE B O 1
ATOM 5337 N N . ARG B 1 279 ? 9.719 10.878 84.271 1.00 20.38 417 ARG B N 1
ATOM 5338 C CA . ARG B 1 279 ? 11.032 11.471 84.543 1.00 21.02 417 ARG B CA 1
ATOM 5339 C C . ARG B 1 279 ? 12.173 10.466 84.417 1.00 21.04 417 ARG B C 1
ATOM 5340 O O . ARG B 1 279 ? 11.985 9.263 84.621 1.00 20.49 417 ARG B O 1
ATOM 5348 N N . SER B 1 280 ? 13.352 10.975 84.071 1.00 21.57 418 SER B N 1
ATOM 5349 C CA . SER B 1 280 ? 14.564 10.168 83.945 1.00 22.33 418 SER B CA 1
ATOM 5350 C C . SER B 1 280 ? 14.962 9.493 85.259 1.00 22.15 418 SER B C 1
ATOM 5351 O O . SER B 1 280 ? 15.751 8.550 85.258 1.00 22.86 418 SER B O 1
ATOM 5354 N N . ASP B 1 281 ? 14.407 9.972 86.373 1.00 22.42 419 ASP B N 1
ATOM 5355 C CA . ASP B 1 281 ? 14.751 9.458 87.699 1.00 21.97 419 ASP B CA 1
ATOM 5356 C C . ASP B 1 281 ? 13.742 8.464 88.296 1.00 21.68 419 ASP B C 1
ATOM 5357 O O . ASP B 1 281 ? 13.787 8.189 89.492 1.00 21.80 419 ASP B O 1
ATOM 5362 N N . ILE B 1 282 ? 12.844 7.924 87.475 1.00 21.43 420 ILE B N 1
ATOM 5363 C CA . ILE B 1 282 ? 11.890 6.913 87.958 1.00 21.15 420 ILE B CA 1
ATOM 5364 C C . ILE B 1 282 ? 12.619 5.633 88.378 1.00 20.72 420 ILE B C 1
ATOM 5365 O O . ILE B 1 282 ? 13.749 5.386 87.953 1.00 21.10 420 ILE B O 1
ATOM 5370 N N . GLY B 1 283 ? 11.970 4.831 89.219 1.00 19.61 421 GLY B N 1
ATOM 5371 C CA . GLY B 1 283 ? 12.556 3.581 89.692 1.00 18.36 421 GLY B CA 1
ATOM 5372 C C . GLY B 1 283 ? 11.614 2.402 89.636 1.00 17.41 421 GLY B C 1
ATOM 5373 O O . GLY B 1 283 ? 10.392 2.570 89.674 1.00 16.82 421 GLY B O 1
ATOM 5374 N N . MET B 1 284 ? 12.182 1.205 89.532 1.00 17.47 422 MET B N 1
ATOM 5375 C CA . MET B 1 284 ? 11.387 -0.010 89.429 1.00 17.36 422 MET B CA 1
ATOM 5376 C C . MET B 1 284 ? 11.481 -0.842 90.700 1.00 16.81 422 MET B C 1
ATOM 5377 O O . MET B 1 284 ? 12.517 -0.875 91.351 1.00 16.92 422 MET B O 1
ATOM 5382 N N . LEU B 1 285 ? 10.384 -1.509 91.041 1.00 16.25 423 LEU B N 1
ATOM 5383 C CA . LEU B 1 285 ? 10.394 -2.453 92.142 1.00 15.95 423 LEU B CA 1
ATOM 5384 C C . LEU B 1 285 ? 9.880 -3.803 91.689 1.00 15.90 423 LEU B C 1
ATOM 5385 O O . LEU B 1 285 ? 8.945 -3.894 90.880 1.00 15.52 423 LEU B O 1
ATOM 5390 N N . ILE B 1 286 ? 10.497 -4.859 92.207 1.00 15.08 424 ILE B N 1
ATOM 5391 C CA . ILE B 1 286 ? 9.980 -6.202 91.990 1.00 15.33 424 ILE B CA 1
ATOM 5392 C C . ILE B 1 286 ? 9.586 -6.758 93.355 1.00 14.89 424 ILE B C 1
ATOM 5393 O O . ILE B 1 286 ? 10.350 -6.654 94.312 1.00 16.20 424 ILE B O 1
ATOM 5398 N N . ASP B 1 287 ? 8.368 -7.288 93.442 1.00 15.25 425 ASP B N 1
ATOM 5399 C CA . ASP B 1 287 ? 7.921 -7.976 94.656 1.00 14.42 425 ASP B CA 1
ATOM 5400 C C . ASP B 1 287 ? 8.502 -9.396 94.629 1.00 14.75 425 ASP B C 1
ATOM 5401 O O . ASP B 1 287 ? 8.050 -10.232 93.842 1.00 14.66 425 ASP B O 1
ATOM 5406 N N . THR B 1 288 ? 9.524 -9.646 95.460 1.00 14.55 426 THR B N 1
ATOM 5407 C CA . THR B 1 288 ? 10.245 -10.935 95.481 1.00 14.86 426 THR B CA 1
ATOM 5408 C C . THR B 1 288 ? 9.836 -11.849 96.647 1.00 15.22 426 THR B C 1
ATOM 5409 O O . THR B 1 288 ? 10.585 -12.751 97.041 1.00 15.77 426 THR B O 1
ATOM 5413 N N . SER B 1 289 ? 8.632 -11.631 97.169 1.00 15.32 427 SER B N 1
ATOM 5414 C CA . SER B 1 289 ? 8.166 -12.361 98.347 1.00 15.31 427 SER B CA 1
ATOM 5415 C C . SER B 1 289 ? 7.993 -13.859 98.136 1.00 15.34 427 SER B C 1
ATOM 5416 O O . SER B 1 289 ? 8.337 -14.651 99.014 1.00 15.50 427 SER B O 1
ATOM 5419 N N . ARG B 1 290 ? 7.467 -14.249 96.976 1.00 15.20 428 ARG B N 1
ATOM 5420 C CA . ARG B 1 290 ? 7.014 -15.623 96.767 1.00 15.26 428 ARG B CA 1
ATOM 5421 C C . ARG B 1 290 ? 7.372 -16.096 95.368 1.00 15.23 428 ARG B C 1
ATOM 5422 O O . ARG B 1 290 ? 6.626 -16.843 94.741 1.00 15.25 428 ARG B O 1
ATOM 5430 N N . ASN B 1 291 ? 8.536 -15.658 94.900 1.00 14.77 429 ASN B N 1
ATOM 5431 C CA . ASN B 1 291 ? 8.995 -15.962 93.546 1.00 14.65 429 ASN B CA 1
ATOM 5432 C C . ASN B 1 291 ? 10.351 -16.680 93.518 1.00 14.56 429 ASN B C 1
ATOM 5433 O O . ASN B 1 291 ? 10.993 -16.734 92.477 1.00 15.21 429 ASN B O 1
ATOM 5438 N N . GLY B 1 292 ? 10.789 -17.218 94.654 1.00 15.02 430 GLY B N 1
ATOM 5439 C CA . GLY B 1 292 ? 12.131 -17.811 94.748 1.00 15.61 430 GLY B CA 1
ATOM 5440 C C . GLY B 1 292 ? 12.246 -19.213 94.173 1.00 16.30 430 GLY B C 1
ATOM 5441 O O . GLY B 1 292 ? 13.336 -19.657 93.813 1.00 16.31 430 GLY B O 1
ATOM 5442 N N . TRP B 1 293 ? 11.119 -19.925 94.137 1.00 16.63 431 TRP B N 1
ATOM 5443 C CA . TRP B 1 293 ? 11.027 -21.246 93.506 1.00 17.51 431 TRP B CA 1
ATOM 5444 C C . TRP B 1 293 ? 12.151 -22.202 93.848 1.00 18.36 431 TRP B C 1
ATOM 5445 O O . TRP B 1 293 ? 12.760 -22.802 92.960 1.00 19.60 431 TRP B O 1
ATOM 5456 N N . GLY B 1 294 ? 12.430 -22.365 95.139 1.00 19.18 432 GLY B N 1
ATOM 5457 C CA . GLY B 1 294 ? 13.516 -23.255 95.568 1.00 18.77 432 GLY B CA 1
ATOM 5458 C C . GLY B 1 294 ? 13.025 -24.631 95.986 1.00 19.08 432 GLY B C 1
ATOM 5459 O O . GLY B 1 294 ? 11.882 -25.010 95.709 1.00 18.87 432 GLY B O 1
ATOM 5460 N N . GLY B 1 295 ? 13.884 -25.380 96.670 1.00 19.21 433 GLY B N 1
ATOM 5461 C CA . GLY B 1 295 ? 13.549 -26.744 97.080 1.00 19.30 433 GLY B CA 1
ATOM 5462 C C . GLY B 1 295 ? 13.842 -27.752 95.978 1.00 19.51 433 GLY B C 1
ATOM 5463 O O . GLY B 1 295 ? 14.118 -27.364 94.844 1.00 20.84 433 GLY B O 1
ATOM 5464 N N . PRO B 1 296 ? 13.774 -29.061 96.299 1.00 19.61 434 PRO B N 1
ATOM 5465 C CA . PRO B 1 296 ? 14.125 -30.146 95.370 1.00 19.78 434 PRO B CA 1
ATOM 5466 C C . PRO B 1 296 ? 13.627 -29.967 93.931 1.00 20.14 434 PRO B C 1
ATOM 5467 O O . PRO B 1 296 ? 14.324 -30.356 92.988 1.00 21.04 434 PRO B O 1
ATOM 5471 N N . ASN B 1 297 ? 12.439 -29.386 93.760 1.00 20.16 435 ASN B N 1
ATOM 5472 C CA . ASN B 1 297 ? 11.828 -29.296 92.432 1.00 20.54 435 ASN B CA 1
ATOM 5473 C C . ASN B 1 297 ? 12.397 -28.150 91.572 1.00 21.13 435 ASN B C 1
ATOM 5474 O O . ASN B 1 297 ? 12.011 -27.993 90.412 1.00 22.11 435 ASN B O 1
ATOM 5479 N N . ARG B 1 298 ? 13.321 -27.362 92.134 1.00 21.71 436 ARG B N 1
ATOM 5480 C CA . ARG B 1 298 ? 14.047 -26.347 91.358 1.00 22.45 436 ARG B CA 1
ATOM 5481 C C . ARG B 1 298 ? 14.996 -27.055 90.398 1.00 22.68 436 ARG B C 1
ATOM 5482 O O . ARG B 1 298 ? 15.701 -27.985 90.798 1.00 23.39 436 ARG B O 1
ATOM 5490 N N . PRO B 1 299 ? 15.002 -26.632 89.121 1.00 23.36 437 PRO B N 1
ATOM 5491 C CA . PRO B 1 299 ? 16.013 -27.131 88.196 1.00 24.47 437 PRO B CA 1
ATOM 5492 C C . PRO B 1 299 ? 17.404 -26.761 88.686 1.00 25.13 437 PRO B C 1
ATOM 5493 O O . PRO B 1 299 ? 17.597 -25.682 89.258 1.00 25.99 437 PRO B O 1
ATOM 5497 N N . THR B 1 300 ? 18.354 -27.666 88.476 1.00 26.53 438 THR B N 1
ATOM 5498 C CA . THR B 1 300 ? 19.741 -27.444 88.853 1.00 26.77 438 THR B CA 1
ATOM 5499 C C . THR B 1 300 ? 20.539 -26.821 87.703 1.00 27.10 438 THR B C 1
ATOM 5500 O O . THR B 1 300 ? 21.637 -26.295 87.909 1.00 27.31 438 THR B O 1
ATOM 5504 N N . GLY B 1 301 ? 19.977 -26.876 86.496 1.00 26.20 439 GLY B N 1
ATOM 5505 C CA . GLY B 1 301 ? 20.637 -26.335 85.309 1.00 25.53 439 GLY B CA 1
ATOM 5506 C C . GLY B 1 301 ? 19.827 -26.435 84.029 1.00 25.65 439 GLY B C 1
ATOM 5507 O O . GLY B 1 301 ? 18.662 -26.848 84.057 1.00 25.69 439 GLY B O 1
ATOM 5508 N N . PRO B 1 302 ? 20.431 -26.038 82.892 1.00 25.12 440 PRO B N 1
ATOM 5509 C CA . PRO B 1 302 ? 19.765 -26.183 81.597 1.00 25.01 440 PRO B CA 1
ATOM 5510 C C . PRO B 1 302 ? 19.567 -27.654 81.236 1.00 24.74 440 PRO B C 1
ATOM 5511 O O . PRO B 1 302 ? 20.514 -28.443 81.301 1.00 24.61 440 PRO B O 1
ATOM 5515 N N . SER B 1 303 ? 18.340 -28.006 80.858 1.00 24.05 441 SER B N 1
ATOM 5516 C CA . SER B 1 303 ? 17.985 -29.379 80.520 1.00 24.15 441 SER B CA 1
ATOM 5517 C C . SER B 1 303 ? 18.774 -29.928 79.331 1.00 23.81 441 SER B C 1
ATOM 5518 O O . SER B 1 303 ? 19.163 -29.188 78.429 1.00 23.46 441 SER B O 1
ATOM 5521 N N . SER B 1 304 ? 19.008 -31.234 79.349 1.00 24.33 442 SER B N 1
ATOM 5522 C CA . SER B 1 304 ? 19.624 -31.922 78.216 1.00 24.58 442 SER B CA 1
ATOM 5523 C C . SER B 1 304 ? 18.575 -32.401 77.197 1.00 24.49 442 SER B C 1
ATOM 5524 O O . SER B 1 304 ? 18.892 -33.148 76.269 1.00 24.20 442 SER B O 1
ATOM 5527 N N . SER B 1 305 ? 17.331 -31.949 77.367 1.00 24.07 443 SER B N 1
ATOM 5528 C CA . SER B 1 305 ? 16.206 -32.382 76.523 1.00 23.85 443 SER B CA 1
ATOM 5529 C C . SER B 1 305 ? 16.127 -31.676 75.170 1.00 23.72 443 SER B C 1
ATOM 5530 O O . SER B 1 305 ? 16.505 -30.508 75.041 1.00 23.84 443 SER B O 1
ATOM 5533 N N . THR B 1 306 ? 15.593 -32.395 74.182 1.00 23.73 444 THR B N 1
ATOM 5534 C CA . THR B 1 306 ? 15.466 -31.900 72.804 1.00 23.65 444 THR B CA 1
ATOM 5535 C C . THR B 1 306 ? 14.017 -31.562 72.407 1.00 23.53 444 THR B C 1
ATOM 5536 O O . THR B 1 306 ? 13.777 -30.938 71.368 1.00 23.55 444 THR B O 1
ATOM 5540 N N . ASP B 1 307 ? 13.063 -31.978 73.238 1.00 22.41 445 ASP B N 1
ATOM 5541 C CA . ASP B 1 307 ? 11.650 -31.655 73.050 1.00 22.27 445 ASP B CA 1
ATOM 5542 C C . ASP B 1 307 ? 11.358 -30.282 73.673 1.00 22.10 445 ASP B C 1
ATOM 5543 O O . ASP B 1 307 ? 11.374 -30.137 74.900 1.00 21.64 445 ASP B O 1
ATOM 5548 N N . LEU B 1 308 ? 11.098 -29.292 72.818 1.00 21.35 446 LEU B N 1
ATOM 5549 C CA . LEU B 1 308 ? 11.026 -27.872 73.217 1.00 21.14 446 LEU B CA 1
ATOM 5550 C C . LEU B 1 308 ? 10.321 -27.601 74.547 1.00 21.13 446 LEU B C 1
ATOM 5551 O O . LEU B 1 308 ? 10.934 -27.052 75.462 1.00 20.79 446 LEU B O 1
ATOM 5556 N N . ASN B 1 309 ? 9.049 -27.988 74.652 1.00 20.80 447 ASN B N 1
ATOM 5557 C CA . ASN B 1 309 ? 8.275 -27.743 75.871 1.00 20.82 447 ASN B CA 1
ATOM 5558 C C . ASN B 1 309 ? 8.822 -28.502 77.079 1.00 21.19 447 ASN B C 1
ATOM 5559 O O . ASN B 1 309 ? 8.941 -27.932 78.162 1.00 20.83 447 ASN B O 1
ATOM 5564 N N . THR B 1 310 ? 9.163 -29.778 76.897 1.00 21.42 448 THR B N 1
ATOM 5565 C CA . THR B 1 310 ? 9.846 -30.530 77.948 1.00 21.98 448 THR B CA 1
ATOM 5566 C C . THR B 1 310 ? 11.093 -29.773 78.417 1.00 21.57 448 THR B C 1
ATOM 5567 O O . THR B 1 310 ? 11.261 -29.551 79.618 1.00 21.50 448 THR B O 1
ATOM 5571 N N . TYR B 1 311 ? 11.940 -29.345 77.477 1.00 21.44 449 TYR B N 1
ATOM 5572 C CA . TYR B 1 311 ? 13.126 -28.557 77.819 1.00 21.14 449 TYR B CA 1
ATOM 5573 C C . TYR B 1 311 ? 12.787 -27.304 78.632 1.00 21.39 449 TYR B C 1
ATOM 5574 O O . TYR B 1 311 ? 13.275 -27.141 79.749 1.00 21.28 449 TYR B O 1
ATOM 5583 N N . VAL B 1 312 ? 11.951 -26.429 78.071 1.00 21.69 450 VAL B N 1
ATOM 5584 C CA . VAL B 1 312 ? 11.641 -25.146 78.702 1.00 21.18 450 VAL B CA 1
ATOM 5585 C C . VAL B 1 312 ? 11.103 -25.387 80.108 1.00 21.28 450 VAL B C 1
ATOM 5586 O O . VAL B 1 312 ? 11.555 -24.760 81.067 1.00 20.34 450 VAL B O 1
ATOM 5590 N N . ASP B 1 313 ? 10.167 -26.326 80.223 1.00 21.64 451 ASP B N 1
ATOM 5591 C CA . ASP B 1 313 ? 9.563 -26.662 81.509 1.00 22.05 451 ASP B CA 1
ATOM 5592 C C . ASP B 1 313 ? 10.555 -27.234 82.527 1.00 21.68 451 ASP B C 1
ATOM 5593 O O . ASP B 1 313 ? 10.476 -26.918 83.711 1.00 21.59 451 ASP B O 1
ATOM 5598 N N . GLU B 1 314 ? 11.493 -28.060 82.073 1.00 20.98 452 GLU B N 1
ATOM 5599 C CA . GLU B 1 314 ? 12.515 -28.591 82.976 1.00 21.32 452 GLU B CA 1
ATOM 5600 C C . GLU B 1 314 ? 13.619 -27.564 83.249 1.00 20.78 452 GLU B C 1
ATOM 5601 O O . GLU B 1 314 ? 14.494 -27.797 84.080 1.00 20.87 452 GLU B O 1
ATOM 5607 N N . SER B 1 315 ? 13.564 -26.432 82.551 1.00 20.18 453 SER B N 1
ATOM 5608 C CA . SER B 1 315 ? 14.607 -25.409 82.634 1.00 19.47 453 SER B CA 1
ATOM 5609 C C . SER B 1 315 ? 14.167 -24.139 83.353 1.00 18.49 453 SER B C 1
ATOM 5610 O O . SER B 1 315 ? 15.007 -23.412 83.881 1.00 18.27 453 SER B O 1
ATOM 5613 N N . ARG B 1 316 ? 12.865 -23.860 83.343 1.00 17.93 454 ARG B N 1
ATOM 5614 C CA . ARG B 1 316 ? 12.330 -22.684 84.037 1.00 17.99 454 ARG B CA 1
ATOM 5615 C C . ARG B 1 316 ? 12.268 -22.868 85.547 1.00 17.79 454 ARG B C 1
ATOM 5616 O O . ARG B 1 316 ? 11.883 -23.936 86.035 1.00 18.14 454 ARG B O 1
ATOM 5624 N N . ILE B 1 317 ? 12.645 -21.828 86.290 1.00 17.86 455 ILE B N 1
ATOM 5625 C CA . ILE B 1 317 ? 12.420 -21.846 87.744 1.00 18.43 455 ILE B CA 1
ATOM 5626 C C . ILE B 1 317 ? 10.937 -21.630 88.127 1.00 18.71 455 ILE B C 1
ATOM 5627 O O . ILE B 1 317 ? 10.428 -22.318 89.010 1.00 19.09 455 ILE B O 1
ATOM 5632 N N . ASP B 1 318 ? 10.246 -20.699 87.459 1.00 17.81 456 ASP B N 1
ATOM 5633 C CA . ASP B 1 318 ? 8.796 -20.514 87.645 1.00 17.61 456 ASP B CA 1
ATOM 5634 C C . ASP B 1 318 ? 8.080 -21.742 87.100 1.00 18.01 456 ASP B C 1
ATOM 5635 O O . ASP B 1 318 ? 7.915 -21.881 85.890 1.00 18.18 456 ASP B O 1
ATOM 5640 N N . ARG B 1 319 ? 7.663 -22.631 87.999 1.00 17.55 457 ARG B N 1
ATOM 5641 C CA . ARG B 1 319 ? 7.121 -23.938 87.601 1.00 17.69 457 ARG B CA 1
ATOM 5642 C C . ARG B 1 319 ? 5.585 -23.987 87.522 1.00 18.43 457 ARG B C 1
ATOM 5643 O O . ARG B 1 319 ? 4.992 -25.069 87.603 1.00 19.31 457 ARG B O 1
ATOM 5651 N N . ARG B 1 320 ? 4.945 -22.829 87.344 1.00 18.57 458 ARG B N 1
ATOM 5652 C CA . ARG B 1 320 ? 3.479 -22.743 87.247 1.00 18.62 458 ARG B CA 1
ATOM 5653 C C . ARG B 1 320 ? 2.949 -23.256 85.902 1.00 18.15 458 ARG B C 1
ATOM 5654 O O . ARG B 1 320 ? 3.688 -23.287 84.914 1.00 19.10 458 ARG B O 1
ATOM 5662 N N . ILE B 1 321 ? 1.669 -23.636 85.871 1.00 18.24 459 ILE B N 1
ATOM 5663 C CA . ILE B 1 321 ? 1.006 -24.112 84.645 1.00 17.97 459 ILE B CA 1
ATOM 5664 C C . ILE B 1 321 ? 0.865 -22.996 83.606 1.00 18.34 459 ILE B C 1
ATOM 5665 O O . ILE B 1 321 ? 0.779 -23.262 82.404 1.00 18.99 459 ILE B O 1
ATOM 5670 N N . HIS B 1 322 ? 0.814 -21.757 84.084 1.00 17.96 460 HIS B N 1
ATOM 5671 C CA . HIS B 1 322 ? 0.596 -20.591 83.241 1.00 18.22 460 HIS B CA 1
ATOM 5672 C C . HIS B 1 322 ? 0.856 -19.335 84.023 1.00 18.13 460 HIS B C 1
ATOM 5673 O O . HIS B 1 322 ? 0.666 -19.330 85.242 1.00 17.81 460 HIS B O 1
ATOM 5680 N N . PRO B 1 323 ? 1.301 -18.252 83.344 1.00 18.81 461 PRO B N 1
ATOM 5681 C CA . PRO B 1 323 ? 1.512 -16.974 84.039 1.00 18.67 461 PRO B CA 1
ATOM 5682 C C . PRO B 1 323 ? 0.242 -16.366 84.629 1.00 18.26 461 PRO B C 1
ATOM 5683 O O . PRO B 1 323 ? 0.331 -15.525 85.515 1.00 18.94 461 PRO B O 1
ATOM 5687 N N . GLY B 1 324 ? -0.926 -16.785 84.148 1.00 18.44 462 GLY B N 1
ATOM 5688 C CA . GLY B 1 324 ? -2.195 -16.258 84.634 1.00 17.97 462 GLY B CA 1
ATOM 5689 C C . GLY B 1 324 ? -2.619 -16.855 85.963 1.00 17.35 462 GLY B C 1
ATOM 5690 O O . GLY B 1 324 ? -3.671 -16.497 86.493 1.00 17.50 462 GLY B O 1
ATOM 5691 N N . ASN B 1 325 ? -1.797 -17.758 86.503 1.00 17.03 463 ASN B N 1
ATOM 5692 C CA . ASN B 1 325 ? -2.112 -18.451 87.754 1.00 17.04 463 ASN B CA 1
ATOM 5693 C C . ASN B 1 325 ? -1.550 -17.729 88.983 1.00 17.14 463 ASN B C 1
ATOM 5694 O O . ASN B 1 325 ? -0.368 -17.866 89.318 1.00 16.70 463 ASN B O 1
ATOM 5699 N N . TRP B 1 326 ? -2.425 -16.979 89.648 1.00 17.74 464 TRP B N 1
ATOM 5700 C CA . TRP B 1 326 ? -2.019 -15.971 90.631 1.00 18.20 464 TRP B CA 1
ATOM 5701 C C . TRP B 1 326 ? -2.234 -16.312 92.078 1.00 18.61 464 TRP B C 1
ATOM 5702 O O . TRP B 1 326 ? -1.611 -15.705 92.950 1.00 19.35 464 TRP B O 1
ATOM 5713 N N . CYS B 1 327 ? -3.100 -17.283 92.356 1.00 18.61 465 CYS B N 1
ATOM 5714 C CA . CYS B 1 327 ? -3.555 -17.501 93.733 1.00 18.88 465 CYS B CA 1
ATOM 5715 C C . CYS B 1 327 ? -3.045 -18.739 94.444 1.00 18.32 465 CYS B C 1
ATOM 5716 O O . CYS B 1 327 ? -2.961 -19.814 93.845 1.00 18.78 465 CYS B O 1
ATOM 5719 N N . ASN B 1 328 ? -2.777 -18.569 95.745 1.00 18.13 466 ASN B N 1
ATOM 5720 C CA . ASN B 1 328 ? -2.348 -19.638 96.660 1.00 17.89 466 ASN B CA 1
ATOM 5721 C C . ASN B 1 328 ? -1.589 -20.731 95.920 1.00 18.16 466 ASN B C 1
ATOM 5722 O O . ASN B 1 328 ? -1.941 -21.908 96.012 1.00 17.50 466 ASN B O 1
ATOM 5727 N N . GLN B 1 329 ? -0.551 -20.327 95.189 1.00 18.33 467 GLN B N 1
ATOM 5728 C CA . GLN B 1 329 ? 0.079 -21.177 94.178 1.00 18.19 467 GLN B CA 1
ATOM 5729 C C . GLN B 1 329 ? 0.865 -22.329 94.774 1.00 17.90 467 GLN B C 1
ATOM 5730 O O . GLN B 1 329 ? 1.756 -22.128 95.605 1.00 18.06 467 GLN B O 1
ATOM 5736 N N . ALA B 1 330 ? 0.506 -23.537 94.341 1.00 18.29 468 ALA B N 1
ATOM 5737 C CA . ALA B 1 330 ? 1.103 -24.761 94.850 1.00 18.81 468 ALA B CA 1
ATOM 5738 C C . ALA B 1 330 ? 2.542 -24.896 94.368 1.00 18.34 468 ALA B C 1
ATOM 5739 O O . ALA B 1 330 ? 2.801 -24.866 93.165 1.00 19.05 468 ALA B O 1
ATOM 5741 N N . GLY B 1 331 ? 3.472 -25.022 95.310 1.00 18.62 469 GLY B N 1
ATOM 5742 C CA . GLY B 1 331 ? 4.882 -25.224 94.982 1.00 17.92 469 GLY B CA 1
ATOM 5743 C C . GLY B 1 331 ? 5.767 -24.009 95.193 1.00 17.60 469 GLY B C 1
ATOM 5744 O O . GLY B 1 331 ? 6.989 -24.115 95.122 1.00 16.83 469 GLY B O 1
ATOM 5745 N N . ALA B 1 332 ? 5.144 -22.864 95.469 1.00 17.92 470 ALA B N 1
ATOM 5746 C CA . ALA B 1 332 ? 5.849 -21.586 95.626 1.00 18.11 470 ALA B CA 1
ATOM 5747 C C . ALA B 1 332 ? 6.850 -21.563 96.787 1.00 18.04 470 ALA B C 1
ATOM 5748 O O . ALA B 1 332 ? 6.727 -22.324 97.749 1.00 18.37 470 ALA B O 1
ATOM 5750 N N . GLY B 1 333 ? 7.834 -20.674 96.684 1.00 17.27 471 GLY B N 1
ATOM 5751 C CA . GLY B 1 333 ? 8.815 -20.452 97.740 1.00 17.03 471 GLY B CA 1
ATOM 5752 C C . GLY B 1 333 ? 9.169 -18.987 97.921 1.00 15.89 471 GLY B C 1
ATOM 5753 O O . GLY B 1 333 ? 8.943 -18.171 97.027 1.00 16.09 471 GLY B O 1
ATOM 5754 N N . LEU B 1 334 ? 9.692 -18.657 99.103 1.00 15.92 472 LEU B N 1
ATOM 5755 C CA . LEU B 1 334 ? 10.239 -17.325 99.386 1.00 16.25 472 LEU B CA 1
ATOM 5756 C C . LEU B 1 334 ? 11.366 -17.026 98.412 1.00 16.25 472 LEU B C 1
ATOM 5757 O O . LEU B 1 334 ? 12.133 -17.921 98.056 1.00 16.56 472 LEU B O 1
ATOM 5762 N N . GLY B 1 335 ? 11.443 -15.771 97.977 1.00 16.48 473 GLY B N 1
ATOM 5763 C CA . GLY B 1 335 ? 12.512 -15.318 97.088 1.00 16.86 473 GLY B CA 1
ATOM 5764 C C . GLY B 1 335 ? 13.554 -14.484 97.794 1.00 16.91 473 GLY B C 1
ATOM 5765 O O . GLY B 1 335 ? 13.707 -14.575 99.018 1.00 16.62 473 GLY B O 1
ATOM 5766 N N . GLU B 1 336 ? 14.281 -13.683 97.014 1.00 16.86 474 GLU B N 1
ATOM 5767 C CA . GLU B 1 336 ? 15.342 -12.816 97.523 1.00 16.78 474 GLU B CA 1
ATOM 5768 C C . GLU B 1 336 ? 14.753 -11.908 98.577 1.00 16.32 474 GLU B C 1
ATOM 5769 O O . GLU B 1 336 ? 13.751 -11.249 98.339 1.00 15.75 474 GLU B O 1
ATOM 5775 N N . ARG B 1 337 ? 15.361 -11.892 99.756 1.00 16.47 475 ARG B N 1
ATOM 5776 C CA . ARG B 1 337 ? 14.885 -11.004 100.806 1.00 16.42 475 ARG B CA 1
ATOM 5777 C C . ARG B 1 337 ? 15.183 -9.555 100.414 1.00 16.75 475 ARG B C 1
ATOM 5778 O O . ARG B 1 337 ? 16.143 -9.313 99.677 1.00 17.16 475 ARG B O 1
ATOM 5786 N N . PRO B 1 338 ? 14.349 -8.595 100.876 1.00 16.69 476 PRO B N 1
ATOM 5787 C CA . PRO B 1 338 ? 14.451 -7.179 100.476 1.00 16.79 476 PRO B CA 1
ATOM 5788 C C . PRO B 1 338 ? 15.901 -6.668 100.417 1.00 16.99 476 PRO B C 1
ATOM 5789 O O . PRO B 1 338 ? 16.704 -6.983 101.301 1.00 18.03 476 PRO B O 1
ATOM 5793 N N . THR B 1 339 ? 16.234 -5.913 99.367 1.00 16.78 477 THR B N 1
ATOM 5794 C CA . THR B 1 339 ? 17.590 -5.369 99.199 1.00 16.93 477 THR B CA 1
ATOM 5795 C C . THR B 1 339 ? 17.635 -4.178 98.224 1.00 16.87 477 THR B C 1
ATOM 5796 O O . THR B 1 339 ? 16.851 -4.109 97.270 1.00 16.39 477 THR B O 1
ATOM 5800 N N . VAL B 1 340 ? 18.568 -3.262 98.474 1.00 16.87 478 VAL B N 1
ATOM 5801 C CA . VAL B 1 340 ? 18.648 -1.986 97.755 1.00 17.09 478 VAL B CA 1
ATOM 5802 C C . VAL B 1 340 ? 19.379 -2.101 96.416 1.00 17.10 478 VAL B C 1
ATOM 5803 O O . VAL B 1 340 ? 20.364 -2.844 96.279 1.00 17.16 478 VAL B O 1
ATOM 5807 N N . ASN B 1 341 ? 18.872 -1.347 95.441 1.00 16.80 479 ASN B N 1
ATOM 5808 C CA . ASN B 1 341 ? 19.433 -1.239 94.098 1.00 16.87 479 ASN B CA 1
ATOM 5809 C C . ASN B 1 341 ? 20.113 -2.523 93.607 1.00 17.10 479 ASN B C 1
ATOM 5810 O O . ASN B 1 341 ? 21.328 -2.537 93.389 1.00 17.10 479 ASN B O 1
ATOM 5815 N N . PRO B 1 342 ? 19.329 -3.611 93.460 1.00 17.47 480 PRO B N 1
ATOM 5816 C CA . PRO B 1 342 ? 19.907 -4.913 93.106 1.00 17.85 480 PRO B CA 1
ATOM 5817 C C . PRO B 1 342 ? 20.233 -5.093 91.624 1.00 18.16 480 PRO B C 1
ATOM 5818 O O . PRO B 1 342 ? 20.782 -6.129 91.242 1.00 19.07 480 PRO B O 1
ATOM 5822 N N . ALA B 1 343 ? 19.908 -4.099 90.805 1.00 17.82 481 ALA B N 1
ATOM 5823 C CA . ALA B 1 343 ? 20.163 -4.158 89.362 1.00 17.91 481 ALA B CA 1
ATOM 5824 C C . ALA B 1 343 ? 19.969 -2.780 88.745 1.00 17.67 481 ALA B C 1
ATOM 5825 O O . ALA B 1 343 ? 19.322 -1.928 89.352 1.00 17.89 481 ALA B O 1
ATOM 5827 N N . PRO B 1 344 ? 20.531 -2.550 87.540 1.00 17.72 482 PRO B N 1
ATOM 5828 C CA . PRO B 1 344 ? 20.368 -1.253 86.882 1.00 17.07 482 PRO B CA 1
ATOM 5829 C C . PRO B 1 344 ? 18.914 -0.795 86.810 1.00 17.22 482 PRO B C 1
ATOM 5830 O O . PRO B 1 344 ? 18.035 -1.563 86.389 1.00 17.31 482 PRO B O 1
ATOM 5834 N N . GLY B 1 345 ? 18.672 0.438 87.253 1.00 16.80 483 GLY B N 1
ATOM 5835 C CA . GLY B 1 345 ? 17.351 1.040 87.167 1.00 16.90 483 GLY B CA 1
ATOM 5836 C C . GLY B 1 345 ? 16.342 0.495 88.163 1.00 16.38 483 GLY B C 1
ATOM 5837 O O . GLY B 1 345 ? 15.183 0.915 88.162 1.00 17.05 483 GLY B O 1
ATOM 5838 N N . VAL B 1 346 ? 16.768 -0.445 89.008 1.00 16.47 484 VAL B N 1
ATOM 5839 C CA . VAL B 1 346 ? 15.865 -1.035 90.000 1.00 15.96 484 VAL B CA 1
ATOM 5840 C C . VAL B 1 346 ? 16.197 -0.499 91.391 1.00 16.13 484 VAL B C 1
ATOM 5841 O O . VAL B 1 346 ? 17.302 -0.702 91.888 1.00 15.79 484 VAL B O 1
ATOM 5845 N N . ASP B 1 347 ? 15.244 0.208 91.997 1.00 16.70 485 ASP B N 1
ATOM 5846 C CA . ASP B 1 347 ? 15.407 0.776 93.342 1.00 17.03 485 ASP B CA 1
ATOM 5847 C C . ASP B 1 347 ? 15.693 -0.301 94.394 1.00 16.62 485 ASP B C 1
ATOM 5848 O O . ASP B 1 347 ? 16.625 -0.167 95.189 1.00 16.71 485 ASP B O 1
ATOM 5853 N N . ALA B 1 348 ? 14.878 -1.356 94.385 1.00 16.10 486 ALA B N 1
ATOM 5854 C CA . ALA B 1 348 ? 14.941 -2.427 95.381 1.00 16.05 486 ALA B CA 1
ATOM 5855 C C . ALA B 1 348 ? 14.028 -3.605 95.026 1.00 16.04 486 ALA B C 1
ATOM 5856 O O . ALA B 1 348 ? 13.041 -3.449 94.305 1.00 16.05 486 ALA B O 1
ATOM 5858 N N . TYR B 1 349 ? 14.394 -4.788 95.513 1.00 15.83 487 TYR B N 1
ATOM 5859 C CA . TYR B 1 349 ? 13.480 -5.922 95.550 1.00 16.44 487 TYR B CA 1
ATOM 5860 C C . TYR B 1 349 ? 12.838 -5.889 96.913 1.00 16.26 487 TYR B C 1
ATOM 5861 O O . TYR B 1 349 ? 13.500 -5.576 97.902 1.00 17.78 487 TYR B O 1
ATOM 5870 N N . VAL B 1 350 ? 11.548 -6.201 96.972 1.00 16.66 488 VAL B N 1
ATOM 5871 C CA . VAL B 1 350 ? 10.786 -5.972 98.192 1.00 16.05 488 VAL B CA 1
ATOM 5872 C C . VAL B 1 350 ? 9.803 -7.098 98.464 1.00 16.01 488 VAL B C 1
ATOM 5873 O O . VAL B 1 350 ? 9.537 -7.937 97.600 1.00 15.80 488 VAL B O 1
ATOM 5877 N N . TRP B 1 351 ? 9.309 -7.132 99.693 1.00 15.80 489 TRP B N 1
ATOM 5878 C CA . TRP B 1 351 ? 8.237 -8.022 100.064 1.00 16.19 489 TRP B CA 1
ATOM 5879 C C . TRP B 1 351 ? 7.020 -7.176 100.284 1.00 16.15 489 TRP B C 1
ATOM 5880 O O . TRP B 1 351 ? 6.965 -6.369 101.225 1.00 15.84 489 TRP B O 1
ATOM 5891 N N . VAL B 1 352 ? 6.044 -7.322 99.391 1.00 15.99 490 VAL B N 1
ATOM 5892 C CA . VAL B 1 352 ? 4.799 -6.549 99.443 1.00 15.74 490 VAL B CA 1
ATOM 5893 C C . VAL B 1 352 ? 3.657 -7.402 99.983 1.00 16.00 490 VAL B C 1
ATOM 5894 O O . VAL B 1 352 ? 3.081 -7.061 101.022 1.00 15.57 490 VAL B O 1
ATOM 5898 N N . LYS B 1 353 ? 3.340 -8.504 99.295 1.00 15.92 491 LYS B N 1
ATOM 5899 C CA . LYS B 1 353 ? 2.596 -9.577 99.934 1.00 15.80 491 LYS B CA 1
ATOM 5900 C C . LYS B 1 353 ? 3.438 -10.114 101.088 1.00 15.47 491 LYS B C 1
ATOM 5901 O O . LYS B 1 353 ? 4.631 -10.376 100.922 1.00 15.64 491 LYS B O 1
ATOM 5907 N N . PRO B 1 354 ? 2.829 -10.220 102.275 1.00 15.53 492 PRO B N 1
ATOM 5908 C CA . PRO B 1 354 ? 3.418 -10.812 103.460 1.00 15.05 492 PRO B CA 1
ATOM 5909 C C . PRO B 1 354 ? 3.368 -12.330 103.322 1.00 14.92 492 PRO B C 1
ATOM 5910 O O . PRO B 1 354 ? 2.275 -12.892 103.281 1.00 14.66 492 PRO B O 1
ATOM 5914 N N . PRO B 1 355 ? 4.537 -12.992 103.210 1.00 14.88 493 PRO B N 1
ATOM 5915 C CA . PRO B 1 355 ? 4.507 -14.447 103.011 1.00 15.31 493 PRO B CA 1
ATOM 5916 C C . PRO B 1 355 ? 3.792 -15.170 104.135 1.00 15.57 493 PRO B C 1
ATOM 5917 O O . PRO B 1 355 ? 4.127 -14.965 105.305 1.00 15.83 493 PRO B O 1
ATOM 5921 N N . GLY B 1 356 ? 2.809 -15.991 103.765 1.00 16.40 494 GLY B N 1
ATOM 5922 C CA . GLY B 1 356 ? 2.020 -16.777 104.719 1.00 17.03 494 GLY B CA 1
ATOM 5923 C C . GLY B 1 356 ? 0.565 -16.343 104.838 1.00 17.84 494 GLY B C 1
ATOM 5924 O O . GLY B 1 356 ? -0.246 -17.044 105.451 1.00 18.30 494 GLY B O 1
ATOM 5925 N N . GLU B 1 357 ? 0.238 -15.184 104.263 1.00 18.81 495 GLU B N 1
ATOM 5926 C CA . GLU B 1 357 ? -1.133 -14.682 104.233 1.00 19.06 495 GLU B CA 1
ATOM 5927 C C . GLU B 1 357 ? -1.854 -15.123 102.965 1.00 19.21 495 GLU B C 1
ATOM 5928 O O . GLU B 1 357 ? -1.298 -15.032 101.868 1.00 19.19 495 GLU B O 1
ATOM 5934 N N . SER B 1 358 ? -3.098 -15.576 103.114 1.00 19.54 496 SER B N 1
ATOM 5935 C CA . SER B 1 358 ? -3.851 -16.174 102.010 1.00 19.63 496 SER B CA 1
ATOM 5936 C C . SER B 1 358 ? -4.181 -15.178 100.890 1.00 19.16 496 SER B C 1
ATOM 5937 O O . SER B 1 358 ? -4.529 -14.023 101.155 1.00 19.51 496 SER B O 1
ATOM 5940 N N . ASP B 1 359 ? -4.040 -15.643 99.647 1.00 18.74 497 ASP B N 1
ATOM 5941 C CA . ASP B 1 359 ? -4.366 -14.870 98.445 1.00 18.20 497 ASP B CA 1
ATOM 5942 C C . ASP B 1 359 ? -5.864 -14.862 98.219 1.00 18.21 497 ASP B C 1
ATOM 5943 O O . ASP B 1 359 ? -6.387 -14.005 97.503 1.00 18.95 497 ASP B O 1
ATOM 5948 N N . 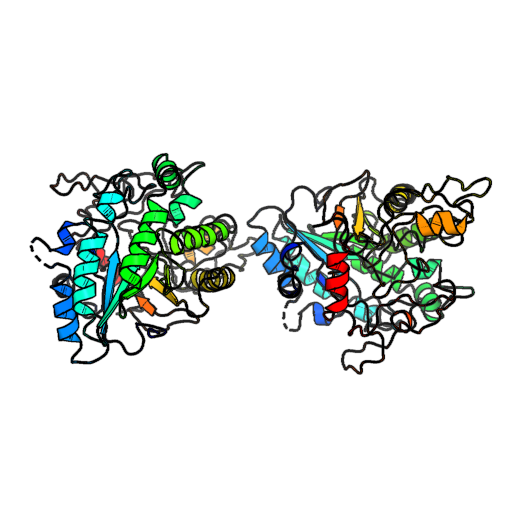GLY B 1 360 ? -6.544 -15.839 98.813 1.00 18.49 498 GLY B N 1
ATOM 5949 C CA . GLY B 1 360 ? -7.998 -15.943 98.752 1.00 18.19 498 GLY B CA 1
ATOM 5950 C C . GLY B 1 360 ? -8.495 -17.315 99.178 1.00 18.86 498 GLY B C 1
ATOM 5951 O O . GLY B 1 360 ? -7.794 -18.314 99.005 1.00 19.19 498 GLY B O 1
ATOM 5952 N N . ALA B 1 361 ? -9.712 -17.354 99.725 1.00 18.94 499 ALA B N 1
ATOM 5953 C CA . ALA B 1 361 ? -10.376 -18.599 100.134 1.00 19.24 499 ALA B CA 1
ATOM 5954 C C . ALA B 1 361 ? -10.464 -19.584 98.979 1.00 19.46 499 ALA B C 1
ATOM 5955 O O . ALA B 1 361 ? -10.779 -19.195 97.857 1.00 18.80 499 ALA B O 1
ATOM 5957 N N . SER B 1 362 ? -10.184 -20.855 99.263 1.00 19.69 500 SER B N 1
ATOM 5958 C CA . SER B 1 362 ? -10.246 -21.912 98.259 1.00 20.17 500 SER B CA 1
ATOM 5959 C C . SER B 1 362 ? -11.634 -22.543 98.180 1.00 20.23 500 SER B C 1
ATOM 5960 O O . SER B 1 362 ? -11.862 -23.437 97.364 1.00 21.30 500 SER B O 1
ATOM 5963 N N . GLU B 1 363 ? -12.545 -22.087 99.037 1.00 21.40 501 GLU B N 1
ATOM 5964 C CA . GLU B 1 363 ? -13.928 -22.576 99.053 1.00 22.27 501 GLU B CA 1
ATOM 5965 C C . GLU B 1 363 ? -14.905 -21.545 99.626 1.00 22.97 501 GLU B C 1
ATOM 5966 O O . GLU B 1 363 ? -14.488 -20.488 100.104 1.00 22.85 501 GLU B O 1
ATOM 5972 N N . GLU B 1 364 ? -16.198 -21.869 99.570 1.00 24.02 502 GLU B N 1
ATOM 5973 C CA . GLU B 1 364 ? -17.264 -21.003 100.090 1.00 25.00 502 GLU B CA 1
ATOM 5974 C C . GLU B 1 364 ? -17.280 -20.956 101.614 1.00 25.51 502 GLU B C 1
ATOM 5975 O O . GLU B 1 364 ? -17.727 -21.898 102.278 1.00 26.21 502 GLU B O 1
ATOM 5981 N N . ILE B 1 365 ? -16.776 -19.852 102.156 1.00 26.45 503 ILE B N 1
ATOM 5982 C CA . ILE B 1 365 ? -16.727 -19.636 103.599 1.00 27.27 503 ILE B CA 1
ATOM 5983 C C . ILE B 1 365 ? -17.484 -18.350 103.912 1.00 28.54 503 ILE B C 1
ATOM 5984 O O . ILE B 1 365 ? -16.941 -17.253 103.735 1.00 28.91 503 ILE B O 1
ATOM 5989 N N . PRO B 1 366 ? -18.742 -18.482 104.374 1.00 29.25 504 PRO B N 1
ATOM 5990 C CA . PRO B 1 366 ? -19.593 -17.332 104.688 1.00 29.73 504 PRO B CA 1
ATOM 5991 C C . PRO B 1 366 ? -18.941 -16.451 105.739 1.00 29.79 504 PRO B C 1
ATOM 5992 O O . PRO B 1 366 ? -18.442 -16.955 106.747 1.00 29.22 504 PRO B O 1
ATOM 5996 N N . ASN B 1 367 ? -18.934 -15.147 105.479 1.00 30.16 505 ASN B N 1
ATOM 5997 C CA . ASN B 1 367 ? -18.231 -14.186 106.320 1.00 30.94 505 ASN B CA 1
ATOM 5998 C C . ASN B 1 367 ? -18.973 -12.857 106.440 1.00 31.18 505 ASN B C 1
ATOM 5999 O O . ASN B 1 367 ? -20.062 -12.686 105.879 1.00 31.45 505 ASN B O 1
ATOM 6004 N N . ASP B 1 368 ? -18.380 -11.930 107.186 1.00 31.99 506 ASP B N 1
ATOM 6005 C CA . ASP B 1 368 ? -18.972 -10.614 107.426 1.00 32.51 506 ASP B CA 1
ATOM 6006 C C . ASP B 1 368 ? -18.123 -9.493 106.817 1.00 32.34 506 ASP B C 1
ATOM 6007 O O . ASP B 1 368 ? -17.995 -8.413 107.395 1.00 33.15 506 ASP B O 1
ATOM 6012 N N . GLU B 1 369 ? -17.559 -9.756 105.638 1.00 32.26 507 GLU B N 1
ATOM 6013 C CA . GLU B 1 369 ? -16.623 -8.825 105.005 1.00 31.24 507 GLU B CA 1
ATOM 6014 C C . GLU B 1 369 ? -16.874 -8.561 103.517 1.00 30.81 507 GLU B C 1
ATOM 6015 O O . GLU B 1 369 ? -16.145 -7.788 102.887 1.00 30.27 507 GLU B O 1
ATOM 6021 N N . GLY B 1 370 ? -17.908 -9.193 102.964 1.00 30.52 508 GLY B N 1
ATOM 6022 C CA . GLY B 1 370 ? -18.198 -9.105 101.536 1.00 28.94 508 GLY B CA 1
ATOM 6023 C C . GLY B 1 370 ? -17.139 -9.809 100.709 1.00 28.30 508 GLY B C 1
ATOM 6024 O O . GLY B 1 370 ? -16.885 -9.444 99.557 1.00 27.38 508 GLY B O 1
ATOM 6025 N N . LYS B 1 371 ? -16.510 -10.819 101.306 1.00 27.02 509 LYS B N 1
ATOM 6026 C CA . LYS B 1 371 ? -15.490 -11.593 100.609 1.00 26.37 509 LYS B CA 1
ATOM 6027 C C . LYS B 1 371 ? -16.081 -12.839 99.942 1.00 26.26 509 LYS B C 1
ATOM 6028 O O . LYS B 1 371 ? -16.171 -13.906 100.553 1.00 25.53 509 LYS B O 1
ATOM 6034 N N . GLY B 1 372 ? -16.484 -12.678 98.681 1.00 26.15 510 GLY B N 1
ATOM 6035 C CA . GLY B 1 372 ? -17.076 -13.753 97.890 1.00 25.33 510 GLY B CA 1
ATOM 6036 C C . GLY B 1 372 ? -16.049 -14.749 97.391 1.00 24.82 510 GLY B C 1
ATOM 6037 O O . GLY B 1 372 ? -14.859 -14.449 97.317 1.00 25.16 510 GLY B O 1
ATOM 6038 N N . PHE B 1 373 ? -16.525 -15.941 97.045 1.00 24.12 511 PHE B N 1
ATOM 6039 C CA . PHE B 1 373 ? -15.660 -17.033 96.608 1.00 22.81 511 PHE B CA 1
ATOM 6040 C C . PHE B 1 373 ? -15.231 -16.831 95.151 1.00 22.49 511 PHE B C 1
ATOM 6041 O O . PHE B 1 373 ? -16.078 -16.715 94.261 1.00 22.55 511 PHE B O 1
ATOM 6049 N N . ASP B 1 374 ? -13.913 -16.765 94.942 1.00 20.89 512 ASP B N 1
ATOM 6050 C CA . ASP B 1 374 ? -13.289 -16.609 93.623 1.00 21.02 512 ASP B CA 1
ATOM 6051 C C . ASP B 1 374 ? -12.593 -17.914 93.261 1.00 21.21 512 ASP B C 1
ATOM 6052 O O . ASP B 1 374 ? -11.680 -18.354 93.959 1.00 21.69 512 ASP B O 1
ATOM 6057 N N . ARG B 1 375 ? -13.007 -18.511 92.149 1.00 21.20 513 ARG B N 1
ATOM 6058 C CA . ARG B 1 375 ? -12.566 -19.865 91.804 1.00 21.21 513 ARG B CA 1
ATOM 6059 C C . ARG B 1 375 ? -11.148 -19.961 91.222 1.00 21.16 513 ARG B C 1
ATOM 6060 O O . ARG B 1 375 ? -10.638 -21.052 90.996 1.00 20.91 513 ARG B O 1
ATOM 6068 N N . MET B 1 376 ? -10.493 -18.826 91.013 1.00 21.06 514 MET B N 1
ATOM 6069 C CA . MET B 1 376 ? -9.071 -18.859 90.670 1.00 20.70 514 MET B CA 1
ATOM 6070 C C . MET B 1 376 ? -8.206 -19.301 91.856 1.00 20.63 514 MET B C 1
ATOM 6071 O O . MET B 1 376 ? -7.028 -19.650 91.696 1.00 20.78 514 MET B O 1
ATOM 6076 N N . CYS B 1 377 ? -8.817 -19.290 93.040 1.00 21.11 515 CYS B N 1
ATOM 6077 C CA . CYS B 1 377 ? -8.236 -19.865 94.248 1.00 20.74 515 CYS B CA 1
ATOM 6078 C C . CYS B 1 377 ? -8.789 -21.264 94.550 1.00 20.93 515 CYS B C 1
ATOM 6079 O O . CYS B 1 377 ? -8.320 -21.922 95.475 1.00 20.62 515 CYS B O 1
ATOM 6082 N N . ASP B 1 378 ? -9.781 -21.708 93.774 1.00 20.53 516 ASP B N 1
ATOM 6083 C CA . ASP B 1 378 ? -10.338 -23.065 93.892 1.00 20.32 516 ASP B CA 1
ATOM 6084 C C . ASP B 1 378 ? -9.533 -24.062 93.066 1.00 20.15 516 ASP B C 1
ATOM 6085 O O . ASP B 1 378 ? -9.499 -23.971 91.838 1.00 18.12 516 ASP B O 1
ATOM 6090 N N . PRO B 1 379 ? -8.902 -25.036 93.743 1.00 20.29 517 PRO B N 1
ATOM 6091 C CA . PRO B 1 379 ? -8.102 -26.067 93.086 1.00 20.83 517 PRO B CA 1
ATOM 6092 C C . PRO B 1 379 ? -8.838 -26.765 91.939 1.00 21.46 517 PRO B C 1
ATOM 6093 O O . PRO B 1 379 ? -8.259 -26.954 90.873 1.00 22.32 517 PRO B O 1
ATOM 6097 N N . THR B 1 380 ? -10.099 -27.136 92.162 1.00 22.01 518 THR B N 1
ATOM 6098 C CA . THR B 1 380 ? -10.891 -27.864 91.163 1.00 22.18 518 THR B CA 1
ATOM 6099 C C . THR B 1 380 ? -11.339 -27.023 89.957 1.00 22.37 518 THR B C 1
ATOM 6100 O O . THR B 1 380 ? -11.904 -27.556 89.005 1.00 23.31 518 THR B O 1
ATOM 6104 N N . TYR B 1 381 ? -11.107 -25.713 90.000 1.00 21.64 519 TYR B N 1
ATOM 6105 C CA . TYR B 1 381 ? -11.532 -24.832 88.916 1.00 21.30 519 TYR B CA 1
ATOM 6106 C C . TYR B 1 381 ? -10.650 -25.018 87.684 1.00 21.15 519 TYR B C 1
ATOM 6107 O O . TYR B 1 381 ? -9.419 -25.104 87.790 1.00 20.66 519 TYR B O 1
ATOM 6116 N N . GLN B 1 382 ? -11.294 -25.081 86.522 1.00 21.44 520 GLN B N 1
ATOM 6117 C CA . GLN B 1 382 ? -10.619 -25.398 85.262 1.00 21.46 520 GLN B CA 1
ATOM 6118 C C . GLN B 1 382 ? -10.268 -24.146 84.450 1.00 21.13 520 GLN B C 1
ATOM 6119 O O . GLN B 1 382 ? -9.938 -24.231 83.266 1.00 21.20 520 GLN B O 1
ATOM 6125 N N . GLY B 1 383 ? -10.329 -22.989 85.102 1.00 20.94 521 GLY B N 1
ATOM 6126 C CA . GLY B 1 383 ? -9.849 -21.732 84.528 1.00 21.88 521 GLY B CA 1
ATOM 6127 C C . GLY B 1 383 ? -10.700 -21.156 83.417 1.00 22.04 521 GLY B C 1
ATOM 6128 O O . GLY B 1 383 ? -11.872 -21.516 83.262 1.00 21.70 521 GLY B O 1
ATOM 6129 N N . ASN B 1 384 ? -10.089 -20.256 82.648 1.00 22.14 522 ASN B N 1
ATOM 6130 C CA . ASN B 1 384 ? -10.751 -19.506 81.582 1.00 22.86 522 ASN B CA 1
ATOM 6131 C C . ASN B 1 384 ? -9.714 -18.888 80.636 1.00 22.86 522 ASN B C 1
ATOM 6132 O O . ASN B 1 384 ? -8.508 -19.063 80.841 1.00 22.81 522 ASN B O 1
ATOM 6137 N N . ALA B 1 385 ? -10.171 -18.159 79.616 1.00 23.67 523 ALA B N 1
ATOM 6138 C CA . ALA B 1 385 ? -9.273 -17.572 78.610 1.00 23.82 523 ALA B CA 1
ATOM 6139 C C . ALA B 1 385 ? -8.167 -16.679 79.189 1.00 23.87 523 ALA B C 1
ATOM 6140 O O . ALA B 1 385 ? -7.152 -16.439 78.534 1.00 24.77 523 ALA B O 1
ATOM 6142 N N . ARG B 1 386 ? -8.364 -16.196 80.417 1.00 23.42 524 ARG B N 1
ATOM 6143 C CA . ARG B 1 386 ? -7.379 -15.328 81.060 1.00 22.66 524 ARG B CA 1
ATOM 6144 C C . ARG B 1 386 ? -6.218 -16.092 81.712 1.00 22.03 524 ARG B C 1
ATOM 6145 O O . ARG B 1 386 ? -5.198 -15.491 82.057 1.00 23.34 524 ARG B O 1
ATOM 6153 N N . ASN B 1 387 ? -6.374 -17.408 81.872 1.00 21.60 525 ASN B N 1
ATOM 6154 C CA . ASN B 1 387 ? -5.271 -18.284 82.305 1.00 21.33 525 ASN B CA 1
ATOM 6155 C C . ASN B 1 387 ? -5.013 -19.455 81.346 1.00 21.13 525 ASN B C 1
ATOM 6156 O O . ASN B 1 387 ? -4.206 -20.349 81.635 1.00 21.66 525 ASN B O 1
ATOM 6161 N N . GLY B 1 388 ? -5.700 -19.428 80.207 1.00 21.22 526 GLY B N 1
ATOM 6162 C CA . GLY B 1 388 ? -5.611 -20.492 79.211 1.00 20.87 526 GLY B CA 1
ATOM 6163 C C . GLY B 1 388 ? -6.462 -21.697 79.553 1.00 20.86 526 GLY B C 1
ATOM 6164 O O . GLY B 1 388 ? -6.016 -22.841 79.394 1.00 20.25 526 GLY B O 1
ATOM 6165 N N . ASN B 1 389 ? -7.682 -21.439 80.030 1.00 20.34 527 ASN B N 1
ATOM 6166 C CA . ASN B 1 389 ? -8.609 -22.483 80.488 1.00 20.13 527 ASN B CA 1
ATOM 6167 C C . ASN B 1 389 ? -7.892 -23.639 81.209 1.00 19.92 527 ASN B C 1
ATOM 6168 O O . ASN B 1 389 ? -8.213 -24.815 81.022 1.00 20.34 527 ASN B O 1
ATOM 6173 N N . ASN B 1 390 ? -6.918 -23.264 82.036 1.00 19.58 528 ASN B N 1
ATOM 6174 C CA . ASN B 1 390 ? -6.035 -24.186 82.743 1.00 19.21 528 ASN B CA 1
ATOM 6175 C C . ASN B 1 390 ? -6.521 -24.440 84.162 1.00 19.11 528 ASN B C 1
ATOM 6176 O O . ASN B 1 390 ? -7.397 -23.713 84.651 1.00 19.54 528 ASN B O 1
ATOM 6181 N N . PRO B 1 391 ? -5.962 -25.466 84.840 1.00 18.79 529 PRO B N 1
ATOM 6182 C CA . PRO B 1 391 ? -6.251 -25.575 86.268 1.00 18.45 529 PRO B CA 1
ATOM 6183 C C . PRO B 1 391 ? -5.607 -24.397 86.991 1.00 18.19 529 PRO B C 1
ATOM 6184 O O . PRO B 1 391 ? -4.594 -23.874 86.521 1.00 18.82 529 PRO B O 1
ATOM 6188 N N . SER B 1 392 ? -6.192 -23.988 88.113 1.00 18.28 530 SER B N 1
ATOM 6189 C CA . SER B 1 392 ? -5.732 -22.805 88.843 1.00 18.08 530 SER B CA 1
ATOM 6190 C C . SER B 1 392 ? -4.327 -22.982 89.426 1.00 17.65 530 SER B C 1
ATOM 6191 O O . SER B 1 392 ? -3.522 -22.043 89.432 1.00 17.77 530 SER B O 1
ATOM 6194 N N . GLY B 1 393 ? -4.048 -24.185 89.924 1.00 17.60 531 GLY B N 1
ATOM 6195 C CA . GLY B 1 393 ? -2.784 -24.473 90.596 1.00 16.56 531 GLY B CA 1
ATOM 6196 C C . GLY B 1 393 ? -2.816 -23.954 92.020 1.00 16.51 531 GLY B C 1
ATOM 6197 O O . GLY B 1 393 ? -1.790 -23.872 92.691 1.00 16.65 531 GLY B O 1
ATOM 6198 N N . ALA B 1 394 ? -4.014 -23.598 92.467 1.00 16.96 532 ALA B N 1
ATOM 6199 C CA . ALA B 1 394 ? -4.226 -22.985 93.772 1.00 17.46 532 ALA B CA 1
ATOM 6200 C C . ALA B 1 394 ? -4.349 -24.042 94.850 1.00 18.23 532 ALA B C 1
ATOM 6201 O O . ALA B 1 394 ? -5.091 -25.024 94.692 1.00 17.95 532 ALA B O 1
ATOM 6203 N N . LEU B 1 395 ? -3.630 -23.819 95.947 1.00 18.31 533 LEU B N 1
ATOM 6204 C CA . LEU B 1 395 ? -3.637 -24.714 97.102 1.00 19.34 533 LEU B CA 1
ATOM 6205 C C . LEU B 1 395 ? -5.044 -24.982 97.641 1.00 19.96 533 LEU B C 1
ATOM 6206 O O . LEU B 1 395 ? -5.920 -24.112 97.577 1.00 20.08 533 LEU B O 1
ATOM 6211 N N . PRO B 1 396 ? -5.266 -26.197 98.173 1.00 20.67 534 PRO B N 1
ATOM 6212 C CA . PRO B 1 396 ? -6.528 -26.486 98.846 1.00 21.00 534 PRO B CA 1
ATOM 6213 C C . PRO B 1 396 ? -6.513 -25.970 100.281 1.00 21.66 534 PRO B C 1
ATOM 6214 O O . PRO B 1 396 ? -5.455 -25.562 100.780 1.00 21.59 534 PRO B O 1
ATOM 6218 N N . ASN B 1 397 ? -7.692 -25.989 100.912 1.00 22.39 535 ASN B N 1
ATOM 6219 C CA A ASN B 1 397 ? -7.860 -25.586 102.310 0.50 22.54 535 ASN B CA 1
ATOM 6220 C CA B ASN B 1 397 ? -7.870 -25.577 102.311 0.50 22.61 535 ASN B CA 1
ATOM 6221 C C . ASN B 1 397 ? -7.120 -24.291 102.662 1.00 22.82 535 ASN B C 1
ATOM 6222 O O . ASN B 1 397 ? -6.383 -24.217 103.655 1.00 23.06 535 ASN B O 1
ATOM 6231 N N . ALA B 1 398 ? -7.319 -23.274 101.832 1.00 23.10 536 ALA B N 1
ATOM 6232 C CA . ALA B 1 398 ? -6.763 -21.957 102.079 1.00 23.00 536 ALA B CA 1
ATOM 6233 C C . ALA B 1 398 ? -7.881 -21.121 102.678 1.00 22.91 536 ALA B C 1
ATOM 6234 O O . ALA B 1 398 ? -9.038 -21.252 102.262 1.00 22.54 536 ALA B O 1
ATOM 6236 N N . PRO B 1 399 ? -7.553 -20.277 103.674 1.00 22.98 537 PRO B N 1
ATOM 6237 C CA . PRO B 1 399 ? -8.581 -19.436 104.273 1.00 23.31 537 PRO B CA 1
ATOM 6238 C C . PRO B 1 399 ? -8.824 -18.163 103.464 1.00 23.22 537 PRO B C 1
ATOM 6239 O O . PRO B 1 399 ? -8.135 -17.920 102.469 1.00 23.70 537 PRO B O 1
ATOM 6243 N N . ILE B 1 400 ? -9.800 -17.371 103.897 1.00 23.02 538 ILE B N 1
ATOM 6244 C CA . ILE B 1 400 ? -10.156 -16.099 103.260 1.00 22.27 538 ILE B CA 1
ATOM 6245 C C . ILE B 1 400 ? -8.918 -15.212 103.110 1.00 22.13 538 ILE B C 1
ATOM 6246 O O . ILE B 1 400 ? -7.960 -15.341 103.879 1.00 22.38 538 ILE B O 1
ATOM 6251 N N . SER B 1 401 ? -8.935 -14.340 102.101 1.00 22.19 539 SER B N 1
ATOM 6252 C CA A SER B 1 401 ? -7.812 -13.451 101.810 0.50 21.84 539 SER B CA 1
ATOM 6253 C CA B SER B 1 401 ? -7.809 -13.453 101.812 0.50 21.90 539 SER B CA 1
ATOM 6254 C C . SER B 1 401 ? -7.371 -12.668 103.044 1.00 21.80 539 SER B C 1
ATOM 6255 O O . SER B 1 401 ? -8.205 -12.139 103.785 1.00 21.69 539 SER B O 1
ATOM 6260 N N . GLY B 1 402 ? -6.060 -12.608 103.256 1.00 21.77 540 GLY B N 1
ATOM 6261 C CA . GLY B 1 402 ? -5.478 -11.878 104.373 1.00 22.51 540 GLY B CA 1
ATOM 6262 C C . GLY B 1 402 ? -5.289 -12.703 105.632 1.00 21.98 540 GLY B C 1
ATOM 6263 O O . GLY B 1 402 ? -4.515 -12.324 106.507 1.00 22.91 540 GLY B O 1
ATOM 6264 N N . HIS B 1 403 ? -5.999 -13.825 105.729 1.00 22.02 541 HIS B N 1
ATOM 6265 C CA . HIS B 1 403 ? -5.877 -14.715 106.879 1.00 21.76 541 HIS B CA 1
ATOM 6266 C C . HIS B 1 403 ? -4.631 -15.553 106.791 1.00 21.58 541 HIS B C 1
ATOM 6267 O O . HIS B 1 403 ? -4.074 -15.758 105.708 1.00 21.14 541 HIS B O 1
ATOM 6274 N N . TRP B 1 404 ? -4.179 -16.047 107.938 1.00 20.99 542 TRP B N 1
ATOM 6275 C CA . TRP B 1 404 ? -2.973 -16.857 107.995 1.00 20.76 542 TRP B CA 1
ATOM 6276 C C . TRP B 1 404 ? -3.214 -18.231 107.443 1.00 20.53 542 TRP B C 1
ATOM 6277 O O . TRP B 1 404 ? -4.155 -18.919 107.846 1.00 20.48 542 TRP B O 1
ATOM 6288 N N . PHE B 1 405 ? -2.351 -18.621 106.508 1.00 20.02 543 PHE B N 1
ATOM 6289 C CA . PHE B 1 405 ? -2.442 -19.889 105.795 1.00 18.95 543 PHE B CA 1
ATOM 6290 C C . PHE B 1 405 ? -1.188 -20.716 106.103 1.00 19.09 543 PHE B C 1
ATOM 6291 O O . PHE B 1 405 ? -0.200 -20.699 105.360 1.00 18.89 543 PHE B O 1
ATOM 6299 N N . SER B 1 406 ? -1.242 -21.425 107.232 1.00 19.21 544 SER B N 1
ATOM 6300 C CA . SER B 1 406 ? -0.108 -22.169 107.785 1.00 19.36 544 SER B CA 1
ATOM 6301 C C . SER B 1 406 ? 0.658 -23.050 106.793 1.00 19.03 544 SER B C 1
ATOM 6302 O O . SER B 1 406 ? 1.884 -23.000 106.741 1.00 19.60 544 SER B O 1
ATOM 6305 N N . ALA B 1 407 ? -0.070 -23.853 106.028 1.00 20.06 545 ALA B N 1
ATOM 6306 C CA . ALA B 1 407 ? 0.534 -24.793 105.085 1.00 19.86 545 ALA B CA 1
ATOM 6307 C C . ALA B 1 407 ? 1.393 -24.100 104.020 1.00 19.71 545 ALA B C 1
ATOM 6308 O O . ALA B 1 407 ? 2.482 -24.576 103.690 1.00 19.64 545 ALA B O 1
ATOM 6310 N N . GLN B 1 408 ? 0.904 -22.971 103.508 1.00 20.08 546 GLN B N 1
ATOM 6311 C CA . GLN B 1 408 ? 1.606 -22.195 102.492 1.00 19.80 546 GLN B CA 1
ATOM 6312 C C . GLN B 1 408 ? 2.889 -21.569 103.030 1.00 19.44 546 GLN B C 1
ATOM 6313 O O . GLN B 1 408 ? 3.946 -21.656 102.386 1.00 19.67 546 GLN B O 1
ATOM 6319 N N . PHE B 1 409 ? 2.798 -20.935 104.203 1.00 18.90 547 PHE B N 1
ATOM 6320 C CA . PHE B 1 409 ? 3.980 -20.354 104.833 1.00 19.23 547 PHE B CA 1
ATOM 6321 C C . PHE B 1 409 ? 5.027 -21.445 104.991 1.00 18.57 547 PHE B C 1
ATOM 6322 O O . PHE B 1 409 ? 6.231 -21.230 104.767 1.00 18.44 547 PHE B O 1
ATOM 6330 N N . ARG B 1 410 ? 4.551 -22.619 105.389 1.00 18.58 548 ARG B N 1
ATOM 6331 C CA . ARG B 1 410 ? 5.399 -23.780 105.554 1.00 18.79 548 ARG B CA 1
ATOM 6332 C C . ARG B 1 410 ? 6.121 -24.165 104.263 1.00 18.76 548 ARG B C 1
ATOM 6333 O O . ARG B 1 410 ? 7.325 -24.380 104.291 1.00 17.85 548 ARG B O 1
ATOM 6341 N N . GLU B 1 411 ? 5.410 -24.213 103.137 1.00 19.24 549 GLU B N 1
ATOM 6342 C CA . GLU B 1 411 ? 6.067 -24.525 101.853 1.00 19.66 549 GLU B CA 1
ATOM 6343 C C . GLU B 1 411 ? 7.055 -23.434 101.399 1.00 19.04 549 GLU B C 1
ATOM 6344 O O . GLU B 1 411 ? 8.138 -23.744 100.889 1.00 18.57 549 GLU B O 1
ATOM 6350 N N . LEU B 1 412 ? 6.702 -22.171 101.624 1.00 18.26 550 LEU B N 1
ATOM 6351 C CA . LEU B 1 412 ? 7.540 -21.042 101.206 1.00 17.76 550 LEU B CA 1
ATOM 6352 C C . LEU B 1 412 ? 8.944 -21.065 101.815 1.00 17.31 550 LEU B C 1
ATOM 6353 O O . LEU B 1 412 ? 9.930 -20.822 101.119 1.00 17.31 550 LEU B O 1
ATOM 6358 N N . LEU B 1 413 ? 9.010 -21.349 103.117 1.00 17.25 551 LEU B N 1
ATOM 6359 C CA . LEU B 1 413 ? 10.265 -21.409 103.859 1.00 17.88 551 LEU B CA 1
ATOM 6360 C C . LEU B 1 413 ? 11.156 -22.545 103.359 1.00 17.90 551 LEU B C 1
ATOM 6361 O O . LEU B 1 413 ? 12.333 -22.335 103.034 1.00 18.74 551 LEU B O 1
ATOM 6366 N N . ALA B 1 414 ? 10.585 -23.747 103.308 1.00 18.46 552 ALA B N 1
ATOM 6367 C CA . ALA B 1 414 ? 11.261 -24.932 102.787 1.00 18.56 552 ALA B CA 1
ATOM 6368 C C . ALA B 1 414 ? 11.810 -24.695 101.379 1.00 18.47 552 ALA B C 1
ATOM 6369 O O . ALA B 1 414 ? 12.923 -25.125 101.060 1.00 18.53 552 ALA B O 1
ATOM 6371 N N . ASN B 1 415 ? 11.028 -23.992 100.557 1.00 18.59 553 ASN B N 1
ATOM 6372 C CA . ASN B 1 415 ? 11.398 -23.715 99.165 1.00 19.23 553 ASN B CA 1
ATOM 6373 C C . ASN B 1 415 ? 12.064 -22.354 98.941 1.00 19.02 553 ASN B C 1
ATOM 6374 O O . ASN B 1 415 ? 12.059 -21.840 97.819 1.00 18.27 553 ASN B O 1
ATOM 6379 N N . ALA B 1 416 ? 12.628 -21.773 100.004 1.00 19.46 554 ALA B N 1
ATOM 6380 C CA . ALA B 1 416 ? 13.294 -20.474 99.910 1.00 19.52 554 ALA B CA 1
ATOM 6381 C C . ALA B 1 416 ? 14.536 -20.531 99.020 1.00 19.86 554 ALA B C 1
ATOM 6382 O O . ALA B 1 416 ? 15.400 -21.393 99.199 1.00 19.63 554 ALA B O 1
ATOM 6384 N N . TYR B 1 417 ? 14.605 -19.636 98.040 1.00 19.66 555 TYR B N 1
ATOM 6385 C CA . TYR B 1 417 ? 15.839 -19.449 97.289 1.00 20.36 555 TYR B CA 1
ATOM 6386 C C . TYR B 1 417 ? 16.188 -17.964 97.203 1.00 20.68 555 TYR B C 1
ATOM 6387 O O . TYR B 1 417 ? 15.322 -17.153 96.886 1.00 20.20 555 TYR B O 1
ATOM 6396 N N . PRO B 1 418 ? 17.452 -17.600 97.509 1.00 21.44 556 PRO B N 1
ATOM 6397 C CA . PRO B 1 418 ? 18.549 -18.437 98.012 1.00 22.01 556 PRO B CA 1
ATOM 6398 C C . PRO B 1 418 ? 18.247 -19.021 99.397 1.00 22.63 556 PRO B C 1
ATOM 6399 O O . PRO B 1 418 ? 17.602 -18.365 100.214 1.00 21.96 556 PRO B O 1
ATOM 6403 N N . PRO B 1 419 ? 18.704 -20.258 99.657 1.00 23.73 557 PRO B N 1
ATOM 6404 C CA . PRO B 1 419 ? 18.352 -20.953 100.892 1.00 24.20 557 PRO B CA 1
ATOM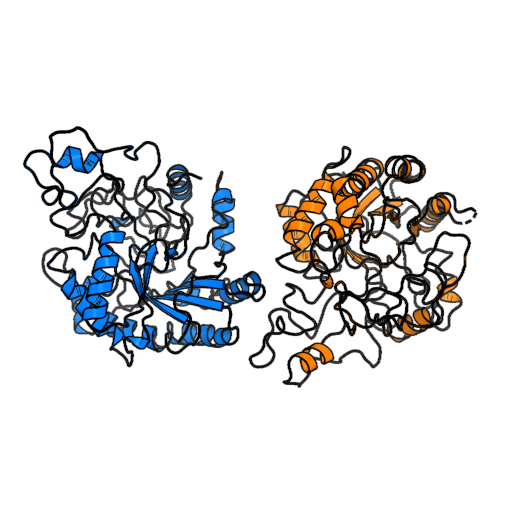 6405 C C . PRO B 1 419 ? 18.597 -20.196 102.195 1.00 24.77 557 PRO B C 1
ATOM 6406 O O . PRO B 1 419 ? 19.551 -19.417 102.313 1.00 24.28 557 PRO B O 1
ATOM 6410 N N . LEU B 1 420 ? 17.698 -20.421 103.148 1.00 25.55 558 LEU B N 1
ATOM 6411 C CA . LEU B 1 420 ? 17.868 -19.981 104.521 1.00 25.24 558 LEU B CA 1
ATOM 6412 C C . LEU B 1 420 ? 18.780 -20.971 105.250 1.00 25.75 558 LEU B C 1
ATOM 6413 O O . LEU B 1 420 ? 18.554 -22.184 105.257 1.00 25.38 558 LEU B O 1
#

Solvent-accessible surface area: 31118 Å² total; per-residue (Å²): 205,64,59,96,8,0,5,102,68,20,100,50,0,37,13,51,66,2,20,67,82,0,52,83,21,105,50,0,77,60,0,4,112,39,6,1,1,10,51,1,30,91,40,33,16,7,124,36,164,91,2,0,132,60,10,0,28,41,0,5,70,46,0,25,16,71,31,2,1,0,5,0,0,0,26,0,1,0,4,15,10,2,9,40,88,22,41,38,17,79,6,22,46,104,62,32,114,116,0,58,58,75,0,0,40,39,0,1,93,18,0,116,94,23,20,57,4,142,44,0,26,0,0,0,0,1,1,18,42,4,1,1,1,14,40,42,11,38,49,73,150,14,29,31,162,62,0,36,100,0,119,156,64,15,1,0,13,54,0,0,0,26,0,0,67,52,0,6,76,0,66,6,0,8,2,0,2,6,0,8,12,12,9,51,0,0,59,116,89,19,24,32,55,0,8,71,18,0,68,96,0,0,67,15,35,54,5,58,24,88,58,2,28,0,0,0,0,0,16,18,14,0,1,1,20,72,5,69,56,13,92,31,99,22,80,7,107,73,87,69,1,54,90,1,144,21,5,86,133,5,57,15,10,12,0,28,44,0,0,50,72,0,37,106,29,0,43,93,82,32,8,112,87,56,3,4,1,0,0,0,0,0,0,7,6,0,1,29,138,102,31,17,135,23,89,19,117,32,103,73,9,45,51,38,0,51,93,0,17,7,2,67,7,88,47,15,20,0,85,0,0,4,54,12,0,0,0,0,70,49,25,46,62,89,50,14,109,27,1,12,1,12,2,1,0,15,6,0,0,33,0,18,8,15,9,98,122,62,128,59,129,112,50,35,42,54,15,97,12,1,14,45,95,28,122,14,26,46,73,1,39,98,33,54,0,19,6,24,83,126,4,30,20,26,38,104,54,8,45,61,1,0,142,56,2,28,82,18,7,92,61,100,115,206,55,54,98,14,0,2,112,61,21,105,43,0,33,15,52,64,2,22,62,79,0,54,92,17,106,46,0,86,59,0,9,121,52,9,1,2,10,46,2,39,97,42,28,9,7,113,25,172,98,1,0,136,49,11,0,59,31,0,53,169,54,1,67,51,69,40,1,0,1,6,0,0,0,26,0,0,0,5,14,10,3,10,38,80,28,40,46,23,84,6,28,42,107,69,32,117,116,0,49,58,73,0,0,40,38,0,6,96,23,0,126,98,27,20,133,54,136,39,0,27,0,0,0,0,1,2,16,43,4,3,1,2,7,47,41,18,40,66,71,148,13,30,33,160,60,0,40,94,0,118,148,57,18,2,0,14,47,0,1,0,25,0,0,77,59,0,7,83,0,71,8,0,7,2,0,2,5,0,7,12,7,9,52,0,0,55,71,89,19,23,31,51,0,8,68,16,0,76,103,0,0,67,12,34,61,6,60,22,84,55,0,12,0,0,0,0,0,13,17,14,0,0,0,20,70,10,69,54,9,96,22,40,24,82,8,102,43,91,12,6,7,68,2,173,23,4,89,41,4,28,13,12,12,0,36,39,0,0,49,68,0,54,106,29,0,49,92,87,39,3,69,90,66,6,2,0,1,0,0,0,0,0,6,6,1,1,26,148,103,36,19,136,20,92,25,120,27,95,93,7,64,56,32,0,63,94,0,19,9,2,63,7,81,55,8,21,0,85,0,0,4,56,10,2,0,0,0,73,44,23,53,64,91,44,13,107,23,0,16,2,8,2,0,0,16,5,0,0,35,0,16,6,14,8,107,130,64,129,60,134,100,69,50,43,56,17,98,14,0,14,48,101,31,124,11,24,51,71,0,42,101,32,54,0,22,5,28,76,139,3,36,20,25,36,92,58,9,51,49,2,2,142,61,0,31,79,19,5,89,60,100,113